Protein AF-A0A1I4L6A1-F1 (afdb_monomer)

Organism: NCBI:txid1123291

InterPro domains:
  IPR004843 Calcineurin-like, phosphoesterase domain [PF00149] (107-300)
  IPR008963 Purple acid phosphatase-like, N-terminal [SSF49363] (18-99)
  IPR013320 Concanavalin A-like lectin/glucanase domain superfamily [SSF49899] (584-795)
  IPR029052 Metallo-dependent phosphatase-like [G3DSA:3.60.21.10] (112-392)
  IPR029052 Metallo-dependent phosphatase-like [SSF56300] (105-377)
  IPR039331 Purple acid phosphatase-like [PTHR22953] (19-323)

Nearest PDB structures (foldseek):
  6s6z-assembly1_A  TM=1.889E-01  e=4.174E-07  Thermotoga maritima MSB8
  6ncx-assembly1_A  TM=3.396E-01  e=9.798E-02  Eisenbergiella tayi
  6ncw-assembly1_A  TM=3.280E-01  e=2.711E-01  Eisenbergiella tayi
  6ncx-assembly1_D  TM=3.427E-01  e=4.745E-01  Eisenbergiella tayi
  6ncx-assembly1_C  TM=3.109E-01  e=3.002E-01  Eisenbergiella tayi

Sequence (971 aa):
MRRSGTILNGPYLLAPTTNHITVAWETDLPIDSIIWYGTKGQLDNSLVVKCERGTPWKDNPEGLCMYRAVLTNLKAGMMYAYKVALESGEIKEGCFKTLRDNPGEIRIFTLSDSHLFRISQEFTDVVLQNRPDFIIHSGDISLATGYQKDEYSTNWFHKAHFLNEIPAIYAFGNHDISPYYDDFFMGVQQKVYHTDKTGHNISFTYGNTHIVFLDSNPWGLFEMNAVNSGLPVDEGTSSKIDITLKWLTDDLKSSEAQEAMWRILVLHHPYTDDFTNKHIVTIAENYNVNLVISGHLHYYIKNVSVNPKIGAKTVYISQGSAQDYGVGLDSGNADERILSNFPEVIATGQANYGCITITKDALSFKSYGFQEDLVDSKLVDEVILAAEESQIVVSQIVISADDTKGIVTIEGYAKNEGRGLAVVALAILDNGKEIMRNLFGVKGKERVVALNPGEARKIHTEYTIMEPGRHIITVNNTTQLIDIVPSSSIVFENLRSMTGQGKASNIIFTTVEIMNNQDCSTIMDIDLYIDDRIVLTQKAELQSCEKKNVDFTYRAVKGGNYKVAVGGLETKITVEGTLKGIPIIKDLSGKGNHAFLRGTPRLIADSDRSALCLDKDGDYIEIPDSETLHVKDGYTGIVWANLNRLAAEDEMGHNPLMVKGISTGWGATYLLRMCVERNGKIKWGTCYGITEYSWQGGKASVGDWVQYSSTFDKKTGGASYCNKEKVAETIGIPMGEPLRNWEGLPLFVGYSYIGHIIKEIGRPKYFTHLSAKISQIRFYKTKLSESEIKDIYDHPNQVGSNGNDLAVWLNFRDIETRGIHKTEWRRPVMFYPSYKTEKQLWGFKTLSIDATIPEKTCLKVVIQVSDDEESVKDSIETELMNGKQTIDISVLLKAQFIRIVTEFNSSVTPEGTYTPELHEYKIGALLGQVISCITWGTRADWENGDSNGAVGFEPLNRTKVFDEYTDVIHG

Secondary structure (DSSP, 8-state):
------EEEEEEEES--SS-EEEEEEESS---EEEEEESTT---EEEEEPPEE-S-BTTBTT--EEEEEEE-SPPTT-EEEEEEEETTS-EEEEEEEPPPSS-SSEEEEEE---TT-TTHHHHHHHHHHH--SEEEE-S--SSSSS-STHHHIIIIITT-TTTTTS-EEE---TT--SHHHIIIIIHHHHHHSEE-SSS--EEEEETTEEEEE---HIIIIIIHHHHHTTPPPPHHHHHHHHHHHHHHHHHHTSHHHHH-SEEEEE-SS-TTSHHHHHHHHHHHHHTT--EEEE-SSSSEEEEE-SSTTTGGGSEEEE---SSS---EEE---TTS-SBTTBTTEEEEEE-SEEEEEE-SSEEEEEEEE--TT-SSPEEEEEEEEESSPP-EEEEEEEEEEETTTTEEEEEEEEEE-SSS-EE--EEEEETTEEEEE-EESSTTS-EE-EE-TT-EEEEEEEEE--S-EEEEEEETTEEEEEEE-----EEEEEEEEEE--GGGTTEEEEEEEEEE-SSS-EEEEEEEEETTEEEEEEEEEE-TT-EEEEEEEEE-SS-EEEEEEETTEEEEEEE---EE---EEEESSSS---EEEESS-EEEE-SS-EEEEE-STT-EEEE---GGG--SSEEEEEEEEEES-PPPTTS-S-EEEEEEES-SSSSS-EEEEEEE-TTSEEEEEEEETTEEEEEEEEE--BTSEEEEEEEEETTTEEEEEETTEEEEE-----TTSPB---TTPPEEESEEEESPPBTTTTB-SEEEE--EEEEEEEEESSPPPHHHHHHHHH-TTS--TTTTTEEEEEEEEEEE-EEEEEPPPB-SS----SSTT----BEEEEEEEEEE--TT-EEEEEEEEESSSSS--EEEEEEPPSEEEEEE-TTSPPBSEEEEEEEEE-EE-SS-EE--EEEEEEEEEEETTEEEEEEE-SHHHHTTSEEEES-B-PPTTTT---TTS--TT--

Structure (mmCIF, N/CA/C/O backbone):
data_AF-A0A1I4L6A1-F1
#
_entry.id   AF-A0A1I4L6A1-F1
#
loop_
_atom_site.group_PDB
_atom_site.id
_atom_site.type_symbol
_atom_site.label_atom_id
_atom_site.label_alt_id
_atom_site.label_comp_id
_atom_site.label_asym_id
_atom_site.label_entity_id
_atom_site.label_seq_id
_atom_site.pdbx_PDB_ins_code
_atom_site.Cartn_x
_atom_site.Cartn_y
_atom_site.Cartn_z
_atom_site.occupancy
_atom_site.B_iso_or_equiv
_atom_site.auth_seq_id
_atom_site.auth_comp_id
_atom_site.auth_asym_id
_atom_site.auth_atom_id
_atom_site.pdbx_PDB_model_num
ATOM 1 N N . MET A 1 1 ? 21.908 -9.137 -30.004 1.00 44.34 1 MET A N 1
ATOM 2 C CA . MET A 1 1 ? 21.239 -9.501 -31.277 1.00 44.34 1 MET A CA 1
ATOM 3 C C . MET A 1 1 ? 21.614 -8.481 -32.345 1.00 44.34 1 MET A C 1
ATOM 5 O O . MET A 1 1 ? 21.888 -7.341 -31.987 1.00 44.34 1 MET A O 1
ATOM 9 N N . ARG A 1 2 ? 21.695 -8.867 -33.628 1.00 44.69 2 ARG A N 1
ATOM 10 C CA . ARG A 1 2 ? 21.852 -7.896 -34.727 1.00 44.69 2 ARG A CA 1
ATOM 11 C C . ARG A 1 2 ? 20.512 -7.182 -34.909 1.00 44.69 2 ARG A C 1
ATOM 13 O O . ARG A 1 2 ? 19.518 -7.864 -35.112 1.00 44.69 2 ARG A O 1
ATOM 20 N N . ARG A 1 3 ? 20.511 -5.854 -34.788 1.00 55.97 3 ARG A N 1
ATOM 21 C CA . ARG A 1 3 ? 19.342 -4.993 -35.010 1.00 55.97 3 ARG A CA 1
ATOM 22 C C . ARG A 1 3 ? 18.924 -5.093 -36.480 1.00 55.97 3 ARG A C 1
ATOM 24 O O . ARG A 1 3 ? 19.798 -4.966 -37.341 1.00 55.97 3 ARG A O 1
ATOM 31 N N . SER A 1 4 ? 17.656 -5.379 -36.761 1.00 69.62 4 SER A N 1
ATOM 32 C CA . SER A 1 4 ? 17.181 -5.732 -38.113 1.00 69.62 4 SER A CA 1
ATOM 33 C C . SER A 1 4 ? 15.989 -4.917 -38.610 1.00 69.62 4 SER A C 1
ATOM 35 O O . SER A 1 4 ? 15.559 -5.143 -39.738 1.00 69.62 4 SER A O 1
ATOM 37 N N . GLY A 1 5 ? 15.478 -3.960 -37.828 1.00 80.38 5 GLY A N 1
ATOM 38 C CA . GLY A 1 5 ? 14.313 -3.172 -38.229 1.00 80.38 5 GLY A CA 1
ATOM 39 C C . GLY A 1 5 ? 13.060 -4.037 -38.254 1.00 80.38 5 GLY A C 1
ATOM 40 O O . GLY A 1 5 ? 12.390 -4.134 -39.280 1.00 80.38 5 GLY A O 1
ATOM 41 N N . THR A 1 6 ? 12.801 -4.725 -37.145 1.00 90.25 6 THR A N 1
ATOM 42 C CA . THR A 1 6 ? 11.696 -5.681 -36.985 1.00 90.25 6 THR A CA 1
ATOM 43 C C . THR A 1 6 ? 10.677 -5.181 -35.976 1.00 90.25 6 THR A C 1
ATOM 45 O O . THR A 1 6 ? 11.020 -4.422 -35.065 1.00 90.25 6 THR A O 1
ATOM 48 N N . ILE A 1 7 ? 9.433 -5.631 -36.111 1.00 94.06 7 ILE A N 1
ATOM 49 C CA . ILE A 1 7 ? 8.342 -5.302 -35.193 1.00 94.06 7 ILE A CA 1
ATOM 50 C C . ILE A 1 7 ? 8.578 -6.000 -33.849 1.00 94.06 7 ILE A C 1
ATOM 52 O O . ILE A 1 7 ? 8.703 -7.220 -33.776 1.00 94.06 7 ILE A O 1
ATOM 56 N N . LEU A 1 8 ? 8.633 -5.209 -32.776 1.00 93.25 8 LEU A N 1
ATOM 57 C CA . LEU A 1 8 ? 8.737 -5.684 -31.396 1.00 93.25 8 LEU A CA 1
ATOM 58 C C . LEU A 1 8 ? 7.359 -5.912 -30.774 1.00 93.25 8 LEU A C 1
ATOM 60 O O . LEU A 1 8 ? 7.142 -6.938 -30.133 1.00 93.25 8 LEU A O 1
ATOM 64 N N . ASN A 1 9 ? 6.445 -4.958 -30.975 1.00 95.50 9 ASN A N 1
ATOM 65 C CA . ASN A 1 9 ? 5.080 -4.977 -30.455 1.00 95.50 9 ASN A CA 1
ATOM 66 C C . ASN A 1 9 ? 4.096 -4.549 -31.552 1.00 95.50 9 ASN A C 1
ATOM 68 O O . ASN A 1 9 ? 4.351 -3.581 -32.270 1.00 95.50 9 ASN A O 1
ATOM 72 N N . GLY A 1 10 ? 2.959 -5.241 -31.656 1.00 94.56 10 GLY A N 1
ATOM 73 C CA . GLY A 1 10 ? 1.895 -4.942 -32.617 1.00 94.56 10 GLY A CA 1
ATOM 74 C C . GLY A 1 10 ? 1.939 -5.744 -33.932 1.00 94.56 10 GLY A C 1
ATOM 75 O O . GLY A 1 10 ? 2.698 -6.708 -34.052 1.00 94.56 10 GLY A O 1
ATOM 76 N N . PRO A 1 11 ? 1.119 -5.362 -34.931 1.00 97.44 11 PRO A N 1
ATOM 77 C CA . PRO A 1 11 ? 0.204 -4.220 -34.913 1.00 97.44 11 PRO A CA 1
ATOM 78 C C . PRO A 1 11 ? -0.943 -4.385 -33.908 1.00 97.44 11 PRO A C 1
ATOM 80 O O . PRO A 1 11 ? -1.390 -5.499 -33.650 1.00 97.44 11 PRO A O 1
ATOM 83 N N . TYR A 1 12 ? -1.411 -3.275 -33.343 1.00 98.38 12 TYR A N 1
ATOM 84 C CA . TYR A 1 12 ? -2.553 -3.234 -32.432 1.00 98.38 12 TYR A CA 1
ATOM 85 C C . TYR A 1 12 ? -3.451 -2.023 -32.704 1.00 98.38 12 TYR A C 1
ATOM 87 O O . TYR A 1 12 ? -3.014 -1.023 -33.279 1.00 98.38 12 TYR A O 1
ATOM 95 N N . LEU A 1 13 ? -4.724 -2.136 -32.327 1.00 98.75 13 LEU A N 1
ATOM 96 C CA . LEU A 1 13 ? -5.775 -1.182 -32.677 1.00 98.75 13 LEU A CA 1
ATOM 97 C C . LEU A 1 13 ? -6.173 -0.306 -31.482 1.00 98.75 13 LEU A C 1
ATOM 99 O O . LEU A 1 13 ? -6.502 -0.817 -30.412 1.00 98.75 13 LEU A O 1
ATOM 103 N N . LEU A 1 14 ? -6.195 1.012 -31.690 1.00 98.12 14 LEU A N 1
ATOM 104 C CA . LEU A 1 14 ? -6.489 2.012 -30.663 1.00 98.12 14 LEU A CA 1
ATOM 105 C C . LEU A 1 14 ? -7.538 3.027 -31.118 1.00 98.12 14 LEU A C 1
ATOM 107 O O . LEU A 1 14 ? -7.649 3.347 -32.305 1.00 98.12 14 LEU A O 1
ATOM 111 N N . ALA A 1 15 ? -8.226 3.592 -30.123 1.00 96.69 15 ALA A N 1
ATOM 112 C CA . ALA A 1 15 ? -9.129 4.736 -30.244 1.00 96.69 15 ALA A CA 1
ATOM 113 C C . ALA A 1 15 ? -10.145 4.627 -31.407 1.00 96.69 15 ALA A C 1
ATOM 115 O O . ALA A 1 15 ? -10.156 5.489 -32.290 1.00 96.69 15 ALA A O 1
ATOM 116 N N . PRO A 1 16 ? -10.959 3.554 -31.468 1.00 97.75 16 PRO A N 1
ATOM 117 C CA . PRO A 1 16 ? -11.939 3.379 -32.536 1.00 97.75 16 PRO A CA 1
ATOM 118 C C . PRO A 1 16 ? -13.068 4.418 -32.447 1.00 97.75 16 PRO A C 1
ATOM 120 O O . PRO A 1 16 ? -13.615 4.673 -31.380 1.00 97.75 16 PRO A O 1
ATOM 123 N N . THR A 1 17 ? -13.490 4.960 -33.589 1.00 97.44 17 THR A N 1
ATOM 124 C CA . THR A 1 17 ? -14.724 5.752 -33.718 1.00 97.44 17 THR A CA 1
ATOM 125 C C . THR A 1 17 ? -15.571 5.223 -34.881 1.00 97.44 17 THR A C 1
ATOM 127 O O . THR A 1 17 ? -15.273 4.180 -35.476 1.00 97.44 17 THR A O 1
ATOM 130 N N . THR A 1 18 ? -16.653 5.921 -35.233 1.00 97.38 18 THR A N 1
ATOM 131 C CA . THR A 1 18 ? -17.476 5.557 -36.393 1.00 97.38 18 THR A CA 1
ATOM 132 C C . THR A 1 18 ? -16.774 5.804 -37.730 1.00 97.38 18 THR A C 1
ATOM 134 O O . THR A 1 18 ? -17.125 5.193 -38.736 1.00 97.38 18 THR A O 1
ATOM 137 N N . ASN A 1 19 ? -15.740 6.645 -37.764 1.00 97.38 19 ASN A N 1
ATOM 138 C CA . ASN A 1 19 ? -15.044 7.027 -38.994 1.00 97.38 19 ASN A CA 1
ATOM 139 C C . ASN A 1 19 ? -13.512 7.061 -38.869 1.00 97.38 19 ASN A C 1
ATOM 141 O O . ASN A 1 19 ? -12.835 7.515 -39.797 1.00 97.38 19 ASN A O 1
ATOM 145 N N . HIS A 1 20 ? -12.970 6.582 -37.750 1.00 97.12 20 HIS A N 1
ATOM 146 C CA . HIS A 1 20 ? -11.549 6.645 -37.426 1.00 97.12 20 HIS A CA 1
ATOM 147 C C . HIS A 1 20 ? -11.081 5.386 -36.688 1.00 97.12 20 HIS A C 1
ATOM 149 O O . HIS A 1 20 ? -11.828 4.799 -35.905 1.00 97.12 20 HIS A O 1
ATOM 155 N N . ILE A 1 21 ? -9.830 4.984 -36.922 1.00 98.31 21 ILE A N 1
ATOM 156 C CA . ILE A 1 21 ? -9.084 4.058 -36.059 1.00 98.31 21 ILE A CA 1
ATOM 157 C C . ILE A 1 21 ? -7.583 4.350 -36.161 1.00 98.31 21 ILE A C 1
ATOM 159 O O . ILE A 1 21 ? -7.104 4.788 -37.211 1.00 98.31 21 ILE A O 1
ATOM 163 N N . THR A 1 22 ? -6.824 4.060 -35.106 1.00 98.56 22 THR A N 1
ATOM 164 C CA . THR A 1 22 ? -5.357 4.099 -35.152 1.00 98.56 22 THR A CA 1
ATOM 165 C C . THR A 1 22 ? -4.789 2.682 -35.124 1.00 98.56 22 THR A C 1
ATOM 167 O O . THR A 1 22 ? -5.089 1.920 -34.207 1.00 98.56 22 THR A O 1
ATOM 170 N N . VAL A 1 23 ? -3.936 2.340 -36.094 1.00 98.62 23 VAL A N 1
ATOM 171 C CA . VAL A 1 23 ? -3.129 1.105 -36.078 1.00 98.62 23 VAL A CA 1
ATOM 172 C C . VAL A 1 23 ? -1.718 1.457 -35.614 1.00 98.62 23 VAL A C 1
ATOM 174 O O . VAL A 1 23 ? -1.067 2.300 -36.232 1.00 98.62 23 VAL A O 1
ATOM 177 N N . ALA A 1 24 ? -1.242 0.840 -34.535 1.00 98.25 24 ALA A N 1
ATOM 178 C CA . ALA A 1 24 ? 0.052 1.146 -33.931 1.00 98.25 24 ALA A CA 1
ATOM 179 C C . ALA A 1 24 ? 0.983 -0.072 -33.883 1.00 98.25 24 ALA A C 1
ATOM 181 O O . ALA A 1 24 ? 0.520 -1.206 -33.790 1.00 98.25 24 ALA A O 1
ATOM 182 N N . TRP A 1 25 ? 2.294 0.158 -33.962 1.00 97.88 25 TRP A N 1
ATOM 183 C CA . TRP A 1 25 ? 3.331 -0.860 -33.749 1.00 97.88 25 TRP A CA 1
ATOM 184 C C . TRP A 1 25 ? 4.646 -0.215 -33.292 1.00 97.88 25 TRP A C 1
ATOM 186 O O . TRP A 1 25 ? 4.859 0.986 -33.465 1.00 97.88 25 TRP A O 1
ATOM 196 N N . GLU A 1 26 ? 5.534 -1.019 -32.715 1.00 96.19 26 GLU A N 1
ATOM 197 C CA . GLU A 1 26 ? 6.879 -0.626 -32.280 1.00 96.19 26 GLU A CA 1
ATOM 198 C C . GLU A 1 26 ? 7.939 -1.413 -33.058 1.00 96.19 26 GLU A C 1
ATOM 200 O O . GLU A 1 26 ? 7.760 -2.612 -33.276 1.00 96.19 26 GLU A O 1
ATOM 205 N N . THR A 1 27 ? 9.065 -0.788 -33.415 1.00 94.31 27 THR A N 1
ATOM 206 C CA . THR A 1 27 ? 10.247 -1.482 -33.963 1.00 94.31 27 THR A CA 1
ATOM 207 C C . THR A 1 27 ? 11.507 -1.283 -33.114 1.00 94.31 27 THR A C 1
ATOM 209 O O . THR A 1 27 ? 11.598 -0.369 -32.293 1.00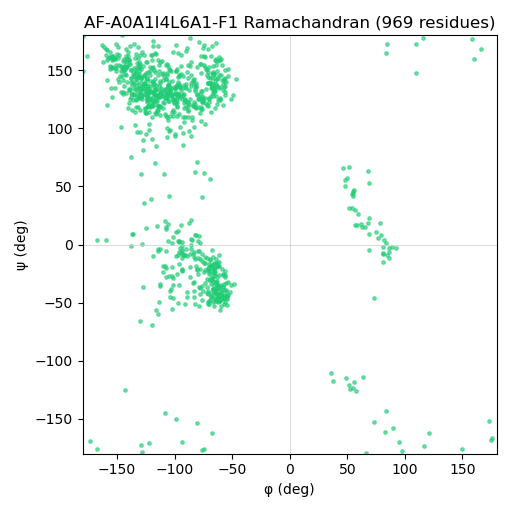 94.31 27 THR A O 1
ATOM 212 N N . ASP A 1 28 ? 12.515 -2.138 -33.320 1.00 88.69 28 ASP A N 1
ATOM 213 C CA . ASP A 1 28 ? 13.814 -2.071 -32.628 1.00 88.69 28 ASP A CA 1
ATOM 214 C C . ASP A 1 28 ? 14.689 -0.875 -33.056 1.00 88.69 28 ASP A C 1
ATOM 216 O O . ASP A 1 28 ? 15.527 -0.405 -32.283 1.00 88.69 28 ASP A O 1
ATOM 220 N N . LEU A 1 29 ? 14.491 -0.363 -34.274 1.00 89.56 29 LEU A N 1
ATOM 221 C CA . LEU A 1 29 ? 15.135 0.839 -34.814 1.00 89.56 29 LEU A CA 1
ATOM 222 C C . LEU A 1 29 ? 14.243 1.539 -35.865 1.00 89.56 29 LEU A C 1
ATOM 224 O O . LEU A 1 29 ? 13.354 0.891 -36.422 1.00 89.56 29 LEU A O 1
ATOM 228 N N . PRO A 1 30 ? 14.471 2.834 -36.170 1.00 93.06 30 PRO A N 1
ATOM 229 C CA . PRO A 1 30 ? 13.730 3.557 -37.208 1.00 93.06 30 PRO A CA 1
ATOM 230 C C . PRO A 1 30 ? 13.892 2.952 -38.600 1.00 93.06 30 PRO A C 1
ATOM 232 O O . PRO A 1 30 ? 15.007 2.840 -39.101 1.00 93.06 30 PRO A O 1
ATOM 235 N N . ILE A 1 31 ? 12.777 2.620 -39.239 1.00 94.19 31 ILE A N 1
ATOM 236 C CA . ILE A 1 31 ? 12.721 1.995 -40.556 1.00 94.19 31 ILE A CA 1
ATOM 237 C C . ILE A 1 31 ? 11.528 2.537 -41.345 1.00 94.19 31 ILE A C 1
ATOM 239 O O . ILE A 1 31 ? 10.514 2.931 -40.765 1.00 94.19 31 ILE A O 1
ATOM 243 N N . ASP A 1 32 ? 11.636 2.568 -42.671 1.00 95.19 32 ASP A N 1
ATOM 244 C CA . ASP A 1 32 ? 10.507 2.950 -43.509 1.00 95.19 32 ASP A CA 1
ATOM 245 C C . ASP A 1 32 ? 9.385 1.909 -43.397 1.00 95.19 32 ASP A C 1
ATOM 247 O O . ASP A 1 32 ? 9.609 0.695 -43.461 1.00 95.19 32 ASP A O 1
ATOM 251 N N . SER A 1 33 ? 8.158 2.400 -43.212 1.00 97.06 33 SER A N 1
ATOM 252 C CA . SER A 1 33 ? 6.970 1.570 -43.049 1.00 97.06 33 SER A CA 1
ATOM 253 C C . SER A 1 33 ? 5.787 2.129 -43.828 1.00 97.06 33 SER A C 1
ATOM 255 O O . SER A 1 33 ? 5.550 3.341 -43.872 1.00 97.06 33 SER A O 1
ATOM 257 N N . ILE A 1 34 ? 5.027 1.230 -44.447 1.00 98.06 34 ILE A N 1
ATOM 258 C CA . ILE A 1 34 ? 3.802 1.550 -45.175 1.00 98.06 34 ILE A CA 1
ATOM 259 C C . ILE A 1 34 ? 2.689 0.642 -44.669 1.00 98.06 34 ILE A C 1
ATOM 261 O O . ILE A 1 34 ? 2.859 -0.573 -44.560 1.00 98.06 34 ILE A O 1
ATOM 265 N N . ILE A 1 35 ? 1.527 1.231 -44.401 1.00 98.25 35 ILE A N 1
ATOM 266 C CA . ILE A 1 35 ? 0.290 0.492 -44.168 1.00 98.25 35 ILE A CA 1
ATOM 267 C C . ILE A 1 35 ? -0.614 0.611 -45.391 1.00 98.25 35 ILE A C 1
ATOM 269 O O . ILE A 1 35 ? -0.814 1.708 -45.910 1.00 98.25 35 ILE A O 1
ATOM 273 N N . TRP A 1 36 ? -1.189 -0.503 -45.833 1.00 98.19 36 TRP A N 1
ATOM 274 C CA . TRP A 1 36 ? -2.291 -0.530 -46.791 1.00 98.19 36 TRP A CA 1
ATOM 275 C C . TRP A 1 36 ? -3.571 -0.957 -46.098 1.00 98.19 36 TRP A C 1
ATOM 277 O O . TRP A 1 36 ? -3.523 -1.806 -45.213 1.00 98.19 36 TRP A O 1
ATOM 287 N N . TYR A 1 37 ? -4.709 -0.412 -46.513 1.00 97.94 37 TYR A N 1
ATOM 288 C CA . TYR A 1 37 ? -6.006 -0.760 -45.947 1.00 97.94 37 TYR A CA 1
ATOM 289 C C . TYR A 1 37 ? -7.145 -0.594 -46.955 1.00 97.94 37 TYR A C 1
ATOM 291 O O . TYR A 1 37 ? -7.084 0.203 -47.898 1.00 97.94 37 TYR A O 1
ATOM 299 N N . GLY A 1 38 ? -8.222 -1.341 -46.747 1.00 96.69 38 GLY A N 1
ATOM 300 C CA . GLY A 1 38 ? -9.420 -1.231 -47.567 1.00 96.69 38 GLY A CA 1
ATOM 301 C C . GLY A 1 38 ? -10.474 -2.271 -47.216 1.00 96.69 38 GLY A C 1
ATOM 302 O O . GLY A 1 38 ? -10.413 -2.912 -46.170 1.00 96.69 38 GLY A O 1
ATOM 303 N N . THR A 1 39 ? -11.489 -2.398 -48.066 1.00 94.75 39 THR A N 1
ATOM 304 C CA . THR A 1 39 ? -12.685 -3.214 -47.797 1.00 94.75 39 THR A CA 1
ATOM 305 C C . THR A 1 39 ? -12.833 -4.309 -48.846 1.00 94.75 39 THR A C 1
ATOM 307 O O . THR A 1 39 ? -12.236 -4.229 -49.916 1.00 94.75 39 THR A O 1
ATOM 310 N N . LYS A 1 40 ? -13.652 -5.334 -48.570 1.00 86.06 40 LYS A N 1
ATOM 311 C CA . LYS A 1 40 ? -13.961 -6.419 -49.529 1.00 86.06 40 LYS A CA 1
ATOM 312 C C . LYS A 1 40 ? -12.715 -7.127 -50.098 1.00 86.06 40 LYS A C 1
ATOM 314 O O . LYS A 1 40 ? -12.726 -7.573 -51.240 1.00 86.06 40 LYS A O 1
ATOM 319 N N . GLY A 1 41 ? -11.645 -7.216 -49.305 1.00 77.50 41 GLY A N 1
ATOM 320 C CA . GLY A 1 41 ? -10.383 -7.850 -49.701 1.00 77.50 41 GLY A CA 1
ATOM 321 C C . GLY A 1 41 ? -9.493 -7.013 -50.628 1.00 77.50 41 GLY A C 1
ATOM 322 O O . GLY A 1 41 ? -8.466 -7.515 -51.073 1.00 77.50 41 GLY A O 1
ATOM 323 N N . GLN A 1 42 ? -9.855 -5.759 -50.918 1.00 90.19 42 GLN A N 1
ATOM 324 C CA . GLN A 1 42 ? -9.027 -4.822 -51.681 1.00 90.19 42 GLN A CA 1
ATOM 325 C C . GLN A 1 42 ? -8.306 -3.856 -50.731 1.00 90.19 42 GLN A C 1
ATOM 327 O O . GLN A 1 42 ? -8.913 -3.331 -49.798 1.00 90.19 42 GLN A O 1
ATOM 332 N N . LEU A 1 43 ? -7.008 -3.637 -50.958 1.00 93.06 43 LEU A N 1
ATOM 333 C CA . LEU A 1 43 ? -6.126 -2.774 -50.160 1.00 93.06 43 LEU A CA 1
ATOM 334 C C . LEU A 1 43 ? -5.765 -1.508 -50.956 1.00 93.06 43 LEU A C 1
ATOM 336 O O . LEU A 1 43 ? -4.605 -1.272 -51.289 1.00 93.06 43 LEU A O 1
ATOM 340 N N . ASP A 1 44 ? -6.788 -0.728 -51.306 1.00 92.38 44 ASP A N 1
ATOM 341 C CA . ASP A 1 44 ? -6.679 0.374 -52.276 1.00 92.38 44 ASP A CA 1
ATOM 342 C C . ASP A 1 44 ? -6.165 1.691 -51.677 1.00 92.38 44 ASP A C 1
ATOM 344 O O . ASP A 1 44 ? -5.851 2.626 -52.414 1.00 92.38 44 ASP A O 1
ATOM 348 N N . ASN A 1 45 ? -6.083 1.786 -50.348 1.00 96.00 45 ASN A N 1
ATOM 349 C CA . ASN A 1 45 ? -5.546 2.953 -49.654 1.00 96.00 45 ASN A CA 1
ATOM 350 C C . ASN A 1 45 ? -4.206 2.601 -49.021 1.00 96.00 45 ASN A C 1
ATOM 352 O O . ASN A 1 45 ? -4.012 1.477 -48.559 1.00 96.00 45 ASN A O 1
ATOM 356 N N . SER A 1 46 ? -3.299 3.574 -48.946 1.00 96.31 46 SER A N 1
ATOM 357 C CA . SER A 1 46 ? -2.008 3.407 -48.282 1.00 96.31 46 SER A CA 1
ATOM 358 C C . SER A 1 46 ? -1.564 4.669 -47.558 1.00 96.31 46 SER A C 1
ATOM 360 O O . SER A 1 46 ? -1.857 5.776 -48.011 1.00 96.31 46 SER A O 1
ATOM 362 N N . LEU A 1 47 ? -0.795 4.502 -46.488 1.00 97.38 47 LEU A N 1
ATOM 363 C CA . LEU A 1 47 ? -0.169 5.580 -45.732 1.00 97.38 47 LEU A CA 1
ATOM 364 C C . LEU A 1 47 ? 1.287 5.208 -45.430 1.00 97.38 47 LEU A C 1
ATOM 366 O O . LEU A 1 47 ? 1.555 4.122 -44.921 1.00 97.38 47 LEU A O 1
ATOM 370 N N . VAL A 1 48 ? 2.221 6.112 -45.732 1.00 97.31 48 VAL A N 1
ATOM 371 C CA . VAL A 1 48 ? 3.607 6.008 -45.247 1.00 97.31 48 VAL A CA 1
ATOM 372 C C . VAL A 1 48 ? 3.625 6.482 -43.800 1.00 97.31 48 VAL A C 1
ATOM 374 O O . VAL A 1 48 ? 3.175 7.593 -43.515 1.00 97.31 48 VAL A O 1
ATOM 377 N N . VAL A 1 49 ? 4.144 5.660 -42.895 1.00 97.44 49 VAL A N 1
ATOM 378 C CA . VAL A 1 49 ? 4.137 5.929 -41.455 1.00 97.44 49 VAL A CA 1
ATOM 379 C C . VAL A 1 49 ? 5.572 6.015 -40.970 1.00 97.44 49 VAL A C 1
ATOM 381 O O . VAL A 1 49 ? 6.383 5.130 -41.230 1.00 97.44 49 VAL A O 1
ATOM 384 N N . LYS A 1 50 ? 5.893 7.112 -40.288 1.00 95.69 50 LYS A N 1
ATOM 385 C CA . LYS A 1 50 ? 7.244 7.382 -39.800 1.00 95.69 50 LYS A CA 1
ATOM 386 C C . LYS A 1 50 ? 7.378 6.985 -38.338 1.00 95.69 50 LYS A C 1
ATOM 388 O O . LYS A 1 50 ? 6.414 7.074 -37.583 1.00 95.69 50 LYS A O 1
ATOM 393 N N . CYS A 1 51 ? 8.597 6.613 -37.963 1.00 95.00 51 CYS A N 1
ATOM 394 C CA . CYS A 1 51 ? 8.978 6.413 -36.574 1.00 95.00 51 CYS A CA 1
ATOM 395 C C . CYS A 1 51 ? 8.847 7.727 -35.791 1.00 95.00 51 CYS A C 1
ATOM 397 O O . CYS A 1 51 ? 9.477 8.732 -36.129 1.00 95.00 51 CYS A O 1
ATOM 399 N N . GLU A 1 52 ? 8.071 7.693 -34.719 1.00 95.06 52 GLU A N 1
ATOM 400 C CA . GLU A 1 52 ? 8.008 8.698 -33.670 1.00 95.06 52 GLU A CA 1
ATOM 401 C C . GLU A 1 52 ? 8.830 8.191 -32.480 1.00 95.06 52 GLU A C 1
ATOM 403 O O . GLU A 1 52 ? 8.611 7.081 -31.987 1.00 95.06 52 GLU A O 1
ATOM 408 N N . ARG A 1 53 ? 9.803 8.989 -32.028 1.00 94.06 53 ARG A N 1
ATOM 409 C CA . ARG A 1 53 ? 10.630 8.635 -30.869 1.00 94.06 53 ARG A CA 1
ATOM 410 C C . ARG A 1 53 ? 9.842 8.840 -29.577 1.00 94.06 53 ARG A C 1
ATOM 412 O O . ARG A 1 53 ? 9.377 9.948 -29.321 1.00 94.06 53 ARG A O 1
ATOM 419 N N . GLY A 1 54 ? 9.711 7.770 -28.799 1.00 92.25 54 GLY A N 1
ATOM 420 C CA . GLY A 1 54 ? 9.136 7.766 -27.456 1.00 92.25 54 GLY A CA 1
ATOM 421 C C . GLY A 1 54 ? 10.203 7.792 -26.361 1.00 92.25 54 GLY A C 1
ATOM 422 O O . GLY A 1 54 ? 11.312 8.297 -26.541 1.00 92.25 54 GLY A O 1
ATOM 423 N N . THR A 1 55 ? 9.880 7.197 -25.222 1.00 92.19 55 THR A N 1
ATOM 424 C CA . THR A 1 55 ? 10.722 7.148 -24.023 1.00 92.19 55 THR A CA 1
ATOM 425 C C . THR A 1 55 ? 12.000 6.319 -24.241 1.00 92.19 55 THR A C 1
ATOM 427 O O . THR A 1 55 ? 11.932 5.216 -24.788 1.00 92.19 55 THR A O 1
ATOM 430 N N . PRO A 1 56 ? 13.190 6.785 -23.812 1.00 88.44 56 PRO A N 1
ATOM 431 C CA . PRO A 1 56 ? 14.427 5.994 -23.838 1.00 88.44 56 PRO A CA 1
ATOM 432 C C . PRO A 1 56 ? 14.331 4.673 -23.063 1.00 88.44 56 PRO A C 1
ATOM 434 O O . PRO A 1 56 ? 13.732 4.619 -21.992 1.00 88.44 56 PRO A O 1
ATOM 437 N N . TRP A 1 57 ? 14.960 3.607 -23.568 1.00 83.00 57 TRP A N 1
ATOM 438 C CA . TRP A 1 57 ? 15.005 2.298 -22.897 1.00 83.00 57 TRP A CA 1
ATOM 439 C C . TRP A 1 57 ? 16.215 1.471 -23.332 1.00 83.00 57 TRP A C 1
ATOM 441 O O . TRP A 1 57 ? 16.448 1.355 -24.531 1.00 83.00 57 TRP A O 1
ATOM 451 N N . LYS A 1 58 ? 16.933 0.843 -22.385 1.00 77.31 58 LYS A N 1
ATOM 452 C CA . LYS A 1 58 ? 18.025 -0.133 -22.615 1.00 77.31 58 LYS A CA 1
ATOM 453 C C . LYS A 1 58 ? 18.903 0.176 -23.842 1.00 77.31 58 LYS A C 1
ATOM 455 O O . LYS A 1 58 ? 19.660 1.144 -23.852 1.00 77.31 58 LYS A O 1
ATOM 460 N N . ASP A 1 59 ? 18.780 -0.656 -24.879 1.00 72.75 59 ASP A N 1
ATOM 461 C CA . ASP A 1 59 ? 19.547 -0.622 -26.122 1.00 72.75 59 ASP A CA 1
ATOM 462 C C . ASP A 1 59 ? 19.097 0.501 -27.075 1.00 72.75 59 ASP A C 1
ATOM 464 O O . ASP A 1 59 ? 19.756 0.764 -28.083 1.00 72.75 59 ASP A O 1
ATOM 468 N N . ASN A 1 60 ? 18.002 1.195 -26.776 1.00 77.44 60 ASN A N 1
ATOM 469 C CA . ASN A 1 60 ? 17.465 2.311 -27.544 1.00 77.44 60 ASN A CA 1
ATOM 470 C C . ASN A 1 60 ? 17.479 3.615 -26.715 1.00 77.44 60 ASN A C 1
ATOM 472 O O . ASN A 1 60 ? 16.429 4.123 -26.309 1.00 77.44 60 ASN A O 1
ATOM 476 N N . PRO A 1 61 ? 18.674 4.182 -26.450 1.00 81.50 61 PRO A N 1
ATOM 477 C CA . PRO A 1 61 ? 18.823 5.398 -25.647 1.00 81.50 61 PRO A CA 1
ATOM 478 C C . PRO A 1 61 ? 18.213 6.643 -26.312 1.00 81.50 61 PRO A C 1
ATOM 480 O O . PRO A 1 61 ? 17.995 7.643 -25.639 1.00 81.50 61 PRO A O 1
ATOM 483 N N . GLU A 1 62 ? 17.929 6.588 -27.618 1.00 84.00 62 GLU A N 1
ATOM 484 C CA . GLU A 1 62 ? 17.257 7.658 -28.368 1.00 84.00 62 GLU A CA 1
ATOM 485 C C . GLU A 1 62 ? 15.724 7.630 -28.244 1.00 84.00 62 GLU A C 1
ATOM 487 O O . GLU A 1 62 ? 15.068 8.534 -28.758 1.00 84.00 62 GLU A O 1
ATOM 492 N N . GLY A 1 63 ? 15.147 6.609 -27.600 1.00 86.81 63 GLY A N 1
ATOM 493 C CA . GLY A 1 63 ? 13.698 6.468 -27.447 1.00 86.81 63 GLY A CA 1
ATOM 494 C C . GLY A 1 63 ? 13.082 5.329 -28.253 1.00 86.81 63 GLY A C 1
ATOM 495 O O . GLY A 1 63 ? 13.546 5.031 -29.361 1.00 86.81 63 GLY A O 1
ATOM 496 N N . LEU A 1 64 ? 12.010 4.723 -27.719 1.00 89.88 64 LEU A N 1
ATOM 497 C CA . LEU A 1 64 ? 11.192 3.722 -28.424 1.00 89.88 64 LEU A CA 1
ATOM 498 C C . LEU A 1 64 ? 10.849 4.202 -29.839 1.00 89.88 64 LEU A C 1
ATOM 500 O O . LEU A 1 64 ? 10.609 5.389 -30.048 1.00 89.88 64 LEU A O 1
ATOM 504 N N . CYS A 1 65 ? 10.830 3.299 -30.816 1.00 94.06 65 CYS A N 1
ATOM 505 C CA . CYS A 1 65 ? 10.450 3.653 -32.179 1.00 94.06 65 CYS A CA 1
ATOM 506 C C . CYS A 1 65 ? 8.996 3.254 -32.437 1.00 94.06 65 CYS A C 1
ATOM 508 O O . CYS A 1 65 ? 8.714 2.112 -32.798 1.00 94.06 65 CYS A O 1
ATOM 510 N N . MET A 1 66 ? 8.082 4.200 -32.214 1.00 96.25 66 MET A N 1
ATOM 511 C CA . MET A 1 66 ? 6.637 3.994 -32.310 1.00 96.25 66 MET A CA 1
ATOM 512 C C . MET A 1 66 ? 6.105 4.452 -33.666 1.00 96.25 66 MET A C 1
ATOM 514 O O . MET A 1 66 ? 6.485 5.506 -34.164 1.00 96.25 66 MET A O 1
ATOM 518 N N . TYR A 1 67 ? 5.172 3.706 -34.243 1.00 97.62 67 TYR A N 1
ATOM 519 C CA . TYR A 1 67 ? 4.478 4.069 -35.477 1.00 97.62 67 TYR A CA 1
ATOM 520 C C . TYR A 1 67 ? 2.986 4.107 -35.202 1.00 97.62 67 TYR A C 1
ATOM 522 O O . TYR A 1 67 ? 2.446 3.203 -34.566 1.00 97.62 67 TYR A O 1
ATOM 530 N N . ARG A 1 68 ? 2.318 5.162 -35.674 1.00 97.56 68 ARG A N 1
ATOM 531 C CA . ARG A 1 68 ? 0.897 5.415 -35.414 1.00 97.56 68 ARG A CA 1
ATOM 532 C C . ARG A 1 68 ? 0.204 5.777 -36.724 1.00 97.56 68 ARG A C 1
ATOM 534 O O . ARG A 1 68 ? 0.252 6.917 -37.181 1.00 97.56 68 ARG A O 1
ATOM 541 N N . ALA A 1 69 ? -0.422 4.792 -37.356 1.00 97.94 69 ALA A N 1
ATOM 542 C CA . ALA A 1 69 ? -1.199 4.987 -38.570 1.00 97.94 69 ALA A CA 1
ATOM 543 C C . ALA A 1 69 ? -2.610 5.472 -38.229 1.00 97.94 69 ALA A C 1
ATOM 545 O O . ALA A 1 69 ? -3.469 4.676 -37.851 1.00 97.94 69 ALA A O 1
ATOM 546 N N . VAL A 1 70 ? -2.853 6.771 -38.378 1.00 97.31 70 VAL A N 1
ATOM 547 C CA . VAL A 1 70 ? -4.172 7.373 -38.155 1.00 97.31 70 VAL A CA 1
ATOM 548 C C . VAL A 1 70 ? -5.020 7.245 -39.423 1.00 97.31 70 VAL A C 1
ATOM 550 O O . VAL A 1 70 ? -4.766 7.927 -40.418 1.00 97.31 70 VAL A O 1
ATOM 553 N N . LEU A 1 71 ? -6.013 6.353 -39.402 1.00 97.81 71 LEU A N 1
ATOM 554 C CA . LEU A 1 71 ? -6.901 6.078 -40.533 1.00 97.81 71 LEU A CA 1
ATOM 555 C C . LEU A 1 71 ? -8.230 6.814 -40.325 1.00 97.81 71 LEU A C 1
ATOM 557 O O . LEU A 1 71 ? -8.972 6.490 -39.404 1.00 97.81 71 LEU A O 1
ATOM 561 N N . THR A 1 72 ? -8.538 7.792 -41.178 1.00 96.50 72 THR A N 1
ATOM 562 C CA . THR A 1 72 ? -9.728 8.660 -41.068 1.00 96.50 72 THR A CA 1
ATOM 563 C C . THR A 1 72 ? -10.657 8.518 -42.274 1.00 96.50 72 THR A C 1
ATOM 565 O O . THR A 1 72 ? -10.340 7.825 -43.242 1.00 96.50 72 THR A O 1
ATOM 568 N N . ASN A 1 73 ? -11.813 9.192 -42.235 1.00 96.12 73 ASN A N 1
ATOM 569 C CA . ASN A 1 73 ? -12.834 9.163 -43.294 1.00 96.12 73 ASN A CA 1
ATOM 570 C C . ASN A 1 73 ? -13.333 7.742 -43.618 1.00 96.12 73 ASN A C 1
ATOM 572 O O . ASN A 1 73 ? -13.715 7.435 -44.751 1.00 96.12 73 ASN A O 1
ATOM 576 N N . LEU A 1 74 ? -13.317 6.862 -42.617 1.00 97.12 74 LEU A N 1
ATOM 577 C CA . LEU A 1 74 ? -13.797 5.494 -42.734 1.00 97.12 74 LEU A CA 1
ATOM 578 C C . LEU A 1 74 ? -15.329 5.467 -42.683 1.00 97.12 74 LEU A C 1
ATOM 580 O O . LEU A 1 74 ? -15.972 6.366 -42.145 1.00 97.12 74 LEU A O 1
ATOM 584 N N . LYS A 1 75 ? -15.934 4.426 -43.256 1.00 97.38 75 LYS A N 1
ATOM 585 C CA . LYS A 1 75 ? -17.389 4.227 -43.184 1.00 97.38 75 LYS A CA 1
ATOM 586 C C . LYS A 1 75 ? -17.754 3.562 -41.864 1.00 97.38 75 LYS A C 1
ATOM 588 O O . LYS A 1 75 ? -17.102 2.584 -41.512 1.00 97.38 75 LYS A O 1
ATOM 593 N N . ALA A 1 76 ? -18.815 4.019 -41.205 1.00 97.88 76 ALA A N 1
ATOM 594 C CA . ALA A 1 76 ? -19.316 3.432 -39.962 1.00 97.88 76 ALA A CA 1
ATOM 595 C C . ALA A 1 76 ? -19.773 1.975 -40.127 1.00 97.88 76 ALA A C 1
ATOM 597 O O . ALA A 1 76 ? -20.345 1.595 -41.152 1.00 97.88 76 ALA A O 1
ATOM 598 N N . GLY A 1 77 ? -19.523 1.154 -39.104 1.00 96.88 77 GLY A N 1
ATOM 599 C CA . GLY A 1 77 ? -19.920 -0.254 -39.039 1.00 96.88 77 GLY A CA 1
ATOM 600 C C . GLY A 1 77 ? -19.306 -1.162 -40.111 1.00 96.88 77 GLY A C 1
ATOM 601 O O . GLY A 1 77 ? -19.841 -2.249 -40.352 1.00 96.88 77 GLY A O 1
ATOM 602 N N . MET A 1 78 ? -18.229 -0.736 -40.773 1.00 96.81 78 MET A N 1
ATOM 603 C CA . MET A 1 78 ? -17.641 -1.416 -41.928 1.00 96.81 78 MET A CA 1
ATOM 604 C C . MET A 1 78 ? -16.385 -2.199 -41.536 1.00 96.81 78 MET A C 1
ATOM 606 O O . MET A 1 78 ? -15.561 -1.719 -40.763 1.00 96.81 78 MET A O 1
ATOM 610 N N . MET A 1 79 ? -16.230 -3.393 -42.115 1.00 96.88 79 MET A N 1
ATOM 611 C CA . MET A 1 79 ? -15.016 -4.204 -41.982 1.00 96.88 79 MET A CA 1
ATOM 612 C C . MET A 1 79 ? -13.924 -3.714 -42.937 1.00 96.88 79 MET A C 1
ATOM 614 O O . MET A 1 79 ? -14.152 -3.624 -44.148 1.00 96.88 79 MET A O 1
ATOM 618 N N . TYR A 1 80 ? -12.732 -3.485 -42.397 1.00 98.00 80 TYR A N 1
ATOM 619 C CA . TYR A 1 80 ? -11.515 -3.167 -43.135 1.00 98.00 80 TYR A CA 1
ATOM 620 C C . TYR A 1 80 ? -10.451 -4.236 -42.886 1.00 98.00 80 TYR A C 1
ATOM 622 O O . TYR A 1 80 ? -10.290 -4.700 -41.762 1.00 98.00 80 TYR A O 1
ATOM 630 N N . ALA A 1 81 ? -9.715 -4.607 -43.929 1.00 97.81 81 ALA A N 1
ATOM 631 C CA . ALA A 1 81 ? -8.462 -5.347 -43.810 1.00 97.81 81 ALA A CA 1
ATOM 632 C C . ALA A 1 81 ? -7.296 -4.363 -43.929 1.00 97.81 81 ALA A C 1
ATOM 634 O O . ALA A 1 81 ? -7.415 -3.361 -44.643 1.00 97.81 81 ALA A O 1
ATOM 635 N N . TYR A 1 82 ? -6.179 -4.649 -43.261 1.00 98.06 82 TYR A N 1
ATOM 636 C CA . TYR A 1 82 ? -4.956 -3.869 -43.392 1.00 98.06 82 TYR A CA 1
ATOM 637 C C . TYR A 1 82 ? -3.703 -4.747 -43.409 1.00 98.06 82 TYR A C 1
ATOM 639 O O . TYR A 1 82 ? -3.698 -5.881 -42.932 1.00 98.06 82 TYR A O 1
ATOM 647 N N . LYS A 1 83 ? -2.626 -4.187 -43.959 1.00 97.69 83 LYS A N 1
ATOM 648 C CA . LYS A 1 83 ? -1.301 -4.799 -44.043 1.00 97.69 83 LYS A CA 1
ATOM 649 C C . LYS A 1 83 ? -0.237 -3.756 -43.743 1.00 97.69 83 LYS A C 1
ATOM 651 O O . LYS A 1 83 ? -0.192 -2.742 -44.432 1.00 97.69 83 LYS A O 1
ATOM 656 N N . VAL A 1 84 ? 0.629 -4.017 -42.773 1.00 97.94 84 VAL A N 1
ATOM 657 C CA . VAL A 1 84 ? 1.841 -3.238 -42.487 1.00 97.94 84 VAL A CA 1
ATOM 658 C C . VAL A 1 84 ? 3.017 -3.937 -43.162 1.00 97.94 84 VAL A C 1
ATOM 660 O O . VAL A 1 84 ? 3.190 -5.139 -42.965 1.00 97.94 84 VAL A O 1
ATOM 663 N N . ALA A 1 85 ? 3.817 -3.216 -43.949 1.00 97.06 85 ALA A N 1
ATOM 664 C CA . ALA A 1 85 ? 5.090 -3.722 -44.461 1.00 97.06 85 ALA A CA 1
ATOM 665 C C . ALA A 1 85 ? 6.235 -2.777 -44.098 1.00 97.06 85 ALA A C 1
ATOM 667 O O . ALA A 1 85 ? 6.143 -1.566 -44.317 1.00 97.06 85 ALA A O 1
ATOM 668 N N . LEU A 1 86 ? 7.309 -3.364 -43.577 1.00 96.75 86 LEU A N 1
ATOM 669 C CA . LEU A 1 86 ? 8.566 -2.683 -43.298 1.00 96.75 86 LEU A CA 1
ATOM 670 C C . LEU A 1 86 ? 9.533 -2.842 -44.475 1.00 96.75 86 LEU A C 1
ATOM 672 O O . LEU A 1 86 ? 9.503 -3.849 -45.185 1.00 96.75 86 LEU A O 1
ATOM 676 N N . GLU A 1 87 ? 10.452 -1.892 -44.638 1.00 94.19 87 GLU A N 1
ATOM 677 C CA . GLU A 1 87 ? 11.542 -1.989 -45.623 1.00 94.19 87 GLU A CA 1
ATOM 678 C C . GLU A 1 87 ? 12.425 -3.238 -45.415 1.00 94.19 87 GLU A C 1
ATOM 680 O O . GLU A 1 87 ? 12.974 -3.779 -46.374 1.00 94.19 87 GLU A O 1
ATOM 685 N N . SER A 1 88 ? 12.496 -3.766 -44.186 1.00 92.38 88 SER A N 1
ATOM 686 C CA . SER A 1 88 ? 13.204 -5.013 -43.852 1.00 92.38 88 SER A CA 1
ATOM 687 C C . SER A 1 88 ? 12.599 -6.256 -44.517 1.00 92.38 88 SER A C 1
ATOM 689 O O . SER A 1 88 ? 13.221 -7.319 -44.519 1.00 92.38 88 SER A O 1
ATOM 691 N N . GLY A 1 89 ? 11.397 -6.133 -45.089 1.00 93.06 89 GLY A N 1
ATOM 692 C CA . GLY A 1 89 ? 10.627 -7.220 -45.686 1.00 93.06 89 GLY A CA 1
ATOM 693 C C . GLY A 1 89 ? 9.650 -7.888 -44.717 1.00 93.06 89 GLY A C 1
ATOM 694 O O . GLY A 1 89 ? 8.904 -8.771 -45.137 1.00 93.06 89 GLY A O 1
ATOM 695 N N . GLU A 1 90 ? 9.620 -7.481 -43.443 1.00 95.69 90 GLU A N 1
ATOM 696 C CA . GLU A 1 90 ? 8.618 -7.964 -42.493 1.00 95.69 90 GLU A CA 1
ATOM 697 C C . GLU A 1 90 ? 7.220 -7.438 -42.854 1.00 95.69 90 GLU A C 1
ATOM 699 O O . GLU A 1 90 ? 7.037 -6.253 -43.144 1.00 95.69 90 GLU A O 1
ATOM 704 N N . ILE A 1 91 ? 6.228 -8.334 -42.827 1.00 95.88 91 ILE A N 1
ATOM 705 C CA . ILE A 1 91 ? 4.826 -8.035 -43.131 1.00 95.88 91 ILE A CA 1
ATOM 706 C C . ILE A 1 91 ? 3.940 -8.552 -41.995 1.00 95.88 91 ILE A C 1
ATOM 708 O O . ILE A 1 91 ? 4.086 -9.696 -41.558 1.00 95.88 91 ILE A O 1
ATOM 712 N N . LYS A 1 92 ? 2.989 -7.724 -41.555 1.00 96.69 92 LYS A N 1
ATOM 713 C CA . LYS A 1 92 ? 1.926 -8.094 -40.609 1.00 96.69 92 LYS A CA 1
ATOM 714 C C . LYS A 1 92 ? 0.564 -7.681 -41.150 1.00 96.69 92 LYS A C 1
ATOM 716 O O . LYS A 1 92 ? 0.427 -6.616 -41.747 1.00 96.69 92 LYS A O 1
ATOM 721 N N . GLU A 1 93 ? -0.443 -8.508 -40.910 1.00 96.44 93 GLU A N 1
ATOM 722 C CA . GLU A 1 93 ? -1.810 -8.301 -41.389 1.00 96.44 93 GLU A CA 1
ATOM 723 C C . GLU A 1 93 ? -2.801 -8.313 -40.224 1.00 96.44 93 GLU A C 1
ATOM 725 O O . GLU A 1 93 ? -2.540 -8.875 -39.155 1.00 96.44 93 GLU A O 1
ATOM 730 N N . GLY A 1 94 ? -3.947 -7.680 -40.444 1.00 96.50 94 GLY A N 1
ATOM 731 C CA . GLY A 1 94 ? -5.055 -7.677 -39.503 1.00 96.50 94 GLY A CA 1
ATOM 732 C C . GLY A 1 94 ? -6.326 -7.136 -40.141 1.00 96.50 94 GLY A C 1
ATOM 733 O O . GLY A 1 94 ? -6.381 -6.819 -41.335 1.00 96.50 94 GLY A O 1
ATOM 734 N N . CYS A 1 95 ? -7.373 -7.022 -39.336 1.00 97.12 95 CYS A N 1
ATOM 735 C CA . CYS A 1 95 ? -8.628 -6.416 -39.756 1.00 97.12 95 CYS A CA 1
ATOM 736 C C . CYS A 1 95 ? -9.235 -5.602 -38.619 1.00 97.12 95 CYS A C 1
ATOM 738 O O . CYS A 1 95 ? -8.773 -5.670 -37.494 1.00 97.12 95 CYS A O 1
ATOM 740 N N . PHE A 1 96 ? -10.245 -4.793 -38.896 1.00 97.56 96 PHE A N 1
ATOM 741 C CA . PHE A 1 96 ? -11.011 -4.126 -37.850 1.00 97.56 96 PHE A CA 1
ATOM 742 C C . PHE A 1 96 ? -12.401 -3.773 -38.359 1.00 97.56 96 PHE A C 1
ATOM 744 O O . PHE A 1 96 ? -12.641 -3.698 -39.568 1.00 97.56 96 PHE A O 1
ATOM 751 N N . LYS A 1 97 ? -13.314 -3.516 -37.424 1.00 97.50 97 LYS A N 1
ATOM 752 C CA . LYS A 1 97 ? -14.625 -2.937 -37.708 1.00 97.50 97 LYS A CA 1
ATOM 753 C C . LYS A 1 97 ? -14.699 -1.550 -37.088 1.00 97.50 97 LYS A C 1
ATOM 755 O O . LYS A 1 97 ? -14.428 -1.403 -35.902 1.00 97.50 97 LYS A O 1
ATOM 760 N N . THR A 1 98 ? -15.067 -0.543 -37.869 1.00 98.12 98 THR A N 1
ATOM 761 C CA . THR A 1 98 ? -15.394 0.781 -37.315 1.00 9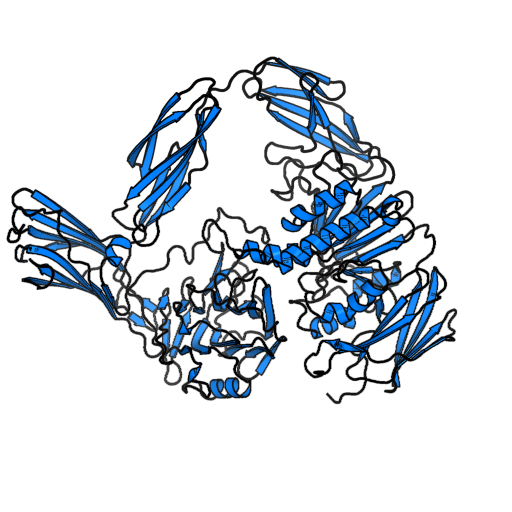8.12 98 THR A CA 1
ATOM 762 C C . THR A 1 98 ? -16.664 0.716 -36.471 1.00 98.12 98 THR A C 1
ATOM 764 O O . THR A 1 98 ? -17.546 -0.120 -36.710 1.00 98.12 98 THR A O 1
ATOM 767 N N . LEU A 1 99 ? -16.791 1.628 -35.506 1.00 98.12 99 LEU A N 1
ATOM 768 C CA . LEU A 1 99 ? -18.003 1.734 -34.697 1.00 98.12 99 LEU A CA 1
ATOM 769 C C . LEU A 1 99 ? -19.210 2.127 -35.565 1.00 98.12 99 LEU A C 1
ATOM 771 O O . LEU A 1 99 ? -19.077 2.631 -36.682 1.00 98.12 99 LEU A O 1
ATOM 775 N N . ARG A 1 100 ? -20.417 1.856 -35.073 1.00 97.44 100 ARG A N 1
ATOM 776 C CA . ARG A 1 100 ? -21.680 2.128 -35.782 1.00 97.44 100 ARG A CA 1
ATOM 777 C C . ARG A 1 100 ? -22.235 3.507 -35.401 1.00 97.44 100 ARG A C 1
ATOM 779 O O . ARG A 1 100 ? -22.160 3.878 -34.244 1.00 97.44 100 ARG A O 1
ATOM 786 N N . ASP A 1 101 ? -22.866 4.242 -36.315 1.00 91.94 101 ASP A N 1
ATOM 787 C CA . ASP A 1 101 ? -23.424 5.564 -35.957 1.00 91.94 101 ASP A CA 1
ATOM 788 C C . ASP A 1 101 ? -24.574 5.474 -34.940 1.00 91.94 101 ASP A C 1
ATOM 790 O O . ASP A 1 101 ? -24.643 6.258 -34.004 1.00 91.94 101 ASP A O 1
ATOM 794 N N . ASN A 1 102 ? -25.467 4.494 -35.102 1.00 91.12 102 ASN A N 1
ATOM 795 C CA . ASN A 1 102 ? -26.621 4.281 -34.224 1.00 91.12 102 ASN A CA 1
ATOM 796 C C . ASN A 1 102 ? -26.792 2.779 -33.942 1.00 91.12 102 ASN A C 1
ATOM 798 O O . ASN A 1 102 ? -27.632 2.122 -34.568 1.00 91.12 102 ASN A O 1
ATOM 802 N N . PRO A 1 103 ? -25.948 2.184 -33.081 1.00 95.31 103 PRO A N 1
ATOM 803 C CA . PRO A 1 103 ? -26.047 0.766 -32.758 1.00 95.31 103 PRO A CA 1
ATOM 804 C C . PRO A 1 103 ? -27.351 0.476 -31.998 1.00 95.31 103 PRO A C 1
ATOM 806 O O . PRO A 1 103 ? -27.657 1.129 -31.007 1.00 95.31 103 PRO A O 1
ATOM 809 N N . GLY A 1 104 ? -28.113 -0.534 -32.435 1.00 93.44 104 GLY A N 1
ATOM 810 C CA . GLY A 1 104 ? -29.257 -1.048 -31.661 1.00 93.44 104 GLY A CA 1
ATOM 811 C C . GLY A 1 104 ? -28.845 -1.873 -30.432 1.00 93.44 104 GLY A C 1
ATOM 812 O O . GLY A 1 104 ? -29.621 -2.010 -29.492 1.00 93.44 104 GLY A O 1
ATOM 813 N N . GLU A 1 105 ? -27.617 -2.394 -30.450 1.00 96.94 105 GLU A N 1
ATOM 814 C CA . GLU A 1 105 ? -26.952 -3.104 -29.355 1.00 96.94 105 GLU A CA 1
ATOM 815 C C . GLU A 1 105 ? -25.460 -2.760 -29.403 1.00 96.94 105 GLU A C 1
ATOM 817 O O . GLU A 1 105 ? -24.855 -2.858 -30.478 1.00 96.94 105 GLU A O 1
ATOM 822 N N . ILE A 1 106 ? -24.880 -2.388 -28.264 1.00 98.25 106 ILE A N 1
ATOM 823 C CA . ILE A 1 106 ? -23.437 -2.207 -28.051 1.00 98.25 106 ILE A CA 1
ATOM 824 C C . ILE A 1 106 ? -22.921 -3.405 -27.255 1.00 98.25 106 ILE A C 1
ATOM 826 O O . ILE A 1 106 ? -23.529 -3.768 -26.246 1.00 98.25 106 ILE A O 1
ATOM 830 N N . ARG A 1 107 ? -21.801 -3.997 -27.682 1.00 98.38 107 ARG A N 1
ATOM 831 C CA . ARG A 1 107 ? -21.142 -5.103 -26.978 1.00 98.38 107 ARG A CA 1
ATOM 832 C C . ARG A 1 107 ? -19.706 -4.742 -26.643 1.00 98.38 107 ARG A C 1
ATOM 834 O O . ARG A 1 107 ? -18.900 -4.533 -27.544 1.00 98.38 107 ARG A O 1
ATOM 841 N N . ILE A 1 108 ? -19.384 -4.725 -25.358 1.00 98.75 108 ILE A N 1
ATOM 842 C CA . ILE A 1 108 ? -18.057 -4.375 -24.849 1.00 98.75 108 ILE A CA 1
ATOM 843 C C . ILE A 1 108 ? -17.561 -5.532 -23.999 1.00 98.75 108 ILE A C 1
ATOM 845 O O . ILE A 1 108 ? -18.293 -6.019 -23.140 1.00 98.75 108 ILE A O 1
ATOM 849 N N . PHE A 1 109 ? -16.328 -5.971 -24.220 1.00 98.75 109 PHE A N 1
ATOM 850 C CA . PHE A 1 109 ? -15.657 -6.865 -23.276 1.00 98.75 109 PHE A CA 1
ATOM 851 C C . PHE A 1 109 ? -14.772 -6.049 -22.346 1.00 98.75 109 PHE A C 1
ATOM 853 O O . PHE A 1 109 ? -14.199 -5.047 -22.763 1.00 98.75 109 PHE A O 1
ATOM 860 N N . THR A 1 110 ? -14.666 -6.456 -21.090 1.00 98.56 110 THR A N 1
ATOM 861 C CA . THR A 1 110 ? -13.885 -5.744 -20.079 1.00 98.56 110 THR A CA 1
ATOM 862 C C . THR A 1 110 ? -12.941 -6.706 -19.377 1.00 98.56 110 THR A C 1
ATOM 864 O O . THR A 1 110 ? -13.295 -7.860 -19.157 1.00 98.56 110 THR A O 1
ATOM 867 N N . LEU A 1 111 ? -11.741 -6.255 -19.037 1.00 97.75 111 LEU A N 1
ATOM 868 C CA . LEU A 1 111 ? -10.819 -6.980 -18.166 1.00 97.75 111 LEU A CA 1
ATOM 869 C C . LEU A 1 111 ? -9.952 -5.996 -17.373 1.00 97.75 111 LEU A C 1
ATOM 871 O O . LEU A 1 111 ? -9.956 -4.794 -17.650 1.00 97.75 111 LEU A O 1
ATOM 875 N N . SER A 1 112 ? -9.216 -6.517 -16.398 1.00 97.06 112 SER A N 1
ATOM 876 C CA . SER A 1 112 ? -8.292 -5.762 -15.555 1.00 97.06 112 SER A CA 1
ATOM 877 C C . SER A 1 112 ? -7.183 -6.673 -15.035 1.00 97.06 112 SER A C 1
ATOM 879 O O . SER A 1 112 ? -7.346 -7.898 -15.050 1.00 97.06 112 SER A O 1
ATOM 881 N N . ASP A 1 113 ? -6.082 -6.084 -14.565 1.00 97.06 113 ASP A N 1
ATOM 882 C CA . ASP A 1 113 ? -5.045 -6.782 -13.796 1.00 97.06 113 ASP A CA 1
ATOM 883 C C . ASP A 1 113 ? -4.501 -7.989 -14.572 1.00 97.06 113 ASP A C 1
ATOM 885 O O . ASP A 1 113 ? -4.440 -9.120 -14.074 1.00 97.06 113 ASP A O 1
ATOM 889 N N . SER A 1 114 ? -4.191 -7.767 -15.858 1.00 96.12 114 SER A N 1
ATOM 890 C CA . SER A 1 114 ? -3.735 -8.835 -16.741 1.00 96.12 114 SER A CA 1
ATOM 891 C C . SER A 1 114 ? -2.392 -9.372 -16.282 1.00 96.12 114 SER A C 1
ATOM 893 O O . SER A 1 114 ? -2.205 -10.580 -16.340 1.00 96.12 114 SER A O 1
ATOM 895 N N . HIS A 1 115 ? -1.475 -8.518 -15.804 1.00 93.81 115 HIS A N 1
ATOM 896 C CA . HIS A 1 115 ? -0.142 -8.909 -15.328 1.00 93.81 115 HIS A CA 1
ATOM 897 C C . HIS A 1 115 ? 0.477 -10.031 -16.176 1.00 93.81 115 HIS A C 1
ATOM 899 O O . HIS A 1 115 ? 0.668 -9.866 -17.364 1.00 93.81 115 HIS A O 1
ATOM 905 N N . LEU A 1 116 ? 0.753 -11.218 -15.622 1.00 91.81 116 LEU A N 1
ATOM 906 C CA . LEU A 1 116 ? 1.309 -12.350 -16.375 1.00 91.81 116 LEU A CA 1
ATOM 907 C C . LEU A 1 116 ? 0.381 -12.922 -17.456 1.00 91.81 116 LEU A C 1
ATOM 909 O O . LEU A 1 116 ? 0.871 -13.630 -18.329 1.00 91.81 116 LEU A O 1
ATOM 913 N N . PHE A 1 117 ? -0.918 -12.674 -17.385 1.00 95.25 117 PHE A N 1
ATOM 914 C CA . PHE A 1 117 ? -1.951 -13.002 -18.363 1.00 95.25 117 PHE A CA 1
ATOM 915 C C . PHE A 1 117 ? -1.925 -14.464 -18.832 1.00 95.25 117 PHE A C 1
ATOM 917 O O . PHE A 1 117 ? -1.733 -14.777 -20.014 1.00 95.25 117 PHE A O 1
ATOM 924 N N . ARG A 1 118 ? -2.043 -15.400 -17.883 1.00 94.12 118 ARG A N 1
ATOM 925 C CA . ARG A 1 118 ? -1.947 -16.844 -18.161 1.00 94.12 118 ARG A CA 1
ATOM 926 C C . ARG A 1 118 ? -3.117 -17.379 -18.977 1.00 94.12 118 ARG A C 1
ATOM 928 O O . ARG A 1 118 ? -2.900 -18.307 -19.740 1.00 94.12 118 ARG A O 1
ATOM 935 N N . ILE A 1 119 ? -4.287 -16.758 -18.856 1.00 94.56 119 ILE A N 1
ATOM 936 C CA . ILE A 1 119 ? -5.531 -17.108 -19.567 1.00 94.56 119 ILE A CA 1
ATOM 937 C C . ILE A 1 119 ? -5.667 -16.424 -20.944 1.00 94.56 119 ILE A C 1
ATOM 939 O O . ILE A 1 119 ? -6.764 -16.222 -21.466 1.00 94.56 119 ILE A O 1
ATOM 943 N N . SER A 1 120 ? -4.556 -15.932 -21.498 1.00 95.69 120 SER A N 1
ATOM 944 C CA . SER A 1 120 ? -4.557 -15.088 -22.701 1.00 95.69 120 SER A CA 1
ATOM 945 C C . SER A 1 120 ? -5.067 -15.807 -23.947 1.00 95.69 120 SER A C 1
ATOM 947 O O . SER A 1 120 ? -5.686 -15.166 -24.801 1.00 95.69 120 SER A O 1
ATOM 949 N N . GLN A 1 121 ? -4.839 -17.117 -24.052 1.00 94.69 121 GLN A N 1
ATOM 950 C CA . GLN A 1 121 ? -5.306 -17.914 -25.183 1.00 94.69 121 GLN A CA 1
ATOM 951 C C . GLN A 1 121 ? -6.828 -18.073 -25.141 1.00 94.69 121 GLN A C 1
ATOM 953 O O . GLN A 1 121 ? -7.508 -17.719 -26.100 1.00 94.69 121 GLN A O 1
ATOM 958 N N . GLU A 1 122 ? -7.368 -18.499 -24.002 1.00 95.56 122 GLU A N 1
ATOM 959 C CA . GLU A 1 122 ? -8.801 -18.686 -23.781 1.00 95.56 122 GLU A CA 1
ATOM 960 C C . GLU A 1 122 ? -9.554 -17.365 -23.975 1.00 95.56 122 GLU A C 1
ATOM 962 O O . GLU A 1 122 ? -10.576 -17.307 -24.661 1.00 95.56 122 GLU A O 1
ATOM 967 N N . PHE A 1 123 ? -9.017 -16.265 -23.437 1.00 96.75 123 PHE A N 1
ATOM 968 C CA . PHE A 1 123 ? -9.608 -14.947 -23.639 1.00 96.75 123 PHE A CA 1
ATOM 969 C C . PHE A 1 123 ? -9.557 -14.507 -25.110 1.00 96.75 123 PHE A C 1
ATOM 971 O O . PHE A 1 123 ? -10.544 -13.970 -25.618 1.00 96.75 123 PHE A O 1
ATOM 978 N N . THR A 1 124 ? -8.451 -14.768 -25.819 1.00 97.00 124 THR A N 1
ATOM 979 C CA . THR A 1 124 ? -8.343 -14.504 -27.265 1.00 97.00 124 THR A CA 1
ATOM 980 C C . THR A 1 124 ? -9.425 -15.247 -28.039 1.00 97.00 124 THR A C 1
ATOM 982 O O . THR A 1 124 ? -10.109 -14.637 -28.863 1.00 97.00 124 THR A O 1
ATOM 985 N N . ASP A 1 125 ? -9.624 -16.532 -27.755 1.00 95.69 125 ASP A N 1
ATOM 986 C CA . ASP A 1 125 ? -10.599 -17.360 -28.461 1.00 95.69 125 ASP A CA 1
ATOM 987 C C . ASP A 1 125 ? -12.027 -16.832 -28.255 1.00 95.69 125 ASP A C 1
ATOM 989 O O . ASP A 1 125 ? -12.762 -16.620 -29.227 1.00 95.69 125 ASP A O 1
ATOM 993 N N . VAL A 1 126 ? -12.395 -16.487 -27.015 1.00 96.19 126 VAL A N 1
ATOM 994 C CA . VAL A 1 126 ? -13.709 -15.898 -26.710 1.00 96.19 126 VAL A CA 1
ATOM 995 C C . VAL A 1 126 ? -13.883 -14.534 -27.391 1.00 96.19 126 VAL A C 1
ATOM 997 O O . VAL A 1 126 ? -14.953 -14.262 -27.950 1.00 96.19 126 VAL A O 1
ATOM 1000 N N . VAL A 1 127 ? -12.860 -13.672 -27.388 1.00 97.62 127 VAL A N 1
ATOM 1001 C CA . VAL A 1 127 ? -12.891 -12.361 -28.063 1.00 97.62 127 VAL A CA 1
ATOM 1002 C C . VAL A 1 127 ? -13.111 -12.524 -29.568 1.00 97.62 127 VAL A C 1
ATOM 1004 O O . VAL A 1 127 ? -13.986 -11.864 -30.135 1.00 97.62 127 VAL A O 1
ATOM 1007 N N . LEU A 1 128 ? -12.356 -13.406 -30.226 1.00 96.50 128 LEU A N 1
ATOM 1008 C CA . LEU A 1 128 ? -12.434 -13.607 -31.676 1.00 96.50 128 LEU A CA 1
ATOM 1009 C C . LEU A 1 128 ? -13.725 -14.315 -32.106 1.00 96.50 128 LEU A C 1
ATOM 1011 O O . LEU A 1 128 ? -14.227 -14.042 -33.201 1.00 96.50 128 LEU A O 1
ATOM 1015 N N . GLN A 1 129 ? -14.293 -15.164 -31.246 1.00 96.00 129 GLN A N 1
ATOM 1016 C CA . GLN A 1 129 ? -15.591 -15.800 -31.464 1.00 96.00 129 GLN A CA 1
ATOM 1017 C C . GLN A 1 129 ? -16.753 -14.804 -31.337 1.00 96.00 129 GLN A C 1
ATOM 1019 O O . GLN A 1 129 ? -17.685 -14.834 -32.141 1.00 96.00 129 GLN A O 1
ATOM 1024 N N . ASN A 1 130 ? -16.717 -13.921 -30.333 1.00 96.25 130 ASN A N 1
ATOM 1025 C CA . ASN A 1 130 ? -17.843 -13.037 -30.005 1.00 96.25 130 ASN A CA 1
ATOM 1026 C C . ASN A 1 130 ? -17.771 -11.655 -30.660 1.00 96.25 130 ASN A C 1
ATOM 1028 O O . ASN A 1 130 ? -18.807 -10.999 -30.785 1.00 96.25 130 ASN A O 1
ATOM 1032 N N . ARG A 1 131 ? -16.570 -11.224 -31.061 1.00 96.75 131 ARG A N 1
ATOM 1033 C CA . ARG A 1 131 ? -16.263 -9.970 -31.767 1.00 96.75 131 ARG A CA 1
ATOM 1034 C C . ARG A 1 131 ? -16.961 -8.743 -31.158 1.00 96.75 131 ARG A C 1
ATOM 1036 O O . ARG A 1 131 ? -17.831 -8.162 -31.816 1.00 96.75 131 ARG A O 1
ATOM 1043 N N . PRO A 1 132 ? -16.616 -8.352 -29.913 1.00 98.25 132 PRO A N 1
ATOM 1044 C CA . PRO A 1 132 ? -17.153 -7.134 -29.305 1.00 98.25 132 PRO A CA 1
ATOM 1045 C C . PRO A 1 132 ? -16.793 -5.897 -30.146 1.00 98.25 132 PRO A C 1
ATOM 1047 O O . PRO A 1 132 ? -15.852 -5.930 -30.939 1.00 98.25 132 PRO A O 1
ATOM 1050 N N . ASP A 1 133 ? -17.537 -4.800 -29.975 1.00 98.38 133 ASP A N 1
ATOM 1051 C CA . ASP A 1 133 ? -17.240 -3.526 -30.643 1.00 98.38 133 ASP A CA 1
ATOM 1052 C C . ASP A 1 133 ? -15.837 -3.022 -30.254 1.00 98.38 133 ASP A C 1
ATOM 1054 O O . ASP A 1 133 ? -15.100 -2.524 -31.103 1.00 98.38 133 ASP A O 1
ATOM 1058 N N . PHE A 1 134 ? -15.474 -3.174 -28.977 1.00 98.69 134 PHE A N 1
ATOM 1059 C CA . PHE A 1 134 ? -14.138 -2.932 -28.436 1.00 98.69 134 PHE A CA 1
ATOM 1060 C C . PHE A 1 134 ? -13.976 -3.591 -27.057 1.00 98.69 134 PHE A C 1
ATOM 1062 O O . PHE A 1 134 ? -14.938 -4.090 -26.462 1.00 98.69 134 PHE A O 1
ATOM 1069 N N . ILE A 1 135 ? -12.743 -3.579 -26.558 1.00 98.75 135 ILE A N 1
ATOM 1070 C CA . ILE A 1 135 ? -12.360 -4.043 -25.225 1.00 98.75 135 ILE A CA 1
ATOM 1071 C C . ILE A 1 135 ? -12.031 -2.846 -24.327 1.00 98.75 135 ILE A C 1
ATOM 1073 O O . ILE A 1 135 ? -11.426 -1.877 -24.779 1.00 98.75 135 ILE A O 1
ATOM 1077 N N . ILE A 1 136 ? -12.403 -2.921 -23.053 1.00 98.69 136 ILE A N 1
ATOM 1078 C CA . ILE A 1 136 ? -11.965 -2.010 -21.992 1.00 98.69 136 ILE A CA 1
ATOM 1079 C C . ILE A 1 136 ? -10.959 -2.749 -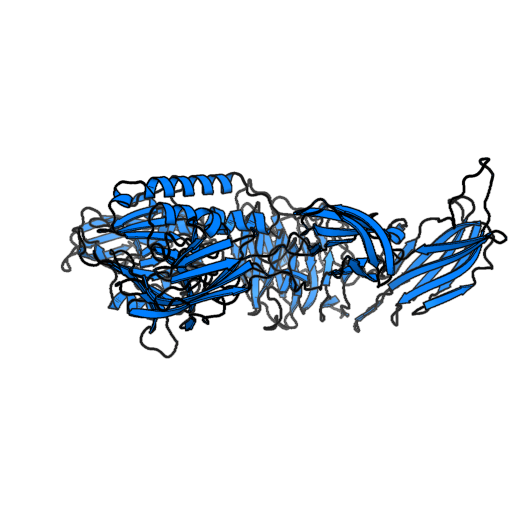21.114 1.00 98.69 136 ILE A C 1
ATOM 1081 O O . ILE A 1 136 ? -11.287 -3.795 -20.557 1.00 98.69 136 ILE A O 1
ATOM 1085 N N . HIS A 1 137 ? -9.761 -2.195 -20.962 1.00 98.19 137 HIS A N 1
ATOM 1086 C CA . HIS A 1 137 ? -8.782 -2.660 -19.984 1.00 98.19 137 HIS A CA 1
ATOM 1087 C C . HIS A 1 137 ? -8.679 -1.630 -18.856 1.00 98.19 137 HIS A C 1
ATOM 1089 O O . HIS A 1 137 ? -8.201 -0.521 -19.092 1.00 98.19 137 HIS A O 1
ATOM 1095 N N . SER A 1 138 ? -9.121 -1.959 -17.640 1.00 97.31 138 SER A N 1
ATOM 1096 C CA . SER A 1 138 ? -9.189 -0.997 -16.523 1.00 97.31 138 SER A CA 1
ATOM 1097 C C . SER A 1 138 ? -7.895 -0.851 -15.709 1.00 97.31 138 SER A C 1
ATOM 1099 O O . SER A 1 138 ? -7.942 -0.378 -14.581 1.00 97.31 138 SER A O 1
ATOM 1101 N N . GLY A 1 139 ? -6.752 -1.228 -16.279 1.00 95.50 139 GLY A N 1
ATOM 1102 C CA . GLY A 1 139 ? -5.413 -1.008 -15.712 1.00 95.50 139 GLY A CA 1
ATOM 1103 C C . GLY A 1 139 ? -4.713 -2.276 -15.226 1.00 95.50 139 GLY A C 1
ATOM 1104 O O . GLY A 1 139 ? -5.303 -3.355 -15.229 1.00 95.50 139 GLY A O 1
ATOM 1105 N N . ASP A 1 140 ? -3.446 -2.120 -14.860 1.00 96.50 140 ASP A N 1
ATOM 1106 C CA . ASP A 1 140 ? -2.516 -3.134 -14.356 1.00 96.50 140 ASP A CA 1
ATOM 1107 C C . ASP A 1 140 ? -2.118 -4.192 -15.389 1.00 96.50 140 ASP A C 1
ATOM 1109 O O . ASP A 1 140 ? -2.368 -5.396 -15.281 1.00 96.50 140 ASP A O 1
ATOM 1113 N N . ILE A 1 141 ? -1.450 -3.717 -16.440 1.00 95.06 141 ILE A N 1
ATOM 1114 C CA . ILE A 1 141 ? -0.899 -4.578 -17.489 1.00 95.06 141 ILE A CA 1
ATOM 1115 C C . ILE A 1 141 ? 0.463 -5.145 -17.067 1.00 95.06 141 ILE A C 1
ATOM 1117 O O . ILE A 1 141 ? 0.754 -6.330 -17.256 1.00 95.06 141 ILE A O 1
ATOM 1121 N N . SER A 1 142 ? 1.325 -4.286 -16.523 1.00 89.88 142 SER A N 1
ATOM 1122 C CA . SER A 1 142 ? 2.666 -4.647 -16.050 1.00 89.88 142 SER A CA 1
ATOM 1123 C C . SER A 1 142 ? 2.601 -5.423 -14.726 1.00 89.88 142 SER A C 1
ATOM 1125 O O . SER A 1 142 ? 1.649 -5.289 -13.970 1.00 89.88 142 SER A O 1
ATOM 1127 N N . LEU A 1 143 ? 3.602 -6.258 -14.423 1.00 82.75 143 LEU A N 1
ATOM 1128 C CA . LEU A 1 143 ? 3.646 -7.012 -13.160 1.00 82.75 143 LEU A CA 1
ATOM 1129 C C . LEU A 1 143 ? 4.212 -6.158 -12.016 1.00 82.75 143 LEU A C 1
ATOM 1131 O O . LEU A 1 143 ? 3.840 -6.342 -10.861 1.00 82.75 143 LEU A O 1
ATOM 1135 N N . ALA A 1 144 ? 5.130 -5.244 -12.319 1.00 78.62 144 ALA A N 1
ATOM 1136 C CA . ALA A 1 144 ? 5.686 -4.278 -11.376 1.00 78.62 144 ALA A CA 1
ATOM 1137 C C . ALA A 1 144 ? 5.161 -2.869 -11.699 1.00 78.62 144 ALA A C 1
ATOM 1139 O O . ALA A 1 144 ? 4.031 -2.714 -12.127 1.00 78.62 144 ALA A O 1
ATOM 1140 N N . THR A 1 145 ? 5.970 -1.831 -11.522 1.00 77.75 145 THR A N 1
ATOM 1141 C CA . THR A 1 145 ? 5.573 -0.414 -11.615 1.00 77.75 145 THR A CA 1
ATOM 1142 C C . THR A 1 145 ? 5.444 0.134 -13.047 1.00 77.75 145 THR A C 1
ATOM 1144 O O . THR A 1 145 ? 5.350 1.344 -13.238 1.00 77.75 145 THR A O 1
ATOM 1147 N N . GLY A 1 146 ? 5.544 -0.711 -14.079 1.00 86.31 146 GLY A N 1
ATOM 1148 C CA . GLY A 1 146 ? 5.469 -0.299 -15.488 1.00 86.31 146 GLY A CA 1
ATOM 1149 C C . GLY A 1 146 ? 6.778 0.274 -16.037 1.00 86.31 146 GLY A C 1
ATOM 1150 O O . GLY A 1 146 ? 6.985 0.323 -17.247 1.00 86.31 146 GLY A O 1
ATOM 1151 N N . TYR A 1 147 ? 7.730 0.638 -15.173 1.00 87.81 147 TYR A N 1
ATOM 1152 C CA . TYR A 1 147 ? 9.039 1.173 -15.573 1.00 87.81 147 TYR A CA 1
ATOM 1153 C C . TYR A 1 147 ? 9.955 0.144 -16.254 1.00 87.81 147 TYR A C 1
ATOM 1155 O O . TYR A 1 147 ? 10.950 0.513 -16.880 1.00 87.81 147 TYR A O 1
ATOM 1163 N N . GLN A 1 148 ? 9.627 -1.147 -16.173 1.00 87.75 148 GLN A N 1
ATOM 1164 C CA . GLN A 1 148 ? 10.300 -2.204 -16.924 1.00 87.75 148 GLN A CA 1
ATOM 1165 C C . GLN A 1 148 ? 9.553 -2.443 -18.248 1.00 87.75 148 GLN A C 1
ATOM 1167 O O . GLN A 1 148 ? 8.714 -3.334 -18.336 1.00 87.75 148 GLN A O 1
ATOM 1172 N N . LYS A 1 149 ? 9.876 -1.672 -19.298 1.00 90.44 149 LYS A N 1
ATOM 1173 C CA . LYS A 1 149 ? 9.170 -1.670 -20.603 1.00 90.44 149 LYS A CA 1
ATOM 1174 C C . LYS A 1 149 ? 8.926 -3.057 -21.221 1.00 90.44 149 LYS A C 1
ATOM 1176 O O . LYS A 1 149 ? 7.916 -3.278 -21.891 1.00 90.44 149 LYS A O 1
ATOM 1181 N N . ASP A 1 150 ? 9.846 -3.998 -21.016 1.00 90.00 150 ASP A N 1
ATOM 1182 C CA . ASP A 1 150 ? 9.731 -5.357 -21.561 1.00 90.00 150 ASP A CA 1
ATOM 1183 C C . ASP A 1 150 ? 8.584 -6.164 -20.927 1.00 90.00 150 ASP A C 1
ATOM 1185 O O . ASP A 1 150 ? 8.133 -7.142 -21.530 1.00 90.00 150 ASP A O 1
ATOM 1189 N N . GLU A 1 151 ? 8.077 -5.752 -19.757 1.00 90.62 151 GLU A N 1
ATOM 1190 C CA . GLU A 1 151 ? 6.895 -6.361 -19.145 1.00 90.62 151 GLU A CA 1
ATOM 1191 C C . GLU A 1 151 ? 5.673 -6.178 -20.055 1.00 90.62 151 GLU A C 1
ATOM 1193 O O . GLU A 1 151 ? 5.071 -7.183 -20.406 1.00 90.62 151 GLU A O 1
ATOM 1198 N N . TYR A 1 152 ? 5.384 -4.980 -20.586 1.00 94.19 152 TYR A N 1
ATOM 1199 C CA . TYR A 1 152 ? 4.280 -4.791 -21.552 1.00 94.19 152 TYR A CA 1
ATOM 1200 C C . TYR A 1 152 ? 4.409 -5.685 -22.789 1.00 94.19 152 TYR A C 1
ATOM 1202 O O . TYR A 1 152 ? 3.423 -6.228 -23.287 1.00 94.19 152 TYR A O 1
ATOM 1210 N N . SER A 1 153 ? 5.639 -5.853 -23.282 1.00 93.00 153 SER A N 1
ATOM 1211 C CA . SER A 1 153 ? 5.897 -6.672 -24.473 1.00 93.00 153 SER A CA 1
ATOM 1212 C C . SER A 1 153 ? 5.571 -8.139 -24.182 1.00 93.00 153 SER A C 1
ATOM 1214 O O . SER A 1 153 ? 4.745 -8.747 -24.857 1.00 93.00 153 SER A O 1
ATOM 1216 N N . THR A 1 154 ? 6.157 -8.675 -23.110 1.00 92.06 154 THR A N 1
ATOM 1217 C CA . THR A 1 154 ? 6.078 -10.097 -22.742 1.00 92.06 154 THR A CA 1
ATOM 1218 C C . THR A 1 154 ? 4.697 -10.503 -22.230 1.00 92.06 154 THR A C 1
ATOM 1220 O O . THR A 1 154 ? 4.246 -11.623 -22.467 1.00 92.06 154 THR A O 1
ATOM 1223 N N . ASN A 1 155 ? 4.042 -9.612 -21.492 1.00 92.06 155 ASN A N 1
ATOM 1224 C CA . ASN A 1 155 ? 2.842 -9.923 -20.730 1.00 92.06 155 ASN A CA 1
ATOM 1225 C C . ASN A 1 155 ? 1.544 -9.541 -21.446 1.00 92.06 155 ASN A C 1
ATOM 1227 O O . ASN A 1 155 ? 0.517 -10.166 -21.203 1.00 92.06 155 ASN A O 1
ATOM 1231 N N . TRP A 1 156 ? 1.595 -8.561 -22.352 1.00 96.00 156 TRP A N 1
ATOM 1232 C CA . TRP A 1 156 ? 0.419 -8.082 -23.070 1.00 96.00 156 TRP A CA 1
ATOM 1233 C C . TRP A 1 156 ? 0.557 -8.269 -24.571 1.00 96.00 156 TRP A C 1
ATOM 1235 O O . TRP A 1 156 ? -0.095 -9.141 -25.137 1.00 96.00 156 TRP A O 1
ATOM 1245 N N . PHE A 1 157 ? 1.447 -7.525 -25.230 1.00 97.12 157 PHE A N 1
ATOM 1246 C CA . PHE A 1 157 ? 1.499 -7.496 -26.696 1.00 97.12 157 PHE A CA 1
ATOM 1247 C C . PHE A 1 157 ? 1.825 -8.851 -27.334 1.00 97.12 157 PHE A C 1
ATOM 1249 O O . PHE A 1 157 ? 1.295 -9.167 -28.396 1.00 97.12 157 PHE A O 1
ATOM 1256 N N . HIS A 1 158 ? 2.672 -9.668 -26.702 1.00 95.62 158 HIS A N 1
ATOM 1257 C CA . HIS A 1 158 ? 3.014 -11.004 -27.211 1.00 95.62 158 HIS A CA 1
ATOM 1258 C C . HIS A 1 158 ? 1.950 -12.064 -26.908 1.00 95.62 158 HIS A C 1
ATOM 1260 O O . HIS A 1 158 ? 2.031 -13.150 -27.474 1.00 95.62 158 HIS A O 1
ATOM 1266 N N . LYS A 1 159 ? 0.971 -11.763 -26.047 1.00 96.19 159 LYS A N 1
ATOM 1267 C CA . LYS A 1 159 ? -0.051 -12.714 -25.574 1.00 96.19 159 LYS A CA 1
ATOM 1268 C C . LYS A 1 159 ? -1.461 -12.394 -26.063 1.00 96.19 159 LYS A C 1
ATOM 1270 O O . LYS A 1 159 ? -2.243 -13.293 -26.350 1.00 96.19 159 LYS A O 1
ATOM 1275 N N . ALA A 1 160 ? -1.794 -11.115 -26.173 1.00 96.00 160 ALA A N 1
ATOM 1276 C CA . ALA A 1 160 ? -3.099 -10.630 -26.593 1.00 96.00 160 ALA A CA 1
ATOM 1277 C C . ALA A 1 160 ? -3.224 -10.669 -28.128 1.00 96.00 160 ALA A C 1
ATOM 1279 O O . ALA A 1 160 ? -3.215 -9.641 -28.809 1.00 96.00 160 ALA A O 1
ATOM 1280 N N . HIS A 1 161 ? -3.325 -11.872 -28.697 1.00 95.38 161 HIS A N 1
ATOM 1281 C CA . HIS A 1 161 ? -3.311 -12.086 -30.150 1.00 95.38 161 HIS A CA 1
ATOM 1282 C C . HIS A 1 161 ? -4.529 -11.507 -30.890 1.00 95.38 161 HIS A C 1
ATOM 1284 O O . HIS A 1 161 ? -4.502 -11.413 -32.111 1.00 95.38 161 HIS A O 1
ATOM 1290 N N . PHE A 1 162 ? -5.566 -11.069 -30.173 1.00 97.06 162 PHE A N 1
ATOM 1291 C CA . PHE A 1 162 ? -6.723 -10.371 -30.738 1.00 97.06 162 PHE A CA 1
ATOM 1292 C C . PHE A 1 162 ? -6.468 -8.886 -31.056 1.00 97.06 162 PHE A C 1
ATOM 1294 O O . PHE A 1 162 ? -7.299 -8.259 -31.713 1.00 97.06 162 PHE A O 1
ATOM 1301 N N . LEU A 1 163 ? -5.365 -8.285 -30.587 1.00 98.00 163 LEU A N 1
ATOM 1302 C CA . LEU A 1 163 ? -5.151 -6.830 -30.654 1.00 98.00 163 LEU A CA 1
ATOM 1303 C C . LEU A 1 163 ? -5.012 -6.270 -32.076 1.00 98.00 163 LEU A C 1
ATOM 1305 O O . LEU A 1 163 ? -5.271 -5.086 -32.290 1.00 98.00 163 LEU A O 1
ATOM 1309 N N . ASN A 1 164 ? -4.623 -7.096 -33.047 1.00 97.38 164 ASN A N 1
ATOM 1310 C CA . ASN A 1 164 ? -4.564 -6.719 -34.461 1.00 97.38 164 ASN A CA 1
ATOM 1311 C C . ASN A 1 164 ? -5.948 -6.737 -35.142 1.00 97.38 164 ASN A C 1
ATOM 1313 O O . ASN A 1 164 ? -6.045 -6.366 -36.315 1.00 97.38 164 ASN A O 1
ATOM 1317 N N . GLU A 1 165 ? -6.984 -7.181 -34.425 1.00 98.12 165 GLU A N 1
ATOM 1318 C CA . GLU A 1 165 ? -8.310 -7.512 -34.941 1.00 98.12 165 GLU A CA 1
ATOM 1319 C C . GLU A 1 165 ? -9.473 -6.823 -34.204 1.00 98.12 165 GLU A C 1
ATOM 1321 O O . GLU A 1 165 ? -10.476 -6.453 -34.824 1.00 98.12 165 GLU A O 1
ATOM 1326 N N . ILE A 1 166 ? -9.355 -6.666 -32.883 1.00 98.56 166 ILE A N 1
ATOM 1327 C CA . ILE A 1 166 ? -10.349 -6.046 -32.002 1.00 98.56 166 ILE A CA 1
ATOM 1328 C C . ILE A 1 166 ? -9.680 -4.893 -31.239 1.00 98.56 166 ILE A C 1
ATOM 1330 O O . ILE A 1 166 ? -8.666 -5.118 -30.575 1.00 98.56 166 ILE A O 1
ATOM 1334 N N . PRO A 1 167 ? -10.213 -3.659 -31.318 1.00 98.19 167 PRO A N 1
ATOM 1335 C CA . PRO A 1 167 ? -9.632 -2.518 -30.622 1.00 98.19 167 PRO A CA 1
ATOM 1336 C C . PRO A 1 167 ? -9.828 -2.596 -29.110 1.00 98.19 167 PRO A C 1
ATOM 1338 O O . PRO A 1 167 ? -10.857 -3.071 -28.627 1.00 98.19 167 PRO A O 1
ATOM 1341 N N . ALA A 1 168 ? -8.859 -2.055 -28.374 1.00 98.25 168 ALA A N 1
ATOM 1342 C CA . ALA A 1 168 ? -8.912 -1.913 -26.925 1.00 98.25 168 ALA A CA 1
ATOM 1343 C C . ALA A 1 168 ? -8.727 -0.445 -26.507 1.00 98.25 168 ALA A C 1
ATOM 1345 O O . ALA A 1 168 ? -8.034 0.324 -27.181 1.00 98.25 168 ALA A O 1
ATOM 1346 N N . ILE A 1 169 ? -9.369 -0.070 -25.402 1.00 98.50 169 ILE A N 1
ATOM 1347 C CA . ILE A 1 169 ? -9.283 1.242 -24.758 1.00 98.50 169 ILE A CA 1
ATOM 1348 C C . ILE A 1 169 ? -8.836 1.020 -23.315 1.00 98.50 169 ILE A C 1
ATOM 1350 O O . ILE A 1 169 ? -9.382 0.161 -22.618 1.00 98.50 169 ILE A O 1
ATOM 1354 N N . TYR A 1 170 ? -7.837 1.777 -22.881 1.00 97.56 170 TYR A N 1
ATOM 1355 C CA . TYR A 1 170 ? -7.090 1.506 -21.660 1.00 97.56 170 TYR A CA 1
ATOM 1356 C C . TYR A 1 170 ? -7.275 2.618 -20.619 1.00 97.56 170 TYR A C 1
ATOM 1358 O O . TYR A 1 170 ? -7.239 3.799 -20.973 1.00 97.56 170 TYR A O 1
ATOM 1366 N N . ALA A 1 171 ? -7.467 2.223 -19.356 1.00 95.50 171 ALA A N 1
ATOM 1367 C CA . ALA A 1 171 ? -7.371 3.072 -18.166 1.00 95.50 171 ALA A CA 1
ATOM 1368 C C . ALA A 1 171 ? -6.061 2.791 -17.416 1.00 95.50 171 ALA A C 1
ATOM 1370 O O . ALA A 1 171 ? -5.569 1.659 -17.435 1.00 95.50 171 ALA A O 1
ATOM 1371 N N . PHE A 1 172 ? -5.523 3.800 -16.734 1.00 92.88 172 PHE A N 1
ATOM 1372 C CA . PHE A 1 172 ? -4.311 3.674 -15.925 1.00 92.88 172 PHE A CA 1
ATOM 1373 C C . PHE A 1 172 ? -4.539 2.838 -14.664 1.00 92.88 172 PHE A C 1
ATOM 1375 O O . PHE A 1 172 ? -5.388 3.202 -13.849 1.00 92.88 172 PHE A O 1
ATOM 1382 N N . GLY A 1 173 ? -3.716 1.804 -14.464 1.00 94.62 173 GLY A N 1
ATOM 1383 C CA . GLY A 1 173 ? -3.533 1.153 -13.165 1.00 94.62 173 GLY A CA 1
ATOM 1384 C C . GLY A 1 173 ? -2.287 1.630 -12.411 1.00 94.62 173 GLY A C 1
ATOM 1385 O O . GLY A 1 173 ? -1.472 2.389 -12.950 1.00 94.62 173 GLY A O 1
ATOM 1386 N N . ASN A 1 174 ? -2.128 1.213 -11.155 1.00 91.62 174 ASN A N 1
ATOM 1387 C CA . ASN A 1 174 ? -0.958 1.560 -10.336 1.00 91.62 174 ASN A CA 1
ATOM 1388 C C . ASN A 1 174 ? 0.305 0.787 -10.732 1.00 91.62 174 ASN A C 1
ATOM 1390 O O . ASN A 1 174 ? 1.410 1.210 -10.395 1.00 91.62 174 ASN A O 1
ATOM 1394 N N . HIS A 1 175 ? 0.175 -0.298 -11.488 1.00 91.88 175 HIS A N 1
ATOM 1395 C CA . HIS A 1 175 ? 1.288 -1.000 -12.123 1.00 91.88 175 HIS A CA 1
ATOM 1396 C C . HIS A 1 175 ? 1.667 -0.408 -13.486 1.00 91.88 175 HIS A C 1
ATOM 1398 O O . HIS A 1 175 ? 2.655 -0.824 -14.088 1.00 91.88 175 HIS A O 1
ATOM 1404 N N . ASP A 1 176 ? 0.926 0.592 -13.965 1.00 92.62 176 ASP A N 1
ATOM 1405 C CA . ASP A 1 176 ? 1.114 1.196 -15.283 1.00 92.62 176 ASP A CA 1
ATOM 1406 C C . ASP A 1 176 ? 1.763 2.593 -15.236 1.00 92.62 176 ASP A C 1
ATOM 1408 O O . ASP A 1 176 ? 1.942 3.221 -16.281 1.00 92.62 176 ASP A O 1
ATOM 1412 N N . ILE A 1 177 ? 2.140 3.087 -14.045 1.00 87.88 177 ILE A N 1
ATOM 1413 C CA . ILE A 1 177 ? 2.608 4.464 -13.762 1.00 87.88 177 ILE A CA 1
ATOM 1414 C C . ILE A 1 177 ? 3.984 4.810 -14.353 1.00 87.88 177 ILE A C 1
ATOM 1416 O O . ILE A 1 177 ? 4.912 5.229 -13.661 1.00 87.88 177 ILE A O 1
ATOM 1420 N N . SER A 1 178 ? 4.121 4.662 -15.660 1.00 89.19 178 SER A N 1
ATOM 1421 C CA . SER A 1 178 ? 5.367 4.797 -16.395 1.00 89.19 178 SER A CA 1
ATOM 1422 C C . SER A 1 178 ? 5.147 5.567 -17.696 1.00 89.19 178 SER A C 1
ATOM 1424 O O . SER A 1 178 ? 4.092 5.433 -18.318 1.00 89.19 178 SER A O 1
ATOM 1426 N N . PRO A 1 179 ? 6.163 6.293 -18.188 1.00 91.50 179 PRO A N 1
ATOM 1427 C CA . PRO A 1 179 ? 6.065 7.004 -19.468 1.00 91.50 179 PRO A CA 1
ATOM 1428 C C . PRO A 1 179 ? 5.864 6.067 -20.679 1.00 91.50 179 PRO A C 1
ATOM 1430 O O . PRO A 1 179 ? 5.389 6.493 -21.729 1.00 91.50 179 PRO A O 1
ATOM 1433 N N . TYR A 1 180 ? 6.169 4.770 -20.544 1.00 94.00 180 TYR A N 1
ATOM 1434 C CA . TYR A 1 180 ? 5.910 3.783 -21.596 1.00 94.00 180 TYR A CA 1
ATOM 1435 C C . TYR A 1 180 ? 4.415 3.539 -21.822 1.00 94.00 180 TYR A C 1
ATOM 1437 O O . TYR A 1 180 ? 4.013 3.256 -22.948 1.00 94.00 180 TYR A O 1
ATOM 1445 N N . TYR A 1 181 ? 3.585 3.669 -20.785 1.00 94.94 181 TYR A N 1
ATOM 1446 C CA . TYR A 1 181 ? 2.137 3.547 -20.932 1.00 94.94 181 TYR A CA 1
ATOM 1447 C C . TYR A 1 181 ? 1.573 4.659 -21.829 1.00 94.94 181 TYR A C 1
ATOM 1449 O O . TYR A 1 181 ? 0.745 4.401 -22.707 1.00 94.94 181 TYR A O 1
ATOM 1457 N N . ASP A 1 182 ? 2.094 5.882 -21.690 1.00 94.69 182 ASP A N 1
ATOM 1458 C CA . ASP A 1 182 ? 1.744 7.002 -22.566 1.00 94.69 182 ASP A CA 1
ATOM 1459 C C . ASP A 1 182 ? 2.165 6.747 -24.012 1.00 94.69 182 ASP A C 1
ATOM 1461 O O . ASP A 1 182 ? 1.383 6.976 -24.940 1.00 94.69 182 ASP A O 1
ATOM 1465 N N . ASP A 1 183 ? 3.376 6.224 -24.218 1.00 95.25 183 ASP A N 1
ATOM 1466 C CA . ASP A 1 183 ? 3.855 5.859 -25.549 1.00 95.25 183 ASP A CA 1
ATOM 1467 C C . ASP A 1 183 ? 2.957 4.805 -26.208 1.00 95.25 183 ASP A C 1
ATOM 1469 O O . ASP A 1 183 ? 2.628 4.923 -27.396 1.00 95.25 183 ASP A O 1
ATOM 1473 N N . PHE A 1 184 ? 2.541 3.787 -25.456 1.00 96.31 184 PHE A N 1
ATOM 1474 C CA . PHE A 1 184 ? 1.752 2.690 -26.000 1.00 96.31 184 PHE A CA 1
ATOM 1475 C C . PHE A 1 184 ? 0.278 3.033 -26.206 1.00 96.31 184 PHE A C 1
ATOM 1477 O O . PHE A 1 184 ? -0.287 2.585 -27.209 1.00 96.31 184 PHE A O 1
ATOM 1484 N N . PHE A 1 185 ? -0.331 3.817 -25.312 1.00 96.12 185 PHE A N 1
ATOM 1485 C CA . PHE A 1 185 ? -1.786 3.975 -25.250 1.00 96.12 185 PHE A CA 1
ATOM 1486 C C . PHE A 1 185 ? -2.224 5.446 -25.212 1.00 96.12 185 PHE A C 1
ATOM 1488 O O . PHE A 1 185 ? -2.837 5.934 -26.172 1.00 96.12 185 PHE A O 1
ATOM 1495 N N . MET A 1 186 ? -1.903 6.188 -24.145 1.00 95.19 186 MET A N 1
ATOM 1496 C CA . MET A 1 186 ? -2.509 7.510 -23.906 1.00 95.19 186 MET A CA 1
ATOM 1497 C C . MET A 1 186 ? -2.105 8.574 -24.918 1.00 95.19 186 MET A C 1
ATOM 1499 O O . MET A 1 186 ? -2.914 9.440 -25.248 1.00 95.19 186 MET A O 1
ATOM 1503 N N . GLY A 1 187 ? -0.908 8.486 -25.500 1.00 93.94 187 GLY A N 1
ATOM 1504 C CA . GLY A 1 187 ? -0.449 9.370 -26.573 1.00 93.94 187 GLY A CA 1
ATOM 1505 C C . GLY A 1 187 ? -1.341 9.351 -27.822 1.00 93.94 187 GLY A C 1
ATOM 1506 O O . GLY A 1 187 ? -1.322 10.306 -28.606 1.00 93.94 187 GLY A O 1
ATOM 1507 N N . VAL A 1 188 ? -2.130 8.284 -28.007 1.00 96.19 188 VAL A N 1
ATOM 1508 C CA . VAL A 1 188 ? -3.151 8.167 -29.058 1.00 96.19 188 VAL A CA 1
ATOM 1509 C C . VAL A 1 188 ? -4.536 8.519 -28.522 1.00 96.19 188 VAL A C 1
ATOM 1511 O O . VAL A 1 188 ? -5.216 9.339 -29.134 1.00 96.19 188 VAL A O 1
ATOM 1514 N N . GLN A 1 189 ? -4.955 7.932 -27.395 1.00 96.94 189 GLN A N 1
ATOM 1515 C CA . GLN A 1 189 ? -6.327 8.086 -26.889 1.00 96.94 189 GLN A CA 1
ATOM 1516 C C . GLN A 1 189 ? -6.684 9.553 -26.607 1.00 96.94 189 GLN A C 1
ATOM 1518 O O . GLN A 1 189 ? -7.737 10.017 -27.045 1.00 96.94 189 GLN A O 1
ATOM 1523 N N . GLN A 1 190 ? -5.773 10.308 -25.983 1.00 95.75 190 GLN A N 1
ATOM 1524 C CA . GLN A 1 190 ? -5.993 11.715 -25.621 1.00 95.75 190 GLN A CA 1
ATOM 1525 C C . GLN A 1 190 ? -6.163 12.650 -26.833 1.00 95.75 190 GLN A C 1
ATOM 1527 O O . GLN A 1 190 ? -6.668 13.758 -26.706 1.00 95.75 190 GLN A O 1
ATOM 1532 N N . LYS A 1 191 ? -5.702 12.235 -28.023 1.00 95.69 191 LYS A N 1
ATOM 1533 C CA . LYS A 1 191 ? -5.812 13.033 -29.257 1.00 95.69 191 LYS A CA 1
ATOM 1534 C C . LYS A 1 191 ? -7.135 12.811 -29.985 1.00 95.69 191 LYS A C 1
ATOM 1536 O O . LYS A 1 191 ? -7.477 13.604 -30.859 1.00 95.69 191 LYS A O 1
ATOM 1541 N N . VAL A 1 192 ? -7.817 11.705 -29.693 1.00 96.75 192 VAL A N 1
ATOM 1542 C CA . VAL A 1 192 ? -9.033 11.275 -30.397 1.00 96.75 192 VAL A CA 1
ATOM 1543 C C . VAL A 1 192 ? -10.275 11.555 -29.559 1.00 96.75 192 VAL A C 1
ATOM 1545 O O . VAL A 1 192 ? -11.291 11.980 -30.101 1.00 96.75 192 VAL A O 1
ATOM 1548 N N . TYR A 1 193 ? -10.191 11.325 -28.252 1.00 97.50 193 TYR A N 1
ATOM 1549 C CA . TYR A 1 193 ? -11.300 11.505 -27.324 1.00 97.50 193 TYR A CA 1
ATOM 1550 C C . TYR A 1 193 ? -11.247 12.860 -26.617 1.00 97.50 193 TYR A C 1
ATOM 1552 O O . TYR A 1 193 ? -10.221 13.543 -26.632 1.00 97.50 193 TYR A O 1
ATOM 1560 N N . HIS A 1 194 ? -12.361 13.257 -25.996 1.00 97.81 194 HIS A N 1
ATOM 1561 C CA . HIS A 1 194 ? -12.363 14.417 -25.109 1.00 97.81 194 HIS A CA 1
ATOM 1562 C C . HIS A 1 194 ? -11.469 14.099 -23.910 1.00 97.81 194 HIS A C 1
ATOM 1564 O O . HIS A 1 194 ? -11.571 13.010 -23.358 1.00 97.81 194 HIS A O 1
ATOM 1570 N N . THR A 1 195 ? -10.567 15.008 -23.540 1.00 97.19 195 THR A N 1
ATOM 1571 C CA . THR A 1 195 ? -9.556 14.757 -22.508 1.00 97.19 195 THR A CA 1
ATOM 1572 C C . THR A 1 195 ? -9.375 15.964 -21.605 1.00 97.19 195 THR A C 1
ATOM 1574 O O . THR A 1 195 ? -9.626 17.107 -21.999 1.00 97.19 195 THR A O 1
ATOM 1577 N N . ASP A 1 196 ? -8.914 15.716 -20.386 1.00 94.44 196 ASP A N 1
ATOM 1578 C CA . ASP A 1 196 ? -8.504 16.769 -19.466 1.00 94.44 196 ASP A CA 1
ATOM 1579 C C . ASP A 1 196 ? -7.129 17.368 -19.832 1.00 94.44 196 ASP A C 1
ATOM 1581 O O . ASP A 1 196 ? -6.498 17.014 -20.828 1.00 94.44 196 ASP A O 1
ATOM 1585 N N . LYS A 1 197 ? -6.634 18.295 -19.002 1.00 89.56 197 LYS A N 1
ATOM 1586 C CA . LYS A 1 197 ? -5.322 18.931 -19.215 1.00 89.56 197 LYS A CA 1
ATOM 1587 C C . LYS A 1 197 ? -4.135 18.004 -18.958 1.00 89.56 197 LYS A C 1
ATOM 1589 O O . LYS A 1 197 ? -3.034 18.342 -19.387 1.00 89.56 197 LYS A O 1
ATOM 1594 N N . THR A 1 198 ? -4.325 16.915 -18.213 1.00 88.00 198 THR A N 1
ATOM 1595 C CA . THR A 1 198 ? -3.253 15.944 -17.962 1.00 88.00 198 THR A CA 1
ATOM 1596 C C . THR A 1 198 ? -3.068 15.002 -19.149 1.00 88.00 198 THR A C 1
ATOM 1598 O O . THR A 1 198 ? -1.962 14.517 -19.357 1.00 88.00 198 THR A O 1
ATOM 1601 N N . GLY A 1 199 ? -4.117 14.793 -19.953 1.00 91.62 199 GLY A N 1
ATOM 1602 C CA . GLY A 1 199 ? -4.107 13.837 -21.058 1.00 91.62 199 GLY A CA 1
ATOM 1603 C C . GLY A 1 199 ? -4.372 12.398 -20.606 1.00 91.62 199 GLY A C 1
ATOM 1604 O O . GLY A 1 199 ? -4.284 11.483 -21.423 1.00 91.62 199 GLY A O 1
ATOM 1605 N N . HIS A 1 200 ? -4.650 12.187 -19.313 1.00 93.69 200 HIS A N 1
ATOM 1606 C CA . HIS A 1 200 ? -4.809 10.864 -18.703 1.00 93.69 200 HIS A CA 1
ATOM 1607 C C . HIS A 1 200 ? -6.277 10.481 -18.480 1.00 93.69 200 HIS A C 1
ATOM 1609 O O . HIS A 1 200 ? -6.589 9.301 -18.339 1.00 93.69 200 HIS A O 1
ATOM 1615 N N . ASN A 1 201 ? -7.178 11.465 -18.478 1.00 97.50 201 ASN A N 1
ATOM 1616 C CA . ASN A 1 201 ? -8.614 11.255 -18.331 1.00 97.50 201 ASN A CA 1
ATOM 1617 C C . ASN A 1 201 ? -9.296 11.468 -19.682 1.00 97.50 201 ASN A C 1
ATOM 1619 O O . ASN A 1 201 ? -9.083 12.514 -20.293 1.00 97.50 201 ASN A O 1
ATOM 1623 N N . ILE A 1 202 ? -10.112 10.515 -20.140 1.00 98.38 202 ILE A N 1
ATOM 1624 C CA . ILE A 1 202 ? -10.778 10.585 -21.450 1.00 98.38 202 ILE A CA 1
ATOM 1625 C C . ILE A 1 202 ? -12.273 10.280 -21.363 1.00 98.38 202 ILE A C 1
ATOM 1627 O O . ILE A 1 202 ? -12.700 9.472 -20.542 1.00 98.38 202 ILE A O 1
ATOM 1631 N N . SER A 1 203 ? -13.072 10.872 -22.246 1.00 98.56 203 SER A N 1
ATOM 1632 C CA . SER A 1 203 ? -14.488 10.540 -22.404 1.00 98.56 203 SER A CA 1
ATOM 1633 C C . SER A 1 203 ? -14.929 10.550 -23.867 1.00 98.56 203 SER A C 1
ATOM 1635 O O . SER A 1 203 ? -14.350 11.224 -24.728 1.00 98.56 203 SER A O 1
ATOM 1637 N N . PHE A 1 204 ? -15.957 9.759 -24.167 1.00 98.25 204 PHE A N 1
ATOM 1638 C CA . PHE A 1 204 ? -16.618 9.743 -25.469 1.00 98.25 204 PHE A CA 1
ATOM 1639 C C . PHE A 1 204 ? -18.026 9.151 -25.370 1.00 98.25 204 PHE A C 1
ATOM 1641 O O . PHE A 1 204 ? -18.370 8.451 -24.419 1.00 98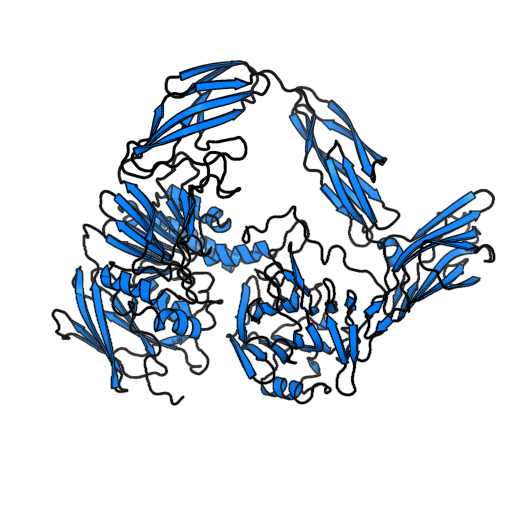.25 204 PHE A O 1
ATOM 1648 N N . THR A 1 205 ? -18.839 9.402 -26.395 1.00 97.62 205 THR A N 1
ATOM 1649 C CA . THR A 1 205 ? -20.190 8.844 -26.511 1.00 97.62 205 THR A CA 1
ATOM 1650 C C . THR A 1 205 ? -20.255 7.867 -27.681 1.00 97.62 205 THR A C 1
ATOM 1652 O O . THR A 1 205 ? -19.847 8.193 -28.796 1.00 97.62 205 THR A O 1
ATOM 1655 N N . TYR A 1 206 ? -20.787 6.667 -27.437 1.00 97.12 206 TYR A N 1
ATOM 1656 C CA . TYR A 1 206 ? -21.073 5.662 -28.460 1.00 97.12 206 TYR A CA 1
ATOM 1657 C C . TYR A 1 206 ? -22.541 5.242 -28.375 1.00 97.12 206 TYR A C 1
ATOM 1659 O O . TYR A 1 206 ? -22.996 4.714 -27.360 1.00 97.12 206 TYR A O 1
ATOM 1667 N N . GLY A 1 207 ? -23.304 5.497 -29.442 1.00 94.38 207 GLY A N 1
ATOM 1668 C CA . GLY A 1 207 ? -24.755 5.328 -29.423 1.00 94.38 207 GLY A CA 1
ATOM 1669 C C . GLY A 1 207 ? -25.398 6.182 -28.327 1.00 94.38 207 GLY A C 1
ATOM 1670 O O . GLY A 1 207 ? -25.174 7.384 -28.260 1.00 94.38 207 GLY A O 1
ATOM 1671 N N . ASN A 1 208 ? -26.185 5.557 -27.454 1.00 92.81 208 ASN A N 1
ATOM 1672 C CA . ASN A 1 208 ? -26.854 6.207 -26.322 1.00 92.81 208 ASN A CA 1
ATOM 1673 C C . ASN A 1 208 ? -26.067 6.108 -25.000 1.00 92.81 208 ASN A C 1
ATOM 1675 O O . ASN A 1 208 ? -26.663 6.261 -23.932 1.00 92.81 208 ASN A O 1
ATOM 1679 N N . THR A 1 209 ? -24.771 5.791 -25.059 1.00 98.00 209 THR A N 1
ATOM 1680 C CA . THR A 1 209 ? -23.930 5.559 -23.880 1.00 98.00 209 THR A CA 1
ATOM 1681 C C . THR A 1 209 ? -22.756 6.525 -23.854 1.00 98.00 209 THR A C 1
ATOM 1683 O O . THR A 1 209 ? -21.985 6.582 -24.811 1.00 98.00 209 THR A O 1
ATOM 1686 N N . HIS A 1 210 ? -22.599 7.241 -22.746 1.00 98.69 210 HIS A N 1
ATOM 1687 C CA . HIS A 1 210 ? -21.432 8.065 -22.463 1.00 98.69 210 HIS A CA 1
ATOM 1688 C C . HIS A 1 210 ? -20.460 7.295 -21.561 1.00 98.69 210 HIS A C 1
ATOM 1690 O O . HIS A 1 210 ? -20.874 6.724 -20.548 1.00 98.69 210 HIS A O 1
ATOM 1696 N N . ILE A 1 211 ? -19.187 7.231 -21.947 1.00 98.81 211 ILE A N 1
ATOM 1697 C CA . ILE A 1 211 ? -18.161 6.431 -21.273 1.00 98.81 211 ILE A CA 1
ATOM 1698 C C . ILE A 1 211 ? -17.002 7.344 -20.885 1.00 98.81 211 ILE A C 1
ATOM 1700 O O . ILE A 1 211 ? -16.471 8.061 -21.733 1.00 98.81 211 ILE A O 1
ATOM 1704 N N . VAL A 1 212 ? -16.601 7.280 -19.618 1.00 98.75 212 VAL A N 1
ATOM 1705 C CA . VAL A 1 212 ? -15.516 8.073 -19.033 1.00 98.75 212 VAL A CA 1
ATOM 1706 C C . VAL A 1 212 ? -14.453 7.135 -18.474 1.00 98.75 212 VAL A C 1
ATOM 1708 O O . VAL A 1 212 ? -14.788 6.156 -17.815 1.00 98.75 212 VAL A O 1
ATOM 1711 N N . PHE A 1 213 ? -13.181 7.437 -18.712 1.00 98.62 213 PHE A N 1
ATOM 1712 C CA . PHE A 1 213 ? -12.026 6.750 -18.142 1.00 98.62 213 PHE A CA 1
ATOM 1713 C C . PHE A 1 213 ? -11.237 7.743 -17.294 1.00 98.62 213 PHE A C 1
ATOM 1715 O O . PHE A 1 213 ? -10.907 8.831 -17.776 1.00 98.62 213 PHE A O 1
ATOM 1722 N N . LEU A 1 214 ? -10.917 7.362 -16.059 1.00 97.69 214 LEU A N 1
ATOM 1723 C CA . LEU A 1 214 ? -10.150 8.186 -15.131 1.00 97.69 214 LEU A CA 1
ATOM 1724 C C . LEU A 1 214 ? -8.838 7.531 -14.715 1.00 97.69 214 LEU A C 1
ATOM 1726 O O . LEU A 1 214 ? -8.788 6.343 -14.390 1.00 97.69 214 LEU A O 1
ATOM 1730 N N . ASP A 1 215 ? -7.802 8.358 -14.622 1.00 96.94 215 ASP A N 1
ATOM 1731 C CA . ASP A 1 215 ? -6.589 8.048 -13.881 1.00 96.94 215 ASP A CA 1
ATOM 1732 C C . ASP A 1 215 ? -6.855 8.232 -12.384 1.00 96.94 215 ASP A C 1
ATOM 1734 O O . ASP A 1 215 ? -6.977 9.346 -11.872 1.00 96.94 215 ASP A O 1
ATOM 1738 N N . SER A 1 216 ? -6.966 7.101 -11.690 1.00 97.12 216 SER A N 1
ATOM 1739 C CA . SER A 1 216 ? -7.219 7.051 -10.245 1.00 97.12 216 SER A CA 1
ATOM 1740 C C . SER A 1 216 ? -5.949 7.040 -9.396 1.00 97.12 216 SER A C 1
ATOM 1742 O O . SER A 1 216 ? -6.037 7.129 -8.174 1.00 97.12 216 SER A O 1
ATOM 1744 N N . ASN A 1 217 ? -4.759 6.994 -10.008 1.00 95.25 217 ASN A N 1
ATOM 1745 C CA . ASN A 1 217 ? -3.491 6.990 -9.277 1.00 95.25 217 ASN A CA 1
ATOM 1746 C C . ASN A 1 217 ? -3.254 8.216 -8.382 1.00 95.25 217 ASN A C 1
ATOM 1748 O O . ASN A 1 217 ? -2.658 8.034 -7.318 1.00 95.25 217 ASN A O 1
ATOM 1752 N N . PRO A 1 218 ? -3.685 9.451 -8.731 1.00 95.94 218 PRO A N 1
ATOM 1753 C CA . PRO A 1 218 ? -3.491 10.607 -7.857 1.00 95.94 218 PRO A CA 1
ATOM 1754 C C . PRO A 1 218 ? -3.987 10.377 -6.424 1.00 95.94 218 PRO A C 1
ATOM 1756 O O . PRO A 1 218 ? -3.284 10.740 -5.484 1.00 95.94 218 PRO A O 1
ATOM 1759 N N . TRP A 1 219 ? -5.134 9.718 -6.238 1.00 96.19 219 TRP A N 1
ATOM 1760 C CA . TRP A 1 219 ? -5.642 9.396 -4.902 1.00 96.19 219 TRP A CA 1
ATOM 1761 C C . TRP A 1 219 ? -5.386 7.940 -4.492 1.00 96.19 219 TRP A C 1
ATOM 1763 O O . TRP A 1 219 ? -4.881 7.704 -3.396 1.00 96.19 219 TRP A O 1
ATOM 1773 N N . GLY A 1 220 ? -5.661 6.979 -5.379 1.00 92.06 220 GLY A N 1
ATOM 1774 C CA . GLY A 1 220 ? -5.570 5.543 -5.097 1.00 92.06 220 GLY A CA 1
ATOM 1775 C C . GLY A 1 220 ? -4.141 5.028 -4.916 1.00 92.06 220 GLY A C 1
ATOM 1776 O O . GLY A 1 220 ? -3.934 4.025 -4.248 1.00 92.06 220 GLY A O 1
ATOM 1777 N N . LEU A 1 221 ? -3.137 5.752 -5.428 1.00 91.31 221 LEU A N 1
ATOM 1778 C CA . LEU A 1 221 ? -1.727 5.425 -5.220 1.00 91.31 221 LEU A CA 1
ATOM 1779 C C . LEU A 1 221 ? -0.988 6.515 -4.442 1.00 91.31 221 LEU A C 1
ATOM 1781 O O . LEU A 1 221 ? -0.377 6.231 -3.416 1.00 91.31 221 LEU A O 1
ATOM 1785 N N . PHE A 1 222 ? -1.002 7.762 -4.916 1.00 93.44 222 PHE A N 1
ATOM 1786 C CA . PHE A 1 222 ? -0.140 8.810 -4.363 1.00 93.44 222 PHE A CA 1
ATOM 1787 C C . PHE A 1 222 ? -0.671 9.387 -3.041 1.00 93.44 222 PHE A C 1
ATOM 1789 O O . PHE A 1 222 ? 0.060 9.363 -2.049 1.00 93.44 222 PHE A O 1
ATOM 1796 N N . GLU A 1 223 ? -1.927 9.850 -2.972 1.00 94.56 223 GLU A N 1
ATOM 1797 C CA . GLU A 1 223 ? -2.532 10.292 -1.699 1.00 94.56 223 GLU A CA 1
ATOM 1798 C C . GLU A 1 223 ? -2.497 9.167 -0.657 1.00 94.56 223 GLU A C 1
ATOM 1800 O O . GLU A 1 223 ? -2.034 9.388 0.466 1.00 94.56 223 GLU A O 1
ATOM 1805 N N . MET A 1 224 ? -2.888 7.950 -1.058 1.00 90.75 224 MET A N 1
ATOM 1806 C CA . MET A 1 224 ? -2.799 6.752 -0.225 1.00 90.75 224 MET A CA 1
ATOM 1807 C C . MET A 1 224 ? -1.378 6.528 0.300 1.00 90.75 224 MET A C 1
ATOM 1809 O O . MET A 1 224 ? -1.190 6.397 1.509 1.00 90.75 224 MET A O 1
ATOM 1813 N N . ASN A 1 225 ? -0.360 6.513 -0.567 1.00 89.44 225 ASN A N 1
ATOM 1814 C CA . ASN A 1 225 ? 1.024 6.303 -0.143 1.00 89.44 225 ASN A CA 1
ATOM 1815 C C . ASN A 1 225 ? 1.490 7.376 0.834 1.00 89.44 225 ASN A C 1
ATOM 1817 O O . ASN A 1 225 ? 2.175 7.045 1.802 1.00 89.44 225 ASN A O 1
ATOM 1821 N N . ALA A 1 226 ? 1.129 8.640 0.606 1.00 90.25 226 ALA A N 1
ATOM 1822 C CA . ALA A 1 226 ? 1.469 9.725 1.516 1.00 90.25 226 ALA A CA 1
ATOM 1823 C C . ALA A 1 226 ? 0.858 9.472 2.901 1.00 90.25 226 ALA A C 1
ATOM 1825 O O . ALA A 1 226 ? 1.592 9.354 3.885 1.00 90.25 226 ALA A O 1
ATOM 1826 N N . VAL A 1 227 ? -0.462 9.286 2.964 1.00 89.12 227 VAL A N 1
ATOM 1827 C CA . VAL A 1 227 ? -1.206 9.088 4.216 1.00 89.12 227 VAL A CA 1
ATOM 1828 C C . VAL A 1 227 ? -0.747 7.825 4.948 1.00 89.12 227 VAL A C 1
ATOM 1830 O O . VAL A 1 227 ? -0.396 7.899 6.127 1.00 89.12 227 VAL A O 1
ATOM 1833 N N . ASN A 1 228 ? -0.648 6.693 4.246 1.00 84.81 228 ASN A N 1
ATOM 1834 C CA . ASN A 1 228 ? -0.250 5.403 4.822 1.00 84.81 228 ASN A CA 1
ATOM 1835 C C . ASN A 1 228 ? 1.232 5.348 5.218 1.00 84.81 228 ASN A C 1
ATOM 1837 O O . ASN A 1 228 ? 1.627 4.481 5.999 1.00 84.81 228 ASN A O 1
ATOM 1841 N N . SER A 1 229 ? 2.050 6.277 4.712 1.00 85.69 229 SER A N 1
ATOM 1842 C CA . SER A 1 229 ? 3.444 6.456 5.135 1.00 85.69 229 SER A CA 1
ATOM 1843 C C . SER A 1 229 ? 3.608 7.545 6.207 1.00 85.69 229 SER A C 1
ATOM 1845 O O . SER A 1 229 ? 4.735 7.852 6.589 1.00 85.69 229 SER A O 1
ATOM 1847 N N . GLY A 1 230 ? 2.523 8.160 6.695 1.00 83.38 230 GLY A N 1
ATOM 1848 C CA . GLY A 1 230 ? 2.589 9.260 7.667 1.00 83.38 230 GLY A CA 1
ATOM 1849 C C . GLY A 1 230 ? 3.178 10.558 7.098 1.00 83.38 230 GLY A C 1
ATOM 1850 O O . GLY A 1 230 ? 3.699 11.385 7.848 1.00 83.38 230 GLY A O 1
ATOM 1851 N N . LEU A 1 231 ? 3.122 10.734 5.779 1.00 85.94 231 LEU A N 1
ATOM 1852 C CA . LEU A 1 231 ? 3.620 11.897 5.053 1.00 85.94 231 LEU A CA 1
ATOM 1853 C C . LEU A 1 231 ? 2.458 12.814 4.632 1.00 85.94 231 LEU A C 1
ATOM 1855 O O . LEU A 1 231 ? 1.353 12.340 4.366 1.00 85.94 231 LEU A O 1
ATOM 1859 N N . PRO A 1 232 ? 2.683 14.135 4.535 1.00 90.81 232 PRO A N 1
ATOM 1860 C CA . PRO A 1 232 ? 1.709 15.020 3.913 1.00 90.81 232 PRO A CA 1
ATOM 1861 C C . PRO A 1 232 ? 1.601 14.725 2.413 1.00 90.81 232 PRO A C 1
ATOM 1863 O O . PRO A 1 232 ? 2.596 14.406 1.759 1.00 90.81 232 PRO A O 1
ATOM 1866 N N . VAL A 1 233 ? 0.395 14.888 1.873 1.00 92.88 233 VAL A N 1
ATOM 1867 C CA . VAL A 1 233 ? 0.143 14.864 0.427 1.00 92.88 233 VAL A CA 1
ATOM 1868 C C . VAL A 1 233 ? 0.819 16.085 -0.198 1.00 92.88 233 VAL A C 1
ATOM 1870 O O . VAL A 1 233 ? 0.690 17.195 0.321 1.00 92.88 233 VAL A O 1
ATOM 1873 N N . ASP A 1 234 ? 1.565 15.897 -1.285 1.00 91.81 234 ASP A N 1
ATOM 1874 C CA . ASP A 1 234 ? 2.246 17.003 -1.955 1.00 91.81 234 ASP A CA 1
ATOM 1875 C C . ASP A 1 234 ? 1.285 17.846 -2.819 1.00 91.81 234 ASP A C 1
ATOM 1877 O O . ASP A 1 234 ? 0.174 17.433 -3.172 1.00 91.81 234 ASP A O 1
ATOM 1881 N N . GLU A 1 235 ? 1.722 19.060 -3.163 1.00 93.25 235 GLU A N 1
ATOM 1882 C CA . GLU A 1 235 ? 0.940 20.019 -3.953 1.00 93.25 235 GLU A CA 1
ATOM 1883 C C . GLU A 1 235 ? 0.641 19.510 -5.371 1.00 93.25 235 GLU A C 1
ATOM 1885 O O . GLU A 1 235 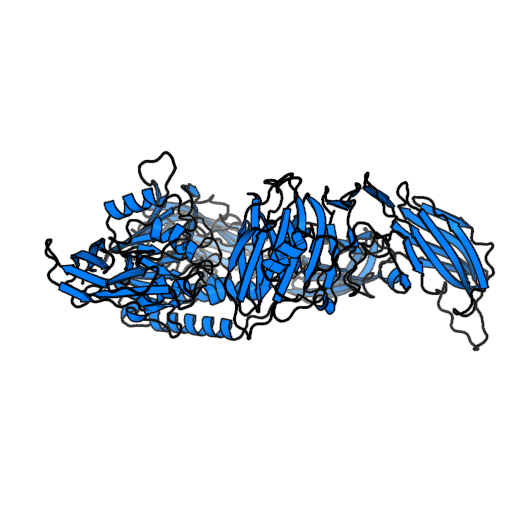? -0.449 19.751 -5.894 1.00 93.25 235 GLU A O 1
ATOM 1890 N N . GLY A 1 236 ? 1.576 18.780 -5.990 1.00 92.19 236 GLY A N 1
ATOM 1891 C CA . GLY A 1 236 ? 1.407 18.227 -7.332 1.00 92.19 236 GLY A CA 1
ATOM 1892 C C . GLY A 1 236 ? 0.322 17.156 -7.369 1.00 92.19 236 GLY A C 1
ATOM 1893 O O . GLY A 1 236 ? -0.547 17.189 -8.242 1.00 92.19 236 GLY A O 1
ATOM 1894 N N . THR A 1 237 ? 0.329 16.249 -6.392 1.00 94.69 237 THR A N 1
ATOM 1895 C CA . THR A 1 237 ? -0.715 15.231 -6.215 1.00 94.69 237 THR A CA 1
ATOM 1896 C C . THR A 1 237 ? -2.071 15.873 -5.939 1.00 94.69 237 THR A C 1
ATOM 1898 O O . THR A 1 237 ? -3.033 15.592 -6.655 1.00 94.69 237 THR A O 1
ATOM 1901 N N . SER A 1 238 ? -2.137 16.809 -4.986 1.00 95.50 238 SER A N 1
ATOM 1902 C CA . SER A 1 238 ? -3.378 17.526 -4.652 1.00 95.50 238 SER A CA 1
ATOM 1903 C C . SER A 1 238 ? -3.961 18.251 -5.875 1.00 95.50 238 SER A C 1
ATOM 1905 O O . SER A 1 238 ? -5.146 18.130 -6.175 1.00 95.50 238 SER A O 1
ATOM 1907 N N . SER A 1 239 ? -3.109 18.918 -6.661 1.00 95.31 239 SER A N 1
ATOM 1908 C CA . SER A 1 239 ? -3.523 19.618 -7.883 1.00 95.31 239 SER A CA 1
ATOM 1909 C C . SER A 1 239 ? -4.069 18.671 -8.956 1.00 95.31 239 SER A C 1
ATOM 1911 O O . SER A 1 239 ? -5.031 19.009 -9.644 1.00 95.31 239 SER A O 1
ATOM 1913 N N . LYS A 1 240 ? -3.472 17.483 -9.129 1.00 95.62 240 LYS A N 1
ATOM 1914 C CA . LYS A 1 240 ? -3.961 16.476 -10.088 1.00 95.62 240 LYS A CA 1
ATOM 1915 C C . LYS A 1 240 ? -5.323 15.915 -9.684 1.00 95.62 240 LYS A C 1
ATOM 1917 O O . LYS A 1 240 ? -6.163 15.715 -10.563 1.00 95.62 240 LYS A O 1
ATOM 1922 N N . ILE A 1 241 ? -5.550 15.702 -8.385 1.00 96.88 241 ILE A N 1
ATOM 1923 C CA . ILE A 1 241 ? -6.861 15.310 -7.851 1.00 96.88 241 ILE A CA 1
ATOM 1924 C C . ILE A 1 241 ? -7.889 16.392 -8.200 1.00 96.88 241 ILE A C 1
ATOM 1926 O O . ILE A 1 241 ? -8.878 16.097 -8.869 1.00 96.88 241 ILE A O 1
ATOM 1930 N N . ASP A 1 242 ? -7.616 17.654 -7.863 1.00 96.25 242 ASP A N 1
ATOM 1931 C CA . ASP A 1 242 ? -8.534 18.768 -8.134 1.00 96.25 242 ASP A CA 1
ATOM 1932 C C . ASP A 1 242 ? -8.860 18.921 -9.628 1.00 96.25 242 ASP A C 1
ATOM 1934 O O . ASP A 1 242 ? -10.022 19.109 -10.002 1.00 96.25 242 ASP A O 1
ATOM 1938 N N . ILE A 1 243 ? -7.849 18.814 -10.501 1.00 96.50 243 ILE A N 1
ATOM 1939 C CA . ILE A 1 243 ? -8.029 18.860 -11.960 1.00 96.50 243 ILE A CA 1
ATOM 1940 C C . ILE A 1 243 ? -8.943 17.725 -12.425 1.00 96.50 243 ILE A C 1
ATOM 1942 O O . ILE A 1 243 ? -9.883 17.983 -13.178 1.00 96.50 243 ILE A O 1
ATOM 1946 N N . THR A 1 244 ? -8.690 16.500 -11.962 1.00 97.12 244 THR A N 1
ATOM 1947 C CA . THR A 1 244 ? -9.438 15.305 -12.371 1.00 97.12 244 THR A CA 1
ATOM 1948 C C . THR A 1 244 ? -10.893 15.382 -11.917 1.00 97.12 244 THR A C 1
ATOM 1950 O O . THR A 1 244 ? -11.801 15.220 -12.731 1.00 97.12 244 THR A O 1
ATOM 1953 N N . LEU A 1 245 ? -11.144 15.712 -10.645 1.00 97.81 245 LEU A N 1
ATOM 1954 C CA . LEU A 1 245 ? -12.503 15.796 -10.096 1.00 97.81 245 LEU A CA 1
ATOM 1955 C C . LEU A 1 245 ? -13.309 16.936 -10.719 1.00 97.81 245 LEU A C 1
ATOM 1957 O O . LEU A 1 245 ? -14.502 16.780 -11.010 1.00 97.81 245 LEU A O 1
ATOM 1961 N N . LYS A 1 246 ? -12.661 18.082 -10.969 1.00 97.81 246 LYS A N 1
ATOM 1962 C CA . LYS A 1 246 ? -13.298 19.191 -11.675 1.00 97.81 246 LYS A CA 1
ATOM 1963 C C . LYS A 1 246 ? -13.641 18.809 -13.111 1.00 97.81 246 LYS A C 1
ATOM 1965 O O . LYS A 1 246 ? -14.759 19.077 -13.544 1.00 97.81 246 LYS A O 1
ATOM 1970 N N . TRP A 1 247 ? -12.701 18.204 -13.834 1.00 98.31 247 TRP A N 1
ATOM 1971 C CA . TRP A 1 247 ? -12.922 17.794 -15.216 1.00 98.31 247 TRP A CA 1
ATOM 1972 C C . TRP A 1 247 ? -14.042 16.758 -15.319 1.00 98.31 247 TRP A C 1
ATOM 1974 O O . TRP A 1 247 ? -14.964 16.974 -16.094 1.00 98.31 247 TRP A O 1
ATOM 1984 N N . LEU A 1 248 ? -14.036 15.718 -14.476 1.00 98.56 248 LEU A N 1
ATOM 1985 C CA . LEU A 1 248 ? -15.104 14.713 -14.420 1.00 98.56 248 LEU A CA 1
ATOM 1986 C C . LEU A 1 248 ? -16.473 15.363 -14.197 1.00 98.56 248 LEU A C 1
ATOM 1988 O O . LEU A 1 248 ? -17.452 15.025 -14.854 1.00 98.56 248 LEU A O 1
ATOM 1992 N N . THR A 1 249 ? -16.545 16.319 -13.270 1.00 98.50 249 THR A N 1
ATOM 1993 C CA . THR A 1 249 ? -17.786 17.044 -12.984 1.00 98.50 249 THR A CA 1
ATOM 1994 C C . THR A 1 249 ? -18.263 17.862 -14.187 1.00 98.50 249 THR A C 1
ATOM 1996 O O . THR A 1 249 ? -19.463 17.923 -14.447 1.00 98.50 249 THR A O 1
ATOM 1999 N N . ASP A 1 250 ? -17.352 18.528 -14.897 1.00 98.38 250 ASP A N 1
ATOM 2000 C CA . ASP A 1 250 ? -17.690 19.329 -16.076 1.00 98.38 250 ASP A CA 1
ATOM 2001 C C . ASP A 1 250 ? -18.095 18.434 -17.263 1.00 98.38 250 ASP A C 1
ATOM 2003 O O . ASP A 1 250 ? -19.064 18.737 -17.957 1.00 98.38 250 ASP A O 1
ATOM 2007 N N . ASP A 1 251 ? -17.405 17.309 -17.452 1.00 98.62 251 ASP A N 1
ATOM 2008 C CA . ASP A 1 251 ? -17.685 16.305 -18.479 1.00 98.62 251 ASP A CA 1
ATOM 2009 C C . ASP A 1 251 ? -19.058 15.658 -18.273 1.00 98.62 251 ASP A C 1
ATOM 2011 O O . ASP A 1 251 ? -19.897 15.677 -19.173 1.00 98.62 251 ASP A O 1
ATOM 2015 N N . LEU A 1 252 ? -19.368 15.223 -17.048 1.00 98.56 252 LEU A N 1
ATOM 2016 C CA . LEU A 1 252 ? -20.678 14.662 -16.719 1.00 98.56 252 LEU A CA 1
ATOM 2017 C C . LEU A 1 252 ? -21.817 15.688 -16.831 1.00 98.56 252 LEU A C 1
ATOM 2019 O O . LEU A 1 252 ? -22.964 15.288 -17.010 1.00 98.56 252 LEU A O 1
ATOM 2023 N N . LYS A 1 253 ? -21.535 16.997 -16.768 1.00 98.31 253 LYS A N 1
ATOM 2024 C CA . LYS A 1 253 ? -22.513 18.074 -17.032 1.00 98.31 253 LYS A CA 1
ATOM 2025 C C . LYS A 1 253 ? -22.713 18.385 -18.513 1.00 98.31 253 LYS A C 1
ATOM 2027 O O . LYS A 1 253 ? -23.636 19.138 -18.829 1.00 98.31 253 LYS A O 1
ATOM 2032 N N . SER A 1 254 ? -21.853 17.879 -19.395 1.00 98.19 254 SER A N 1
ATOM 2033 C CA . SER A 1 254 ? -21.952 18.131 -20.834 1.00 98.19 254 SER A CA 1
ATOM 2034 C C . SER A 1 254 ? -23.297 17.667 -21.395 1.00 98.19 254 SER A C 1
ATOM 2036 O O . SER A 1 254 ? -23.942 16.766 -20.852 1.00 98.19 254 SER A O 1
ATOM 2038 N N . SER A 1 255 ? -23.721 18.275 -22.504 1.00 97.31 255 SER A N 1
ATOM 2039 C CA . SER A 1 255 ? -24.911 17.844 -23.245 1.00 97.31 255 SER A CA 1
ATOM 2040 C C . SER A 1 255 ? -24.829 16.367 -23.616 1.00 97.31 255 SER A C 1
ATOM 2042 O O . SER A 1 255 ? -25.778 15.625 -23.409 1.00 97.31 255 SER A O 1
ATOM 2044 N N . GLU A 1 256 ? -23.667 15.925 -24.079 1.00 96.25 256 GLU A N 1
ATOM 2045 C CA . GLU A 1 256 ? -23.386 14.571 -24.526 1.00 96.25 256 GLU A CA 1
ATOM 2046 C C . GLU A 1 256 ? -23.567 13.562 -23.390 1.00 96.25 256 GLU A C 1
ATOM 2048 O O . GLU A 1 256 ? -24.203 12.523 -23.580 1.00 96.25 256 GLU A O 1
ATOM 2053 N N . ALA A 1 257 ? -23.053 13.880 -22.198 1.00 97.75 257 ALA A N 1
ATOM 2054 C CA . ALA A 1 257 ? -23.260 13.061 -21.018 1.00 97.75 257 ALA A CA 1
ATOM 2055 C C . ALA A 1 257 ? -24.720 13.110 -20.564 1.00 97.75 257 ALA A C 1
ATOM 2057 O O . ALA A 1 257 ? -25.283 12.064 -20.268 1.00 97.75 257 ALA A O 1
ATOM 2058 N N . GLN A 1 258 ? -25.363 14.280 -20.500 1.00 97.25 258 GLN A N 1
ATOM 2059 C CA . GLN A 1 258 ? -26.736 14.441 -19.995 1.00 97.25 258 GLN A CA 1
ATOM 2060 C C . GLN A 1 258 ? -27.806 13.835 -20.921 1.00 97.25 258 GLN A C 1
ATOM 2062 O O . GLN A 1 258 ? -28.812 13.322 -20.436 1.00 97.25 258 GLN A O 1
ATOM 2067 N N . GLU A 1 259 ? -27.572 13.820 -22.231 1.00 96.00 259 GLU A N 1
ATOM 2068 C CA . GLU A 1 259 ? -28.460 13.211 -23.230 1.00 96.00 259 GLU A CA 1
ATOM 2069 C C . GLU A 1 259 ? -28.272 11.692 -23.355 1.00 96.00 259 GLU A C 1
ATOM 2071 O O . GLU A 1 259 ? -29.165 10.997 -23.848 1.00 96.00 259 GLU A O 1
ATOM 2076 N N . ALA A 1 260 ? -27.140 11.150 -22.891 1.00 96.12 260 ALA A N 1
ATOM 2077 C CA . ALA A 1 260 ? -26.925 9.711 -22.860 1.00 96.12 260 ALA A CA 1
ATOM 2078 C C . ALA A 1 260 ? -27.918 9.016 -21.913 1.00 96.12 260 ALA A C 1
ATOM 2080 O O . ALA A 1 260 ? -28.152 9.446 -20.779 1.00 96.12 260 ALA A O 1
ATOM 2081 N N . MET A 1 261 ? -28.470 7.892 -22.378 1.00 95.44 261 MET A N 1
ATOM 2082 C CA . MET A 1 261 ? -29.310 7.019 -21.556 1.00 95.44 261 MET A CA 1
ATOM 2083 C C . MET A 1 261 ? -28.468 6.340 -20.477 1.00 95.44 261 MET A C 1
ATOM 2085 O O . MET A 1 261 ? -28.890 6.243 -19.329 1.00 95.44 261 MET A O 1
ATOM 2089 N N . TRP A 1 262 ? -27.271 5.890 -20.857 1.00 98.19 262 TRP A N 1
ATOM 2090 C CA . TRP A 1 262 ? -26.368 5.156 -19.983 1.00 98.19 262 TRP A CA 1
ATOM 2091 C C . TRP A 1 262 ? -25.061 5.915 -19.792 1.00 98.19 262 TRP A C 1
ATOM 2093 O O . TRP A 1 262 ? -24.497 6.445 -20.749 1.00 98.19 262 TRP A O 1
ATOM 2103 N N . ARG A 1 263 ? -24.556 5.930 -18.560 1.00 98.69 263 ARG A N 1
ATOM 2104 C CA . ARG A 1 263 ? -23.247 6.491 -18.211 1.00 98.69 263 ARG A CA 1
ATOM 2105 C C . ARG A 1 263 ? -22.390 5.420 -17.553 1.00 98.69 263 ARG A C 1
ATOM 2107 O O . ARG A 1 263 ? -22.812 4.827 -16.558 1.00 98.69 263 ARG A O 1
ATOM 2114 N N . ILE A 1 264 ? -21.206 5.183 -18.110 1.00 98.81 264 ILE A N 1
ATOM 2115 C CA . ILE A 1 264 ? -20.229 4.224 -17.591 1.00 98.81 264 ILE A CA 1
ATOM 2116 C C . ILE A 1 264 ? -18.967 4.979 -17.192 1.00 98.81 264 ILE A C 1
ATOM 2118 O O . ILE A 1 264 ? -18.420 5.737 -17.988 1.00 98.81 264 ILE A O 1
ATOM 2122 N N . LEU A 1 265 ? -18.500 4.744 -15.972 1.00 98.81 265 LEU A N 1
ATOM 2123 C CA . LEU A 1 265 ? -17.245 5.276 -15.463 1.00 98.81 265 LEU A CA 1
ATOM 2124 C C . LEU A 1 265 ? -16.248 4.133 -15.272 1.00 98.81 265 LEU A C 1
ATOM 2126 O O . LEU A 1 265 ? -16.557 3.143 -14.619 1.00 98.81 265 LEU A O 1
ATOM 2130 N N . VAL A 1 266 ? -15.054 4.268 -15.830 1.00 98.81 266 VAL A N 1
ATOM 2131 C CA . VAL A 1 266 ? -13.969 3.290 -15.746 1.00 98.81 266 VAL A CA 1
ATOM 2132 C C . VAL A 1 266 ? -12.800 3.929 -15.016 1.00 98.81 266 VAL A C 1
ATOM 2134 O O . VAL A 1 266 ? -12.366 5.023 -15.364 1.00 98.81 266 VAL A O 1
ATOM 2137 N N . LEU A 1 267 ? -12.286 3.256 -14.001 1.00 98.25 267 LEU A N 1
ATOM 2138 C CA . LEU A 1 267 ? -11.129 3.682 -13.215 1.00 98.25 267 LEU A CA 1
ATOM 2139 C C . LEU A 1 267 ? -10.503 2.445 -12.576 1.00 98.25 267 LEU A C 1
ATOM 2141 O O . LEU A 1 267 ? -11.165 1.424 -12.500 1.00 98.25 267 LEU A O 1
ATOM 2145 N N . HIS A 1 268 ? -9.255 2.491 -12.131 1.00 97.88 268 HIS A N 1
ATOM 2146 C CA . HIS A 1 268 ? -8.592 1.275 -11.656 1.00 97.88 268 HIS A CA 1
ATOM 2147 C C . HIS A 1 268 ? -8.925 0.904 -10.200 1.00 97.88 268 HIS A C 1
ATOM 2149 O O . HIS A 1 268 ? -9.356 -0.219 -9.945 1.00 97.88 268 HIS A O 1
ATOM 2155 N N . HIS A 1 269 ? -8.792 1.843 -9.257 1.00 97.19 269 HIS A N 1
ATOM 2156 C CA . HIS A 1 269 ? -8.970 1.581 -7.820 1.00 97.19 269 HIS A CA 1
ATOM 2157 C C . HIS A 1 269 ? -10.463 1.521 -7.430 1.00 97.19 269 HIS A C 1
ATOM 2159 O O . HIS A 1 269 ? -11.189 2.460 -7.722 1.00 97.19 269 HIS A O 1
ATOM 2165 N N . PRO A 1 270 ? -10.976 0.453 -6.797 1.00 95.69 270 PRO A N 1
ATOM 2166 C CA . PRO A 1 270 ? -12.417 0.193 -6.710 1.00 95.69 270 PRO A CA 1
ATOM 2167 C C . PRO A 1 270 ? -13.166 1.019 -5.657 1.00 95.69 270 PRO A C 1
ATOM 2169 O O . PRO A 1 270 ? -12.585 1.711 -4.837 1.00 95.69 270 PRO A O 1
ATOM 2172 N N . TYR A 1 271 ? -14.497 0.888 -5.628 1.00 94.31 271 TYR A N 1
ATOM 2173 C CA . TYR A 1 271 ? -15.380 1.527 -4.633 1.00 94.31 271 TYR A CA 1
ATOM 2174 C C . TYR A 1 271 ? -14.962 1.298 -3.170 1.00 94.31 271 TYR A C 1
ATOM 2176 O O . TYR A 1 271 ? -15.179 2.160 -2.320 1.00 94.31 271 TYR A O 1
ATOM 2184 N N . THR A 1 272 ? -14.411 0.118 -2.882 1.00 91.75 272 THR A N 1
ATOM 2185 C CA . THR A 1 272 ? -13.971 -0.294 -1.544 1.00 91.75 272 THR A CA 1
ATOM 2186 C C . THR A 1 272 ? -12.610 0.286 -1.153 1.00 91.75 272 THR A C 1
ATOM 2188 O O . THR A 1 272 ? -12.184 0.081 -0.023 1.00 91.75 272 THR A O 1
ATOM 2191 N N . ASP A 1 273 ? -11.922 0.988 -2.059 1.00 91.00 273 ASP A N 1
ATOM 2192 C CA . ASP A 1 273 ? -10.784 1.838 -1.709 1.00 91.00 273 ASP A CA 1
ATOM 2193 C C . ASP A 1 273 ? -11.294 3.136 -1.063 1.00 91.00 273 ASP A C 1
ATOM 2195 O O . ASP A 1 273 ? -12.111 3.857 -1.644 1.00 91.00 273 ASP A O 1
ATOM 2199 N N . ASP A 1 274 ? -10.797 3.452 0.134 1.00 90.00 274 ASP A N 1
ATOM 2200 C CA . ASP A 1 274 ? -11.264 4.587 0.940 1.00 90.00 274 ASP A CA 1
ATOM 2201 C C . ASP A 1 274 ? -11.128 5.927 0.199 1.00 90.00 274 ASP A C 1
ATOM 2203 O O . ASP A 1 274 ? -11.986 6.809 0.313 1.00 90.00 274 ASP A O 1
ATOM 2207 N N . PHE A 1 275 ? -10.064 6.092 -0.592 1.00 93.69 275 PHE A N 1
ATOM 2208 C CA . PHE A 1 275 ? -9.800 7.331 -1.323 1.00 93.69 275 PHE A CA 1
ATOM 2209 C C . PHE A 1 275 ? -10.714 7.473 -2.542 1.00 93.69 275 PHE A C 1
ATOM 2211 O O . PHE A 1 275 ? -11.254 8.551 -2.797 1.00 93.69 275 PHE A O 1
ATOM 2218 N N . THR A 1 276 ? -10.965 6.384 -3.261 1.00 95.44 276 THR A N 1
ATOM 2219 C CA . THR A 1 276 ? -11.949 6.352 -4.346 1.00 95.44 276 THR A CA 1
ATOM 2220 C C . THR A 1 276 ? -13.353 6.591 -3.807 1.00 95.44 276 THR A C 1
ATOM 2222 O O . THR A 1 276 ? -14.102 7.386 -4.385 1.00 95.44 276 THR A O 1
ATOM 2225 N N . ASN A 1 277 ? -13.698 5.983 -2.670 1.00 93.44 277 ASN A N 1
ATOM 2226 C CA . ASN A 1 277 ? -14.969 6.216 -1.994 1.00 93.44 277 ASN A CA 1
ATOM 2227 C C . ASN A 1 277 ? -15.155 7.707 -1.667 1.00 93.44 277 ASN A C 1
ATOM 2229 O O . ASN A 1 277 ? -16.141 8.325 -2.078 1.00 93.44 277 ASN A O 1
ATOM 2233 N N . LYS A 1 278 ? -14.142 8.308 -1.028 1.00 95.06 278 LYS A N 1
ATOM 2234 C CA . LYS A 1 278 ? -14.085 9.732 -0.668 1.00 95.06 278 LYS A CA 1
ATOM 2235 C C . LYS A 1 278 ? -14.292 10.663 -1.866 1.00 95.06 278 LYS A C 1
ATOM 2237 O O . LYS A 1 278 ? -15.021 11.647 -1.741 1.00 95.06 278 LYS A O 1
ATOM 2242 N N . HIS A 1 279 ? -13.642 10.393 -2.999 1.00 97.19 279 HIS A N 1
ATOM 2243 C CA . HIS A 1 279 ? -13.566 11.352 -4.109 1.00 97.19 279 HIS A CA 1
ATOM 2244 C C . HIS A 1 279 ? -14.607 11.137 -5.212 1.00 97.19 279 HIS A C 1
ATOM 2246 O O . HIS A 1 279 ? -15.091 12.109 -5.792 1.00 97.19 279 HIS A O 1
ATOM 2252 N N . ILE A 1 280 ? -14.967 9.887 -5.519 1.00 97.88 280 ILE A N 1
ATOM 2253 C CA . ILE A 1 280 ? -15.728 9.554 -6.734 1.00 97.88 280 ILE A CA 1
ATOM 2254 C C . ILE A 1 280 ? -17.202 9.285 -6.457 1.00 97.88 280 ILE A C 1
ATOM 2256 O O . ILE A 1 280 ? -18.045 9.707 -7.250 1.00 97.88 280 ILE A O 1
ATOM 2260 N N . VAL A 1 281 ? -17.540 8.620 -5.349 1.00 96.25 281 VAL A N 1
ATOM 2261 C CA . VAL A 1 281 ? -18.905 8.112 -5.104 1.00 96.25 281 VAL A CA 1
ATOM 2262 C C . VAL A 1 281 ? -19.940 9.226 -5.187 1.00 96.25 281 VAL A C 1
ATOM 2264 O O . VAL A 1 281 ? -20.894 9.127 -5.955 1.00 96.25 281 VAL A O 1
ATOM 2267 N N . THR A 1 282 ? -19.697 10.340 -4.495 1.00 96.75 282 THR A N 1
ATOM 2268 C CA . THR A 1 282 ? -20.618 11.486 -4.500 1.00 96.75 282 THR A CA 1
ATOM 2269 C C . THR A 1 282 ? -20.802 12.080 -5.903 1.00 96.75 282 THR A C 1
ATOM 2271 O O . THR A 1 282 ? -21.906 12.494 -6.254 1.00 96.75 282 THR A O 1
ATOM 2274 N N . ILE A 1 283 ? -19.750 12.131 -6.725 1.00 98.25 283 ILE A N 1
ATOM 2275 C CA . ILE A 1 283 ? -19.840 12.663 -8.094 1.00 98.25 283 ILE A CA 1
ATOM 2276 C C . ILE A 1 283 ? -20.623 11.685 -8.978 1.00 98.25 283 ILE A C 1
ATOM 2278 O O . ILE A 1 283 ? -21.573 12.095 -9.643 1.00 98.25 283 ILE A O 1
ATOM 2282 N N . ALA A 1 284 ? -20.268 10.399 -8.952 1.00 98.12 284 ALA A N 1
ATOM 2283 C CA . ALA A 1 284 ? -20.921 9.366 -9.749 1.00 98.12 284 ALA A CA 1
ATOM 2284 C C . ALA A 1 284 ? -22.438 9.313 -9.490 1.00 98.12 284 ALA A C 1
ATOM 2286 O O . ALA A 1 284 ? -23.227 9.316 -10.436 1.00 98.12 284 ALA A O 1
ATOM 2287 N N . GLU A 1 285 ? -22.848 9.347 -8.219 1.00 97.69 285 GLU A N 1
ATOM 2288 C CA . GLU A 1 285 ? -24.262 9.324 -7.835 1.00 97.69 285 GLU A CA 1
ATOM 2289 C C . GLU A 1 285 ? -25.002 10.613 -8.231 1.00 97.69 285 GLU A C 1
ATOM 2291 O O . GLU A 1 285 ? -26.094 10.547 -8.794 1.00 97.69 285 GLU A O 1
ATOM 2296 N N . ASN A 1 286 ? -24.410 11.794 -8.003 1.00 97.25 286 ASN A N 1
ATOM 2297 C CA . ASN A 1 286 ? -25.059 13.079 -8.306 1.00 97.25 286 ASN A CA 1
ATOM 2298 C C . ASN A 1 286 ? -25.312 13.308 -9.803 1.00 97.25 286 ASN A C 1
ATOM 2300 O O . ASN A 1 286 ? -26.226 14.053 -10.158 1.00 97.25 286 ASN A O 1
ATOM 2304 N N . TYR A 1 287 ? -24.513 12.691 -10.677 1.00 97.62 287 TYR A N 1
ATOM 2305 C CA . TYR A 1 287 ? -24.639 12.825 -12.132 1.00 97.62 287 TYR A CA 1
ATOM 2306 C C . TYR A 1 287 ? -25.177 11.560 -12.818 1.00 97.62 287 TYR A C 1
ATOM 2308 O O . TYR A 1 287 ? -25.045 11.419 -14.034 1.00 97.62 287 TYR A O 1
ATOM 2316 N N . ASN A 1 288 ? -25.838 10.670 -12.068 1.00 95.88 288 ASN A N 1
ATOM 2317 C CA . ASN A 1 288 ? -26.512 9.477 -12.593 1.00 95.88 288 ASN A CA 1
ATOM 2318 C C . ASN A 1 288 ? -25.591 8.567 -13.428 1.00 95.88 288 ASN A C 1
ATOM 2320 O O . ASN A 1 288 ? -25.972 8.112 -14.513 1.00 95.88 288 ASN A O 1
ATOM 2324 N N . VAL A 1 289 ? -24.372 8.313 -12.945 1.00 98.50 289 VAL A N 1
ATOM 2325 C CA . VAL A 1 289 ? -23.526 7.240 -13.485 1.00 98.50 289 VAL A CA 1
ATOM 2326 C C . VAL A 1 289 ? -24.182 5.902 -13.154 1.00 98.50 289 VAL A C 1
ATOM 2328 O O . VAL A 1 289 ? -24.525 5.651 -12.003 1.00 98.50 289 VAL A O 1
ATOM 2331 N N . ASN A 1 290 ? -24.379 5.043 -14.154 1.00 98.38 290 ASN A N 1
ATOM 2332 C CA . ASN A 1 290 ? -25.102 3.783 -13.973 1.00 98.38 290 ASN A CA 1
ATOM 2333 C C . ASN A 1 290 ? -24.185 2.638 -13.560 1.00 98.38 290 ASN A C 1
ATOM 2335 O O . ASN A 1 290 ? -24.548 1.828 -12.710 1.00 98.38 290 ASN A O 1
ATOM 2339 N N . LEU A 1 291 ? -23.001 2.571 -14.167 1.00 98.75 291 LEU A N 1
ATOM 2340 C CA . LEU A 1 291 ? -22.029 1.516 -13.919 1.00 98.75 291 LEU A CA 1
ATOM 2341 C C . LEU A 1 291 ? -20.646 2.129 -13.714 1.00 98.75 291 LEU A C 1
ATOM 2343 O O . LEU A 1 291 ? -20.151 2.841 -14.585 1.00 98.75 291 LEU A O 1
ATOM 2347 N N . VAL A 1 292 ? -20.017 1.816 -12.586 1.00 98.75 292 VAL A N 1
ATOM 2348 C CA . VAL A 1 292 ? -18.602 2.097 -12.334 1.00 98.75 292 VAL A CA 1
ATOM 2349 C C . VAL A 1 292 ? -17.835 0.781 -12.405 1.00 98.75 292 VAL A C 1
ATOM 2351 O O . VAL A 1 292 ? -18.206 -0.175 -11.727 1.00 98.75 292 VAL A O 1
ATOM 2354 N N . ILE A 1 293 ? -16.792 0.715 -13.229 1.00 98.12 293 ILE A N 1
ATOM 2355 C CA . ILE A 1 293 ? -15.974 -0.483 -13.447 1.00 98.12 293 ILE A CA 1
ATOM 2356 C C . ILE A 1 293 ? -14.551 -0.217 -12.971 1.00 98.12 293 ILE A C 1
ATOM 2358 O O . ILE A 1 293 ? -13.975 0.819 -13.304 1.00 98.12 293 ILE A O 1
ATOM 2362 N N . SER A 1 294 ? -14.006 -1.175 -12.224 1.00 97.88 294 SER A N 1
ATOM 2363 C CA . SER A 1 294 ? -12.681 -1.121 -11.602 1.00 97.88 294 SER A CA 1
ATOM 2364 C C . SER A 1 294 ? -11.977 -2.476 -11.541 1.00 97.88 294 SER A C 1
ATOM 2366 O O . SER A 1 294 ? -12.528 -3.455 -12.044 1.00 97.88 294 SER A O 1
ATOM 2368 N N . GLY A 1 295 ? -10.761 -2.523 -10.991 1.00 95.25 295 GLY A N 1
ATOM 2369 C CA . GLY A 1 295 ? -9.918 -3.715 -10.830 1.00 95.25 295 GLY A CA 1
ATOM 2370 C C . GLY A 1 295 ? -9.136 -3.682 -9.514 1.00 95.25 295 GLY A C 1
ATOM 2371 O O . GLY A 1 295 ? -9.749 -3.513 -8.459 1.00 95.25 295 GLY A O 1
ATOM 2372 N N . HIS A 1 296 ? -7.806 -3.815 -9.572 1.00 95.12 296 HIS A N 1
ATOM 2373 C CA . HIS A 1 296 ? -6.829 -3.614 -8.485 1.00 95.12 296 HIS A CA 1
ATOM 2374 C C . HIS A 1 296 ? -6.791 -4.710 -7.411 1.00 95.12 296 HIS A C 1
ATOM 2376 O O . HIS A 1 296 ? -5.733 -5.177 -7.003 1.00 95.12 296 HIS A O 1
ATOM 2382 N N . LEU A 1 297 ? -7.953 -5.149 -6.922 1.00 91.81 297 LEU A N 1
ATOM 2383 C CA . LEU A 1 297 ? -8.024 -6.083 -5.791 1.00 91.81 297 LEU A CA 1
ATOM 2384 C C . LEU A 1 297 ? -7.867 -7.555 -6.194 1.00 91.81 297 LEU A C 1
ATOM 2386 O O . LEU A 1 297 ? -7.756 -8.417 -5.329 1.00 91.81 297 LEU A O 1
ATOM 2390 N N . HIS A 1 298 ? -7.852 -7.856 -7.495 1.00 93.88 298 HIS A N 1
ATOM 2391 C CA . HIS A 1 298 ? -7.740 -9.205 -8.071 1.00 93.88 298 HIS A CA 1
ATOM 2392 C C . HIS A 1 298 ? -8.895 -10.163 -7.737 1.00 93.88 298 HIS A C 1
ATOM 2394 O O . HIS A 1 298 ? -8.793 -11.366 -7.972 1.00 93.88 298 HIS A O 1
ATOM 2400 N N . TYR A 1 299 ? -10.022 -9.658 -7.242 1.00 92.81 299 TYR A N 1
ATOM 2401 C CA . TYR A 1 299 ? -11.236 -10.444 -7.042 1.00 92.81 299 TYR A CA 1
ATOM 2402 C C . TYR A 1 299 ? -12.481 -9.619 -7.366 1.00 92.81 299 TYR A C 1
ATOM 2404 O O . TYR A 1 299 ? -12.476 -8.388 -7.352 1.00 92.81 299 TYR A O 1
ATOM 2412 N N . TYR A 1 300 ? -13.556 -10.322 -7.708 1.00 96.94 300 TYR A N 1
ATOM 2413 C CA . TYR A 1 300 ? -14.821 -9.708 -8.082 1.00 96.94 300 TYR A CA 1
ATOM 2414 C C . TYR A 1 300 ? -15.510 -9.121 -6.849 1.00 96.94 300 TYR A C 1
ATOM 2416 O O . TYR A 1 300 ? -15.625 -9.807 -5.833 1.00 96.94 300 TYR A O 1
ATOM 2424 N N . ILE A 1 301 ? -16.016 -7.890 -6.948 1.00 97.25 301 ILE A N 1
ATOM 2425 C CA . ILE A 1 301 ? -16.882 -7.274 -5.933 1.00 97.25 301 ILE A CA 1
ATOM 2426 C C . ILE A 1 301 ? -18.030 -6.556 -6.634 1.00 97.25 301 ILE A C 1
ATOM 2428 O O . ILE A 1 301 ? -17.804 -5.732 -7.522 1.00 97.25 301 ILE A O 1
ATOM 2432 N N . LYS A 1 302 ? -19.258 -6.832 -6.196 1.00 97.69 302 LYS A N 1
ATOM 2433 C CA . LYS A 1 302 ? -20.475 -6.154 -6.639 1.00 97.69 302 LYS A CA 1
ATOM 2434 C C . LYS A 1 302 ? -21.073 -5.347 -5.496 1.00 97.69 302 LYS A C 1
ATOM 2436 O O . LYS A 1 302 ? -21.518 -5.921 -4.499 1.00 97.69 302 LYS A O 1
ATOM 2441 N N . ASN A 1 303 ? -21.155 -4.034 -5.691 1.00 95.31 303 ASN A N 1
ATOM 2442 C CA . ASN A 1 303 ? -21.730 -3.093 -4.734 1.00 95.31 303 ASN A CA 1
ATOM 2443 C C . ASN A 1 303 ? -22.798 -2.227 -5.397 1.00 95.31 303 ASN A C 1
ATOM 2445 O O . ASN A 1 303 ? -22.769 -1.968 -6.601 1.00 95.31 303 ASN A O 1
ATOM 2449 N N . VAL A 1 304 ? -23.727 -1.752 -4.584 1.00 96.88 304 VAL A N 1
ATOM 2450 C CA . VAL A 1 304 ? -24.751 -0.763 -4.946 1.00 96.88 304 VAL A CA 1
ATOM 2451 C C . VAL A 1 304 ? -24.569 0.474 -4.076 1.00 96.88 304 VAL A C 1
ATOM 2453 O O . VAL A 1 304 ? -23.808 0.443 -3.114 1.00 96.88 304 VAL A O 1
ATOM 2456 N N . SER A 1 305 ? -25.273 1.564 -4.370 1.00 95.62 305 SER A N 1
ATOM 2457 C CA . SER A 1 305 ? -25.250 2.714 -3.467 1.00 95.62 305 SER A CA 1
ATOM 2458 C C . SER A 1 305 ? -25.897 2.378 -2.118 1.00 95.62 305 SER A C 1
ATOM 2460 O O . SER A 1 305 ? -27.031 1.890 -2.052 1.00 95.62 305 SER A O 1
ATOM 2462 N N . VAL A 1 306 ? -25.200 2.716 -1.029 1.00 93.38 306 VAL A N 1
ATOM 2463 C CA . VAL A 1 306 ? -25.752 2.694 0.334 1.00 93.38 306 VAL A CA 1
ATOM 2464 C C . VAL A 1 306 ? -26.758 3.826 0.567 1.00 93.38 306 VAL A C 1
ATOM 2466 O O . VAL A 1 306 ? -27.485 3.822 1.558 1.00 93.38 306 VAL A O 1
ATOM 2469 N N . ASN A 1 307 ? -26.851 4.803 -0.336 1.00 93.81 307 ASN A N 1
ATOM 2470 C CA . ASN A 1 307 ? -27.870 5.837 -0.267 1.00 93.81 307 ASN A CA 1
ATOM 2471 C C . ASN A 1 307 ? -29.219 5.265 -0.749 1.00 93.81 307 ASN A C 1
ATOM 2473 O O . ASN A 1 307 ? -29.355 4.940 -1.933 1.00 93.81 307 ASN A O 1
ATOM 2477 N N . PRO A 1 308 ? -30.260 5.193 0.106 1.00 91.00 308 PRO A N 1
ATOM 2478 C CA . PRO A 1 308 ? -31.551 4.598 -0.252 1.00 91.00 308 PRO A CA 1
ATOM 2479 C C . PRO A 1 308 ? -32.273 5.302 -1.408 1.00 91.00 308 PRO A C 1
ATOM 2481 O O . PRO A 1 308 ? -33.172 4.717 -2.005 1.00 91.00 308 PRO A O 1
ATOM 2484 N N . LYS A 1 309 ? -31.914 6.553 -1.729 1.00 91.25 309 LYS A N 1
ATOM 2485 C CA . LYS A 1 309 ? -32.494 7.295 -2.861 1.00 91.25 309 LYS A CA 1
ATOM 2486 C C . LYS A 1 309 ? -31.872 6.919 -4.209 1.00 91.25 309 LYS A C 1
ATOM 2488 O O . LYS A 1 309 ? -32.486 7.171 -5.244 1.00 91.25 309 LYS A O 1
ATOM 2493 N N . ILE A 1 310 ? -30.668 6.347 -4.187 1.00 94.75 310 ILE A N 1
ATOM 2494 C CA . ILE A 1 310 ? -29.916 5.935 -5.374 1.00 94.75 310 ILE A CA 1
ATOM 2495 C C . ILE A 1 310 ? -30.026 4.419 -5.546 1.00 94.75 310 ILE A C 1
ATOM 2497 O O . ILE A 1 310 ? -30.503 3.950 -6.578 1.00 94.75 310 ILE A O 1
ATOM 2501 N N . GLY A 1 311 ? -29.649 3.642 -4.526 1.00 94.44 311 GLY A N 1
ATOM 2502 C CA . GLY A 1 311 ? -29.720 2.182 -4.553 1.00 94.44 311 GLY A CA 1
ATOM 2503 C C . GLY A 1 311 ? -29.031 1.578 -5.782 1.00 94.44 311 GLY A C 1
ATOM 2504 O O . GLY A 1 311 ? -27.864 1.849 -6.048 1.00 94.44 311 GLY A O 1
ATOM 2505 N N . ALA A 1 312 ? -29.766 0.773 -6.557 1.00 95.44 312 ALA A N 1
ATOM 2506 C CA . ALA A 1 312 ? -29.257 0.101 -7.758 1.00 95.44 312 ALA A CA 1
ATOM 2507 C C . ALA A 1 312 ? -29.153 1.003 -9.006 1.00 95.44 312 ALA A C 1
ATOM 2509 O O . ALA A 1 312 ? -28.762 0.517 -10.065 1.00 95.44 312 ALA A O 1
ATOM 2510 N N . LYS A 1 313 ? -29.489 2.301 -8.919 1.00 95.56 313 LYS A N 1
ATOM 2511 C CA . LYS A 1 313 ? -29.314 3.238 -10.048 1.00 95.56 313 LYS A CA 1
ATOM 2512 C C . LYS A 1 313 ? -27.848 3.410 -10.443 1.00 95.56 313 LYS A C 1
ATOM 2514 O O . LYS A 1 313 ? -27.576 3.669 -11.614 1.00 95.56 313 LYS A O 1
ATOM 2519 N N . THR A 1 314 ? -26.947 3.222 -9.481 1.00 97.56 314 THR A N 1
ATOM 2520 C CA . THR A 1 314 ? -25.498 3.165 -9.666 1.00 97.56 314 THR A CA 1
ATOM 2521 C C . THR A 1 314 ? -24.988 1.848 -9.092 1.00 97.56 314 THR A C 1
ATOM 2523 O O . THR A 1 314 ? -25.198 1.550 -7.915 1.00 97.56 314 THR A O 1
ATOM 2526 N N . VAL A 1 315 ? -24.325 1.052 -9.927 1.00 98.44 315 VAL A N 1
ATOM 2527 C CA . VAL A 1 315 ? -23.668 -0.199 -9.533 1.00 98.44 315 VAL A CA 1
ATOM 2528 C C . VAL A 1 315 ? -22.164 -0.040 -9.683 1.00 98.44 315 VAL A C 1
ATOM 2530 O O . VAL A 1 315 ? -21.685 0.473 -10.694 1.00 98.44 315 VAL A O 1
ATOM 2533 N N . TYR A 1 316 ? -21.422 -0.520 -8.692 1.00 98.44 316 TYR A N 1
ATOM 2534 C CA . TYR A 1 316 ? -19.965 -0.533 -8.691 1.00 98.44 316 TYR A CA 1
ATOM 2535 C C . TYR A 1 316 ? -19.483 -1.972 -8.823 1.00 98.44 316 TYR A C 1
ATOM 2537 O O . TYR A 1 316 ? -19.818 -2.824 -7.995 1.00 98.44 316 TYR A O 1
ATOM 2545 N N . ILE A 1 317 ? -18.690 -2.232 -9.857 1.00 98.44 317 ILE A N 1
ATOM 2546 C CA . ILE A 1 317 ? -18.068 -3.524 -10.114 1.00 98.44 317 ILE A CA 1
ATOM 2547 C C . ILE A 1 317 ? -16.552 -3.379 -9.992 1.00 98.44 317 ILE A C 1
ATOM 2549 O O . ILE A 1 317 ? -15.922 -2.692 -10.798 1.00 98.44 317 ILE A O 1
ATOM 2553 N N . SER A 1 318 ? -15.968 -4.068 -9.014 1.00 97.62 318 SER A N 1
ATOM 2554 C CA . SER A 1 318 ? -14.556 -4.450 -9.064 1.00 97.62 318 SER A CA 1
ATOM 2555 C C . SER A 1 318 ? -14.468 -5.740 -9.861 1.00 97.62 318 SER A C 1
ATOM 2557 O O . SER A 1 318 ? -15.101 -6.736 -9.508 1.00 97.62 318 SER A O 1
ATOM 2559 N N . GLN A 1 319 ? -13.747 -5.716 -10.972 1.00 96.56 319 GLN A N 1
ATOM 2560 C CA . GLN A 1 319 ? -13.465 -6.907 -11.757 1.00 96.56 319 GLN A CA 1
ATOM 2561 C C . GLN A 1 319 ? -12.452 -7.778 -11.007 1.00 96.56 319 GLN A C 1
ATOM 2563 O O . GLN A 1 319 ? -11.630 -7.273 -10.244 1.00 96.56 319 GLN A O 1
ATOM 2568 N N . GLY A 1 320 ? -12.520 -9.094 -11.219 1.00 92.56 320 GLY A N 1
ATOM 2569 C CA . GLY A 1 320 ? -11.435 -9.976 -10.797 1.00 92.56 320 GLY A CA 1
ATOM 2570 C C . GLY A 1 320 ? -10.220 -9.851 -11.719 1.00 92.56 320 GLY A C 1
ATOM 2571 O O . GLY A 1 320 ? -10.202 -9.028 -12.634 1.00 92.56 320 GLY A O 1
ATOM 2572 N N . SER A 1 321 ? -9.198 -10.666 -11.475 1.00 94.25 321 SER A N 1
ATOM 2573 C CA . SER A 1 321 ? -7.944 -10.594 -12.227 1.00 94.25 321 SER A CA 1
ATOM 2574 C C . SER A 1 321 ? -7.984 -11.413 -13.517 1.00 94.25 321 SER A C 1
ATOM 2576 O O . SER A 1 321 ? -8.446 -12.556 -13.534 1.00 94.25 321 SER A O 1
ATOM 2578 N N . ALA A 1 322 ? -7.418 -10.868 -14.595 1.00 96.38 322 ALA A N 1
ATOM 2579 C CA . ALA A 1 322 ? -7.119 -11.621 -15.811 1.00 96.38 322 ALA A CA 1
ATOM 2580 C C . ALA A 1 322 ? -5.752 -12.340 -15.758 1.00 96.38 322 ALA A C 1
ATOM 2582 O O . ALA A 1 322 ? -5.329 -12.933 -16.749 1.00 96.38 322 ALA A O 1
ATOM 2583 N N . GLN A 1 323 ? -5.037 -12.310 -14.631 1.00 94.94 323 GLN A N 1
ATOM 2584 C CA . GLN A 1 323 ? -3.726 -12.943 -14.507 1.00 94.94 323 GLN A CA 1
ATOM 2585 C C . GLN A 1 323 ? -3.806 -14.473 -14.501 1.00 94.94 323 GLN A C 1
ATOM 2587 O O . GLN A 1 323 ? -3.067 -15.122 -15.244 1.00 94.94 323 GLN A O 1
ATOM 2592 N N . ASP A 1 324 ? -4.663 -15.038 -13.654 1.00 92.88 324 ASP A N 1
ATOM 2593 C CA . ASP A 1 324 ? -4.754 -16.471 -13.359 1.00 92.88 324 ASP A CA 1
ATOM 2594 C C . ASP A 1 324 ? -6.216 -16.950 -13.471 1.00 92.88 324 ASP A C 1
ATOM 2596 O O . ASP A 1 324 ? -7.147 -16.149 -13.471 1.00 92.88 324 ASP A O 1
ATOM 2600 N N . TYR A 1 325 ? -6.441 -18.261 -13.582 1.00 94.38 325 TYR A N 1
ATOM 2601 C CA . TYR A 1 325 ? -7.788 -18.844 -13.658 1.00 94.38 325 TYR A CA 1
ATOM 2602 C C . TYR A 1 325 ? -8.613 -18.537 -12.400 1.00 94.38 325 TYR A C 1
ATOM 2604 O O . TYR A 1 325 ? -8.124 -18.701 -11.282 1.00 94.38 325 TYR A O 1
ATOM 2612 N N . GLY A 1 326 ? -9.882 -18.150 -12.565 1.00 93.25 326 GLY A N 1
ATOM 2613 C CA . GLY A 1 326 ? -10.738 -17.797 -11.433 1.00 93.25 326 GLY A CA 1
ATOM 2614 C C . GLY A 1 326 ? -12.228 -17.882 -11.746 1.00 93.25 326 GLY A C 1
ATOM 2615 O O . GLY A 1 326 ? -12.731 -17.167 -12.605 1.00 93.25 326 GLY A O 1
ATOM 2616 N N . VAL A 1 327 ? -12.947 -18.733 -11.005 1.00 94.75 327 VAL A N 1
ATOM 2617 C CA . VAL A 1 327 ? -14.413 -18.868 -11.057 1.00 94.75 327 VAL A CA 1
ATOM 2618 C C . VAL A 1 327 ? -14.953 -19.071 -9.646 1.00 94.75 327 VAL A C 1
ATOM 2620 O O . VAL A 1 327 ? -14.688 -20.096 -9.018 1.00 94.75 327 VAL A O 1
ATOM 2623 N N . GLY A 1 328 ? -15.779 -18.143 -9.176 1.00 94.94 328 GLY A N 1
ATOM 2624 C CA . GLY A 1 328 ? -16.490 -18.276 -7.907 1.00 94.94 328 GLY A CA 1
ATOM 2625 C C . GLY A 1 328 ? -17.376 -17.071 -7.627 1.00 94.94 328 GLY A C 1
ATOM 2626 O O . GLY A 1 328 ? -17.052 -15.966 -8.044 1.00 94.94 328 GLY A O 1
ATOM 2627 N N . LEU A 1 329 ? -18.481 -17.284 -6.919 1.00 96.44 329 LEU A N 1
ATOM 2628 C CA . LEU A 1 329 ? -19.373 -16.222 -6.462 1.00 96.44 329 LEU A CA 1
ATOM 2629 C C . LEU A 1 329 ? -19.835 -16.547 -5.043 1.00 96.44 329 LEU A C 1
ATOM 2631 O O . LEU A 1 329 ? -20.284 -17.663 -4.780 1.00 96.44 329 LEU A O 1
ATOM 2635 N N . ASP A 1 330 ? -19.761 -15.557 -4.169 1.00 95.00 330 ASP A N 1
ATOM 2636 C CA . ASP A 1 330 ? -20.325 -15.557 -2.832 1.00 95.00 330 ASP A CA 1
ATOM 2637 C C . ASP A 1 330 ? -21.258 -14.347 -2.679 1.00 95.00 330 ASP A C 1
ATOM 2639 O O . ASP A 1 330 ? -20.849 -13.196 -2.809 1.00 95.00 330 ASP A O 1
ATOM 2643 N N . SER A 1 331 ? -22.540 -14.602 -2.419 1.00 91.69 331 SER A N 1
ATOM 2644 C CA . SER A 1 331 ? -23.548 -13.565 -2.149 1.00 91.69 331 SER A CA 1
ATOM 2645 C C . SER A 1 331 ? -23.731 -13.270 -0.651 1.00 91.69 331 SER A C 1
ATOM 2647 O O . SER A 1 331 ? -24.577 -12.453 -0.260 1.00 91.69 331 SER A O 1
ATOM 2649 N N . GLY A 1 332 ? -22.955 -13.935 0.205 1.00 88.25 332 GLY A N 1
ATOM 2650 C CA . GLY A 1 332 ? -23.048 -13.888 1.657 1.00 88.25 332 GLY A CA 1
ATOM 2651 C C . GLY A 1 332 ? -24.337 -14.487 2.220 1.00 88.25 332 GLY A C 1
ATOM 2652 O O . GLY A 1 332 ? -25.237 -14.924 1.496 1.00 88.25 332 GLY A O 1
ATOM 2653 N N . ASN A 1 333 ? -24.438 -14.441 3.547 1.00 86.06 333 ASN A N 1
ATOM 2654 C CA . ASN A 1 333 ? -25.612 -14.869 4.305 1.00 86.06 333 ASN A CA 1
ATOM 2655 C C . ASN A 1 333 ? -26.553 -13.687 4.601 1.00 86.06 333 ASN A C 1
ATOM 2657 O O . ASN A 1 333 ? -26.167 -12.520 4.505 1.00 86.06 333 ASN A O 1
ATOM 2661 N N . ALA A 1 334 ? -27.805 -13.985 4.964 1.00 74.12 334 ALA A N 1
ATOM 2662 C CA . ALA A 1 334 ? -28.815 -12.963 5.259 1.00 74.12 334 ALA A CA 1
ATOM 2663 C C . ALA A 1 334 ? -28.496 -12.134 6.520 1.00 74.12 334 ALA A C 1
ATOM 2665 O O . ALA A 1 334 ? -28.800 -10.945 6.549 1.00 74.12 334 ALA A O 1
ATOM 2666 N N . ASP A 1 335 ? -27.848 -12.741 7.518 1.00 77.50 335 ASP A N 1
ATOM 2667 C CA . ASP A 1 335 ? -27.580 -12.132 8.831 1.00 77.50 335 ASP A CA 1
ATOM 2668 C C . ASP A 1 335 ? -26.112 -11.704 9.016 1.00 77.50 335 ASP A C 1
ATOM 2670 O O . ASP A 1 335 ? -25.639 -11.525 10.142 1.00 77.50 335 ASP A O 1
ATOM 2674 N N . GLU A 1 336 ? -25.361 -11.576 7.918 1.00 86.44 336 GLU A N 1
ATOM 2675 C CA . GLU A 1 336 ? -23.931 -11.260 7.937 1.00 86.44 336 GLU A CA 1
ATOM 2676 C C . GLU A 1 336 ? -23.542 -10.349 6.771 1.00 86.44 336 GLU A C 1
ATOM 2678 O O . GLU A 1 336 ? -23.941 -10.573 5.625 1.00 86.44 336 GLU A O 1
ATOM 2683 N N . ARG A 1 337 ? -22.716 -9.336 7.055 1.00 89.00 337 ARG A N 1
ATOM 2684 C CA . ARG A 1 337 ? -22.052 -8.543 6.014 1.00 89.00 337 ARG A CA 1
ATOM 2685 C C . ARG A 1 337 ? -20.976 -9.391 5.340 1.00 89.00 337 ARG A C 1
ATOM 2687 O O . ARG A 1 337 ? -20.240 -10.085 6.034 1.00 89.00 337 ARG A O 1
ATOM 2694 N N . ILE A 1 338 ? -20.860 -9.286 4.015 1.00 90.50 338 ILE A N 1
ATOM 2695 C CA . ILE A 1 338 ? -19.759 -9.922 3.271 1.00 90.50 338 ILE A CA 1
ATOM 2696 C C . ILE A 1 338 ? -18.433 -9.250 3.645 1.00 90.50 338 ILE A C 1
ATOM 2698 O O . ILE A 1 338 ? -17.483 -9.928 4.015 1.00 90.50 338 ILE A O 1
ATOM 2702 N N . LEU A 1 339 ? -18.398 -7.913 3.601 1.00 89.00 339 LEU A N 1
ATOM 2703 C CA . LEU A 1 339 ? -17.291 -7.101 4.106 1.00 89.00 339 LEU A CA 1
ATOM 2704 C C . LEU A 1 339 ? -17.795 -6.261 5.283 1.00 89.00 339 LEU A C 1
ATOM 2706 O O . LEU A 1 339 ? -18.810 -5.572 5.176 1.00 89.00 339 LEU A O 1
ATOM 2710 N N . SER A 1 340 ? -17.096 -6.311 6.416 1.00 84.81 340 SER A N 1
ATOM 2711 C CA . SER A 1 340 ? -17.529 -5.708 7.689 1.00 84.81 340 SER A CA 1
ATOM 2712 C C . SER A 1 340 ? -17.844 -4.210 7.588 1.00 84.81 340 SER A C 1
ATOM 2714 O O . SER A 1 340 ? -18.842 -3.751 8.154 1.00 84.81 340 SER A O 1
ATOM 2716 N N . ASN A 1 341 ? -17.028 -3.470 6.836 1.00 86.56 341 ASN A N 1
ATOM 2717 C CA . ASN A 1 341 ? -17.109 -2.014 6.710 1.00 86.56 341 ASN A CA 1
ATOM 2718 C C . ASN A 1 341 ? -18.033 -1.533 5.580 1.00 86.56 341 ASN A C 1
ATOM 2720 O O . ASN A 1 341 ? -18.350 -0.350 5.537 1.00 86.56 341 ASN A O 1
ATOM 2724 N N . PHE A 1 342 ? -18.501 -2.434 4.713 1.00 91.62 342 PHE A N 1
ATOM 2725 C CA . PHE A 1 342 ? -19.250 -2.090 3.502 1.00 91.62 342 PHE A CA 1
ATOM 2726 C C . PHE A 1 342 ? -20.571 -2.876 3.450 1.00 91.62 342 PHE A C 1
ATOM 2728 O O . PHE A 1 342 ? -20.658 -3.933 2.812 1.00 91.62 342 PHE A O 1
ATOM 2735 N N . PRO A 1 343 ? -21.619 -2.414 4.158 1.00 93.06 343 PRO A N 1
ATOM 2736 C CA . PRO A 1 343 ? -22.909 -3.104 4.201 1.00 93.06 343 PRO A CA 1
ATOM 2737 C C . PRO A 1 343 ? -23.609 -3.200 2.833 1.00 93.06 343 PRO A C 1
ATOM 2739 O O . PRO A 1 343 ? -24.504 -4.023 2.655 1.00 93.06 343 PRO A O 1
ATOM 2742 N N . GLU A 1 344 ? -23.221 -2.378 1.867 1.00 94.81 344 GLU A N 1
ATOM 2743 C CA . GLU A 1 344 ? -23.715 -2.338 0.489 1.00 94.81 344 GLU A CA 1
ATOM 2744 C C . GLU A 1 344 ? -23.019 -3.304 -0.483 1.00 94.81 344 GLU A C 1
ATOM 2746 O O . GLU A 1 344 ? -23.422 -3.391 -1.649 1.00 94.81 344 GLU A O 1
ATOM 2751 N N . VAL A 1 345 ? -22.037 -4.084 -0.012 1.00 95.56 345 VAL A N 1
ATOM 2752 C CA . VAL A 1 345 ? -21.477 -5.209 -0.777 1.00 95.56 345 VAL A CA 1
ATOM 2753 C C . VAL A 1 345 ? -22.505 -6.333 -0.840 1.00 95.56 345 VAL A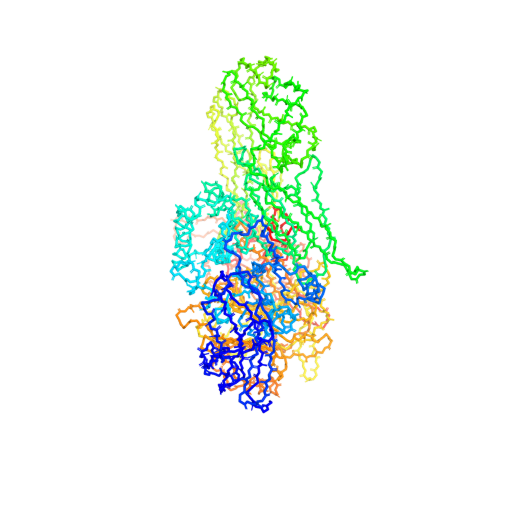 C 1
ATOM 2755 O O . VAL A 1 345 ? -22.922 -6.904 0.178 1.00 95.56 345 VAL A O 1
ATOM 2758 N N . ILE A 1 346 ? -22.913 -6.685 -2.057 1.00 95.31 346 ILE A N 1
ATOM 2759 C CA . ILE A 1 346 ? -23.944 -7.702 -2.294 1.00 95.31 346 ILE A CA 1
ATOM 2760 C C . ILE A 1 346 ? -23.392 -9.009 -2.859 1.00 95.31 346 ILE A C 1
ATOM 2762 O O . ILE A 1 346 ? -24.046 -10.038 -2.697 1.00 95.31 346 ILE A O 1
ATOM 2766 N N . ALA A 1 347 ? -22.200 -8.996 -3.460 1.00 96.06 347 ALA A N 1
ATOM 2767 C CA . ALA A 1 347 ? -21.474 -10.214 -3.811 1.00 96.06 347 ALA A CA 1
ATOM 2768 C C . ALA A 1 347 ? -19.958 -9.983 -3.893 1.00 96.06 347 ALA A C 1
ATOM 2770 O O . ALA A 1 347 ? -19.515 -8.890 -4.247 1.00 96.06 347 ALA A O 1
ATOM 2771 N N . THR A 1 348 ? -19.183 -11.030 -3.631 1.00 96.69 348 THR A N 1
ATOM 2772 C CA . THR A 1 348 ? -17.747 -11.128 -3.927 1.00 96.69 348 THR A CA 1
ATOM 2773 C C . THR A 1 348 ? -17.466 -12.411 -4.708 1.00 96.69 348 THR A C 1
ATOM 2775 O O . THR A 1 348 ? -18.326 -13.284 -4.806 1.00 96.69 348 THR A O 1
ATOM 2778 N N . GLY A 1 349 ? -16.297 -12.556 -5.327 1.00 94.94 349 GLY A N 1
ATOM 2779 C CA . GLY A 1 349 ? -16.014 -13.765 -6.096 1.00 94.94 349 GLY A CA 1
ATOM 2780 C C . GLY A 1 349 ? -14.690 -13.762 -6.841 1.00 94.94 349 GLY A C 1
ATOM 2781 O O . GLY A 1 349 ? -13.837 -12.914 -6.625 1.00 94.94 349 GLY A O 1
ATOM 2782 N N . GLN A 1 350 ? -14.535 -14.712 -7.754 1.00 95.19 350 GLN A N 1
ATOM 2783 C CA . GLN A 1 350 ? -13.402 -14.826 -8.668 1.00 95.19 350 GLN A CA 1
ATOM 2784 C C . GLN A 1 350 ? -13.943 -14.861 -10.095 1.00 95.19 350 GLN A C 1
ATOM 2786 O O . GLN A 1 350 ? -14.810 -15.678 -10.414 1.00 95.19 350 GLN A O 1
ATOM 2791 N N . ALA A 1 351 ? -13.450 -13.958 -10.934 1.00 95.88 351 ALA A N 1
ATOM 2792 C CA . ALA A 1 351 ? -13.815 -13.843 -12.337 1.00 95.88 351 ALA A CA 1
ATOM 2793 C C . ALA A 1 351 ? -12.644 -13.249 -13.123 1.00 95.88 351 ALA A C 1
ATOM 2795 O O . ALA A 1 351 ? -11.783 -12.595 -12.542 1.00 95.88 351 ALA A O 1
ATOM 2796 N N . ASN A 1 352 ? -12.632 -13.447 -14.437 1.00 97.31 352 ASN A N 1
ATOM 2797 C CA . ASN A 1 352 ? -11.516 -13.061 -15.294 1.00 97.31 352 ASN A CA 1
ATOM 2798 C C . ASN A 1 352 ? -11.841 -11.926 -16.269 1.00 97.31 352 ASN A C 1
ATOM 2800 O O . ASN A 1 352 ? -10.964 -11.129 -16.589 1.00 97.31 352 ASN A O 1
ATOM 2804 N N . TYR A 1 353 ? -13.077 -11.851 -16.767 1.00 98.19 353 TYR A N 1
ATOM 2805 C CA . TYR A 1 353 ? -13.490 -10.791 -17.686 1.00 98.19 353 TYR A CA 1
ATOM 2806 C C . TYR A 1 353 ? -14.988 -10.492 -17.573 1.00 98.19 353 TYR A C 1
ATOM 2808 O O . TYR A 1 353 ? -15.775 -11.291 -17.058 1.00 98.19 353 TYR A O 1
ATOM 2816 N N . GLY A 1 354 ? -15.394 -9.319 -18.049 1.00 98.19 354 GLY A N 1
ATOM 2817 C CA . GLY A 1 354 ? -16.780 -8.886 -18.143 1.00 98.19 354 GLY A CA 1
ATOM 2818 C C . GLY A 1 354 ? -17.258 -8.758 -19.588 1.00 98.19 354 GLY A C 1
ATOM 2819 O O . GLY A 1 354 ? -16.483 -8.569 -20.524 1.00 98.19 354 GLY A O 1
ATOM 2820 N N . CYS A 1 355 ? -18.569 -8.841 -19.774 1.00 98.44 355 CYS A N 1
ATOM 2821 C CA . CYS A 1 355 ? -19.257 -8.550 -21.021 1.00 98.44 355 CYS A CA 1
ATOM 2822 C C . CYS A 1 355 ? -20.408 -7.588 -20.730 1.00 98.44 355 CYS A C 1
ATOM 2824 O O . CYS A 1 355 ? -21.374 -7.952 -20.056 1.00 98.44 355 CYS A O 1
ATOM 2826 N N . ILE A 1 356 ? -20.324 -6.381 -21.282 1.00 98.62 356 ILE A N 1
ATOM 2827 C CA . ILE A 1 356 ? -21.382 -5.379 -21.237 1.00 98.62 356 ILE A CA 1
ATOM 2828 C C . ILE A 1 356 ? -22.191 -5.468 -22.522 1.00 98.62 356 ILE A C 1
ATOM 2830 O O . ILE A 1 356 ? -21.641 -5.387 -23.621 1.00 98.62 356 ILE A O 1
ATOM 2834 N N . THR A 1 357 ? -23.503 -5.614 -22.385 1.00 98.50 357 THR A N 1
ATOM 2835 C CA . THR A 1 357 ? -24.453 -5.477 -23.492 1.00 98.50 357 THR A CA 1
ATOM 2836 C C . THR A 1 357 ? -25.388 -4.318 -23.196 1.00 98.50 357 THR A C 1
ATOM 2838 O O . THR A 1 357 ? -26.053 -4.314 -22.161 1.00 98.50 357 THR A O 1
ATOM 2841 N N . ILE A 1 358 ? -25.440 -3.337 -24.094 1.00 98.44 358 ILE A N 1
ATOM 2842 C CA . ILE A 1 358 ? -26.223 -2.115 -23.901 1.00 98.44 358 ILE A CA 1
ATOM 2843 C C . ILE A 1 358 ? -27.225 -1.959 -25.033 1.00 98.44 358 ILE A C 1
ATOM 2845 O O . ILE A 1 358 ? -26.877 -2.038 -26.211 1.00 98.44 358 ILE A O 1
ATOM 2849 N N . THR A 1 359 ? -28.473 -1.706 -24.663 1.00 96.81 359 THR A N 1
ATOM 2850 C CA . THR A 1 359 ? -29.581 -1.394 -25.568 1.00 96.81 359 THR A CA 1
ATOM 2851 C C . THR A 1 359 ? -30.272 -0.114 -25.098 1.00 96.81 359 THR A C 1
ATOM 2853 O O . THR A 1 359 ? -29.895 0.491 -24.093 1.00 96.81 359 THR A O 1
ATOM 2856 N N . LYS A 1 360 ? -31.329 0.316 -25.790 1.00 93.56 360 LYS A N 1
ATOM 2857 C CA . LYS A 1 360 ? -32.171 1.419 -25.298 1.00 93.56 360 LYS A CA 1
ATOM 2858 C C . LYS A 1 360 ? -32.932 1.081 -24.005 1.00 93.56 360 LYS A C 1
ATOM 2860 O O . LYS A 1 360 ? -33.295 1.995 -23.279 1.00 93.56 360 LYS A O 1
ATOM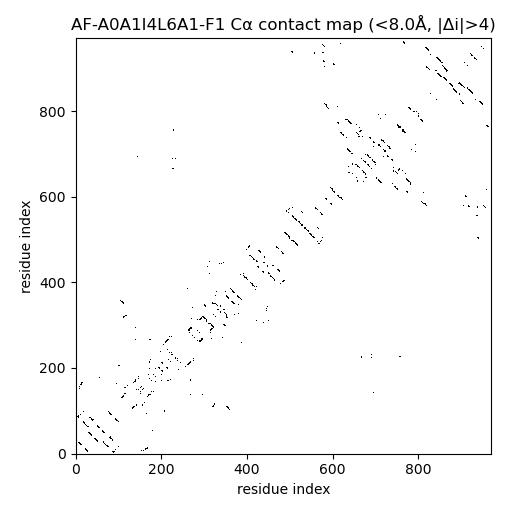 2865 N N . ASP A 1 361 ? -33.187 -0.204 -23.743 1.00 95.06 361 ASP A N 1
ATOM 2866 C CA . ASP A 1 361 ? -34.090 -0.648 -22.674 1.00 95.06 361 ASP A CA 1
ATOM 2867 C C . ASP A 1 361 ? -33.334 -1.140 -21.432 1.00 95.06 361 ASP A C 1
ATOM 2869 O O . ASP A 1 361 ? -33.874 -1.083 -20.325 1.00 95.06 361 ASP A O 1
ATOM 2873 N N . ALA A 1 362 ? -32.106 -1.639 -21.608 1.00 96.88 362 ALA A N 1
ATOM 2874 C CA . ALA A 1 362 ? -31.296 -2.192 -20.528 1.00 96.88 362 ALA A CA 1
ATOM 2875 C C . ALA A 1 362 ? -29.785 -2.130 -20.803 1.00 96.88 362 ALA A C 1
ATOM 2877 O O . ALA A 1 362 ? -29.348 -2.214 -21.957 1.00 96.88 362 ALA A O 1
ATOM 2878 N N . LEU A 1 363 ? -29.017 -2.078 -19.716 1.00 98.12 363 LEU A N 1
ATOM 2879 C CA . LEU A 1 363 ? -27.582 -2.329 -19.639 1.00 98.12 363 LEU A CA 1
ATOM 2880 C C . LEU A 1 363 ? -27.372 -3.605 -18.813 1.00 98.12 363 LEU A C 1
ATOM 2882 O O . LEU A 1 363 ? -27.754 -3.664 -17.647 1.00 98.12 363 LEU A O 1
ATOM 2886 N N . SER A 1 364 ? -26.776 -4.634 -19.415 1.00 98.12 364 SER A N 1
ATOM 2887 C CA . SER A 1 364 ? -26.409 -5.885 -18.742 1.00 98.12 364 SER A CA 1
ATOM 2888 C C . SER A 1 364 ? -24.893 -5.974 -18.605 1.00 98.12 364 SER A C 1
ATOM 2890 O O . SER A 1 364 ? -24.182 -5.783 -19.591 1.00 98.12 364 SER A O 1
ATOM 2892 N N . PHE A 1 365 ? -24.409 -6.278 -17.403 1.00 98.44 365 PHE A N 1
ATOM 2893 C CA . PHE A 1 365 ? -23.022 -6.642 -17.131 1.00 98.44 365 PHE A CA 1
ATOM 2894 C C . PHE A 1 365 ? -22.977 -8.110 -16.711 1.00 98.44 365 PHE A C 1
ATOM 2896 O O . PHE A 1 365 ? -23.570 -8.488 -15.701 1.00 98.44 365 PHE A O 1
ATOM 2903 N N . LYS A 1 366 ? -22.259 -8.937 -17.471 1.00 98.50 366 LYS A N 1
ATOM 2904 C CA . LYS A 1 366 ? -22.032 -10.353 -17.160 1.00 98.50 366 LYS A CA 1
ATOM 2905 C C . LYS A 1 366 ? -20.567 -10.589 -16.863 1.00 98.50 366 LYS A C 1
ATOM 2907 O O . LYS A 1 366 ? -19.728 -10.247 -17.690 1.00 98.50 366 LYS A O 1
ATOM 2912 N N . SER A 1 367 ? -20.270 -11.194 -15.723 1.00 97.88 367 SER A N 1
ATOM 2913 C CA . SER A 1 367 ? -18.912 -11.574 -15.346 1.00 97.88 367 SER A CA 1
ATOM 2914 C C . SER A 1 367 ? -18.666 -13.044 -15.659 1.00 97.88 367 SER A C 1
ATOM 2916 O O . SER A 1 367 ? -19.530 -13.880 -15.396 1.00 97.88 367 SER A O 1
ATOM 2918 N N . TYR A 1 368 ? -17.504 -13.367 -16.213 1.00 98.06 368 TYR A N 1
ATOM 2919 C CA . TYR A 1 368 ? -17.124 -14.713 -16.621 1.00 98.06 368 TYR A CA 1
ATOM 2920 C C . TYR A 1 368 ? -15.745 -15.079 -16.088 1.00 98.06 368 TYR A C 1
ATOM 2922 O O . TYR A 1 368 ? -14.884 -14.216 -15.909 1.00 98.06 368 TYR A O 1
ATOM 2930 N N . GLY A 1 369 ? -15.521 -16.371 -15.884 1.00 96.88 369 GLY A N 1
ATOM 2931 C CA . GLY A 1 369 ? -14.225 -16.904 -15.485 1.00 96.88 369 GLY A CA 1
ATOM 2932 C C . GLY A 1 369 ? -13.878 -18.203 -16.202 1.00 96.88 369 GLY A C 1
ATOM 2933 O O . GLY A 1 369 ? -14.758 -18.907 -16.705 1.00 96.88 369 GLY A O 1
ATOM 2934 N N . PHE A 1 370 ? -12.588 -18.513 -16.232 1.00 95.75 370 PHE A N 1
ATOM 2935 C CA . PHE A 1 370 ? -12.024 -19.734 -16.795 1.00 95.75 370 PHE A CA 1
ATOM 2936 C C . PHE A 1 370 ? -11.558 -20.683 -15.683 1.00 95.75 370 PHE A C 1
ATOM 2938 O O . PHE A 1 370 ? -11.216 -20.259 -14.578 1.00 95.75 370 PHE A O 1
ATOM 2945 N N . GLN A 1 371 ? -11.508 -21.977 -15.991 1.00 90.94 371 GLN A N 1
ATOM 2946 C CA . GLN A 1 371 ? -10.859 -23.011 -15.176 1.00 90.94 371 GLN A CA 1
ATOM 2947 C C . GLN A 1 371 ? -10.015 -23.884 -16.110 1.00 90.94 371 GLN A C 1
ATOM 2949 O O . GLN A 1 371 ? -10.418 -24.067 -17.255 1.00 90.94 371 GLN A O 1
ATOM 2954 N N . GLU A 1 372 ? -8.893 -24.434 -15.634 1.00 81.56 372 GLU A N 1
ATOM 2955 C CA . GLU A 1 372 ? -7.933 -25.184 -16.474 1.00 81.56 372 GLU A CA 1
ATOM 2956 C C . GLU A 1 372 ? -8.574 -26.332 -17.280 1.00 81.56 372 GLU A C 1
ATOM 2958 O O . GLU A 1 372 ? -8.162 -26.604 -18.404 1.00 81.56 372 GLU A O 1
ATOM 2963 N N . ASP A 1 373 ? -9.613 -26.975 -16.736 1.00 78.31 373 ASP A N 1
ATOM 2964 C CA . ASP A 1 373 ? -10.296 -28.114 -17.366 1.00 78.31 373 ASP A CA 1
ATOM 2965 C C . ASP A 1 373 ? -11.528 -27.725 -18.212 1.00 78.31 373 ASP A C 1
ATOM 2967 O O . ASP A 1 373 ? -12.206 -28.598 -18.766 1.00 78.31 373 ASP A O 1
ATOM 2971 N N . LEU A 1 374 ? -11.878 -26.436 -18.289 1.00 72.75 374 LEU A N 1
ATOM 2972 C CA . LEU A 1 374 ? -13.045 -25.964 -19.036 1.00 72.75 374 LEU A CA 1
ATOM 2973 C C . LEU A 1 374 ? -12.652 -25.479 -20.433 1.00 72.75 374 LEU A C 1
ATOM 2975 O O . LEU A 1 374 ? -11.776 -24.638 -20.591 1.00 72.75 374 LEU A O 1
ATOM 2979 N N . VAL A 1 375 ? -13.374 -25.968 -21.446 1.00 72.75 375 VAL A N 1
ATOM 2980 C CA . VAL A 1 375 ? -13.221 -25.518 -22.842 1.00 72.75 375 VAL A CA 1
ATOM 2981 C C . VAL A 1 375 ? -13.820 -24.121 -23.051 1.00 72.75 375 VAL A C 1
ATOM 2983 O O . VAL A 1 375 ? -13.294 -23.345 -23.838 1.00 72.75 375 VAL A O 1
ATOM 2986 N N . ASP A 1 376 ? -14.892 -23.796 -22.321 1.00 85.69 376 ASP A N 1
ATOM 2987 C CA . ASP A 1 376 ? -15.597 -22.514 -22.396 1.00 85.69 376 ASP A CA 1
ATOM 2988 C C . ASP A 1 376 ? -15.567 -21.787 -21.044 1.00 85.69 376 ASP A C 1
ATOM 2990 O O . ASP A 1 376 ? -15.577 -22.401 -19.974 1.00 85.69 376 ASP A O 1
ATOM 2994 N N . SER A 1 377 ? -15.622 -20.456 -21.080 1.00 92.50 377 SER A N 1
ATOM 2995 C CA . SER A 1 377 ? -15.809 -19.629 -19.884 1.00 92.50 377 SER A CA 1
ATOM 2996 C C . SER A 1 377 ? -17.145 -19.917 -19.185 1.00 92.50 377 SER A C 1
ATOM 2998 O O . SER A 1 377 ? -18.175 -20.093 -19.844 1.00 92.50 377 SER A O 1
ATOM 3000 N N . LYS A 1 378 ? -17.181 -19.839 -17.854 1.00 95.62 378 LYS A N 1
ATOM 3001 C CA . LYS A 1 378 ? -18.407 -19.960 -17.055 1.00 95.62 378 LYS A CA 1
ATOM 3002 C C . LYS A 1 378 ? -18.926 -18.588 -16.624 1.00 95.62 378 LYS A C 1
ATOM 3004 O O . LYS A 1 378 ? -18.151 -17.766 -16.145 1.00 95.62 378 LYS A O 1
ATOM 3009 N N . LEU A 1 379 ? -20.240 -18.366 -16.744 1.00 97.31 379 LEU A N 1
ATOM 3010 C CA . LEU A 1 379 ? -20.911 -17.198 -16.161 1.00 97.31 379 LEU A CA 1
ATOM 3011 C C . LEU A 1 379 ? -20.791 -17.256 -14.632 1.00 97.31 379 LEU A C 1
ATOM 3013 O O . LEU A 1 379 ? -21.233 -18.224 -14.009 1.00 97.31 379 LEU A O 1
ATOM 3017 N N . VAL A 1 380 ? -20.185 -16.225 -14.053 1.00 97.00 380 VAL A N 1
ATOM 3018 C CA . VAL A 1 380 ? -19.991 -16.060 -12.610 1.00 97.00 380 VAL A CA 1
ATOM 3019 C C . VAL A 1 380 ? -21.159 -15.289 -12.009 1.00 97.00 380 VAL A C 1
ATOM 3021 O O . VAL A 1 380 ? -21.765 -15.766 -11.057 1.00 97.00 380 VAL A O 1
ATOM 3024 N N . ASP A 1 381 ? -21.497 -14.134 -12.583 1.00 97.56 381 ASP A N 1
ATOM 3025 C CA . ASP A 1 381 ? -22.551 -13.250 -12.078 1.00 97.56 381 ASP A CA 1
ATOM 3026 C C . ASP A 1 381 ? -23.160 -12.409 -13.210 1.00 97.56 381 ASP A C 1
ATOM 3028 O O . ASP A 1 381 ? -22.541 -12.207 -14.260 1.00 97.56 381 ASP A O 1
ATOM 3032 N N . GLU A 1 382 ? -24.369 -11.898 -12.990 1.00 97.12 382 GLU A N 1
ATOM 3033 C CA . GLU A 1 382 ? -25.086 -11.021 -13.913 1.00 97.12 382 GLU A CA 1
ATOM 3034 C C . GLU A 1 382 ? -25.748 -9.859 -13.163 1.00 97.12 382 GLU A C 1
ATOM 3036 O O . GLU A 1 382 ? -26.379 -10.024 -12.118 1.00 97.12 382 GLU A O 1
ATOM 3041 N N . VAL A 1 383 ? -25.633 -8.666 -13.743 1.00 97.06 383 VAL A N 1
ATOM 3042 C CA . VAL A 1 383 ? -26.348 -7.463 -13.323 1.00 97.06 383 VAL A CA 1
ATOM 3043 C C . VAL A 1 383 ? -27.116 -6.914 -14.509 1.00 97.06 383 VAL A C 1
ATOM 3045 O O . VAL A 1 383 ? -26.551 -6.738 -15.586 1.00 97.06 383 VAL A O 1
ATOM 3048 N N . ILE A 1 384 ? -28.395 -6.608 -14.305 1.00 97.56 384 ILE A N 1
ATOM 3049 C CA . ILE A 1 384 ? -29.247 -5.967 -15.309 1.00 97.56 384 ILE A CA 1
ATOM 3050 C C . ILE A 1 384 ? -29.746 -4.648 -14.733 1.00 97.56 384 ILE A C 1
ATOM 3052 O O . ILE A 1 384 ? -30.458 -4.636 -13.732 1.00 97.56 384 ILE A O 1
ATOM 3056 N N . LEU A 1 385 ? -29.406 -3.543 -15.383 1.00 97.44 385 LEU A N 1
ATOM 3057 C CA . LEU A 1 385 ? -29.989 -2.229 -15.142 1.00 97.44 385 LEU A CA 1
ATOM 3058 C C . LEU A 1 385 ? -31.026 -1.972 -16.229 1.00 97.44 385 LEU A C 1
ATOM 3060 O O . LEU A 1 385 ? -30.712 -2.044 -17.416 1.00 97.44 385 LEU A O 1
ATOM 3064 N N . ALA A 1 386 ? -32.266 -1.701 -15.837 1.00 96.19 386 ALA A N 1
ATOM 3065 C CA . ALA A 1 386 ? -33.339 -1.374 -16.769 1.00 96.19 386 ALA A CA 1
ATOM 3066 C C . ALA A 1 386 ? -33.537 0.146 -16.826 1.00 96.19 386 ALA A C 1
ATOM 3068 O O . ALA A 1 386 ? -33.312 0.837 -15.838 1.00 96.19 386 ALA A O 1
ATOM 3069 N N . ALA A 1 387 ? -33.959 0.669 -17.980 1.00 92.94 387 ALA A N 1
ATOM 3070 C CA . ALA A 1 387 ? -34.249 2.098 -18.135 1.00 92.94 387 ALA A CA 1
ATOM 3071 C C . ALA A 1 387 ? -35.487 2.549 -17.329 1.00 92.94 387 ALA A C 1
ATOM 3073 O O . ALA A 1 387 ? -35.698 3.740 -17.117 1.00 92.94 387 ALA A O 1
ATOM 3074 N N . GLU A 1 388 ? -36.325 1.601 -16.905 1.00 91.81 388 GLU A N 1
ATOM 3075 C CA . GLU A 1 388 ? -37.463 1.854 -16.024 1.00 91.81 388 GLU A CA 1
ATOM 3076 C C . GLU A 1 388 ? -37.041 1.960 -14.553 1.00 91.81 388 GLU A C 1
ATOM 3078 O O . GLU A 1 388 ? -36.076 1.335 -14.115 1.00 91.81 388 GLU A O 1
ATOM 3083 N N . GLU A 1 389 ? -37.811 2.714 -13.769 1.00 88.44 389 GLU A N 1
ATOM 3084 C CA . GLU A 1 389 ? -37.606 2.815 -12.324 1.00 88.44 389 GLU A CA 1
ATOM 3085 C C . GLU A 1 389 ? -37.847 1.470 -11.621 1.00 88.44 389 GLU A C 1
ATOM 3087 O O . GLU A 1 389 ? -38.797 0.742 -11.931 1.00 88.44 389 GLU A O 1
ATOM 3092 N N . SER A 1 390 ? -37.006 1.175 -10.626 1.00 90.44 390 SER A N 1
ATOM 3093 C CA . SER A 1 390 ? -37.103 -0.031 -9.796 1.00 90.44 390 SER A CA 1
ATOM 3094 C C . SER A 1 390 ? -38.478 -0.160 -9.127 1.00 90.44 390 SER A C 1
ATOM 3096 O O . SER A 1 390 ? -39.024 0.820 -8.624 1.00 90.44 390 SER A O 1
ATOM 3098 N N . GLN A 1 391 ? -39.017 -1.381 -9.072 1.00 92.94 391 GLN A N 1
ATOM 3099 C CA . GLN A 1 391 ? -40.325 -1.675 -8.472 1.00 92.94 391 GLN A CA 1
ATOM 3100 C C . GLN A 1 391 ? -40.160 -2.657 -7.308 1.00 92.94 391 GLN A C 1
ATOM 3102 O O . GLN A 1 391 ? -40.188 -3.872 -7.501 1.00 92.94 391 GLN A O 1
ATOM 3107 N N . ILE A 1 392 ? -39.980 -2.132 -6.093 1.00 95.31 392 ILE A N 1
ATOM 3108 C CA . ILE A 1 392 ? -39.964 -2.935 -4.864 1.00 95.31 392 ILE A CA 1
ATOM 3109 C C . ILE A 1 392 ? -41.335 -2.875 -4.195 1.00 95.31 392 ILE A C 1
ATOM 3111 O O . ILE A 1 392 ? -41.809 -1.805 -3.819 1.00 95.31 392 ILE A O 1
ATOM 3115 N N . VAL A 1 393 ? -41.945 -4.041 -3.990 1.00 95.19 393 VAL A N 1
ATOM 3116 C CA . VAL A 1 393 ? -43.182 -4.189 -3.218 1.00 95.19 393 VAL A CA 1
ATOM 3117 C C . VAL A 1 393 ? -42.847 -4.797 -1.864 1.00 95.19 393 VAL A C 1
ATOM 3119 O O . VAL A 1 393 ? -42.282 -5.889 -1.794 1.00 95.19 393 VAL A O 1
ATOM 3122 N N . VAL A 1 394 ? -43.218 -4.104 -0.783 1.00 94.31 394 VAL A N 1
ATOM 3123 C CA . VAL A 1 394 ? -43.057 -4.596 0.592 1.00 94.31 394 VAL A CA 1
ATOM 3124 C C . VAL A 1 394 ? -44.411 -4.998 1.171 1.00 94.31 394 VAL A C 1
ATOM 3126 O O . VAL A 1 394 ? -45.382 -4.243 1.107 1.00 94.31 394 VAL A O 1
ATOM 3129 N N . SER A 1 395 ? -44.482 -6.193 1.750 1.00 94.56 395 SER A N 1
ATOM 3130 C CA . SER A 1 395 ? -45.707 -6.798 2.276 1.00 94.56 395 SER A CA 1
ATOM 3131 C C . SER A 1 395 ? -45.469 -7.499 3.616 1.00 94.56 395 SER A C 1
ATOM 3133 O O . SER A 1 395 ? -44.329 -7.652 4.049 1.00 94.56 395 SER A O 1
ATOM 3135 N N . GLN A 1 396 ? -46.557 -7.925 4.271 1.00 94.38 396 GLN A N 1
ATOM 3136 C CA . GLN A 1 396 ? -46.530 -8.679 5.537 1.00 94.38 396 GLN A CA 1
ATOM 3137 C C . GLN A 1 396 ? -45.741 -7.975 6.657 1.00 94.38 396 GLN A C 1
ATOM 3139 O O . GLN A 1 396 ? -44.984 -8.610 7.384 1.00 94.38 396 GLN A O 1
ATOM 3144 N N . ILE A 1 397 ? -45.917 -6.655 6.775 1.00 96.00 397 ILE A N 1
ATOM 3145 C CA . ILE A 1 397 ? -45.225 -5.846 7.779 1.00 96.00 397 ILE A CA 1
ATOM 3146 C C . ILE A 1 397 ? -45.719 -6.180 9.190 1.00 96.00 397 ILE A C 1
ATOM 3148 O O . ILE A 1 397 ? -46.916 -6.079 9.468 1.00 96.00 397 ILE A O 1
ATOM 3152 N N . VAL A 1 398 ? -44.778 -6.482 10.082 1.00 95.19 398 VAL A N 1
ATOM 3153 C CA . VAL A 1 398 ? -44.968 -6.623 11.529 1.00 95.19 398 VAL A CA 1
ATOM 3154 C C . VAL A 1 398 ? -44.102 -5.581 12.232 1.00 95.19 398 VAL A C 1
ATOM 3156 O O . VAL A 1 398 ? -42.921 -5.456 11.919 1.00 95.19 398 VAL A O 1
ATOM 3159 N N . ILE A 1 399 ? -44.690 -4.835 13.171 1.00 94.69 399 ILE A N 1
ATOM 3160 C CA . ILE A 1 399 ? -43.995 -3.837 13.996 1.00 94.69 399 ILE A CA 1
ATOM 3161 C C . ILE A 1 399 ? -44.068 -4.296 15.456 1.00 94.69 399 ILE A C 1
ATOM 3163 O O . ILE A 1 399 ? -45.159 -4.552 15.966 1.00 94.69 399 ILE A O 1
ATOM 3167 N N . SER A 1 400 ? -42.923 -4.389 16.127 1.00 92.00 400 SER A N 1
ATOM 3168 C CA . SER A 1 400 ? -42.807 -4.713 17.557 1.00 92.00 400 SER A CA 1
ATOM 3169 C C . SER A 1 400 ? -41.830 -3.767 18.256 1.00 92.00 400 SER A C 1
ATOM 3171 O O . SER A 1 400 ? -41.011 -3.142 17.587 1.00 92.00 400 SER A O 1
ATOM 3173 N N . ALA A 1 401 ? -41.893 -3.653 19.586 1.00 88.44 401 ALA A N 1
ATOM 3174 C CA . ALA A 1 401 ? -41.028 -2.746 20.340 1.00 88.44 401 ALA A CA 1
ATOM 3175 C C . ALA A 1 401 ? -40.616 -3.278 21.721 1.00 88.44 401 ALA A C 1
ATOM 3177 O O . ALA A 1 401 ? -41.355 -4.042 22.343 1.00 88.44 401 ALA A O 1
ATOM 3178 N N . ASP A 1 402 ? -39.441 -2.846 22.188 1.00 86.00 402 ASP A N 1
ATOM 3179 C CA . ASP A 1 402 ? -38.987 -2.911 23.581 1.00 86.00 402 ASP A CA 1
ATOM 3180 C C . ASP A 1 402 ? -39.029 -1.495 24.177 1.00 86.00 402 ASP A C 1
ATOM 3182 O O . ASP A 1 402 ? -38.074 -0.717 24.079 1.00 86.00 402 ASP A O 1
ATOM 3186 N N . ASP A 1 403 ? -40.164 -1.180 24.797 1.00 75.00 403 ASP A N 1
ATOM 3187 C CA . ASP A 1 403 ? -40.506 0.123 25.380 1.00 75.00 403 ASP A CA 1
ATOM 3188 C C . ASP A 1 403 ? -39.483 0.609 26.427 1.00 75.00 403 ASP A C 1
ATOM 3190 O O . ASP A 1 403 ? -39.272 1.810 26.603 1.00 75.00 403 ASP A O 1
ATOM 3194 N N . THR A 1 404 ? -38.797 -0.320 27.104 1.00 67.88 404 THR A N 1
ATOM 3195 C CA . THR A 1 404 ? -37.793 0.004 28.136 1.00 67.88 404 THR A CA 1
ATOM 3196 C C . THR A 1 404 ? -36.453 0.437 27.557 1.00 67.88 404 THR A C 1
ATOM 3198 O O . THR A 1 404 ? -35.667 1.090 28.241 1.00 67.88 404 THR A O 1
ATOM 3201 N N . LYS A 1 405 ? -36.185 0.071 26.300 1.00 72.69 405 LYS A N 1
ATOM 3202 C CA . LYS A 1 405 ? -34.930 0.368 25.600 1.00 72.69 405 LYS A CA 1
ATOM 3203 C C . LYS A 1 405 ? -35.103 1.314 24.418 1.00 72.69 405 LYS A C 1
ATOM 3205 O O . LYS A 1 405 ? -34.104 1.666 23.795 1.00 72.69 405 LYS A O 1
ATOM 3210 N N . GLY A 1 406 ? -36.334 1.683 24.062 1.00 79.69 406 GLY A N 1
ATOM 3211 C CA . GLY A 1 406 ? -36.574 2.507 22.880 1.00 79.69 406 GLY A CA 1
ATOM 3212 C C . GLY A 1 406 ? -36.443 1.762 21.555 1.00 79.69 406 GLY A C 1
ATOM 3213 O O . GLY A 1 406 ? -36.369 2.416 20.524 1.00 79.69 406 GLY A O 1
ATOM 3214 N N . ILE A 1 407 ? -36.345 0.429 21.534 1.00 87.25 407 ILE A N 1
ATOM 3215 C CA . ILE A 1 407 ? -36.026 -0.314 20.303 1.00 87.25 407 ILE A CA 1
ATOM 3216 C C . ILE A 1 407 ? -37.313 -0.686 19.573 1.00 87.25 407 ILE A C 1
ATOM 3218 O O . ILE A 1 407 ? -38.154 -1.376 20.138 1.00 87.25 407 ILE A O 1
ATOM 3222 N N . VAL A 1 408 ? -37.439 -0.272 18.312 1.00 91.19 408 VAL A N 1
ATOM 3223 C CA . VAL A 1 408 ? -38.523 -0.662 17.403 1.00 91.19 408 VAL A CA 1
ATOM 3224 C C . VAL A 1 408 ? -37.975 -1.601 16.341 1.00 91.19 408 VAL A C 1
ATOM 3226 O O . VAL A 1 408 ? -37.034 -1.251 15.629 1.00 91.19 408 VAL A O 1
ATOM 3229 N N . THR A 1 409 ? -38.596 -2.765 16.210 1.00 93.06 409 THR A N 1
ATOM 3230 C CA . THR A 1 409 ? -38.260 -3.795 15.227 1.00 93.06 409 THR A CA 1
ATOM 3231 C C . THR A 1 409 ? -39.352 -3.860 14.167 1.00 93.06 409 THR A C 1
ATOM 3233 O O . THR A 1 409 ? -40.544 -3.907 14.486 1.00 93.06 409 THR A O 1
ATOM 3236 N N . ILE A 1 410 ? -38.951 -3.878 12.897 1.00 94.88 410 ILE A N 1
ATOM 3237 C CA . ILE A 1 410 ? -39.851 -4.006 11.751 1.00 94.88 410 ILE A CA 1
ATOM 3238 C C . ILE A 1 410 ? -39.427 -5.212 10.922 1.00 94.88 410 ILE A C 1
ATOM 3240 O O . ILE A 1 410 ? -38.295 -5.276 10.443 1.00 94.88 410 ILE A O 1
ATOM 3244 N N . GLU A 1 411 ? -40.357 -6.137 10.705 1.00 95.00 411 GLU A N 1
ATOM 3245 C CA . GLU A 1 411 ? -40.174 -7.300 9.836 1.00 95.00 411 GLU A CA 1
ATOM 3246 C C . GLU A 1 411 ? -41.149 -7.269 8.662 1.00 95.00 411 GLU A C 1
ATOM 3248 O O . GLU A 1 411 ? -42.274 -6.795 8.799 1.00 95.00 411 GLU A O 1
ATOM 3253 N N . GLY A 1 412 ? -40.749 -7.808 7.512 1.00 94.88 412 GLY A N 1
ATOM 3254 C CA . GLY A 1 412 ? -41.631 -7.960 6.356 1.00 94.88 412 GLY A CA 1
ATOM 3255 C C . GLY A 1 412 ? -40.998 -8.741 5.214 1.00 94.88 412 GLY A C 1
ATOM 3256 O O . GLY A 1 412 ? -39.936 -9.341 5.364 1.00 94.88 412 GLY A O 1
ATOM 3257 N N . TYR A 1 413 ? -41.646 -8.720 4.052 1.00 95.62 413 TYR A N 1
ATOM 3258 C CA . TYR A 1 413 ? -41.147 -9.330 2.818 1.00 95.62 413 TYR A CA 1
ATOM 3259 C C . TYR A 1 413 ? -41.077 -8.297 1.703 1.00 95.62 413 TYR A C 1
ATOM 3261 O O . TYR A 1 413 ? -42.085 -7.660 1.396 1.00 95.62 413 TYR A O 1
ATOM 3269 N N . ALA A 1 414 ? -39.912 -8.173 1.074 1.00 96.19 414 ALA A N 1
ATOM 3270 C CA . ALA A 1 414 ? -39.696 -7.338 -0.100 1.00 96.19 414 ALA A CA 1
ATOM 3271 C C . ALA A 1 414 ? -39.574 -8.210 -1.353 1.00 96.19 414 ALA A C 1
ATOM 3273 O O . ALA A 1 414 ? -38.901 -9.240 -1.319 1.00 96.19 414 ALA A O 1
ATOM 3274 N N . LYS A 1 415 ? -40.206 -7.796 -2.453 1.00 97.50 415 LYS A N 1
ATOM 3275 C CA . LYS A 1 415 ? -40.137 -8.452 -3.764 1.00 97.50 415 LYS A CA 1
ATOM 3276 C C . LYS A 1 415 ? -39.844 -7.428 -4.854 1.00 97.50 415 LYS A C 1
ATOM 3278 O O . LYS A 1 415 ? -40.456 -6.361 -4.862 1.00 97.50 415 LYS A O 1
ATOM 3283 N N . ASN A 1 416 ? -38.955 -7.771 -5.781 1.00 97.56 416 ASN A N 1
ATOM 3284 C CA . ASN A 1 416 ? -38.713 -6.980 -6.982 1.00 97.56 416 ASN A CA 1
ATOM 3285 C C . ASN A 1 416 ? -39.663 -7.411 -8.111 1.00 97.56 416 ASN A C 1
ATOM 3287 O O . ASN A 1 416 ? -39.598 -8.544 -8.587 1.00 97.56 416 ASN A O 1
ATOM 3291 N N . GLU A 1 417 ? -40.552 -6.514 -8.533 1.00 96.69 417 GLU A N 1
ATOM 3292 C CA . GLU A 1 417 ? -41.480 -6.724 -9.656 1.00 96.69 417 GLU A CA 1
ATOM 3293 C C . GLU A 1 417 ? -41.039 -6.009 -10.944 1.00 96.69 417 GLU A C 1
ATOM 3295 O O . GLU A 1 417 ? -41.726 -6.093 -11.961 1.00 96.69 417 GLU A O 1
ATOM 3300 N N . GLY A 1 418 ? -39.896 -5.317 -10.911 1.00 95.56 418 GLY A N 1
ATOM 3301 C CA . GLY A 1 418 ? -39.301 -4.649 -12.067 1.00 95.56 418 GLY A CA 1
ATOM 3302 C C . GLY A 1 418 ? -38.401 -5.574 -12.890 1.00 95.56 418 GLY A C 1
ATOM 3303 O O . GLY A 1 418 ? -38.177 -6.734 -12.540 1.00 95.56 418 GLY A O 1
ATOM 3304 N N . ARG A 1 419 ? -37.861 -5.052 -14.000 1.00 95.56 419 ARG A N 1
ATOM 3305 C CA . ARG A 1 419 ? -36.980 -5.806 -14.916 1.00 95.56 419 ARG A CA 1
ATOM 3306 C C . ARG A 1 419 ? -35.480 -5.673 -14.638 1.00 95.56 419 ARG A C 1
ATOM 3308 O O . ARG A 1 419 ? -34.704 -6.394 -15.259 1.00 95.56 419 ARG A O 1
ATOM 3315 N N . GLY A 1 420 ? -35.066 -4.770 -13.750 1.00 96.31 420 GLY A N 1
ATOM 3316 C CA . GLY A 1 420 ? -33.663 -4.569 -13.361 1.00 96.31 420 GLY A CA 1
ATOM 3317 C C . GLY A 1 420 ? -33.392 -4.917 -11.897 1.00 96.31 420 GLY A C 1
ATOM 3318 O O . GLY A 1 420 ? -34.324 -5.140 -11.126 1.00 96.31 420 GLY A O 1
ATOM 3319 N N . LEU A 1 421 ? -32.115 -4.944 -11.512 1.00 97.19 421 LEU A N 1
ATOM 3320 C CA . LEU A 1 421 ? -31.676 -5.019 -10.119 1.00 97.19 421 LEU A CA 1
ATOM 3321 C C . LEU A 1 421 ? -32.280 -3.854 -9.324 1.00 97.19 421 LEU A C 1
ATOM 3323 O O . LEU A 1 421 ? -32.268 -2.716 -9.789 1.00 97.19 421 LEU A O 1
ATOM 3327 N N . ALA A 1 422 ? -32.781 -4.133 -8.123 1.00 96.94 422 ALA A N 1
ATOM 3328 C CA . ALA A 1 422 ? -33.385 -3.125 -7.260 1.00 96.94 422 ALA A CA 1
ATOM 3329 C C . ALA A 1 422 ? -32.919 -3.281 -5.810 1.00 96.94 422 ALA A C 1
ATOM 3331 O O . ALA A 1 422 ? -32.813 -4.395 -5.298 1.00 96.94 422 ALA A O 1
ATOM 3332 N N . VAL A 1 423 ? -32.662 -2.157 -5.138 1.00 96.44 423 VAL A N 1
ATOM 3333 C CA . VAL A 1 423 ? -32.329 -2.116 -3.706 1.00 96.44 423 VAL A CA 1
ATOM 3334 C C . VAL A 1 423 ? -33.595 -1.885 -2.897 1.00 96.44 423 VAL A C 1
ATOM 3336 O O . VAL A 1 423 ? -34.398 -1.012 -3.222 1.00 96.44 423 VAL A O 1
ATOM 3339 N N . VAL A 1 424 ? -33.768 -2.657 -1.827 1.00 95.94 424 VAL A N 1
ATOM 3340 C CA . VAL A 1 424 ? -34.887 -2.483 -0.904 1.00 95.94 424 VAL A CA 1
ATOM 3341 C C . VAL A 1 424 ? -34.659 -1.235 -0.050 1.00 95.94 424 VAL A C 1
ATOM 3343 O O . VAL A 1 424 ? -33.645 -1.110 0.633 1.00 95.94 424 VAL A O 1
ATOM 3346 N N . ALA A 1 425 ? -35.636 -0.331 -0.052 1.00 94.31 425 ALA A N 1
ATOM 3347 C CA . ALA A 1 425 ? -35.696 0.822 0.836 1.00 94.31 425 ALA A CA 1
ATOM 3348 C C . ALA A 1 425 ? -37.090 0.900 1.474 1.00 94.31 425 ALA A C 1
ATOM 3350 O O . ALA A 1 425 ? -38.105 0.731 0.799 1.00 94.31 425 ALA A O 1
ATOM 3351 N N . LEU A 1 426 ? -37.131 1.135 2.782 1.00 93.38 426 LEU A N 1
ATOM 3352 C CA . LEU A 1 426 ? -38.335 1.164 3.600 1.00 93.38 426 LEU A CA 1
ATOM 3353 C C . LEU A 1 426 ? -38.500 2.548 4.231 1.00 93.38 426 LEU A C 1
ATOM 3355 O O . LEU A 1 426 ? -37.609 3.018 4.940 1.00 93.38 426 LEU A O 1
ATOM 3359 N N . ALA A 1 427 ? -39.647 3.180 3.988 1.00 93.31 427 ALA A N 1
ATOM 3360 C CA . ALA A 1 427 ? -40.041 4.420 4.645 1.00 93.31 427 ALA A CA 1
ATOM 3361 C C . ALA A 1 427 ? -40.799 4.107 5.942 1.00 93.31 427 ALA A C 1
ATOM 3363 O O . ALA A 1 427 ? -41.818 3.412 5.926 1.00 93.31 427 ALA A O 1
ATOM 3364 N N . ILE A 1 428 ? -40.299 4.628 7.060 1.00 93.25 428 ILE A N 1
ATOM 3365 C CA . ILE A 1 428 ? -40.906 4.515 8.387 1.00 93.25 428 ILE A CA 1
ATOM 3366 C C . ILE A 1 428 ? -41.347 5.911 8.812 1.00 93.25 428 ILE A C 1
ATOM 3368 O O . ILE A 1 428 ? -40.547 6.839 8.798 1.00 93.25 428 ILE A O 1
ATOM 3372 N N . LEU A 1 429 ? -42.606 6.078 9.198 1.00 94.38 429 LEU A N 1
ATOM 3373 C CA . LEU A 1 429 ? -43.122 7.331 9.739 1.00 94.38 429 LEU A CA 1
ATOM 3374 C C . LEU A 1 429 ? -43.211 7.221 11.259 1.00 94.38 429 LEU A C 1
ATOM 3376 O O . LEU A 1 429 ? -44.014 6.443 11.761 1.00 94.38 429 LEU A O 1
ATOM 3380 N N . ASP A 1 430 ? -42.434 8.023 11.977 1.00 92.94 430 ASP A N 1
ATOM 3381 C CA . ASP A 1 430 ? -42.498 8.158 13.434 1.00 92.94 430 ASP A CA 1
ATOM 3382 C C . ASP A 1 430 ? -43.132 9.508 13.784 1.00 92.94 430 ASP A C 1
ATOM 3384 O O . ASP A 1 430 ? -42.562 10.561 13.490 1.00 92.94 430 ASP A O 1
ATOM 3388 N N . ASN A 1 431 ? -44.358 9.495 14.320 1.00 92.44 431 ASN A N 1
ATOM 3389 C CA . ASN A 1 431 ? -45.150 10.706 14.582 1.00 92.44 431 ASN A CA 1
ATOM 3390 C C . ASN A 1 431 ? -45.264 11.634 13.348 1.00 92.44 431 ASN A C 1
ATOM 3392 O O . ASN A 1 431 ? -45.351 12.856 13.459 1.00 92.44 431 ASN A O 1
ATOM 3396 N N . GLY A 1 432 ? -45.264 11.041 12.149 1.00 88.56 432 GLY A N 1
ATOM 3397 C CA . GLY A 1 432 ? -45.316 11.750 10.867 1.00 88.56 432 GLY A CA 1
ATOM 3398 C C . GLY A 1 432 ? -43.959 12.195 10.309 1.00 88.56 432 GLY A C 1
ATOM 3399 O O . GLY A 1 432 ? -43.919 12.712 9.194 1.00 88.56 432 GLY A O 1
ATOM 3400 N N . LYS A 1 433 ? -42.847 11.980 11.023 1.00 91.38 433 LYS A N 1
ATOM 3401 C CA . LYS A 1 433 ? -41.489 12.209 10.514 1.00 91.38 433 LYS A CA 1
ATOM 3402 C C . LYS A 1 433 ? -40.984 10.971 9.777 1.00 91.38 433 LYS A C 1
ATOM 3404 O O . LYS A 1 433 ? -40.944 9.884 10.344 1.00 91.38 433 LYS A O 1
ATOM 3409 N N . GLU A 1 434 ? -40.566 11.148 8.529 1.00 92.56 434 GLU A N 1
ATOM 3410 C CA . GLU A 1 434 ? -40.035 10.061 7.704 1.00 92.56 434 GLU A CA 1
ATOM 3411 C C . GLU A 1 434 ? -38.594 9.691 8.080 1.00 92.56 434 GLU A C 1
ATOM 3413 O O . GLU A 1 434 ? -37.712 10.546 8.203 1.00 92.56 434 GLU A O 1
ATOM 3418 N N . ILE A 1 435 ? -38.366 8.391 8.238 1.00 91.12 435 ILE A N 1
ATOM 3419 C CA . ILE A 1 435 ? -37.089 7.737 8.489 1.00 91.12 435 ILE A CA 1
ATOM 3420 C C . ILE A 1 435 ? -36.920 6.668 7.410 1.00 91.12 435 ILE A C 1
ATOM 3422 O O . ILE A 1 435 ? -37.652 5.681 7.371 1.00 91.12 435 ILE A O 1
ATOM 3426 N N . MET A 1 436 ? -35.932 6.852 6.539 1.00 92.25 436 MET A N 1
ATOM 3427 C CA . MET A 1 436 ? -35.595 5.862 5.519 1.00 92.25 436 MET A CA 1
ATOM 3428 C C . MET A 1 436 ? -34.639 4.805 6.080 1.00 92.25 436 MET A C 1
ATOM 3430 O O . MET A 1 436 ? -33.667 5.122 6.778 1.00 92.25 436 MET A O 1
ATOM 3434 N N . ARG A 1 437 ? -34.907 3.538 5.756 1.00 92.25 437 ARG A N 1
ATOM 3435 C CA . ARG A 1 437 ? -34.062 2.386 6.089 1.00 92.25 437 ARG A CA 1
ATOM 3436 C C . ARG A 1 437 ? -33.811 1.530 4.858 1.00 92.25 437 ARG A C 1
ATOM 3438 O O . ARG A 1 437 ? -34.740 1.163 4.153 1.00 92.25 437 ARG A O 1
ATOM 3445 N N . ASN A 1 438 ? -32.556 1.185 4.623 1.00 93.50 438 ASN A N 1
ATOM 3446 C CA . ASN A 1 438 ? -32.129 0.262 3.567 1.00 93.50 438 ASN A CA 1
ATOM 3447 C C . ASN A 1 438 ? -31.076 -0.743 4.048 1.00 93.50 438 ASN A C 1
ATOM 3449 O O . ASN A 1 438 ? -30.513 -1.473 3.238 1.00 93.50 438 ASN A O 1
ATOM 3453 N N . LEU A 1 439 ? -30.824 -0.776 5.357 1.00 93.75 439 LEU A N 1
ATOM 3454 C CA . LEU A 1 439 ? -29.991 -1.773 6.007 1.00 93.75 439 LEU A CA 1
ATOM 3455 C C . LEU A 1 439 ? -30.890 -2.721 6.796 1.00 93.75 439 LEU A C 1
ATOM 3457 O O . LEU A 1 439 ? -31.715 -2.281 7.607 1.00 93.75 439 LEU A O 1
ATOM 3461 N N . PHE A 1 440 ? -30.732 -4.012 6.529 1.00 93.50 440 PHE A N 1
ATOM 3462 C CA . PHE A 1 440 ? -31.544 -5.081 7.092 1.00 93.50 440 PHE A CA 1
ATOM 3463 C C . PHE A 1 440 ? -30.661 -6.197 7.653 1.00 93.50 440 PHE A C 1
ATOM 3465 O O . PHE A 1 440 ? -29.554 -6.416 7.165 1.00 93.50 440 PHE A O 1
ATOM 3472 N N . GLY A 1 441 ? -31.159 -6.910 8.658 1.00 90.62 441 GLY A N 1
ATOM 3473 C CA . GLY A 1 441 ? -30.452 -7.981 9.360 1.00 90.62 441 GLY A CA 1
ATOM 3474 C C . GLY A 1 441 ? -30.227 -7.659 10.835 1.00 90.62 441 GLY A C 1
ATOM 3475 O O . GLY A 1 441 ? -30.739 -6.672 11.360 1.00 90.62 441 GLY A O 1
ATOM 3476 N N . VAL A 1 442 ? -29.472 -8.524 11.505 1.00 86.50 442 VAL A N 1
ATOM 3477 C CA . VAL A 1 442 ? -29.183 -8.414 12.940 1.00 86.50 442 VAL A CA 1
ATOM 3478 C C . VAL A 1 442 ? -28.368 -7.155 13.244 1.00 86.50 442 VAL A C 1
ATOM 3480 O O . VAL A 1 442 ? -27.463 -6.794 12.488 1.00 86.50 442 VAL A O 1
ATOM 3483 N N . LYS A 1 443 ? -28.650 -6.521 14.390 1.00 83.00 443 LYS A N 1
ATOM 3484 C CA . LYS A 1 443 ? -27.951 -5.319 14.853 1.00 83.00 443 LYS A CA 1
ATOM 3485 C C . LYS A 1 443 ? -26.424 -5.467 14.807 1.00 83.00 443 LYS A C 1
ATOM 3487 O O . LYS A 1 443 ? -25.870 -6.420 15.355 1.00 83.00 443 LYS A O 1
ATOM 3492 N N . GLY A 1 444 ? -25.744 -4.509 14.181 1.00 83.44 444 GLY A N 1
ATOM 3493 C CA . GLY A 1 444 ? -24.292 -4.508 13.967 1.00 83.44 444 GLY A CA 1
ATOM 3494 C C . GLY A 1 444 ? -23.808 -5.348 12.776 1.00 83.44 444 GLY A C 1
ATOM 3495 O O . GLY A 1 444 ? -22.629 -5.286 12.432 1.00 83.44 444 GLY A O 1
ATOM 3496 N N . LYS A 1 445 ? -24.693 -6.115 12.132 1.00 87.81 445 LYS A N 1
ATOM 3497 C CA . LYS A 1 445 ? -24.421 -6.919 10.929 1.00 87.81 445 LYS A CA 1
ATOM 3498 C C . LYS A 1 445 ? -25.375 -6.588 9.777 1.00 87.81 445 LYS A C 1
ATOM 3500 O O . LYS A 1 445 ? -25.447 -7.330 8.801 1.00 87.81 445 LYS A O 1
ATOM 3505 N N . GLU A 1 446 ? -26.097 -5.478 9.876 1.00 90.50 446 GLU A N 1
ATOM 3506 C CA . GLU A 1 446 ? -27.091 -5.066 8.892 1.00 90.50 446 GLU A CA 1
ATOM 3507 C C . GLU A 1 446 ? -26.428 -4.800 7.540 1.00 90.50 446 GLU A C 1
ATOM 3509 O O . GLU A 1 446 ? -25.330 -4.241 7.483 1.00 90.50 446 GLU A O 1
ATOM 3514 N N . ARG A 1 447 ? -27.105 -5.157 6.451 1.00 93.25 447 ARG A N 1
ATOM 3515 C CA . ARG A 1 447 ? -26.610 -4.986 5.083 1.00 93.25 447 ARG A CA 1
ATOM 3516 C C . ARG A 1 447 ? -27.707 -4.541 4.128 1.00 93.25 447 ARG A C 1
ATOM 3518 O O . ARG A 1 447 ? -28.897 -4.691 4.411 1.00 93.25 447 ARG A O 1
ATOM 3525 N N . VAL A 1 448 ? -27.304 -4.008 2.982 1.00 94.69 448 VAL A N 1
ATOM 3526 C CA . VAL A 1 448 ? -28.224 -3.702 1.890 1.00 94.69 448 VAL A CA 1
ATOM 3527 C C . VAL A 1 448 ? -28.778 -5.001 1.315 1.00 94.69 448 VAL A C 1
ATOM 3529 O O . VAL A 1 448 ? -28.047 -5.960 1.063 1.00 94.69 448 VAL A O 1
ATOM 3532 N N . VAL A 1 449 ? -30.088 -5.018 1.075 1.00 94.75 449 VAL A N 1
ATOM 3533 C CA . VAL A 1 449 ? -30.759 -6.101 0.353 1.00 94.75 449 VAL A CA 1
ATOM 3534 C C . VAL A 1 449 ? -31.023 -5.634 -1.072 1.00 94.75 449 VAL A C 1
ATOM 3536 O O . VAL A 1 449 ? -31.854 -4.755 -1.299 1.00 94.75 449 VAL A O 1
ATOM 3539 N N . ALA A 1 450 ? -30.314 -6.227 -2.029 1.00 95.12 450 ALA A N 1
ATOM 3540 C CA . ALA A 1 450 ? -30.569 -6.063 -3.455 1.00 95.12 450 ALA A CA 1
ATOM 3541 C C . ALA A 1 450 ? -31.245 -7.321 -4.008 1.00 95.12 450 ALA A C 1
ATOM 3543 O O . ALA A 1 450 ? -30.893 -8.436 -3.625 1.00 95.12 450 ALA A O 1
ATOM 3544 N N . LEU A 1 451 ? -32.225 -7.129 -4.886 1.00 96.44 451 LEU A N 1
ATOM 3545 C CA . LEU A 1 451 ? -33.066 -8.183 -5.434 1.00 96.44 451 LEU A CA 1
ATOM 3546 C C . LEU A 1 451 ? -32.989 -8.165 -6.957 1.00 96.44 451 LEU A C 1
ATOM 3548 O O . LEU A 1 451 ? -33.238 -7.133 -7.590 1.00 96.44 451 LEU A O 1
ATOM 3552 N N . ASN A 1 452 ? -32.695 -9.318 -7.546 1.00 95.81 452 ASN A N 1
ATOM 3553 C CA . ASN A 1 452 ? -32.845 -9.520 -8.982 1.00 95.81 452 ASN A CA 1
ATOM 3554 C C . ASN A 1 452 ? -34.334 -9.526 -9.383 1.00 95.81 452 ASN A C 1
ATOM 3556 O O . ASN A 1 452 ? -35.202 -9.699 -8.521 1.00 95.81 452 ASN A O 1
ATOM 3560 N N . PRO A 1 453 ? -34.664 -9.345 -10.674 1.00 95.56 453 PRO A N 1
ATOM 3561 C CA . PRO A 1 453 ? -36.046 -9.392 -11.150 1.00 95.56 453 PRO A CA 1
ATOM 3562 C C . PRO A 1 453 ? -36.791 -10.649 -10.681 1.00 95.56 453 PRO A C 1
ATOM 3564 O O . PRO A 1 453 ? -36.340 -11.773 -10.899 1.00 95.56 453 PRO A O 1
ATOM 3567 N N . GLY A 1 454 ? -37.940 -10.463 -10.027 1.00 95.50 454 GLY A N 1
ATOM 3568 C CA . GLY A 1 454 ? -38.769 -11.544 -9.489 1.00 95.50 454 GLY A CA 1
ATOM 3569 C C . GLY A 1 454 ? -38.313 -12.121 -8.142 1.00 95.50 454 GLY A C 1
ATOM 3570 O O . GLY A 1 454 ? -39.056 -12.909 -7.553 1.00 95.50 454 GLY A O 1
ATOM 3571 N N . GLU A 1 455 ? -37.142 -11.736 -7.629 1.00 96.25 455 GLU A N 1
ATOM 3572 C CA . GLU A 1 455 ? -36.636 -12.202 -6.338 1.00 96.25 455 GLU A CA 1
ATOM 3573 C C . GLU A 1 455 ? -37.436 -11.591 -5.178 1.00 96.25 455 GLU A C 1
ATOM 3575 O O . GLU A 1 455 ? -37.858 -10.432 -5.226 1.00 96.25 455 GLU A O 1
ATOM 3580 N N . ALA A 1 456 ? -37.635 -12.376 -4.118 1.00 95.44 456 ALA A N 1
ATOM 3581 C CA . ALA A 1 456 ? -38.252 -11.929 -2.878 1.00 95.44 456 ALA A CA 1
ATOM 3582 C C . ALA A 1 456 ? -37.429 -12.389 -1.672 1.00 95.44 456 ALA A C 1
ATOM 3584 O O . ALA A 1 456 ? -36.966 -13.530 -1.635 1.00 95.44 456 ALA A O 1
ATOM 3585 N N . ARG A 1 457 ? -37.281 -11.526 -0.664 1.00 94.56 457 ARG A N 1
ATOM 3586 C CA . ARG A 1 457 ? -36.580 -11.840 0.589 1.00 94.56 457 ARG A CA 1
ATOM 3587 C C . ARG A 1 457 ? -37.326 -11.303 1.801 1.00 94.56 457 ARG A C 1
ATOM 3589 O O . ARG A 1 457 ? -37.999 -10.273 1.729 1.00 94.56 457 ARG A O 1
ATOM 3596 N N . LYS A 1 458 ? -37.176 -12.005 2.927 1.00 94.19 458 LYS A N 1
ATOM 3597 C CA . LYS A 1 458 ? -37.557 -11.466 4.233 1.00 94.19 458 LYS A CA 1
ATOM 3598 C C . LYS A 1 458 ? -36.602 -10.321 4.573 1.00 94.19 458 LYS A C 1
ATOM 3600 O O . LYS A 1 458 ? -35.401 -10.434 4.344 1.00 94.19 458 LYS A O 1
ATOM 3605 N N . ILE A 1 459 ? -37.147 -9.241 5.110 1.00 94.06 459 ILE A N 1
ATOM 3606 C CA . ILE A 1 459 ? -36.402 -8.092 5.611 1.00 94.06 459 ILE A CA 1
ATOM 3607 C C . ILE A 1 459 ? -36.723 -7.880 7.086 1.00 94.06 459 ILE A C 1
ATOM 3609 O O . ILE A 1 459 ? -37.842 -8.128 7.537 1.00 94.06 459 ILE A O 1
ATOM 3613 N N . HIS A 1 460 ? -35.721 -7.433 7.828 1.00 93.06 460 HIS A N 1
ATOM 3614 C CA . HIS A 1 460 ? -35.801 -7.138 9.251 1.00 93.06 460 HIS A CA 1
ATOM 3615 C C . HIS A 1 460 ? -34.906 -5.926 9.517 1.00 93.06 460 HIS A C 1
ATOM 3617 O O . HIS A 1 460 ? -33.767 -5.920 9.061 1.00 93.06 460 HIS A O 1
ATOM 3623 N N . THR A 1 461 ? -35.402 -4.892 10.192 1.00 93.00 461 THR A N 1
ATOM 3624 C CA . THR A 1 461 ? -34.594 -3.730 10.594 1.00 93.00 461 THR A CA 1
ATOM 3625 C C . THR A 1 461 ? -35.010 -3.248 11.977 1.00 93.00 461 THR A C 1
ATOM 3627 O O . THR A 1 461 ? -36.165 -3.408 12.379 1.00 93.00 461 THR A O 1
ATOM 3630 N N . GLU A 1 462 ? -34.073 -2.633 12.690 1.00 90.81 462 GLU A N 1
ATOM 3631 C CA . GLU A 1 462 ? -34.302 -2.056 14.009 1.00 90.81 462 GLU A CA 1
ATOM 3632 C C . GLU A 1 462 ? -33.903 -0.579 14.022 1.00 90.81 462 GLU A C 1
ATOM 3634 O O . GLU A 1 462 ? -32.962 -0.153 13.345 1.00 90.81 462 GLU A O 1
ATOM 3639 N N . TYR A 1 463 ? -34.604 0.232 14.811 1.00 86.75 463 TYR A N 1
ATOM 3640 C CA . TYR A 1 463 ? -34.121 1.564 15.160 1.00 86.75 463 TYR A CA 1
ATOM 3641 C C . TYR A 1 463 ? -34.495 1.950 16.587 1.00 86.75 463 TYR A C 1
ATOM 3643 O O . TYR A 1 463 ? -35.470 1.455 17.148 1.00 86.75 463 TYR A O 1
ATOM 3651 N N . THR A 1 464 ? -33.688 2.829 17.180 1.00 87.06 464 THR A N 1
ATOM 3652 C CA . THR A 1 464 ? -33.873 3.292 18.556 1.00 87.06 464 THR A CA 1
ATOM 3653 C C . THR A 1 464 ? -34.509 4.678 18.584 1.00 87.06 464 THR A C 1
ATOM 3655 O O . THR A 1 464 ? -34.027 5.605 17.932 1.00 87.06 464 THR A O 1
ATOM 3658 N N . ILE A 1 465 ? -35.572 4.813 19.369 1.00 85.06 465 ILE A N 1
ATOM 3659 C CA . ILE A 1 465 ? -36.218 6.066 19.739 1.00 85.06 465 ILE A CA 1
ATOM 3660 C C . ILE A 1 465 ? -35.520 6.600 20.995 1.00 85.06 465 ILE A C 1
ATOM 3662 O O . ILE A 1 465 ? -35.498 5.937 22.029 1.00 85.06 465 ILE A O 1
ATOM 3666 N N . MET A 1 466 ? -34.934 7.794 20.891 1.00 77.06 466 MET A N 1
ATOM 3667 C CA . MET A 1 466 ? -34.208 8.439 21.997 1.00 77.06 466 MET A CA 1
ATOM 3668 C C . MET A 1 466 ? -35.085 9.389 22.816 1.00 77.06 466 MET A C 1
ATOM 3670 O O . MET A 1 466 ? -34.755 9.696 23.958 1.00 77.06 466 MET A O 1
ATOM 3674 N N . GLU A 1 467 ? -36.170 9.890 22.227 1.00 80.00 467 GLU A N 1
ATOM 3675 C CA . GLU A 1 467 ? -37.083 10.825 22.879 1.00 80.00 467 GLU A CA 1
ATOM 3676 C C . GLU A 1 467 ? -38.073 10.039 23.756 1.00 80.00 467 GLU A C 1
ATOM 3678 O O . GLU A 1 467 ? -38.778 9.169 23.246 1.00 80.00 467 GLU A O 1
ATOM 3683 N N . PRO A 1 468 ? -38.137 10.295 25.076 1.00 75.69 468 PRO A N 1
ATOM 3684 C CA . PRO A 1 468 ? -39.154 9.685 25.921 1.00 75.69 468 PRO A CA 1
ATOM 3685 C C . PRO A 1 468 ? -40.550 10.187 25.548 1.00 75.69 468 PRO A C 1
ATOM 3687 O O . PRO A 1 468 ? -40.735 11.357 25.209 1.00 75.69 468 PRO A O 1
ATOM 3690 N N . GLY A 1 469 ? -41.555 9.330 25.711 1.00 83.31 469 GLY A N 1
ATOM 3691 C CA . GLY A 1 469 ? -42.946 9.662 25.412 1.00 83.31 469 GLY A CA 1
ATOM 3692 C C . GLY A 1 469 ? -43.569 8.749 24.363 1.00 83.31 469 GLY A C 1
ATOM 3693 O O . GLY A 1 469 ? -43.104 7.637 24.129 1.00 83.31 469 GLY A O 1
ATOM 3694 N N . ARG A 1 470 ? -44.682 9.204 23.780 1.00 88.75 470 ARG A N 1
ATOM 3695 C CA . ARG A 1 470 ? -45.528 8.403 22.891 1.00 88.75 470 ARG A CA 1
ATOM 3696 C C . ARG A 1 470 ? -45.148 8.579 21.424 1.00 88.75 470 ARG A C 1
ATOM 3698 O O . ARG A 1 470 ? -45.156 9.697 20.908 1.00 88.75 470 ARG A O 1
ATOM 3705 N N . HIS A 1 471 ? -44.946 7.460 20.741 1.00 92.62 471 HIS A N 1
ATOM 3706 C CA . HIS A 1 471 ? -44.592 7.379 19.329 1.00 92.62 471 HIS A CA 1
ATOM 3707 C C . HIS A 1 471 ? -45.617 6.552 18.546 1.00 92.62 471 HIS A C 1
ATOM 3709 O O . HIS A 1 471 ? -46.007 5.458 18.957 1.00 92.62 471 HIS A O 1
ATOM 3715 N N . ILE A 1 472 ? -46.075 7.088 17.412 1.00 93.81 472 ILE A N 1
ATOM 3716 C CA . ILE A 1 472 ? -46.940 6.404 16.445 1.00 93.81 472 ILE A CA 1
ATOM 3717 C C . ILE A 1 472 ? -46.084 6.034 15.239 1.00 93.81 472 ILE A C 1
ATOM 3719 O O . ILE A 1 472 ? -45.724 6.903 14.443 1.00 93.81 472 ILE A O 1
ATOM 3723 N N . ILE A 1 473 ? -45.788 4.745 15.098 1.00 94.44 473 ILE A N 1
ATOM 3724 C CA . ILE A 1 473 ? -44.935 4.212 14.037 1.00 94.44 473 ILE A CA 1
ATOM 3725 C C . ILE A 1 473 ? -45.806 3.654 12.926 1.00 94.44 473 ILE A C 1
ATOM 3727 O O . ILE A 1 473 ? -46.623 2.772 13.171 1.00 94.44 473 ILE A O 1
ATOM 3731 N N . THR A 1 474 ? -45.641 4.157 11.705 1.00 93.94 474 THR A N 1
ATOM 3732 C CA . THR A 1 474 ? -46.370 3.695 10.519 1.00 93.94 474 THR A CA 1
ATOM 3733 C C . THR A 1 474 ? -45.407 3.259 9.426 1.00 93.94 474 THR A C 1
ATOM 3735 O O . THR A 1 474 ? -44.491 3.991 9.063 1.00 93.94 474 THR A O 1
ATOM 3738 N N . VAL A 1 475 ? -45.637 2.069 8.877 1.00 93.19 475 VAL A N 1
ATOM 3739 C CA . VAL A 1 475 ? -44.890 1.504 7.749 1.00 93.19 475 VAL A CA 1
ATOM 3740 C C . VAL A 1 475 ? -45.904 0.936 6.762 1.00 93.19 475 VAL A C 1
ATOM 3742 O O . VAL A 1 475 ? -46.669 0.029 7.098 1.00 93.19 475 VAL A O 1
ATOM 3745 N N . ASN A 1 476 ? -45.936 1.472 5.540 1.00 88.62 476 ASN A N 1
ATOM 3746 C CA . ASN A 1 476 ? -47.023 1.245 4.582 1.00 88.62 476 ASN A CA 1
ATOM 3747 C C . ASN A 1 476 ? -48.404 1.462 5.240 1.00 88.62 476 ASN A C 1
ATOM 3749 O O . ASN A 1 476 ? -48.718 2.570 5.663 1.00 88.62 476 ASN A O 1
ATOM 3753 N N . ASN A 1 477 ? -49.213 0.403 5.350 1.00 87.62 477 ASN A N 1
ATOM 3754 C CA . ASN A 1 477 ? -50.562 0.438 5.924 1.00 87.62 477 ASN A CA 1
ATOM 3755 C C . ASN A 1 477 ? -50.619 -0.105 7.368 1.00 87.62 477 ASN A C 1
ATOM 3757 O O . ASN A 1 477 ? -51.713 -0.275 7.905 1.00 87.62 477 ASN A O 1
ATOM 3761 N N . THR A 1 478 ? -49.473 -0.420 7.982 1.00 92.06 478 THR A N 1
ATOM 3762 C CA . THR A 1 478 ? -49.385 -0.955 9.349 1.00 92.06 478 THR A CA 1
ATOM 3763 C C . THR A 1 478 ? -48.967 0.154 10.309 1.00 92.06 478 THR A C 1
ATOM 3765 O O . THR A 1 478 ? -47.953 0.810 10.075 1.00 92.06 478 THR A O 1
ATOM 3768 N N . THR A 1 479 ? -49.710 0.337 11.405 1.00 93.00 479 THR A N 1
ATOM 3769 C CA . THR A 1 479 ? -49.432 1.348 12.438 1.00 93.00 479 THR A CA 1
ATOM 3770 C C . THR A 1 479 ? -49.364 0.710 13.827 1.00 93.00 479 THR A C 1
ATOM 3772 O O . THR A 1 479 ? -50.219 -0.107 14.161 1.00 93.00 479 THR A O 1
ATOM 3775 N N . GLN A 1 480 ? -48.392 1.123 14.644 1.00 92.06 480 GLN A N 1
ATOM 3776 C CA . GLN A 1 480 ? -48.186 0.677 16.024 1.00 92.06 480 GLN A CA 1
ATOM 3777 C C . GLN A 1 480 ? -47.928 1.879 16.948 1.00 92.06 480 GLN A C 1
ATOM 3779 O O . GLN A 1 480 ? -47.270 2.839 16.554 1.00 92.06 480 GLN A O 1
ATOM 3784 N N . LEU A 1 481 ? -48.444 1.825 18.178 1.00 90.81 481 LEU A N 1
ATOM 3785 C CA . LEU A 1 481 ? -48.213 2.831 19.221 1.00 90.81 481 LEU A CA 1
ATOM 3786 C C . LEU A 1 481 ? -47.219 2.278 20.249 1.00 90.81 481 LEU A C 1
ATOM 3788 O O . LEU A 1 481 ? -47.375 1.136 20.680 1.00 90.81 481 LEU A O 1
ATOM 3792 N N . ILE A 1 482 ? -46.210 3.077 20.600 1.00 88.88 482 ILE A N 1
ATOM 3793 C CA . ILE A 1 482 ? -45.077 2.705 21.460 1.00 88.88 482 ILE A CA 1
ATOM 3794 C C . ILE A 1 482 ? -44.839 3.839 22.473 1.00 88.88 482 ILE A C 1
ATOM 3796 O O . ILE A 1 482 ? -44.839 5.005 22.083 1.00 88.88 482 ILE A O 1
ATOM 3800 N N . ASP A 1 483 ? -44.652 3.526 23.759 1.00 84.88 483 ASP A N 1
ATOM 3801 C CA . ASP A 1 483 ? -44.409 4.511 24.829 1.00 84.88 483 ASP A CA 1
ATOM 3802 C C . ASP A 1 483 ? -43.001 4.287 25.444 1.00 84.88 483 ASP A C 1
ATOM 3804 O O . ASP A 1 483 ? -42.765 3.263 26.077 1.00 84.88 483 ASP A O 1
ATOM 3808 N N . ILE A 1 484 ? -42.058 5.228 25.275 1.00 81.19 484 ILE A N 1
ATOM 3809 C CA . ILE A 1 484 ? -40.643 5.080 25.696 1.00 81.19 484 ILE A CA 1
ATOM 3810 C C . ILE A 1 484 ? -40.358 5.684 27.078 1.00 81.19 484 ILE A C 1
ATOM 3812 O O . ILE A 1 484 ? -40.776 6.807 27.377 1.00 81.19 484 ILE A O 1
ATOM 3816 N N . VAL A 1 485 ? -39.597 4.949 27.904 1.00 69.12 485 VAL A N 1
ATOM 3817 C CA . VAL A 1 485 ? -39.248 5.277 29.306 1.00 69.12 485 VAL A CA 1
ATOM 3818 C C . VAL A 1 485 ? -37.769 5.736 29.436 1.00 69.12 485 VAL A C 1
ATOM 3820 O O . VAL A 1 485 ? -36.932 5.235 28.688 1.00 69.12 485 VAL A O 1
ATOM 3823 N N . PRO A 1 486 ? -37.390 6.656 30.357 1.00 58.31 486 PRO A N 1
ATOM 3824 C CA . PRO A 1 486 ? -35.996 7.128 30.508 1.00 58.31 486 PRO A CA 1
ATOM 3825 C C . PRO A 1 486 ? -34.977 6.062 30.984 1.00 58.31 486 PRO A C 1
ATOM 3827 O O . PRO A 1 486 ? -35.307 5.215 31.813 1.00 58.31 486 PRO A O 1
ATOM 3830 N N . SER A 1 487 ? -33.720 6.151 30.512 1.00 57.50 487 SER A N 1
ATOM 3831 C CA . SER A 1 487 ? -32.576 5.261 30.841 1.00 57.50 487 SER A CA 1
ATOM 3832 C C . SER A 1 487 ? -31.806 5.686 32.112 1.00 57.50 487 SER A C 1
ATOM 3834 O O . SER A 1 487 ? -31.795 6.860 32.469 1.00 57.50 487 SER A O 1
ATOM 3836 N N . SER A 1 488 ? -31.146 4.743 32.808 1.00 55.09 488 SER A N 1
ATOM 3837 C CA . SER A 1 488 ? -30.663 4.898 34.197 1.00 55.09 488 SER A CA 1
ATOM 3838 C C . SER A 1 488 ? -29.162 4.609 34.472 1.00 55.09 488 SER A C 1
ATOM 3840 O O . SER A 1 488 ? -28.860 4.068 35.536 1.00 55.09 488 SER A O 1
ATOM 3842 N N . SER A 1 489 ? -28.186 4.911 33.594 1.00 74.06 489 SER A N 1
ATOM 3843 C CA . SER A 1 489 ? -26.765 4.526 33.850 1.00 74.06 489 SER A CA 1
ATOM 3844 C C . SER A 1 489 ? -25.666 5.523 33.430 1.00 74.06 489 SER A C 1
ATOM 3846 O O . SER A 1 489 ? -25.824 6.277 32.478 1.00 74.06 489 SER A O 1
ATOM 3848 N N . ILE A 1 490 ? -24.511 5.475 34.116 1.00 83.44 490 ILE A N 1
ATOM 3849 C CA . ILE A 1 490 ? -23.226 6.059 33.669 1.00 83.44 490 ILE A CA 1
ATOM 3850 C C . ILE A 1 490 ? -22.459 4.998 32.872 1.00 83.44 490 ILE A C 1
ATOM 3852 O O . ILE A 1 490 ? -22.431 3.840 33.289 1.00 83.44 490 ILE A O 1
ATOM 3856 N N . VAL A 1 491 ? -21.839 5.379 31.757 1.00 87.50 491 VAL A N 1
ATOM 3857 C CA . VAL A 1 491 ? -21.089 4.468 30.875 1.00 87.50 491 VAL A CA 1
ATOM 3858 C C . VAL A 1 491 ? -19.623 4.900 30.798 1.00 87.50 491 VAL A C 1
ATOM 3860 O O . VAL A 1 491 ? -19.341 6.093 30.701 1.00 87.50 491 VAL A O 1
ATOM 3863 N N . PHE A 1 492 ? -18.703 3.932 30.846 1.00 90.19 492 PHE A N 1
ATOM 3864 C CA . PHE A 1 492 ? -17.265 4.119 30.631 1.00 90.19 492 PHE A CA 1
ATOM 3865 C C . PHE A 1 492 ? -16.886 3.554 29.262 1.00 90.19 492 PHE A C 1
ATOM 3867 O O . PHE A 1 492 ? -17.228 2.414 28.953 1.00 90.19 492 PHE A O 1
ATOM 3874 N N . GLU A 1 493 ? -16.166 4.326 28.455 1.00 90.50 493 GLU A N 1
ATOM 3875 C CA . GLU A 1 493 ? -15.757 3.943 27.101 1.00 90.50 493 GLU A CA 1
ATOM 3876 C C . GLU A 1 493 ? -14.324 4.415 26.810 1.00 90.50 493 GLU A C 1
ATOM 3878 O O . GLU A 1 493 ? -13.769 5.262 27.510 1.00 90.50 493 GLU A O 1
ATOM 3883 N N . ASN A 1 494 ? -13.719 3.879 25.745 1.00 88.50 494 ASN A N 1
ATOM 3884 C CA . ASN A 1 494 ? -12.489 4.409 25.147 1.00 88.50 494 ASN A CA 1
ATOM 3885 C C . ASN A 1 494 ? -11.305 4.590 26.120 1.00 88.50 494 ASN A C 1
ATOM 3887 O O . ASN A 1 494 ? -10.593 5.592 26.043 1.00 88.50 494 ASN A O 1
ATOM 3891 N N . LEU A 1 495 ? -11.060 3.612 27.005 1.00 92.81 495 LEU A N 1
ATOM 3892 C CA . LEU A 1 495 ? -9.852 3.579 27.838 1.00 92.81 495 LEU A CA 1
ATOM 3893 C C . LEU A 1 495 ? -8.599 3.523 26.954 1.00 92.81 495 LEU A C 1
ATOM 3895 O O . LEU A 1 495 ? -8.441 2.620 26.134 1.00 92.81 495 LEU A O 1
ATOM 3899 N N . ARG A 1 496 ? -7.680 4.466 27.159 1.00 90.88 496 ARG A N 1
ATOM 3900 C CA . ARG A 1 496 ? -6.387 4.531 26.472 1.00 90.88 496 ARG A CA 1
ATOM 3901 C C . ARG A 1 496 ? -5.284 4.693 27.501 1.00 90.88 496 ARG A C 1
ATOM 3903 O O . ARG A 1 496 ? -5.357 5.587 28.338 1.00 90.88 496 ARG A O 1
ATOM 3910 N N . SER A 1 497 ? -4.238 3.882 27.406 1.00 91.06 497 SER A N 1
ATOM 3911 C CA . SER A 1 497 ? -3.046 4.019 28.244 1.00 91.06 497 SER A CA 1
ATOM 3912 C C . SER A 1 497 ? -1.785 3.926 27.397 1.00 91.06 497 SER A C 1
ATOM 3914 O O . SER A 1 497 ? -1.747 3.193 26.413 1.00 91.06 497 SER A O 1
ATOM 3916 N N . MET A 1 498 ? -0.741 4.657 27.781 1.00 89.50 498 MET A N 1
ATOM 3917 C CA . MET A 1 498 ? 0.558 4.614 27.109 1.00 89.50 498 MET A CA 1
ATOM 3918 C C . MET A 1 498 ? 1.699 4.949 28.068 1.00 89.50 498 MET A C 1
ATOM 3920 O O . MET A 1 498 ? 1.521 5.708 29.022 1.00 89.50 498 MET A O 1
ATOM 3924 N N . THR A 1 499 ? 2.888 4.421 27.791 1.00 88.62 499 THR A N 1
ATOM 3925 C CA . THR A 1 499 ? 4.122 4.826 28.476 1.00 88.62 499 THR A CA 1
ATOM 3926 C C . THR A 1 499 ? 4.698 6.072 27.800 1.00 88.62 499 THR A C 1
ATOM 3928 O O . THR A 1 499 ? 4.664 6.195 26.574 1.00 88.62 499 THR A O 1
ATOM 3931 N N . GLY A 1 500 ? 5.234 7.007 28.584 1.00 85.12 500 GLY A N 1
ATOM 3932 C CA . GLY A 1 500 ? 5.972 8.155 28.064 1.00 85.12 500 GLY A CA 1
ATOM 3933 C C . GLY A 1 500 ? 7.254 7.756 27.324 1.00 85.12 500 GLY A C 1
ATOM 3934 O O . GLY A 1 500 ? 7.663 6.600 27.314 1.00 85.12 500 GLY A O 1
ATOM 3935 N N . GLN A 1 501 ? 7.912 8.736 26.708 1.00 80.88 501 GLN A N 1
ATOM 3936 C CA . GLN A 1 501 ? 9.165 8.548 25.967 1.00 80.88 501 GLN A CA 1
ATOM 3937 C C . GLN A 1 501 ? 10.326 9.284 26.654 1.00 80.88 501 GLN A C 1
ATOM 3939 O O . GLN A 1 501 ? 10.116 10.215 27.440 1.00 80.88 501 GLN A O 1
ATOM 3944 N N . GLY A 1 502 ? 11.565 8.869 26.374 1.00 81.06 502 GLY A N 1
ATOM 3945 C CA . GLY A 1 502 ? 12.779 9.473 26.941 1.00 81.06 502 GLY A CA 1
ATOM 3946 C C . GLY A 1 502 ? 12.765 9.496 28.474 1.00 81.06 502 GLY A C 1
ATOM 3947 O O . GLY A 1 502 ? 12.543 8.473 29.119 1.00 81.06 502 GLY A O 1
ATOM 3948 N N . LYS A 1 503 ? 12.916 10.681 29.083 1.00 83.00 503 LYS A N 1
ATOM 3949 C CA . LYS A 1 503 ? 12.889 10.851 30.554 1.00 83.00 503 LYS A CA 1
ATOM 3950 C C . LYS A 1 503 ? 11.548 10.491 31.211 1.00 83.00 503 LYS A C 1
ATOM 3952 O O . LYS A 1 503 ? 11.493 10.338 32.429 1.00 83.00 503 LYS A O 1
ATOM 3957 N N . ALA A 1 504 ? 10.476 10.379 30.426 1.00 87.44 504 ALA A N 1
ATOM 3958 C CA . ALA A 1 504 ? 9.163 9.932 30.878 1.00 87.44 504 ALA A CA 1
ATOM 3959 C C . ALA A 1 504 ? 8.904 8.444 30.573 1.00 87.44 504 ALA A C 1
ATOM 3961 O O . ALA A 1 504 ? 7.777 7.990 30.744 1.00 87.44 504 ALA A O 1
ATOM 3962 N N . SER A 1 505 ? 9.919 7.673 30.158 1.00 88.69 505 SER A N 1
ATOM 3963 C CA . SER A 1 505 ? 9.805 6.232 29.850 1.00 88.69 505 SER A CA 1
ATOM 3964 C C . SER A 1 505 ? 9.382 5.354 31.029 1.00 88.69 505 SER A C 1
ATOM 3966 O O . SER A 1 505 ? 9.049 4.190 30.839 1.00 88.69 505 SER A O 1
ATOM 3968 N N . ASN A 1 506 ? 9.342 5.909 32.241 1.00 93.50 506 ASN A N 1
ATOM 3969 C CA . ASN A 1 506 ? 8.794 5.274 33.434 1.00 93.50 506 ASN A CA 1
ATOM 3970 C C . ASN A 1 506 ? 7.445 5.859 33.889 1.00 93.50 506 ASN A C 1
ATOM 3972 O O . ASN A 1 506 ? 7.031 5.618 35.019 1.00 93.50 506 ASN A O 1
ATOM 3976 N N . ILE A 1 507 ? 6.767 6.657 33.062 1.00 95.06 507 ILE A N 1
ATOM 3977 C CA . ILE A 1 507 ? 5.470 7.265 33.382 1.00 95.06 507 ILE A CA 1
ATOM 3978 C C . ILE A 1 507 ? 4.390 6.645 32.496 1.00 95.06 507 ILE A C 1
ATOM 3980 O O . ILE A 1 507 ? 4.528 6.629 31.278 1.00 95.06 507 ILE A O 1
ATOM 3984 N N . ILE A 1 508 ? 3.310 6.166 33.108 1.00 95.00 508 ILE A N 1
ATOM 3985 C CA . ILE A 1 508 ? 2.103 5.665 32.450 1.00 95.00 508 ILE A CA 1
ATOM 3986 C C . ILE A 1 508 ? 1.056 6.784 32.457 1.00 95.00 508 ILE A C 1
ATOM 3988 O O . ILE A 1 508 ? 0.636 7.243 33.522 1.00 95.00 508 ILE A O 1
ATOM 3992 N N . PHE A 1 509 ? 0.636 7.210 31.269 1.00 95.69 509 PHE A N 1
ATOM 3993 C CA . PHE A 1 509 ? -0.481 8.128 31.044 1.00 95.69 509 PHE A CA 1
ATOM 3994 C C . PHE A 1 509 ? -1.735 7.316 30.732 1.00 95.69 509 PHE A C 1
ATOM 3996 O O . PHE A 1 509 ? -1.650 6.312 30.025 1.00 95.69 509 PHE A O 1
ATOM 4003 N N . THR A 1 510 ? -2.890 7.683 31.286 1.00 96.25 510 THR A N 1
ATOM 4004 C CA . THR A 1 510 ? -4.151 6.952 31.071 1.00 96.25 510 THR A CA 1
ATOM 4005 C C . THR A 1 510 ? -5.329 7.904 30.969 1.00 96.25 510 THR A C 1
ATOM 4007 O O . THR A 1 510 ? -5.500 8.726 31.858 1.00 96.25 510 THR A O 1
ATOM 4010 N N . THR A 1 511 ? -6.156 7.751 29.940 1.00 96.06 511 THR A N 1
ATOM 4011 C CA . THR A 1 511 ? -7.363 8.549 29.694 1.00 96.06 511 THR A CA 1
ATOM 4012 C C . THR A 1 511 ? -8.563 7.625 29.517 1.00 96.06 511 THR A C 1
ATOM 4014 O O . THR A 1 511 ? -8.451 6.599 28.849 1.00 96.06 511 THR A O 1
ATOM 4017 N N . VAL A 1 512 ? -9.715 7.981 30.086 1.00 96.12 512 VAL A N 1
ATOM 4018 C CA . VAL A 1 512 ? -10.993 7.282 29.866 1.00 96.12 512 VAL A CA 1
ATOM 4019 C C . VAL A 1 512 ? -12.105 8.282 29.550 1.00 96.12 512 VAL A C 1
ATOM 4021 O O . VAL A 1 512 ? -12.122 9.380 30.114 1.00 96.12 512 VAL A O 1
ATOM 4024 N N . GLU A 1 513 ? -13.035 7.899 28.674 1.00 95.62 513 GLU A N 1
ATOM 4025 C CA . GLU A 1 513 ? -14.269 8.646 28.428 1.00 95.62 513 GLU A CA 1
ATOM 4026 C C . GLU A 1 513 ? -15.389 8.145 29.343 1.00 95.62 513 GLU A C 1
ATOM 4028 O O . GLU A 1 513 ? -15.608 6.942 29.489 1.00 95.62 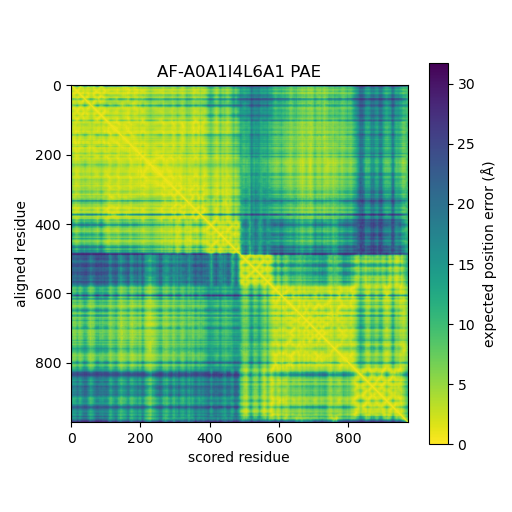513 GLU A O 1
ATOM 4033 N N . ILE A 1 514 ? -16.135 9.076 29.931 1.00 93.38 514 ILE A N 1
ATOM 4034 C CA . ILE A 1 514 ? -17.298 8.791 30.776 1.00 93.38 514 ILE A CA 1
ATOM 4035 C C . ILE A 1 514 ? -18.520 9.551 30.254 1.00 93.38 514 ILE A C 1
ATOM 4037 O O . ILE A 1 514 ? -18.402 10.722 29.893 1.00 93.38 514 ILE A O 1
ATOM 4041 N N . MET A 1 515 ? -19.686 8.899 30.205 1.00 88.62 515 MET A N 1
ATOM 4042 C CA . MET A 1 515 ? -20.956 9.490 29.760 1.00 88.62 515 MET A CA 1
ATOM 4043 C C . MET A 1 515 ? -22.042 9.335 30.821 1.00 88.62 515 MET A C 1
ATOM 4045 O O . MET A 1 515 ? -22.274 8.235 31.329 1.00 88.62 515 MET A O 1
ATOM 4049 N N . ASN A 1 516 ? -22.740 10.429 31.124 1.00 87.75 516 ASN A N 1
ATOM 4050 C CA . ASN A 1 516 ? -23.896 10.418 32.008 1.00 87.75 516 ASN A CA 1
ATOM 4051 C C . ASN A 1 516 ? -25.209 10.313 31.221 1.00 87.75 516 ASN A C 1
ATOM 4053 O O . ASN A 1 516 ? -25.692 11.326 30.732 1.00 87.75 516 ASN A O 1
ATOM 4057 N N . ASN A 1 517 ? -25.829 9.129 31.138 1.00 77.81 517 ASN A N 1
ATOM 4058 C CA . ASN A 1 517 ? -27.124 8.971 30.447 1.00 77.81 517 ASN A CA 1
ATOM 4059 C C . ASN A 1 517 ? -28.335 9.357 31.312 1.00 77.81 517 ASN A C 1
ATOM 4061 O O . ASN A 1 517 ? -29.470 9.094 30.922 1.00 77.81 517 ASN A O 1
ATOM 4065 N N . GLN A 1 518 ? -28.109 9.930 32.494 1.00 74.19 518 GLN A N 1
ATOM 4066 C CA . GLN A 1 518 ? -29.172 10.363 33.395 1.00 74.19 518 GLN A CA 1
ATOM 4067 C C . GLN A 1 518 ? -29.639 11.778 33.031 1.00 74.19 518 GLN A C 1
ATOM 4069 O O . GLN A 1 518 ? -28.902 12.585 32.458 1.00 74.19 518 GLN A O 1
ATOM 4074 N N . ASP A 1 519 ? -30.864 12.107 33.430 1.00 70.25 519 ASP A N 1
ATOM 4075 C CA . ASP A 1 519 ? -31.481 13.430 33.280 1.00 70.25 519 ASP A CA 1
ATOM 4076 C C . ASP A 1 519 ? -31.026 14.444 34.353 1.00 70.25 519 ASP A C 1
ATOM 4078 O O . ASP A 1 519 ? -31.479 15.590 34.379 1.00 70.25 519 ASP A O 1
ATOM 4082 N N . CYS A 1 520 ? -30.102 14.049 35.234 1.00 78.19 520 CYS A N 1
ATOM 4083 C CA . CYS A 1 520 ? -29.559 14.885 36.297 1.00 78.19 520 CYS A CA 1
ATOM 4084 C C . CYS A 1 520 ? -28.024 14.859 36.335 1.00 78.19 520 CYS A C 1
ATOM 4086 O O . CYS A 1 520 ? -27.382 13.928 35.849 1.00 78.19 520 CYS A O 1
ATOM 4088 N N . SER A 1 521 ? -27.424 15.906 36.907 1.00 84.44 521 SER A N 1
ATOM 4089 C CA . SER A 1 521 ? -25.974 15.978 37.108 1.00 84.44 521 SER A CA 1
ATOM 4090 C C . SER A 1 521 ? -25.514 15.026 38.214 1.00 84.44 521 SER A C 1
ATOM 4092 O O . SER A 1 521 ? -26.199 14.868 39.225 1.00 84.44 521 SER A O 1
ATOM 4094 N N . THR A 1 522 ? -24.320 14.455 38.067 1.00 87.62 522 THR A N 1
ATOM 4095 C CA . THR A 1 522 ? -23.713 13.552 39.049 1.00 87.62 522 THR A CA 1
ATOM 4096 C C . THR A 1 522 ? -22.257 13.913 39.340 1.00 87.62 522 THR A C 1
ATOM 4098 O O . THR A 1 522 ? -21.556 14.483 38.503 1.00 87.62 522 THR A O 1
ATOM 4101 N N . ILE A 1 523 ? -21.793 13.568 40.542 1.00 91.75 523 ILE A N 1
ATOM 4102 C CA . ILE A 1 523 ? -20.392 13.680 40.958 1.00 91.75 523 ILE A CA 1
ATOM 4103 C C . ILE A 1 523 ? -19.952 12.309 41.459 1.00 91.75 523 ILE A C 1
ATOM 4105 O O . ILE A 1 523 ? -20.620 11.727 42.313 1.00 91.75 523 ILE A O 1
ATOM 4109 N N . MET A 1 524 ? -18.818 11.808 40.969 1.00 91.62 524 MET A N 1
ATOM 4110 C CA . MET A 1 524 ? -18.273 10.514 41.385 1.00 91.62 524 MET A CA 1
ATOM 4111 C C . MET A 1 524 ? -16.748 10.495 41.438 1.00 91.62 524 MET A C 1
ATOM 4113 O O . MET A 1 524 ? -16.081 11.296 40.783 1.00 91.62 524 MET A O 1
ATOM 4117 N N . ASP A 1 525 ? -16.215 9.561 42.221 1.00 94.50 525 ASP A N 1
ATOM 4118 C CA . ASP A 1 525 ? -14.791 9.249 42.274 1.00 94.50 525 ASP A CA 1
ATOM 4119 C C . ASP A 1 525 ? -14.474 8.128 41.271 1.00 94.50 525 ASP A C 1
ATOM 4121 O O . ASP A 1 525 ? -15.223 7.160 41.136 1.00 94.50 525 ASP A O 1
ATOM 4125 N N . ILE A 1 526 ? -13.370 8.284 40.547 1.00 95.94 526 ILE A N 1
ATOM 4126 C CA . ILE A 1 526 ? -12.906 7.383 39.495 1.00 95.94 526 ILE A CA 1
ATOM 4127 C C . ILE A 1 526 ? -11.500 6.929 39.863 1.00 95.94 526 ILE A C 1
ATOM 4129 O O . ILE A 1 526 ? -10.577 7.740 39.972 1.00 95.94 526 ILE A O 1
ATOM 4133 N N . ASP A 1 527 ? -11.345 5.623 40.039 1.00 97.31 527 ASP A N 1
ATOM 4134 C CA . ASP A 1 527 ? -10.096 5.002 40.464 1.00 97.31 527 ASP A CA 1
ATOM 4135 C C . ASP A 1 527 ? -9.276 4.501 39.271 1.00 97.31 527 ASP A C 1
ATOM 4137 O O . ASP A 1 527 ? -9.796 3.825 38.380 1.00 97.31 527 ASP A O 1
ATOM 4141 N N . LEU A 1 528 ? -7.971 4.777 39.302 1.00 97.62 528 LEU A N 1
ATOM 4142 C CA . LEU A 1 528 ? -6.978 4.117 38.463 1.00 97.62 528 LEU A CA 1
ATOM 4143 C C . LEU A 1 528 ? -6.410 2.906 39.199 1.00 97.62 528 LEU A C 1
ATOM 4145 O O . LEU A 1 528 ? -5.780 3.043 40.255 1.00 97.62 528 LEU A O 1
ATOM 4149 N N . TYR A 1 529 ? -6.549 1.740 38.578 1.00 96.94 529 TYR A N 1
ATOM 4150 C CA . TYR A 1 529 ? -5.960 0.494 39.043 1.00 96.94 529 TYR A CA 1
ATOM 4151 C C . TYR A 1 529 ? -4.679 0.185 38.267 1.00 96.94 529 TYR A C 1
ATOM 4153 O O . TYR A 1 529 ? -4.684 0.189 37.036 1.00 96.94 529 TYR A O 1
ATOM 4161 N N . ILE A 1 530 ? -3.602 -0.131 38.989 1.00 96.19 530 ILE A N 1
ATOM 4162 C CA . ILE A 1 530 ? -2.380 -0.745 38.454 1.00 96.19 530 ILE A CA 1
ATOM 4163 C C . ILE A 1 530 ? -2.192 -2.087 39.160 1.00 96.19 530 ILE A C 1
ATOM 4165 O O . ILE A 1 530 ? -2.104 -2.126 40.388 1.00 96.19 530 ILE A O 1
ATOM 4169 N N . ASP A 1 531 ? -2.169 -3.182 38.397 1.00 95.12 531 ASP A N 1
ATOM 4170 C CA . ASP A 1 531 ? -2.087 -4.562 38.902 1.00 95.12 531 ASP A CA 1
ATOM 4171 C C . ASP A 1 531 ? -3.089 -4.835 40.040 1.00 95.12 531 ASP A C 1
ATOM 4173 O O . ASP A 1 531 ? -2.734 -5.302 41.125 1.00 95.12 531 ASP A O 1
ATOM 4177 N N . ASP A 1 532 ? -4.356 -4.484 39.790 1.00 94.69 532 ASP A N 1
ATOM 4178 C CA . ASP A 1 532 ? -5.495 -4.647 40.710 1.00 94.69 532 ASP A CA 1
ATOM 4179 C C . ASP A 1 532 ? -5.431 -3.808 41.995 1.00 94.69 532 ASP A C 1
ATOM 4181 O O . ASP A 1 532 ? -6.195 -4.032 42.935 1.00 94.69 532 ASP A O 1
ATOM 4185 N N . ARG A 1 533 ? -4.550 -2.803 42.050 1.00 95.75 533 ARG A N 1
ATOM 4186 C CA . ARG A 1 533 ? -4.440 -1.880 43.187 1.00 95.75 533 ARG A CA 1
ATOM 4187 C C . ARG A 1 533 ? -4.780 -0.462 42.775 1.00 95.75 533 ARG A C 1
ATOM 4189 O O . ARG A 1 533 ? -4.235 0.039 41.796 1.00 95.75 533 ARG A O 1
ATOM 4196 N N . ILE A 1 534 ? -5.610 0.205 43.572 1.00 96.19 534 ILE A N 1
ATOM 4197 C CA . ILE A 1 534 ? -5.877 1.636 43.414 1.00 96.19 534 ILE A CA 1
ATOM 4198 C C . ILE A 1 534 ? -4.578 2.395 43.692 1.00 96.19 534 ILE A C 1
ATOM 4200 O O . ILE A 1 534 ? -4.037 2.325 44.798 1.00 96.19 534 ILE A O 1
ATOM 4204 N N . VAL A 1 535 ? -4.071 3.104 42.684 1.00 96.44 535 VAL A N 1
ATOM 4205 C CA . VAL A 1 535 ? -2.874 3.951 42.820 1.00 96.44 535 VAL A CA 1
ATOM 4206 C C . VAL A 1 535 ? -3.215 5.436 42.865 1.00 96.44 535 VAL A C 1
ATOM 4208 O O . VAL A 1 535 ? -2.464 6.209 43.456 1.00 96.44 535 VAL A O 1
ATOM 4211 N N . LEU A 1 536 ? -4.331 5.834 42.248 1.00 96.88 536 LEU A N 1
ATOM 4212 C CA . LEU A 1 536 ? -4.819 7.209 42.156 1.00 96.88 536 LEU A CA 1
ATOM 4213 C C . LEU A 1 536 ? -6.349 7.212 42.059 1.00 96.88 536 LEU A C 1
ATOM 4215 O O . LEU A 1 536 ? -6.924 6.320 41.444 1.00 96.88 536 LEU A O 1
ATOM 4219 N N . THR A 1 537 ? -6.975 8.262 42.584 1.00 96.44 537 THR A N 1
ATOM 4220 C CA . THR A 1 537 ? -8.419 8.518 42.479 1.00 96.44 537 THR A CA 1
ATOM 4221 C C . THR A 1 537 ? -8.629 9.954 42.013 1.00 96.44 537 THR A C 1
ATOM 4223 O O . THR A 1 537 ? -7.986 10.870 42.532 1.00 96.44 537 THR A O 1
ATOM 4226 N N . GLN A 1 538 ? -9.522 10.163 41.047 1.00 95.56 538 GLN A N 1
ATOM 4227 C CA . GLN A 1 538 ? -9.933 11.488 40.584 1.00 95.56 538 GLN A CA 1
ATOM 4228 C C . GLN A 1 538 ? -11.432 11.679 40.689 1.00 95.56 538 GLN A C 1
ATOM 4230 O O . GLN A 1 538 ? -12.204 10.775 40.399 1.00 95.56 538 GLN A O 1
ATOM 4235 N N . LYS A 1 539 ? -11.847 12.887 41.057 1.00 95.19 539 LYS A N 1
ATOM 4236 C CA . LYS A 1 539 ? -13.258 13.253 41.136 1.00 95.19 539 LYS A CA 1
ATOM 4237 C C . LYS A 1 539 ? -13.721 13.860 39.812 1.00 95.19 539 LYS A C 1
ATOM 4239 O O . LYS A 1 539 ? -13.094 14.797 39.320 1.00 95.19 539 LYS A O 1
ATOM 4244 N N . ALA A 1 540 ? -14.833 13.366 39.276 1.00 93.00 540 ALA A N 1
ATOM 4245 C CA . ALA A 1 540 ? -15.466 13.879 38.067 1.00 93.00 540 ALA A CA 1
ATOM 4246 C C . ALA A 1 540 ? -16.892 14.366 38.348 1.00 93.00 540 ALA A C 1
ATOM 4248 O O . ALA A 1 540 ? -17.700 13.665 38.953 1.00 93.00 540 ALA A O 1
ATOM 4249 N N . GLU A 1 541 ? -17.187 15.576 37.880 1.00 94.12 541 GLU A N 1
ATOM 4250 C CA . GLU A 1 541 ? -18.529 16.159 37.818 1.00 94.12 541 GLU A CA 1
ATOM 4251 C C . GLU A 1 541 ? -19.020 16.120 36.367 1.00 94.12 541 GLU A C 1
ATOM 4253 O O . GLU A 1 541 ? -18.280 16.538 35.464 1.00 94.12 541 GLU A O 1
ATOM 4258 N N . LEU A 1 542 ? -20.232 15.590 36.181 1.00 90.69 542 LEU A N 1
ATOM 4259 C CA . LEU A 1 542 ? -20.904 15.372 34.902 1.00 90.69 542 LEU A CA 1
ATOM 4260 C C . LEU A 1 542 ? -22.312 15.967 34.941 1.00 90.69 542 LEU A C 1
ATOM 4262 O O . LEU A 1 542 ? -23.113 15.618 35.808 1.00 90.69 542 LEU A O 1
ATOM 4266 N N . GLN A 1 543 ? -22.644 16.816 33.979 1.00 90.06 543 GLN A N 1
ATOM 4267 C CA . GLN A 1 543 ? -24.008 17.260 33.716 1.00 90.06 543 GLN A CA 1
ATOM 4268 C C . GLN A 1 543 ? -24.849 16.123 33.116 1.00 90.06 543 GLN A C 1
ATOM 4270 O O . GLN A 1 543 ? -24.332 15.068 32.736 1.00 90.06 543 GLN A O 1
ATOM 4275 N N . SER A 1 544 ? -26.165 16.321 33.050 1.00 80.62 544 SER A N 1
ATOM 4276 C CA . SER A 1 544 ? -27.061 15.412 32.328 1.00 80.62 544 SER A CA 1
ATOM 4277 C C . SER A 1 544 ? -26.645 15.302 30.857 1.00 80.62 544 SER A C 1
ATOM 4279 O O . SER A 1 544 ? -26.377 16.320 30.217 1.00 80.62 544 SER A O 1
ATOM 4281 N N . CYS A 1 545 ? -26.576 14.074 30.334 1.00 77.31 545 CYS A N 1
ATOM 4282 C CA . CYS A 1 545 ? -26.167 13.769 28.958 1.00 77.31 545 CYS A CA 1
ATOM 4283 C C . CYS A 1 545 ? -24.756 14.268 28.575 1.00 77.31 545 CYS A C 1
ATOM 4285 O O . CYS A 1 545 ? -24.436 14.341 27.388 1.00 77.31 545 CYS A O 1
ATOM 4287 N N . GLU A 1 546 ? -23.897 14.604 29.549 1.00 87.56 546 GLU A N 1
ATOM 4288 C CA . GLU A 1 546 ? -22.516 15.032 29.295 1.00 87.56 546 GLU A CA 1
ATOM 4289 C C . GLU A 1 546 ? -21.593 13.826 29.079 1.00 87.56 546 GLU A C 1
ATOM 4291 O O . GLU A 1 546 ? -21.658 12.833 29.810 1.00 87.56 546 GLU A O 1
ATOM 4296 N N . LYS A 1 547 ? -20.690 13.951 28.098 1.00 90.81 547 LYS A N 1
ATOM 4297 C CA . LYS A 1 547 ? -19.552 13.053 27.881 1.00 90.81 547 LYS A CA 1
ATOM 4298 C C . LYS A 1 547 ? -18.242 13.806 28.149 1.00 90.81 547 LYS A C 1
ATOM 4300 O O . LYS A 1 547 ? -18.077 14.925 27.665 1.00 90.81 547 LYS A O 1
ATOM 4305 N N . LYS A 1 548 ? -17.319 13.215 28.918 1.00 93.62 548 LYS A N 1
ATOM 4306 C CA . LYS A 1 548 ? -16.100 13.881 29.424 1.00 93.62 548 LYS A CA 1
ATOM 4307 C C . LYS A 1 548 ? -14.894 12.935 29.486 1.00 93.62 548 LYS A C 1
ATOM 4309 O O . LYS A 1 548 ? -15.071 11.738 29.682 1.00 93.62 548 LYS A O 1
ATOM 4314 N N . ASN A 1 549 ? -13.682 13.486 29.382 1.00 95.94 549 ASN A N 1
ATOM 4315 C CA . ASN A 1 549 ? -12.414 12.765 29.578 1.00 95.94 549 ASN A CA 1
ATOM 4316 C C . ASN A 1 549 ? -11.883 12.904 31.013 1.00 95.94 549 ASN A C 1
ATOM 4318 O O . ASN A 1 549 ? -12.024 13.966 31.625 1.00 95.94 549 ASN A O 1
ATOM 4322 N N . VAL A 1 550 ? -11.222 11.857 31.517 1.00 96.12 550 VAL A N 1
ATOM 4323 C CA . VAL A 1 550 ? -10.510 11.855 32.808 1.00 96.12 550 VAL A CA 1
ATOM 4324 C C . VAL A 1 550 ? -9.108 11.269 32.637 1.00 96.12 550 VAL A C 1
ATOM 4326 O O . VAL A 1 550 ? -8.975 10.146 32.155 1.00 96.12 550 VAL A O 1
ATOM 4329 N N . ASP A 1 551 ? -8.078 12.016 33.058 1.00 96.31 551 ASP A N 1
ATOM 4330 C CA . ASP A 1 551 ? -6.665 11.756 32.729 1.00 96.31 551 ASP A CA 1
ATOM 4331 C C . ASP A 1 551 ? -5.793 11.476 33.960 1.00 96.31 551 ASP A C 1
ATOM 4333 O O . ASP A 1 551 ? -5.596 12.359 34.788 1.00 96.31 551 ASP A O 1
ATOM 4337 N N . PHE A 1 552 ? -5.167 10.305 34.057 1.00 97.19 552 PHE A N 1
ATOM 4338 C CA . PHE A 1 552 ? -4.264 9.902 35.139 1.00 97.19 552 PHE A CA 1
ATOM 4339 C C . PHE A 1 552 ? -2.788 9.859 34.711 1.00 97.19 552 PHE A C 1
ATOM 4341 O O . PHE A 1 552 ? -2.454 9.635 33.547 1.00 97.19 552 PHE A O 1
ATOM 4348 N N . THR A 1 553 ? -1.877 10.024 35.678 1.00 96.56 553 THR A N 1
ATOM 4349 C CA . THR A 1 553 ? -0.419 9.916 35.482 1.00 96.56 553 THR A CA 1
ATOM 4350 C C . THR A 1 553 ? 0.224 9.129 36.623 1.00 96.56 553 THR A C 1
ATOM 4352 O O . THR A 1 553 ? 0.230 9.587 37.763 1.00 96.56 553 THR A O 1
ATOM 4355 N N . TYR A 1 554 ? 0.813 7.970 36.324 1.00 95.94 554 TYR A N 1
ATOM 4356 C CA . TYR A 1 554 ? 1.456 7.091 37.306 1.00 95.94 554 TYR A CA 1
ATOM 4357 C C . TYR A 1 554 ? 2.938 6.867 36.974 1.00 95.94 554 TYR A C 1
ATOM 4359 O O . TYR A 1 554 ? 3.273 6.541 35.842 1.00 95.94 554 TYR A O 1
ATOM 4367 N N . ARG A 1 555 ? 3.846 7.013 37.950 1.00 94.69 555 ARG A N 1
ATOM 4368 C CA . ARG A 1 555 ? 5.284 6.739 37.767 1.00 94.69 555 ARG A CA 1
ATOM 4369 C C . ARG A 1 555 ? 5.621 5.323 38.237 1.00 94.69 555 ARG A C 1
ATOM 4371 O O . ARG A 1 555 ? 5.602 5.052 39.436 1.00 94.69 555 ARG A O 1
ATOM 4378 N N . ALA A 1 556 ? 5.990 4.457 37.303 1.00 93.19 556 ALA A N 1
ATOM 4379 C CA . ALA A 1 556 ? 6.501 3.126 37.581 1.00 93.19 556 ALA A CA 1
ATOM 4380 C C . ALA A 1 556 ? 7.914 3.191 38.184 1.00 93.19 556 ALA A C 1
ATOM 4382 O O . ALA A 1 556 ? 8.761 3.982 37.767 1.00 93.19 556 ALA A O 1
ATOM 4383 N N . VAL A 1 557 ? 8.162 2.340 39.178 1.00 87.25 557 VAL A N 1
ATOM 4384 C CA . VAL A 1 557 ? 9.452 2.238 39.887 1.00 87.25 557 VAL A CA 1
ATOM 4385 C C . VAL A 1 557 ? 10.332 1.092 39.377 1.00 87.25 557 VAL A C 1
ATOM 4387 O O . VAL A 1 557 ? 11.497 1.005 39.752 1.00 87.25 557 VAL A O 1
ATOM 4390 N N . LYS A 1 558 ? 9.780 0.213 38.534 1.00 89.94 558 LYS A N 1
ATOM 4391 C CA . LYS A 1 558 ? 10.461 -0.929 37.914 1.00 89.94 558 LYS A CA 1
ATOM 4392 C C . LYS A 1 558 ? 9.941 -1.110 36.484 1.00 89.94 558 LYS A C 1
ATOM 4394 O O . LYS A 1 558 ? 8.816 -0.728 36.182 1.00 89.94 558 LYS A O 1
ATOM 4399 N N . GLY A 1 559 ? 10.759 -1.661 35.598 1.00 91.19 559 GLY A N 1
ATOM 4400 C CA . GLY A 1 559 ? 10.326 -2.119 34.285 1.00 91.19 559 GLY A CA 1
ATOM 4401 C C . GLY A 1 559 ? 9.515 -3.409 34.381 1.00 91.19 559 GLY A C 1
ATOM 4402 O O . GLY A 1 559 ? 9.685 -4.208 35.303 1.00 91.19 559 GLY A O 1
ATOM 4403 N N . GLY A 1 560 ? 8.631 -3.627 33.416 1.00 90.69 560 GLY A N 1
ATOM 4404 C CA . GLY A 1 560 ? 7.760 -4.795 33.378 1.00 90.69 560 GLY A CA 1
ATOM 4405 C C . GLY A 1 560 ? 6.424 -4.520 32.705 1.00 90.69 560 GLY A C 1
ATOM 4406 O O . GLY A 1 560 ? 6.187 -3.436 32.174 1.00 90.69 560 GLY A O 1
ATOM 4407 N N . ASN A 1 561 ? 5.558 -5.529 32.726 1.00 91.75 561 ASN A N 1
ATOM 4408 C CA . ASN A 1 561 ? 4.192 -5.433 32.227 1.00 91.75 561 ASN A CA 1
ATOM 4409 C C . ASN A 1 561 ? 3.245 -5.095 33.380 1.00 91.75 561 ASN A C 1
ATOM 4411 O O . ASN A 1 561 ? 3.270 -5.774 34.402 1.00 91.75 561 ASN A O 1
ATOM 4415 N N . TYR A 1 562 ? 2.403 -4.092 33.166 1.00 93.88 562 TYR A N 1
ATOM 4416 C CA . TYR A 1 562 ? 1.416 -3.578 34.105 1.00 93.88 562 TYR A CA 1
ATOM 4417 C C . TYR A 1 562 ? 0.014 -3.753 33.530 1.00 93.88 562 TYR A C 1
ATOM 4419 O O . TYR A 1 562 ? -0.222 -3.441 32.359 1.00 93.88 562 TYR A O 1
ATOM 4427 N N . LYS A 1 563 ? -0.931 -4.214 34.351 1.00 95.25 563 LYS A N 1
ATOM 4428 C CA . LYS A 1 563 ? -2.361 -4.158 34.032 1.00 95.25 563 LYS A CA 1
ATOM 4429 C C . LYS A 1 563 ? -2.926 -2.821 34.500 1.00 95.25 563 LYS A C 1
ATOM 4431 O O . LYS A 1 563 ? -2.860 -2.525 35.690 1.00 95.25 563 LYS A O 1
ATOM 4436 N N . VAL A 1 564 ? -3.485 -2.040 33.581 1.00 96.12 564 VAL A N 1
ATOM 4437 C CA . VAL A 1 564 ? -4.105 -0.737 33.848 1.00 96.12 564 VAL A CA 1
ATOM 4438 C C . VAL A 1 564 ? -5.614 -0.865 33.687 1.00 96.12 564 VAL A C 1
ATOM 4440 O O . VAL A 1 564 ? -6.062 -1.366 32.659 1.00 96.12 564 VAL A O 1
ATOM 4443 N N . ALA A 1 565 ? -6.401 -0.422 34.667 1.00 96.69 565 ALA A N 1
ATOM 4444 C CA . ALA A 1 565 ? -7.859 -0.487 34.579 1.00 96.69 565 ALA A CA 1
ATOM 4445 C C . ALA A 1 565 ? -8.556 0.740 35.180 1.00 96.69 565 ALA A C 1
ATOM 4447 O O . ALA A 1 565 ? -8.091 1.306 36.172 1.00 96.69 565 ALA A O 1
ATOM 4448 N N . VAL A 1 566 ? -9.682 1.128 34.574 1.00 96.25 566 VAL A N 1
ATOM 4449 C CA . VAL A 1 566 ? -10.575 2.207 35.030 1.00 96.25 566 VAL A CA 1
ATOM 4450 C C . VAL A 1 566 ? -12.015 1.843 34.666 1.00 96.25 566 VAL A C 1
ATOM 4452 O O . VAL A 1 566 ? -12.284 1.461 33.530 1.00 96.25 566 VAL A O 1
ATOM 4455 N N . GLY A 1 567 ? -12.955 1.948 35.611 1.00 89.50 567 GLY A N 1
ATOM 4456 C CA . GLY A 1 567 ? -14.389 1.774 35.322 1.00 89.50 567 GLY A CA 1
ATOM 4457 C C . GLY A 1 567 ? -14.785 0.408 34.736 1.00 89.50 567 GLY A C 1
ATOM 4458 O O . GLY A 1 567 ? -15.773 0.320 34.016 1.00 89.50 567 GLY A O 1
ATOM 4459 N N . GLY A 1 568 ? -14.009 -0.649 35.007 1.00 86.69 568 GLY A N 1
ATOM 4460 C CA . GLY A 1 568 ? -14.224 -1.997 34.460 1.00 86.69 568 GLY A CA 1
ATOM 4461 C C . GLY A 1 568 ? -13.584 -2.256 33.090 1.00 86.69 568 GLY A C 1
ATOM 4462 O O . GLY A 1 568 ? -13.587 -3.398 32.641 1.00 86.69 568 GLY A O 1
ATOM 4463 N N . LEU A 1 569 ? -13.002 -1.238 32.450 1.00 92.75 569 LEU A N 1
ATOM 4464 C CA . LEU A 1 569 ? -12.166 -1.388 31.258 1.00 92.75 569 LEU A CA 1
ATOM 4465 C C . LEU A 1 569 ? -10.722 -1.692 31.671 1.00 92.75 569 LEU A C 1
ATOM 4467 O O . LEU A 1 569 ? -10.250 -1.156 32.675 1.00 92.75 569 LEU A O 1
ATOM 4471 N N . GLU A 1 570 ? -10.008 -2.504 30.889 1.00 93.88 570 GLU A N 1
ATOM 4472 C CA . GLU A 1 570 ? -8.613 -2.868 31.157 1.00 93.88 570 GLU A CA 1
ATOM 4473 C C . GLU A 1 570 ? -7.723 -2.809 29.908 1.00 93.88 570 GLU A C 1
ATOM 4475 O O . GLU A 1 570 ? -8.174 -3.010 28.784 1.00 93.88 570 GLU A O 1
ATOM 4480 N N . THR A 1 571 ? -6.433 -2.545 30.116 1.00 90.69 571 THR A N 1
ATOM 4481 C CA . THR A 1 571 ? -5.381 -2.611 29.095 1.00 90.69 571 THR A CA 1
ATOM 4482 C C . THR A 1 571 ? -4.040 -3.016 29.722 1.00 90.69 571 THR A C 1
ATOM 4484 O O . THR A 1 571 ? -3.862 -2.960 30.941 1.00 90.69 571 THR A O 1
ATOM 4487 N N . LYS A 1 572 ? -3.077 -3.462 28.908 1.00 91.12 572 LYS A N 1
ATOM 4488 C CA . LYS A 1 572 ? -1.738 -3.880 29.358 1.00 91.12 572 LYS A CA 1
ATOM 4489 C C . LYS A 1 572 ? -0.673 -2.943 28.810 1.00 91.12 572 LYS A C 1
ATOM 4491 O O . LYS A 1 572 ? -0.585 -2.750 27.602 1.00 91.12 572 LYS A O 1
ATOM 4496 N N . ILE A 1 573 ? 0.184 -2.436 29.691 1.00 89.12 573 ILE A N 1
ATOM 4497 C CA . ILE A 1 573 ? 1.248 -1.487 29.354 1.00 89.12 573 ILE A CA 1
ATOM 4498 C C . ILE A 1 573 ? 2.603 -2.037 29.778 1.00 89.12 573 ILE A C 1
ATOM 4500 O O . ILE A 1 573 ? 2.752 -2.565 30.876 1.00 89.12 573 ILE A O 1
ATOM 4504 N N . THR A 1 574 ? 3.606 -1.894 28.916 1.00 89.50 574 THR A N 1
ATOM 4505 C CA . THR A 1 574 ? 4.988 -2.281 29.217 1.00 89.50 574 THR A CA 1
ATOM 4506 C C . THR A 1 574 ? 5.826 -1.042 29.514 1.00 89.50 574 THR A C 1
ATOM 4508 O O . THR A 1 574 ? 5.811 -0.069 28.758 1.00 89.50 574 THR A O 1
ATOM 4511 N N . VAL A 1 575 ? 6.585 -1.091 30.605 1.00 90.50 575 VAL A N 1
ATOM 4512 C CA . VAL A 1 575 ? 7.596 -0.094 30.976 1.00 90.50 575 VAL A CA 1
ATOM 4513 C C . VAL A 1 575 ? 8.979 -0.708 30.772 1.00 90.50 575 VAL A C 1
ATOM 4515 O O . VAL A 1 575 ? 9.262 -1.787 31.296 1.00 90.50 575 VAL A O 1
ATOM 4518 N N . GLU A 1 576 ? 9.852 -0.038 30.018 1.00 89.31 576 GLU A N 1
ATOM 4519 C CA . GLU A 1 576 ? 11.228 -0.500 29.797 1.00 89.31 576 GLU A CA 1
ATOM 4520 C C . GLU A 1 576 ? 12.057 -0.400 31.077 1.00 89.31 576 GLU A C 1
ATOM 4522 O O . GLU A 1 576 ? 11.998 0.592 31.806 1.00 89.31 576 GLU A O 1
ATOM 4527 N N . GLY A 1 577 ? 12.887 -1.409 31.335 1.00 91.31 577 GLY A N 1
ATOM 4528 C CA . GLY A 1 577 ? 13.767 -1.389 32.503 1.00 91.31 577 GLY A CA 1
ATOM 4529 C C . GLY A 1 577 ? 14.866 -2.435 32.545 1.00 91.31 577 GLY A C 1
ATOM 4530 O O . GLY A 1 577 ? 15.590 -2.475 33.529 1.00 91.31 577 GLY A O 1
ATOM 4531 N N . THR A 1 578 ? 15.026 -3.255 31.506 1.00 93.19 578 THR A N 1
ATOM 4532 C CA . THR A 1 578 ? 16.098 -4.257 31.465 1.00 93.19 578 THR A CA 1
ATOM 4533 C C . THR A 1 578 ? 17.270 -3.727 30.654 1.00 93.19 578 THR A C 1
ATOM 4535 O O . THR A 1 578 ? 17.122 -3.462 29.463 1.00 93.19 578 THR A O 1
ATOM 4538 N N . LEU A 1 579 ? 18.423 -3.587 31.300 1.00 94.38 579 LEU A N 1
ATOM 4539 C CA . LEU A 1 579 ? 19.690 -3.271 30.650 1.00 94.38 579 LEU A CA 1
ATOM 4540 C C . LEU A 1 579 ? 20.393 -4.578 30.263 1.00 94.38 579 LEU A C 1
ATOM 4542 O O . LEU A 1 579 ? 20.457 -5.503 31.069 1.00 94.38 579 LEU A O 1
ATOM 4546 N N . LYS A 1 580 ? 20.921 -4.678 29.044 1.00 94.88 580 LYS A N 1
ATOM 4547 C CA . LYS A 1 580 ? 21.429 -5.932 28.473 1.00 94.88 580 LYS A CA 1
ATOM 4548 C C . LYS A 1 580 ? 22.815 -5.762 27.869 1.00 94.88 580 LYS A C 1
ATOM 4550 O O . LYS A 1 580 ? 23.109 -4.724 27.278 1.00 94.88 580 LYS A O 1
ATOM 4555 N N . GLY A 1 581 ? 23.653 -6.792 27.974 1.00 96.00 581 GLY A N 1
ATOM 4556 C CA . GLY A 1 581 ? 24.909 -6.863 27.230 1.00 96.00 581 GLY A CA 1
ATOM 4557 C C . GLY A 1 581 ? 24.631 -7.164 25.757 1.00 96.00 581 GLY A C 1
ATOM 4558 O O . GLY A 1 581 ? 24.286 -8.292 25.440 1.00 96.00 581 GLY A O 1
ATOM 4559 N N . ILE A 1 582 ? 24.726 -6.182 24.861 1.00 95.69 582 ILE A N 1
ATOM 4560 C CA . ILE A 1 582 ? 24.378 -6.341 23.436 1.00 95.69 582 ILE A CA 1
ATOM 4561 C C . ILE A 1 582 ? 25.672 -6.364 22.617 1.00 95.69 582 ILE A C 1
ATOM 4563 O O . ILE A 1 582 ? 26.319 -5.319 22.523 1.00 95.69 582 ILE A O 1
ATOM 4567 N N . PRO A 1 583 ? 26.074 -7.509 22.029 1.00 97.25 583 PRO A N 1
ATOM 4568 C CA . PRO A 1 583 ? 27.301 -7.597 21.248 1.00 97.25 583 PRO A CA 1
ATOM 4569 C C . PRO A 1 583 ? 27.318 -6.620 20.068 1.00 97.25 583 PRO A C 1
ATOM 4571 O O . PRO A 1 583 ? 26.304 -6.417 19.394 1.00 97.25 583 PRO A O 1
ATOM 4574 N N . ILE A 1 584 ? 28.492 -6.043 19.807 1.00 97.69 584 ILE A N 1
ATOM 4575 C CA . ILE A 1 584 ? 28.706 -5.022 18.778 1.00 97.69 584 ILE A CA 1
ATOM 4576 C C . ILE A 1 584 ? 29.646 -5.563 17.703 1.00 97.69 584 ILE A C 1
ATOM 4578 O O . ILE A 1 584 ? 30.804 -5.868 17.980 1.00 97.69 584 ILE A O 1
ATOM 4582 N N . ILE A 1 585 ? 29.180 -5.622 16.458 1.00 97.81 585 ILE A N 1
ATOM 4583 C CA . ILE A 1 585 ? 30.006 -5.932 15.288 1.00 97.81 585 ILE A CA 1
ATOM 4584 C C . ILE A 1 585 ? 30.701 -4.646 14.836 1.00 97.81 585 ILE A C 1
ATOM 4586 O O . ILE A 1 585 ? 30.041 -3.642 14.539 1.00 97.81 585 ILE A O 1
ATOM 4590 N N . LYS A 1 586 ? 32.036 -4.662 14.780 1.00 97.31 586 LYS A N 1
ATOM 4591 C CA . LYS A 1 586 ? 32.816 -3.473 14.422 1.00 97.31 586 LYS A CA 1
ATOM 4592 C C . LYS A 1 586 ? 32.695 -3.121 12.941 1.00 97.31 586 LYS A C 1
ATOM 4594 O O . LYS A 1 586 ? 32.510 -3.976 12.078 1.00 97.31 586 LYS A O 1
ATOM 4599 N N . ASP A 1 587 ? 32.823 -1.825 12.673 1.00 97.25 587 ASP A N 1
ATOM 4600 C CA . ASP A 1 587 ? 32.750 -1.237 11.336 1.00 97.25 587 ASP A CA 1
ATOM 4601 C C . ASP A 1 587 ? 34.159 -0.891 10.850 1.00 97.25 587 ASP A C 1
ATOM 4603 O O . ASP A 1 587 ? 34.912 -0.209 11.546 1.00 97.25 587 ASP A O 1
ATOM 4607 N N . LEU A 1 588 ? 34.501 -1.365 9.655 1.00 96.25 588 LEU A N 1
ATOM 4608 C CA . LEU A 1 588 ? 35.782 -1.162 8.978 1.00 96.25 588 LEU A CA 1
ATOM 4609 C C . LEU A 1 588 ? 35.769 0.032 8.025 1.00 96.25 588 LEU A C 1
ATOM 4611 O O . LEU A 1 588 ? 36.818 0.380 7.488 1.00 96.25 588 LEU A O 1
ATOM 4615 N N . SER A 1 589 ? 34.615 0.665 7.793 1.00 95.19 589 SER A N 1
ATOM 4616 C CA . SER A 1 589 ? 34.513 1.811 6.880 1.00 95.19 589 SER A CA 1
ATOM 4617 C C . SER A 1 589 ? 35.248 3.061 7.388 1.00 95.19 589 SER A C 1
ATOM 4619 O O . SER A 1 589 ? 35.549 3.975 6.622 1.00 95.19 589 SER A O 1
ATOM 4621 N N . GLY A 1 590 ? 35.523 3.118 8.696 1.00 93.25 590 GLY A N 1
ATOM 4622 C CA . GLY A 1 590 ? 36.057 4.300 9.370 1.00 93.25 590 GLY A CA 1
ATOM 4623 C C . GLY A 1 590 ? 35.001 5.366 9.684 1.00 93.25 590 GLY A C 1
ATOM 4624 O O . GLY A 1 590 ? 35.370 6.462 10.100 1.00 93.25 590 GLY A O 1
ATOM 4625 N N . LYS A 1 591 ? 33.703 5.077 9.492 1.00 95.38 591 LYS A N 1
ATOM 4626 C CA . LYS A 1 591 ? 32.593 5.991 9.819 1.00 95.38 591 LYS A CA 1
ATOM 4627 C C . LYS A 1 591 ? 31.945 5.722 11.178 1.00 95.38 591 LYS A C 1
ATOM 4629 O O . LYS A 1 591 ? 31.172 6.551 11.642 1.00 95.38 591 LYS A O 1
ATOM 4634 N N . GLY A 1 592 ? 32.291 4.612 11.833 1.00 94.88 592 GLY A N 1
ATOM 4635 C CA . GLY A 1 592 ? 31.804 4.291 13.178 1.00 94.88 592 GLY A CA 1
ATOM 4636 C C . GLY A 1 592 ? 30.379 3.738 13.197 1.00 94.88 592 GLY A C 1
ATOM 4637 O O . GLY A 1 592 ? 29.750 3.726 14.252 1.00 94.88 592 GLY A O 1
ATOM 4638 N N . ASN A 1 593 ? 29.874 3.250 12.059 1.00 97.12 593 ASN A N 1
ATOM 4639 C CA . ASN A 1 593 ? 28.540 2.657 11.947 1.00 97.12 593 ASN A CA 1
ATOM 4640 C C . ASN A 1 593 ? 28.565 1.193 12.402 1.00 97.12 593 ASN A C 1
ATOM 4642 O O . ASN A 1 593 ? 28.364 0.265 11.618 1.00 97.12 593 ASN A O 1
ATOM 4646 N N . HIS A 1 594 ? 28.892 0.990 13.678 1.00 97.12 594 HIS A N 1
ATOM 4647 C CA . HIS A 1 594 ? 28.887 -0.324 14.310 1.00 97.12 594 HIS A CA 1
ATOM 4648 C C . HIS A 1 594 ? 27.477 -0.921 14.334 1.00 97.12 594 HIS A C 1
ATOM 4650 O O . HIS A 1 594 ? 26.493 -0.192 14.440 1.00 97.12 594 HIS A O 1
ATOM 4656 N N . ALA A 1 595 ? 27.383 -2.249 14.268 1.00 97.62 595 ALA A N 1
ATOM 4657 C CA . ALA A 1 595 ? 26.098 -2.939 14.285 1.00 97.62 595 ALA A CA 1
ATOM 4658 C C . ALA A 1 595 ? 25.854 -3.651 15.614 1.00 97.62 595 ALA A C 1
ATOM 4660 O O . ALA A 1 595 ? 26.763 -4.259 16.175 1.00 97.62 595 ALA A O 1
ATOM 4661 N N . PHE A 1 596 ? 24.614 -3.634 16.084 1.00 96.94 596 PHE A N 1
ATOM 4662 C CA . PHE A 1 596 ? 24.148 -4.437 17.204 1.00 96.94 596 PHE A CA 1
ATOM 4663 C C . PHE A 1 596 ? 23.687 -5.809 16.721 1.00 96.94 596 PHE A C 1
ATOM 4665 O O . PHE A 1 596 ? 22.919 -5.918 15.760 1.00 96.94 596 PHE A O 1
ATOM 4672 N N . LEU A 1 597 ? 24.143 -6.852 17.413 1.00 96.12 597 LEU A N 1
ATOM 4673 C CA . LEU A 1 597 ? 23.681 -8.217 17.206 1.00 96.12 597 LEU A CA 1
ATOM 4674 C C . LEU A 1 597 ? 22.480 -8.499 18.112 1.00 96.12 597 LEU A C 1
ATOM 4676 O O . LEU A 1 597 ? 22.601 -8.444 19.336 1.00 96.12 597 LEU A O 1
ATOM 4680 N N . ARG A 1 598 ? 21.329 -8.798 17.509 1.00 94.44 598 ARG A N 1
ATOM 4681 C CA . ARG A 1 598 ? 20.049 -8.986 18.202 1.00 94.44 598 ARG A CA 1
ATOM 4682 C C . ARG A 1 598 ? 19.625 -10.451 18.147 1.00 94.44 598 ARG A C 1
ATOM 4684 O O . ARG A 1 598 ? 19.913 -11.133 17.165 1.00 94.44 598 ARG A O 1
ATOM 4691 N N . GLY A 1 599 ? 18.956 -10.922 19.199 1.00 92.31 599 GLY A N 1
ATOM 4692 C CA . GLY A 1 599 ? 18.506 -12.313 19.323 1.00 92.31 599 GLY A CA 1
ATOM 4693 C C . GLY A 1 599 ? 19.584 -13.265 19.853 1.00 92.31 599 GLY A C 1
ATOM 4694 O O . GLY A 1 599 ? 20.377 -12.910 20.728 1.00 92.31 599 GLY A O 1
ATOM 4695 N N . THR A 1 600 ? 19.602 -14.492 19.330 1.00 93.88 600 THR A N 1
ATOM 4696 C CA . THR A 1 600 ? 20.604 -15.527 19.630 1.00 93.88 600 THR A CA 1
ATOM 4697 C C . THR A 1 600 ? 21.419 -16.043 18.419 1.00 93.88 600 THR A C 1
ATOM 4699 O O . THR A 1 600 ? 21.714 -17.245 18.396 1.00 93.88 600 THR A O 1
ATOM 4702 N N . PRO A 1 601 ? 21.847 -15.208 17.442 1.00 95.25 601 PRO A N 1
ATOM 4703 C CA . PRO A 1 601 ? 22.618 -15.671 16.287 1.00 95.25 601 PRO A CA 1
ATOM 4704 C C . PRO A 1 601 ? 23.861 -16.474 16.661 1.00 95.25 601 PRO A C 1
ATOM 4706 O O . PRO A 1 601 ? 24.487 -16.242 17.698 1.00 95.25 601 PRO A O 1
ATOM 4709 N N . ARG A 1 602 ? 24.264 -17.391 15.783 1.00 94.69 602 ARG A N 1
ATOM 4710 C CA . ARG A 1 602 ? 25.464 -18.222 15.979 1.00 94.69 602 ARG A CA 1
ATOM 4711 C C . ARG A 1 602 ? 26.594 -17.731 15.095 1.00 94.69 602 ARG A C 1
ATOM 4713 O O . ARG A 1 602 ? 26.371 -17.452 13.920 1.00 94.69 602 ARG A O 1
ATOM 4720 N N . LEU A 1 603 ? 27.810 -17.673 15.628 1.00 94.56 603 LEU A N 1
ATOM 4721 C CA . LEU A 1 603 ? 28.994 -17.346 14.835 1.00 94.56 603 LEU A CA 1
ATOM 4722 C C . LEU A 1 603 ? 29.625 -18.630 14.306 1.00 94.56 603 LEU A C 1
ATOM 4724 O O . LEU A 1 603 ? 30.104 -19.459 15.075 1.00 94.56 603 LEU A O 1
ATOM 4728 N N . ILE A 1 604 ? 29.659 -18.772 12.987 1.00 92.31 604 ILE A N 1
ATOM 4729 C CA . ILE A 1 604 ? 30.413 -19.822 12.307 1.00 92.31 604 ILE A CA 1
ATOM 4730 C C . ILE A 1 604 ? 31.664 -19.206 11.686 1.00 92.31 604 ILE A C 1
ATOM 4732 O O . ILE A 1 604 ? 31.606 -18.173 11.020 1.00 92.31 604 ILE A O 1
ATOM 4736 N N . ALA A 1 605 ? 32.814 -19.826 11.920 1.00 86.19 605 ALA A N 1
ATOM 4737 C CA . ALA A 1 605 ? 34.073 -19.390 11.342 1.00 86.19 605 ALA A CA 1
ATOM 4738 C C . ALA A 1 605 ? 34.902 -20.600 10.910 1.00 86.19 605 ALA A C 1
ATOM 4740 O O . ALA A 1 605 ? 35.055 -21.553 11.673 1.00 86.19 605 ALA A O 1
ATOM 4741 N N . ASP A 1 606 ? 35.445 -20.535 9.699 1.00 74.88 606 ASP A N 1
ATOM 4742 C CA . ASP A 1 606 ? 36.498 -21.416 9.197 1.00 74.88 606 ASP A CA 1
ATOM 4743 C C . ASP A 1 606 ? 37.716 -20.574 8.757 1.00 74.88 606 ASP A C 1
ATOM 4745 O O . ASP A 1 606 ? 37.793 -19.376 9.054 1.00 74.88 606 ASP A O 1
ATOM 4749 N N . SER A 1 607 ? 38.706 -21.190 8.098 1.00 69.88 607 SER A N 1
ATOM 4750 C CA . SER A 1 607 ? 39.906 -20.477 7.631 1.00 69.88 607 SER A CA 1
ATOM 4751 C C . SER A 1 607 ? 39.600 -19.373 6.616 1.00 69.88 607 SER A C 1
ATOM 4753 O O . SER A 1 607 ? 40.348 -18.397 6.527 1.00 69.88 607 SER A O 1
ATOM 4755 N N . ASP A 1 608 ? 38.495 -19.498 5.883 1.00 74.19 608 ASP A N 1
ATOM 4756 C CA . ASP A 1 608 ? 38.216 -18.715 4.685 1.00 74.19 608 ASP A CA 1
ATOM 4757 C C . ASP A 1 608 ? 37.115 -17.673 4.939 1.00 74.19 608 ASP A C 1
ATOM 4759 O O . ASP A 1 608 ? 37.110 -16.607 4.314 1.00 74.19 608 ASP A O 1
ATOM 4763 N N . ARG A 1 609 ? 36.198 -17.925 5.886 1.00 86.12 609 ARG A N 1
ATOM 4764 C CA . ARG A 1 609 ? 35.003 -17.105 6.120 1.00 86.12 609 ARG A CA 1
ATOM 4765 C C . ARG A 1 609 ? 34.549 -17.098 7.580 1.00 86.12 609 ARG A C 1
ATOM 4767 O O . ARG A 1 609 ? 34.540 -18.115 8.261 1.00 86.12 609 ARG A O 1
ATOM 4774 N N . SER A 1 610 ? 34.086 -15.933 8.032 1.00 93.25 610 SER A N 1
ATOM 4775 C CA . SER A 1 610 ? 33.344 -15.767 9.288 1.00 93.25 610 SER A CA 1
ATOM 4776 C C . SER A 1 610 ? 31.949 -15.253 8.958 1.00 93.25 610 SER A C 1
ATOM 4778 O O . SER A 1 610 ? 31.814 -14.316 8.171 1.00 93.25 610 SER A O 1
ATOM 4780 N N . ALA A 1 611 ? 30.920 -15.892 9.504 1.00 94.88 611 ALA A N 1
ATOM 4781 C CA . ALA A 1 611 ? 29.533 -15.581 9.204 1.00 94.88 611 ALA A CA 1
ATOM 4782 C C . ALA A 1 611 ? 28.637 -15.739 10.433 1.00 94.88 611 ALA A C 1
ATOM 4784 O O . ALA A 1 611 ? 28.884 -16.583 11.294 1.00 94.88 611 ALA A O 1
ATOM 4785 N N . LEU A 1 612 ? 27.568 -14.950 10.481 1.00 96.38 612 LEU A N 1
ATOM 4786 C CA . LEU A 1 612 ? 26.509 -15.086 11.476 1.00 96.38 612 LEU A CA 1
ATOM 4787 C C . LEU A 1 612 ? 25.333 -15.863 10.890 1.00 96.38 612 LEU A C 1
ATOM 4789 O O . LEU A 1 612 ? 24.844 -15.522 9.816 1.00 96.38 612 LEU A O 1
ATOM 4793 N N . CYS A 1 613 ? 24.882 -16.895 11.594 1.00 96.50 613 CYS A N 1
ATOM 4794 C CA . CYS A 1 613 ? 23.665 -17.636 11.282 1.00 96.50 613 CYS A CA 1
ATOM 4795 C C . CYS A 1 613 ? 22.474 -16.969 11.976 1.00 96.50 613 CYS A C 1
ATOM 4797 O O . CYS A 1 613 ? 22.422 -16.959 13.209 1.00 96.50 613 CYS A O 1
ATOM 4799 N N . LEU A 1 614 ? 21.542 -16.440 11.184 1.00 95.94 614 LEU A N 1
ATOM 4800 C CA . LEU A 1 614 ? 20.233 -15.965 11.623 1.00 95.94 614 LEU A CA 1
ATOM 4801 C C . LEU A 1 614 ? 19.254 -17.132 11.455 1.00 95.94 614 LEU A C 1
ATOM 4803 O O . LEU A 1 614 ? 18.801 -17.418 10.344 1.00 95.94 614 LEU A O 1
ATOM 4807 N N . ASP A 1 615 ? 19.020 -17.876 12.536 1.00 88.38 615 ASP A N 1
ATOM 4808 C CA . ASP A 1 615 ? 18.283 -19.145 12.481 1.00 88.38 615 ASP A CA 1
ATOM 4809 C C . ASP A 1 615 ? 16.902 -19.047 13.149 1.00 88.38 615 ASP A C 1
ATOM 4811 O O . ASP A 1 615 ? 16.022 -19.846 12.824 1.00 88.38 615 ASP A O 1
ATOM 4815 N N . LYS A 1 616 ? 16.706 -18.101 14.077 1.00 88.94 616 LYS A N 1
ATOM 4816 C CA . LYS A 1 616 ? 15.484 -17.970 14.881 1.00 88.94 616 LYS A CA 1
ATOM 4817 C C . LYS A 1 616 ? 14.786 -16.629 14.681 1.00 88.94 616 LYS A C 1
ATOM 4819 O O . LYS A 1 616 ? 15.412 -15.623 14.357 1.00 88.94 616 LYS A O 1
ATOM 4824 N N . ASP A 1 617 ? 13.498 -16.601 14.999 1.00 86.00 617 ASP A N 1
ATOM 4825 C CA . ASP A 1 617 ? 12.743 -15.356 15.107 1.00 86.00 617 ASP A CA 1
ATOM 4826 C C . ASP A 1 617 ? 13.394 -14.407 16.120 1.00 86.00 617 ASP A C 1
ATOM 4828 O O . ASP A 1 617 ? 13.680 -14.775 17.262 1.00 86.00 617 ASP A O 1
ATOM 4832 N N . GLY A 1 618 ? 13.627 -13.168 15.687 1.00 88.00 618 GLY A N 1
ATOM 4833 C CA . GLY A 1 618 ? 14.327 -12.152 16.475 1.00 88.00 618 GLY A CA 1
ATOM 4834 C C . GLY A 1 618 ? 15.850 -12.139 16.303 1.00 88.00 618 GLY A C 1
ATOM 4835 O O . GLY A 1 618 ? 16.489 -11.249 16.862 1.00 88.00 618 GLY A O 1
ATOM 4836 N N . ASP A 1 619 ? 16.431 -13.050 15.516 1.00 94.62 619 ASP A N 1
ATOM 4837 C CA . ASP A 1 619 ? 17.834 -12.980 15.100 1.00 94.62 619 ASP A CA 1
ATOM 4838 C C . ASP A 1 619 ? 17.996 -11.959 13.966 1.00 94.62 619 ASP A C 1
ATOM 4840 O O . ASP A 1 619 ? 17.508 -12.172 12.855 1.00 94.62 619 ASP A O 1
ATOM 4844 N N . TYR A 1 620 ? 18.701 -10.853 14.214 1.00 96.44 620 TYR A N 1
ATOM 4845 C CA . TYR A 1 620 ? 18.987 -9.866 13.168 1.00 96.44 620 TYR A CA 1
ATOM 4846 C C . TYR A 1 620 ? 20.178 -8.965 13.499 1.00 96.44 620 TYR A C 1
ATOM 4848 O O . TYR A 1 620 ? 20.688 -8.939 14.621 1.00 96.44 620 TYR A O 1
ATOM 4856 N N . ILE A 1 621 ? 20.634 -8.225 12.488 1.00 97.94 621 ILE A N 1
ATOM 4857 C CA . ILE A 1 621 ? 21.712 -7.242 12.606 1.00 97.94 621 ILE A CA 1
ATOM 4858 C C . ILE A 1 621 ? 21.110 -5.850 12.420 1.00 97.94 621 ILE A C 1
ATOM 4860 O O . ILE A 1 621 ? 20.402 -5.589 11.444 1.00 97.94 621 ILE A O 1
ATOM 4864 N N . GLU A 1 622 ? 21.396 -4.959 13.364 1.00 97.12 622 GLU A N 1
ATOM 4865 C CA . GLU A 1 622 ? 20.860 -3.600 13.406 1.00 97.12 622 GLU A CA 1
ATOM 4866 C C . GLU A 1 622 ? 21.995 -2.583 13.390 1.00 97.12 622 GLU A C 1
ATOM 4868 O O . GLU A 1 622 ? 22.806 -2.551 14.308 1.00 97.12 622 GLU A O 1
ATOM 4873 N N . ILE A 1 623 ? 22.045 -1.732 12.371 1.00 98.06 623 ILE A N 1
ATOM 4874 C CA . ILE A 1 623 ? 23.003 -0.628 12.294 1.00 98.06 623 ILE A CA 1
ATOM 4875 C C . ILE A 1 623 ? 22.236 0.660 12.617 1.00 98.06 623 ILE A C 1
ATOM 4877 O O . ILE A 1 623 ? 21.381 1.054 11.816 1.00 98.06 623 ILE A O 1
ATOM 4881 N N . PRO A 1 624 ? 22.485 1.300 13.775 1.00 95.94 624 PRO A N 1
ATOM 4882 C CA . PRO A 1 624 ? 21.808 2.535 14.156 1.00 95.94 624 PRO A CA 1
ATOM 4883 C C . PRO A 1 624 ? 21.982 3.635 13.110 1.00 95.94 624 PRO A C 1
ATOM 4885 O O . PRO A 1 624 ? 23.000 3.693 12.421 1.00 95.94 624 PRO A O 1
ATOM 4888 N N . ASP A 1 625 ? 20.991 4.518 13.008 1.00 96.69 625 ASP A N 1
ATOM 4889 C CA . ASP A 1 625 ? 21.070 5.639 12.077 1.00 96.69 625 ASP A CA 1
ATOM 4890 C C . ASP A 1 625 ? 22.185 6.626 12.453 1.00 96.69 625 ASP A C 1
ATOM 4892 O O . ASP A 1 625 ? 22.467 6.859 13.630 1.00 96.69 625 ASP A O 1
ATOM 4896 N N . SER A 1 626 ? 22.798 7.236 11.439 1.00 95.62 626 SER A N 1
ATOM 4897 C CA . SER A 1 626 ? 23.762 8.324 11.595 1.00 95.62 626 SER A CA 1
ATOM 4898 C C . SER A 1 626 ? 23.775 9.198 10.340 1.00 95.62 626 SER A C 1
ATOM 4900 O O . SER A 1 626 ? 23.432 8.735 9.251 1.00 95.62 626 SER A O 1
ATOM 4902 N N . GLU A 1 627 ? 24.258 10.439 10.447 1.00 95.62 627 GLU A N 1
ATOM 4903 C CA . GLU A 1 627 ? 24.396 11.349 9.292 1.00 95.62 627 GLU A CA 1
ATOM 4904 C C . GLU A 1 627 ? 25.250 10.751 8.157 1.00 95.62 627 GLU A C 1
ATOM 4906 O O . GLU A 1 627 ? 25.101 11.078 6.976 1.00 95.62 627 GLU A O 1
ATOM 4911 N N . THR A 1 628 ? 26.160 9.834 8.495 1.00 95.00 628 THR A N 1
ATOM 4912 C CA . THR A 1 628 ? 27.013 9.167 7.505 1.00 95.00 628 THR A CA 1
ATOM 4913 C C . THR A 1 628 ? 26.277 8.090 6.704 1.00 95.00 628 THR A C 1
ATOM 4915 O O . THR A 1 628 ? 26.769 7.705 5.649 1.00 95.00 628 THR A O 1
ATOM 4918 N N . LEU A 1 629 ? 25.087 7.661 7.134 1.00 95.69 629 LEU A N 1
ATOM 4919 C CA . LEU A 1 629 ? 24.202 6.761 6.387 1.00 95.69 629 LEU A CA 1
ATOM 4920 C C . LEU A 1 629 ? 23.208 7.505 5.490 1.00 95.69 629 LEU A C 1
ATOM 4922 O O . LEU A 1 629 ? 22.536 6.874 4.676 1.00 95.69 629 LEU A O 1
ATOM 4926 N N . HIS A 1 630 ? 23.114 8.832 5.613 1.00 96.25 630 HIS A N 1
ATOM 4927 C CA . HIS A 1 630 ? 22.195 9.634 4.810 1.00 96.25 630 HIS A CA 1
ATOM 4928 C C . HIS A 1 630 ? 22.779 9.900 3.425 1.00 96.25 630 HIS A C 1
ATOM 4930 O O . HIS A 1 630 ? 23.922 10.350 3.273 1.00 96.25 630 HIS A O 1
ATOM 4936 N N . VAL A 1 631 ? 21.983 9.624 2.400 1.00 96.44 631 VAL A N 1
ATOM 4937 C CA . VAL A 1 631 ? 22.347 9.742 0.992 1.00 96.44 631 VAL A CA 1
ATOM 4938 C C . VAL A 1 631 ? 21.587 10.875 0.318 1.00 96.44 631 VAL A C 1
ATOM 4940 O O . VAL A 1 631 ? 20.524 11.299 0.769 1.00 96.44 631 VAL A O 1
ATOM 4943 N N . LYS A 1 632 ? 22.147 11.371 -0.785 1.00 94.88 632 LYS A N 1
ATOM 4944 C CA . LYS A 1 632 ? 21.562 12.469 -1.561 1.00 94.88 632 LYS A CA 1
ATOM 4945 C C . LYS A 1 632 ? 21.127 12.007 -2.946 1.00 94.88 632 LYS A C 1
ATOM 4947 O O . LYS A 1 632 ? 19.953 12.102 -3.289 1.00 94.88 632 LYS A O 1
ATOM 4952 N N . ASP A 1 633 ? 22.086 11.506 -3.720 1.00 95.19 633 ASP A N 1
ATOM 4953 C CA . ASP A 1 633 ? 21.897 11.245 -5.149 1.00 95.19 633 ASP A CA 1
ATOM 4954 C C . ASP A 1 633 ? 21.808 9.752 -5.488 1.00 95.19 633 ASP A C 1
ATOM 4956 O O . ASP A 1 633 ? 21.303 9.404 -6.552 1.00 95.19 633 ASP A O 1
ATOM 4960 N N . GLY A 1 634 ? 22.264 8.862 -4.603 1.00 96.81 634 GLY A N 1
ATOM 4961 C CA . GLY A 1 634 ? 22.247 7.422 -4.835 1.00 96.81 634 GLY A CA 1
ATOM 4962 C C . GLY A 1 634 ? 22.804 6.614 -3.669 1.00 96.81 634 GLY A C 1
ATOM 4963 O O . GLY A 1 634 ? 23.220 7.177 -2.662 1.00 96.81 634 GLY A O 1
ATOM 4964 N N . TYR A 1 635 ? 22.806 5.293 -3.798 1.00 98.06 635 TYR A N 1
ATOM 4965 C CA . TYR A 1 635 ? 23.344 4.368 -2.804 1.00 98.06 635 TYR A CA 1
ATOM 4966 C C . TYR A 1 635 ? 23.732 3.031 -3.441 1.00 98.06 635 TYR A C 1
ATOM 4968 O O . TYR A 1 635 ? 23.293 2.696 -4.546 1.00 98.06 635 TYR A O 1
ATOM 4976 N N . THR A 1 636 ? 24.492 2.224 -2.698 1.00 98.50 636 THR A N 1
ATOM 4977 C CA . THR A 1 636 ? 24.673 0.796 -2.987 1.00 98.50 636 THR A CA 1
ATOM 4978 C C . THR A 1 636 ? 24.653 -0.023 -1.704 1.00 98.50 636 THR A C 1
ATOM 4980 O O . THR A 1 636 ? 25.481 0.198 -0.826 1.00 98.50 636 THR A O 1
ATOM 4983 N N . GLY A 1 637 ? 23.741 -0.989 -1.603 1.00 98.31 637 GLY A N 1
ATOM 4984 C CA . GLY A 1 637 ? 23.714 -1.986 -0.529 1.00 98.31 637 GLY A CA 1
ATOM 4985 C C . GLY A 1 637 ? 24.213 -3.339 -1.029 1.00 98.31 637 GLY A C 1
ATOM 4986 O O . GLY A 1 637 ? 23.821 -3.761 -2.118 1.00 98.31 637 GLY A O 1
ATOM 4987 N N . ILE A 1 638 ? 25.065 -4.012 -0.251 1.00 98.56 638 ILE A N 1
ATOM 4988 C CA . ILE A 1 638 ? 25.629 -5.330 -0.578 1.00 98.56 638 ILE A CA 1
ATOM 4989 C C . ILE A 1 638 ? 25.503 -6.260 0.627 1.00 98.56 638 ILE A C 1
ATOM 4991 O O . ILE A 1 638 ? 25.958 -5.926 1.725 1.00 98.56 638 ILE A O 1
ATOM 4995 N N . VAL A 1 639 ? 24.948 -7.451 0.401 1.00 98.31 639 VAL A N 1
ATOM 4996 C CA . VAL A 1 639 ? 24.886 -8.540 1.383 1.00 98.31 639 VAL A CA 1
ATOM 4997 C C . VAL A 1 639 ? 25.389 -9.824 0.748 1.00 98.31 639 VAL A C 1
ATOM 4999 O O . VAL A 1 639 ? 24.863 -10.257 -0.273 1.00 98.31 639 VAL A O 1
ATOM 5002 N N . TRP A 1 640 ? 26.370 -10.477 1.367 1.00 97.75 640 TRP A N 1
ATOM 5003 C CA . TRP A 1 640 ? 26.735 -11.843 0.993 1.00 97.75 640 TRP A CA 1
ATOM 5004 C C . TRP A 1 640 ? 26.065 -12.812 1.957 1.00 97.75 640 TRP A C 1
ATOM 5006 O O . TRP A 1 640 ? 26.413 -12.856 3.141 1.00 97.75 640 TRP A O 1
ATOM 5016 N N . ALA A 1 641 ? 25.087 -13.555 1.438 1.00 97.31 641 ALA A N 1
ATOM 5017 C CA . ALA A 1 641 ? 24.232 -14.436 2.216 1.00 97.31 641 ALA A CA 1
ATOM 5018 C C . ALA A 1 641 ? 24.166 -15.849 1.624 1.00 97.31 641 ALA A C 1
ATOM 5020 O O . ALA A 1 641 ? 24.276 -16.039 0.413 1.00 97.31 641 ALA A O 1
ATOM 5021 N N . ASN A 1 642 ? 23.952 -16.832 2.493 1.00 96.56 642 ASN A N 1
ATOM 5022 C CA . ASN A 1 642 ? 23.541 -18.186 2.142 1.00 96.56 642 ASN A CA 1
ATOM 5023 C C . ASN A 1 642 ? 22.204 -18.456 2.817 1.00 96.56 642 ASN A C 1
ATOM 5025 O O . ASN A 1 642 ? 22.128 -18.505 4.046 1.00 96.56 642 ASN A O 1
ATOM 5029 N N . LEU A 1 643 ? 21.148 -18.540 2.015 1.00 96.31 643 LEU A N 1
ATOM 5030 C CA . LEU A 1 643 ? 19.794 -18.696 2.525 1.00 96.31 643 LEU A CA 1
ATOM 5031 C C . LEU A 1 643 ? 19.602 -20.142 2.964 1.00 96.31 643 LEU A C 1
ATOM 5033 O O . LEU A 1 643 ? 19.829 -21.059 2.178 1.00 96.31 643 LEU A O 1
ATOM 5037 N N . ASN A 1 644 ? 19.143 -20.341 4.196 1.00 94.31 644 ASN A N 1
ATOM 5038 C CA . ASN A 1 644 ? 18.865 -21.679 4.710 1.00 94.31 644 ASN A CA 1
ATOM 5039 C C . ASN A 1 644 ? 17.549 -22.231 4.134 1.00 94.31 644 ASN A C 1
ATOM 5041 O O . ASN A 1 644 ? 17.439 -23.427 3.875 1.00 94.31 644 ASN A O 1
ATOM 5045 N N . ARG A 1 645 ? 16.555 -21.354 3.942 1.00 94.50 645 ARG A N 1
ATOM 5046 C CA . ARG A 1 645 ? 15.229 -21.650 3.380 1.00 94.50 645 ARG A CA 1
ATOM 5047 C C . ARG A 1 645 ? 14.550 -20.367 2.889 1.00 94.50 645 ARG A C 1
ATOM 5049 O O . ARG A 1 645 ? 15.021 -19.272 3.183 1.00 94.50 645 ARG A O 1
ATOM 5056 N N . LEU A 1 646 ? 13.441 -20.519 2.168 1.00 94.56 646 LEU A N 1
ATOM 5057 C CA . LEU A 1 646 ? 12.496 -19.432 1.877 1.00 94.56 646 LEU A CA 1
ATOM 5058 C C . LEU A 1 646 ? 11.422 -19.357 2.979 1.00 94.56 646 LEU A C 1
ATOM 5060 O O . LEU A 1 646 ? 11.291 -20.293 3.777 1.00 94.56 646 LEU A O 1
ATOM 5064 N N . ALA A 1 647 ? 10.668 -18.256 3.011 1.00 91.88 647 ALA A N 1
ATOM 5065 C CA . ALA A 1 647 ? 9.505 -18.109 3.885 1.00 91.88 647 ALA A CA 1
ATOM 5066 C C . ALA A 1 647 ? 8.453 -19.201 3.637 1.00 91.88 647 ALA A C 1
ATOM 5068 O O . ALA A 1 647 ? 8.156 -19.537 2.486 1.00 91.88 647 ALA A O 1
ATOM 5069 N N . ALA A 1 648 ? 7.889 -19.724 4.725 1.00 89.50 648 ALA A N 1
ATOM 5070 C CA . ALA A 1 648 ? 6.760 -20.649 4.693 1.00 89.50 648 ALA A CA 1
ATOM 5071 C C . ALA A 1 648 ? 5.436 -19.928 4.353 1.00 89.50 648 ALA A C 1
ATOM 5073 O O . ALA A 1 648 ? 5.381 -18.699 4.256 1.00 89.50 648 ALA A O 1
ATOM 5074 N N . GLU A 1 649 ? 4.357 -20.686 4.133 1.00 84.81 649 GLU A N 1
ATOM 5075 C CA . GLU A 1 649 ? 3.040 -20.126 3.777 1.00 84.81 649 GLU A CA 1
ATOM 5076 C C . GLU A 1 649 ? 2.431 -19.266 4.896 1.00 84.81 649 GLU A C 1
ATOM 5078 O O . GLU A 1 649 ? 1.766 -18.266 4.613 1.00 84.81 649 GLU A O 1
ATOM 5083 N N . ASP A 1 650 ? 2.704 -19.617 6.151 1.00 86.50 650 ASP A N 1
ATOM 5084 C CA . ASP A 1 650 ? 2.257 -18.937 7.369 1.00 86.50 650 ASP A CA 1
ATOM 5085 C C . ASP A 1 650 ? 3.183 -17.788 7.812 1.00 86.50 650 ASP A C 1
ATOM 5087 O O . ASP A 1 650 ? 2.826 -17.002 8.687 1.00 86.50 650 ASP A O 1
ATOM 5091 N N . GLU A 1 651 ? 4.346 -17.627 7.177 1.00 87.69 651 GLU A N 1
ATOM 5092 C CA . GLU A 1 651 ? 5.288 -16.538 7.448 1.00 87.69 651 GLU A CA 1
ATOM 5093 C C . GLU A 1 651 ? 5.125 -15.390 6.457 1.00 87.69 651 GLU A C 1
ATOM 5095 O O . GLU A 1 651 ? 4.922 -15.605 5.260 1.00 87.69 651 GLU A O 1
ATOM 5100 N N . MET A 1 652 ? 5.303 -14.147 6.907 1.00 88.25 652 MET A N 1
ATOM 5101 C CA . MET A 1 652 ? 5.339 -13.008 5.988 1.00 88.25 652 MET A CA 1
ATOM 5102 C C . MET A 1 652 ? 6.438 -13.185 4.928 1.00 88.25 652 MET A C 1
ATOM 5104 O O . MET A 1 652 ? 7.572 -13.555 5.236 1.00 88.25 652 MET A O 1
ATOM 5108 N N . GLY A 1 653 ? 6.099 -12.891 3.668 1.00 87.50 653 GLY A N 1
ATOM 5109 C CA . GLY A 1 653 ? 7.072 -12.832 2.575 1.00 87.50 653 GLY A CA 1
ATOM 5110 C C . GLY A 1 653 ? 8.058 -11.665 2.725 1.00 87.50 653 GLY A C 1
ATOM 5111 O O . GLY A 1 653 ? 8.197 -11.071 3.794 1.00 87.50 653 GLY A O 1
ATOM 5112 N N . HIS A 1 654 ? 8.733 -11.301 1.633 1.00 92.88 654 HIS A N 1
ATOM 5113 C CA . HIS A 1 654 ? 9.720 -10.211 1.602 1.00 92.88 654 HIS A CA 1
ATOM 5114 C C . HIS A 1 654 ? 10.848 -10.358 2.646 1.00 92.88 654 HIS A C 1
ATOM 5116 O O . HIS A 1 654 ? 11.214 -9.386 3.310 1.00 92.88 654 HIS A O 1
ATOM 5122 N N . ASN A 1 655 ? 11.436 -11.551 2.781 1.00 94.81 655 ASN A N 1
ATOM 5123 C CA . ASN A 1 655 ? 12.506 -11.795 3.747 1.00 94.81 655 ASN A CA 1
ATOM 5124 C C . ASN A 1 655 ? 13.690 -10.835 3.494 1.00 94.81 655 ASN A C 1
ATOM 5126 O O . ASN A 1 655 ? 14.250 -10.827 2.391 1.00 94.81 655 ASN A O 1
ATOM 5130 N N . PRO A 1 656 ? 14.062 -9.993 4.471 1.00 96.19 656 PRO A N 1
ATOM 5131 C CA . PRO A 1 656 ? 14.889 -8.814 4.236 1.00 96.19 656 PRO A CA 1
ATOM 5132 C C . PRO A 1 656 ? 16.381 -9.153 4.250 1.00 96.19 656 PRO A C 1
ATOM 5134 O O . PRO A 1 656 ? 16.973 -9.409 5.299 1.00 96.19 656 PRO A O 1
ATOM 5137 N N . LEU A 1 657 ? 17.011 -9.088 3.077 1.00 97.94 657 LEU A N 1
ATOM 5138 C CA . LEU A 1 657 ? 18.468 -9.127 2.955 1.00 97.94 657 LEU A CA 1
ATOM 5139 C C . LEU A 1 657 ? 19.072 -7.831 3.495 1.00 97.94 657 LEU A C 1
ATOM 5141 O O . LEU A 1 657 ? 19.976 -7.884 4.318 1.00 97.94 657 LEU A O 1
ATOM 5145 N N . MET A 1 658 ? 18.553 -6.675 3.075 1.00 98.44 658 MET A N 1
ATOM 5146 C CA . MET A 1 658 ? 18.952 -5.365 3.595 1.00 98.44 658 MET A CA 1
ATOM 5147 C C . MET A 1 658 ? 17.818 -4.354 3.418 1.00 98.44 658 MET A C 1
ATOM 5149 O O . MET A 1 658 ? 17.321 -4.179 2.304 1.00 98.44 658 MET A O 1
ATOM 5153 N N . VAL A 1 659 ? 17.424 -3.670 4.494 1.00 98.00 659 VAL A N 1
ATOM 5154 C CA . VAL A 1 659 ? 16.365 -2.647 4.460 1.00 98.00 659 VAL A CA 1
ATOM 5155 C C . VAL A 1 659 ? 16.742 -1.447 5.323 1.00 98.00 659 VAL A C 1
ATOM 5157 O O . VAL A 1 659 ? 17.141 -1.620 6.469 1.00 98.00 659 VAL A O 1
ATOM 5160 N N . LYS A 1 660 ? 16.571 -0.225 4.808 1.00 97.06 660 LYS A N 1
ATOM 5161 C CA . LYS A 1 660 ? 16.597 1.012 5.613 1.00 97.06 660 LYS A CA 1
ATOM 5162 C C . LYS A 1 660 ? 15.276 1.742 5.431 1.00 97.06 660 LYS A C 1
ATOM 5164 O O . LYS A 1 660 ? 14.993 2.177 4.320 1.00 97.06 660 LYS A O 1
ATOM 5169 N N . GLY A 1 661 ? 14.481 1.855 6.491 1.00 94.19 661 GLY A N 1
ATOM 5170 C CA . GLY A 1 661 ? 13.117 2.385 6.422 1.00 94.19 661 GLY A CA 1
ATOM 5171 C C . GLY A 1 661 ? 12.229 1.947 7.586 1.00 94.19 661 GLY A C 1
ATOM 5172 O O . GLY A 1 661 ? 12.653 1.155 8.427 1.00 94.19 661 GLY A O 1
ATOM 5173 N N . ILE A 1 662 ? 10.992 2.455 7.615 1.00 91.75 662 ILE A N 1
ATOM 5174 C CA . ILE A 1 662 ? 9.958 2.045 8.582 1.00 91.75 662 ILE A CA 1
ATOM 5175 C C . ILE A 1 662 ? 9.451 0.644 8.254 1.00 91.75 662 ILE A C 1
ATOM 5177 O O . ILE A 1 662 ? 9.235 -0.157 9.159 1.00 91.75 662 ILE A O 1
ATOM 5181 N N . SER A 1 663 ? 9.244 0.364 6.971 1.00 91.81 663 SER A N 1
ATOM 5182 C CA . SER A 1 663 ? 8.627 -0.860 6.469 1.00 91.81 663 SER A CA 1
ATOM 5183 C C . SER A 1 663 ? 9.325 -1.278 5.181 1.00 91.81 663 SER A C 1
ATOM 5185 O O . SER A 1 663 ? 9.881 -0.445 4.471 1.00 91.81 663 SER A O 1
ATOM 5187 N N . THR A 1 664 ? 9.308 -2.572 4.880 1.00 90.81 664 THR A N 1
ATOM 5188 C CA . THR A 1 664 ? 9.627 -3.091 3.541 1.00 90.81 664 THR A CA 1
ATOM 5189 C C . THR A 1 664 ? 8.378 -3.230 2.656 1.00 90.81 664 THR A C 1
ATOM 5191 O O . THR A 1 664 ? 8.472 -3.530 1.462 1.00 90.81 664 THR A O 1
ATOM 5194 N N . GLY A 1 665 ? 7.202 -3.043 3.267 1.00 80.44 665 GLY A N 1
ATOM 5195 C CA . GLY A 1 665 ? 5.896 -3.140 2.628 1.00 80.44 665 GLY A CA 1
ATOM 5196 C C . GLY A 1 665 ? 5.508 -1.886 1.847 1.00 80.44 665 GLY A C 1
ATOM 5197 O O . GLY A 1 665 ? 6.359 -1.147 1.358 1.00 80.44 665 GLY A O 1
ATOM 5198 N N . TRP A 1 666 ? 4.200 -1.682 1.730 1.00 79.00 666 TRP A N 1
ATOM 5199 C CA . TRP A 1 666 ? 3.588 -0.706 0.833 1.00 79.00 666 TRP A CA 1
ATOM 5200 C C . TRP A 1 666 ? 3.826 0.747 1.247 1.00 79.00 666 TRP A C 1
ATOM 5202 O O . TRP A 1 666 ? 3.781 1.094 2.432 1.00 79.00 666 TRP A O 1
ATOM 5212 N N . GLY A 1 667 ? 4.016 1.604 0.247 1.00 85.50 667 GLY A N 1
ATOM 5213 C CA . GLY A 1 667 ? 4.151 3.047 0.415 1.00 85.50 667 GLY A CA 1
ATOM 5214 C C . GLY A 1 667 ? 5.599 3.525 0.433 1.00 85.50 667 GLY A C 1
ATOM 5215 O O . GLY A 1 667 ? 6.549 2.758 0.285 1.00 85.50 667 GLY A O 1
ATOM 5216 N N . ALA A 1 668 ? 5.784 4.828 0.636 1.00 91.50 668 ALA A N 1
ATOM 5217 C CA . ALA A 1 668 ? 7.072 5.513 0.534 1.00 91.50 668 ALA A CA 1
ATOM 5218 C C . ALA A 1 668 ? 7.999 5.271 1.747 1.00 91.50 668 ALA A C 1
ATOM 5220 O O . ALA A 1 668 ? 8.656 6.193 2.226 1.00 91.50 668 ALA A O 1
ATOM 5221 N N . THR A 1 669 ? 8.052 4.043 2.265 1.00 93.12 669 THR A N 1
ATOM 5222 C CA . THR A 1 669 ? 8.458 3.703 3.639 1.00 93.12 669 THR A CA 1
ATOM 5223 C C . THR A 1 669 ? 9.923 3.293 3.811 1.00 93.12 669 THR A C 1
ATOM 5225 O O . THR A 1 669 ? 10.346 3.006 4.934 1.00 93.12 669 THR A O 1
ATOM 5228 N N . TYR A 1 670 ? 10.725 3.318 2.742 1.00 95.19 670 TYR A N 1
ATOM 5229 C CA . TYR A 1 670 ? 12.133 2.915 2.783 1.00 95.19 670 TYR A CA 1
ATOM 5230 C C . TYR A 1 670 ? 13.051 3.736 1.867 1.00 95.19 670 TYR A C 1
ATOM 5232 O O . TYR A 1 670 ? 12.651 4.200 0.805 1.00 95.19 670 TYR A O 1
ATOM 5240 N N . LEU A 1 671 ? 14.322 3.863 2.257 1.00 97.00 671 LEU A N 1
ATOM 5241 C CA . LEU A 1 671 ? 15.412 4.299 1.380 1.00 97.00 671 LEU A CA 1
ATOM 5242 C C . LEU A 1 671 ? 15.842 3.171 0.442 1.00 97.00 671 LEU A C 1
ATOM 5244 O O . LEU A 1 671 ? 16.048 3.377 -0.745 1.00 97.00 671 LEU A O 1
ATOM 5248 N N . LEU A 1 672 ? 16.041 1.987 1.014 1.00 96.81 672 LEU A N 1
ATOM 5249 C CA . LEU A 1 672 ? 16.568 0.809 0.340 1.00 96.81 672 LEU A CA 1
ATOM 5250 C C . LEU A 1 672 ? 15.714 -0.379 0.755 1.00 96.81 672 LEU A C 1
ATOM 5252 O O . LEU A 1 672 ? 15.579 -0.644 1.951 1.00 96.81 672 LEU A O 1
ATOM 5256 N N . ARG A 1 673 ? 15.231 -1.121 -0.240 1.00 95.62 673 ARG A N 1
ATOM 5257 C CA . ARG A 1 673 ? 14.618 -2.437 -0.076 1.00 95.62 673 ARG A CA 1
ATOM 5258 C C . ARG A 1 673 ? 15.386 -3.479 -0.878 1.00 95.62 673 ARG A C 1
ATOM 5260 O O . ARG A 1 673 ? 15.536 -3.343 -2.090 1.00 95.62 673 ARG A O 1
ATOM 5267 N N . MET A 1 674 ? 15.820 -4.536 -0.201 1.00 97.62 674 MET A N 1
ATOM 5268 C CA . MET A 1 674 ? 16.349 -5.759 -0.797 1.00 97.62 674 MET A CA 1
ATOM 5269 C C . MET A 1 674 ? 15.718 -6.957 -0.083 1.00 97.62 674 MET A C 1
ATOM 5271 O O . MET A 1 674 ? 16.107 -7.289 1.039 1.00 97.62 674 MET A O 1
ATOM 5275 N N . CYS A 1 675 ? 14.738 -7.592 -0.727 1.00 97.00 675 CYS A N 1
ATOM 5276 C CA . CYS A 1 675 ? 13.900 -8.620 -0.110 1.00 97.00 675 CYS A CA 1
ATOM 5277 C C . CYS A 1 675 ? 13.705 -9.838 -1.012 1.00 97.00 675 CYS A C 1
ATOM 5279 O O . CYS A 1 675 ? 13.570 -9.706 -2.228 1.00 97.00 675 CYS A O 1
ATOM 5281 N N . VAL A 1 676 ? 13.640 -11.019 -0.400 1.00 96.56 676 VAL A N 1
ATOM 5282 C CA . VAL A 1 676 ? 13.377 -12.297 -1.072 1.00 96.56 676 VAL A CA 1
ATOM 5283 C C . VAL A 1 676 ? 11.917 -12.689 -0.862 1.00 96.56 676 VAL A C 1
ATOM 5285 O O . VAL A 1 676 ? 11.431 -12.769 0.263 1.00 96.56 676 VAL A O 1
ATOM 5288 N N . GLU A 1 677 ? 11.202 -12.921 -1.954 1.00 92.94 677 GLU A N 1
ATOM 5289 C CA . GLU A 1 677 ? 9.820 -13.396 -1.953 1.00 92.94 677 GLU A CA 1
ATOM 5290 C C . GLU A 1 677 ? 9.722 -14.882 -1.594 1.00 92.94 677 GLU A C 1
ATOM 5292 O O . GLU A 1 677 ? 10.680 -15.640 -1.755 1.00 92.94 677 GLU A O 1
ATOM 5297 N N . ARG A 1 678 ? 8.521 -15.338 -1.209 1.00 91.69 678 ARG A N 1
ATOM 5298 C CA . ARG A 1 678 ? 8.249 -16.761 -0.909 1.00 91.69 678 ARG A CA 1
ATOM 5299 C C . ARG A 1 678 ? 8.615 -17.701 -2.064 1.00 91.69 678 ARG A C 1
ATOM 5301 O O . ARG A 1 678 ? 9.065 -18.817 -1.844 1.00 91.69 678 ARG A O 1
ATOM 5308 N N . ASN A 1 679 ? 8.470 -17.244 -3.309 1.00 89.88 679 ASN A N 1
ATOM 5309 C CA . ASN A 1 679 ? 8.836 -18.010 -4.509 1.00 89.88 679 ASN A CA 1
ATOM 5310 C C . ASN A 1 679 ? 10.330 -17.894 -4.895 1.00 89.88 679 ASN A C 1
ATOM 5312 O O . ASN A 1 679 ? 10.749 -18.397 -5.943 1.00 89.88 679 ASN A O 1
ATOM 5316 N N . GLY A 1 680 ? 11.127 -17.200 -4.081 1.00 93.25 680 GLY A N 1
ATOM 5317 C CA . GLY A 1 680 ? 12.550 -16.958 -4.287 1.00 93.25 680 GLY A CA 1
ATOM 5318 C C . GLY A 1 680 ? 12.873 -15.816 -5.251 1.00 93.25 680 GLY A C 1
ATOM 5319 O O . GLY A 1 680 ? 14.052 -15.529 -5.439 1.00 93.25 680 GLY A O 1
ATOM 5320 N N . LYS A 1 681 ? 11.889 -15.151 -5.876 1.00 93.69 681 LYS A N 1
ATOM 5321 C CA . LYS A 1 681 ? 12.147 -13.914 -6.635 1.00 93.69 681 LYS A CA 1
ATOM 5322 C C . LYS A 1 681 ? 12.645 -12.819 -5.699 1.00 93.69 681 LYS A C 1
ATOM 5324 O O . LYS A 1 681 ? 12.338 -12.823 -4.511 1.00 93.69 681 LYS A O 1
ATOM 5329 N N . ILE A 1 682 ? 13.397 -11.869 -6.239 1.00 95.25 682 ILE A N 1
ATOM 5330 C CA . ILE A 1 682 ? 13.972 -10.784 -5.443 1.00 95.25 682 ILE A CA 1
ATOM 5331 C C . ILE A 1 682 ? 13.329 -9.463 -5.847 1.00 95.25 682 ILE A C 1
ATOM 5333 O O . ILE A 1 682 ? 13.250 -9.136 -7.037 1.00 95.25 682 ILE A O 1
ATOM 5337 N N . LYS A 1 683 ? 12.880 -8.715 -4.837 1.00 94.38 683 LYS A N 1
ATOM 5338 C CA . LYS A 1 683 ? 12.385 -7.349 -4.974 1.00 94.38 683 LYS A CA 1
ATOM 5339 C C . LYS A 1 683 ? 13.431 -6.357 -4.500 1.00 94.38 683 LYS A C 1
ATOM 5341 O O . LYS A 1 683 ? 14.017 -6.494 -3.423 1.00 94.38 683 LYS A O 1
ATOM 5346 N N . TRP A 1 684 ? 13.595 -5.328 -5.313 1.00 95.94 684 TRP A N 1
ATOM 5347 C CA . TRP A 1 684 ? 14.515 -4.226 -5.107 1.00 95.94 684 TRP A CA 1
ATOM 5348 C C . TRP A 1 684 ? 13.705 -2.929 -5.069 1.00 95.94 684 TRP A C 1
ATOM 5350 O O . TRP A 1 684 ? 12.615 -2.851 -5.646 1.00 95.94 684 TRP A O 1
ATOM 5360 N N . GLY A 1 685 ? 14.194 -1.903 -4.383 1.00 95.00 685 GLY A N 1
ATOM 5361 C CA . GLY A 1 685 ? 13.484 -0.631 -4.388 1.00 95.00 685 GLY A CA 1
ATOM 5362 C C . GLY A 1 685 ? 14.177 0.499 -3.651 1.00 95.00 685 GLY A C 1
ATOM 5363 O O . GLY A 1 685 ? 15.031 0.270 -2.792 1.00 95.00 685 GLY A O 1
ATOM 5364 N N . THR A 1 686 ? 13.722 1.707 -3.976 1.00 96.31 686 THR A N 1
ATOM 5365 C CA . THR A 1 686 ? 13.921 2.961 -3.238 1.00 96.31 686 THR A CA 1
ATOM 5366 C C . THR A 1 686 ? 12.582 3.688 -3.080 1.00 96.31 686 THR A C 1
ATOM 5368 O O . THR A 1 686 ? 11.604 3.319 -3.729 1.00 96.31 686 THR A O 1
ATOM 5371 N N . CYS A 1 687 ? 12.531 4.734 -2.260 1.00 95.19 687 CYS A N 1
ATOM 5372 C CA . CYS A 1 687 ? 11.432 5.700 -2.268 1.00 95.19 687 CYS A CA 1
ATOM 5373 C C . CYS A 1 687 ? 11.969 7.125 -2.434 1.00 95.19 687 CYS A C 1
ATOM 5375 O O . CYS A 1 687 ? 13.033 7.484 -1.915 1.00 95.19 687 CYS A O 1
ATOM 5377 N N . TYR A 1 688 ? 11.200 7.961 -3.127 1.00 93.19 688 TYR A N 1
ATOM 5378 C CA . TYR A 1 688 ? 11.455 9.394 -3.270 1.00 93.19 688 TYR A CA 1
ATOM 5379 C C . TYR A 1 688 ? 10.147 10.164 -3.123 1.00 93.19 688 TYR A C 1
ATOM 5381 O O . TYR A 1 688 ? 9.103 9.680 -3.552 1.00 93.19 688 TYR A O 1
ATOM 5389 N N . GLY A 1 689 ? 10.174 11.347 -2.503 1.00 90.50 689 GLY A N 1
ATOM 5390 C CA . GLY A 1 689 ? 8.937 12.102 -2.261 1.00 90.50 689 GLY A CA 1
ATOM 5391 C C . GLY A 1 689 ? 7.877 11.227 -1.573 1.00 90.50 689 GLY A C 1
ATOM 5392 O O . GLY A 1 689 ? 8.120 10.710 -0.487 1.00 90.50 689 GLY A O 1
ATOM 5393 N N . ILE A 1 690 ? 6.711 11.037 -2.181 1.00 90.75 690 ILE A N 1
ATOM 5394 C CA . ILE A 1 690 ? 5.666 10.113 -1.690 1.00 90.75 690 ILE A CA 1
ATOM 5395 C C . ILE A 1 690 ? 5.532 8.842 -2.550 1.00 90.75 690 ILE A C 1
ATOM 5397 O O . ILE A 1 690 ? 4.544 8.121 -2.458 1.00 90.75 690 ILE A O 1
ATOM 5401 N N . THR A 1 691 ? 6.517 8.572 -3.406 1.00 90.06 691 THR A N 1
ATOM 5402 C CA . THR A 1 691 ? 6.489 7.483 -4.387 1.00 90.06 691 THR A CA 1
ATOM 5403 C C . THR A 1 691 ? 7.317 6.293 -3.910 1.00 90.06 691 THR A C 1
ATOM 5405 O O . THR A 1 691 ? 8.514 6.424 -3.635 1.00 90.06 691 THR A O 1
ATOM 5408 N N . GLU A 1 692 ? 6.686 5.120 -3.866 1.00 90.56 692 GLU A N 1
ATOM 5409 C CA . GLU A 1 692 ? 7.378 3.832 -3.814 1.00 90.56 692 GLU A CA 1
ATOM 5410 C C . GLU A 1 692 ? 7.929 3.504 -5.210 1.00 90.56 692 GLU A C 1
ATOM 5412 O O . GLU A 1 692 ? 7.180 3.457 -6.184 1.00 90.56 692 GLU A O 1
ATOM 5417 N N . TYR A 1 693 ? 9.238 3.275 -5.328 1.00 91.44 693 TYR A N 1
ATOM 5418 C CA . TYR A 1 693 ? 9.884 2.991 -6.609 1.00 91.44 693 TYR A CA 1
ATOM 5419 C C . TYR A 1 693 ? 10.599 1.646 -6.568 1.00 91.44 693 TYR A C 1
ATOM 5421 O O . TYR A 1 693 ? 11.713 1.510 -6.053 1.00 91.44 693 TYR A O 1
ATOM 5429 N N . SER A 1 694 ? 9.933 0.628 -7.105 1.00 90.50 694 SER A N 1
ATOM 5430 C CA . SER A 1 694 ? 10.400 -0.752 -7.056 1.00 90.50 694 SER A CA 1
ATOM 5431 C C . SER A 1 694 ? 10.650 -1.349 -8.434 1.00 90.50 694 SER A C 1
ATOM 5433 O O . SER A 1 694 ? 10.049 -0.948 -9.431 1.00 90.50 694 SER A O 1
ATOM 5435 N N . TRP A 1 695 ? 11.565 -2.314 -8.468 1.00 92.38 695 TRP A N 1
ATOM 5436 C CA . TRP A 1 695 ? 11.860 -3.141 -9.632 1.00 92.38 695 TRP A CA 1
ATOM 5437 C C . TRP A 1 695 ? 12.192 -4.561 -9.174 1.00 92.38 695 TRP A C 1
ATOM 5439 O O . TRP A 1 695 ? 12.541 -4.802 -8.014 1.00 92.38 695 TRP A O 1
ATOM 5449 N N . GLN A 1 696 ? 12.072 -5.525 -10.080 1.00 91.44 696 GLN A N 1
ATOM 5450 C CA . GLN A 1 696 ? 12.208 -6.941 -9.744 1.00 91.44 696 GLN A CA 1
ATOM 5451 C C . GLN A 1 696 ? 13.088 -7.692 -10.740 1.00 91.44 696 GLN A C 1
ATOM 5453 O O . GLN A 1 696 ? 13.153 -7.365 -11.926 1.00 91.44 696 GLN A O 1
ATOM 5458 N N . GLY A 1 697 ? 13.757 -8.731 -10.243 1.00 91.19 697 GLY A N 1
ATOM 5459 C CA . GLY A 1 697 ? 14.553 -9.642 -11.059 1.00 91.19 697 GLY A CA 1
ATOM 5460 C C . GLY A 1 697 ? 15.575 -10.419 -10.237 1.00 91.19 697 GLY A C 1
ATOM 5461 O O . GLY A 1 697 ? 15.929 -10.029 -9.125 1.00 91.19 697 GLY A O 1
ATOM 5462 N N . GLY A 1 698 ? 16.040 -11.535 -10.793 1.00 93.12 698 GLY A N 1
ATOM 5463 C CA . GLY A 1 698 ? 16.871 -12.502 -10.081 1.00 93.12 698 GLY A CA 1
ATOM 5464 C C . GLY A 1 698 ? 16.060 -13.498 -9.255 1.00 93.12 698 GLY A C 1
ATOM 5465 O O . GLY A 1 698 ? 14.862 -13.329 -9.012 1.00 93.12 698 GLY A O 1
ATOM 5466 N N . LYS A 1 699 ? 16.735 -14.572 -8.847 1.00 93.56 699 LYS A N 1
ATOM 5467 C CA . LYS A 1 699 ? 16.171 -15.637 -8.023 1.00 93.56 699 LYS A CA 1
ATOM 5468 C C . LYS A 1 699 ? 17.192 -16.037 -6.969 1.00 93.56 699 LYS A C 1
ATOM 5470 O O . LYS A 1 699 ? 18.350 -16.283 -7.298 1.00 93.56 699 LYS A O 1
ATOM 5475 N N . ALA A 1 700 ? 16.762 -16.091 -5.718 1.00 92.88 700 ALA A N 1
ATOM 5476 C CA . ALA A 1 700 ? 17.590 -16.538 -4.618 1.00 92.88 700 ALA A CA 1
ATOM 5477 C C . ALA A 1 700 ? 17.922 -18.032 -4.765 1.00 92.88 700 ALA A C 1
ATOM 5479 O O . ALA A 1 700 ? 17.051 -18.836 -5.114 1.00 92.88 700 ALA A O 1
ATOM 5480 N N . SER A 1 701 ? 19.175 -18.396 -4.483 1.00 92.06 701 SER A N 1
ATOM 5481 C CA . SER A 1 701 ? 19.617 -19.794 -4.430 1.00 92.06 701 SER A CA 1
ATOM 5482 C C . SER A 1 701 ? 19.730 -20.237 -2.975 1.00 92.06 701 SER A C 1
ATOM 5484 O O . SER A 1 701 ? 20.539 -19.703 -2.215 1.00 92.06 701 SER A O 1
ATOM 5486 N N . VAL A 1 702 ? 18.878 -21.179 -2.569 1.00 94.44 702 VAL A N 1
ATOM 5487 C CA . VAL A 1 702 ? 18.875 -21.740 -1.210 1.00 94.44 702 VAL A CA 1
ATOM 5488 C C . VAL A 1 702 ? 20.038 -22.718 -1.073 1.00 94.44 702 VAL A C 1
ATOM 5490 O O . VAL A 1 702 ? 20.222 -23.585 -1.921 1.00 94.44 702 VAL A O 1
ATOM 5493 N N . GLY A 1 703 ? 20.813 -22.590 0.001 1.00 94.62 703 GLY A N 1
ATOM 5494 C CA . GLY A 1 703 ? 21.980 -23.427 0.279 1.00 94.62 703 GLY A CA 1
ATOM 5495 C C . GLY A 1 703 ? 23.286 -22.948 -0.363 1.00 94.62 703 GLY A C 1
ATOM 5496 O O . GLY A 1 703 ? 24.353 -23.402 0.057 1.00 94.62 703 GLY A O 1
ATOM 5497 N N . ASP A 1 704 ? 23.239 -21.985 -1.287 1.00 95.56 704 ASP A N 1
ATOM 5498 C CA . ASP A 1 704 ? 24.423 -21.414 -1.935 1.00 95.56 704 ASP A CA 1
ATOM 5499 C C . ASP A 1 704 ? 24.763 -20.024 -1.400 1.00 95.56 704 ASP A C 1
ATOM 5501 O O . ASP A 1 704 ? 23.904 -19.245 -0.993 1.00 95.56 704 ASP A O 1
ATOM 5505 N N . TRP A 1 705 ? 26.049 -19.683 -1.442 1.00 95.81 705 TRP A N 1
ATOM 5506 C CA . TRP A 1 705 ? 26.509 -18.336 -1.133 1.00 95.81 705 TRP A CA 1
ATOM 5507 C C . TRP A 1 705 ? 26.338 -17.410 -2.332 1.00 95.81 705 TRP A C 1
ATOM 5509 O O . TRP A 1 705 ? 27.024 -17.568 -3.341 1.00 95.81 705 TRP A O 1
ATOM 5519 N N . VAL A 1 706 ? 25.508 -16.383 -2.175 1.00 97.62 706 VAL A N 1
ATOM 5520 C CA . VAL A 1 706 ? 25.247 -15.375 -3.205 1.00 97.62 706 VAL A CA 1
ATOM 5521 C C . VAL A 1 706 ? 25.513 -13.980 -2.648 1.00 97.62 706 VAL A C 1
ATOM 5523 O O . VAL A 1 706 ? 25.082 -13.649 -1.541 1.00 97.62 706 VAL A O 1
ATOM 5526 N N . GLN A 1 707 ? 26.244 -13.163 -3.407 1.00 97.69 707 GLN A N 1
ATOM 5527 C CA . GLN A 1 707 ? 26.389 -11.737 -3.114 1.00 97.69 707 GLN A CA 1
ATOM 5528 C C . GLN A 1 707 ? 25.250 -10.974 -3.795 1.00 97.69 707 GLN A C 1
ATOM 5530 O O . GLN A 1 707 ? 25.202 -10.884 -5.020 1.00 97.69 707 GLN A O 1
ATOM 5535 N N . TYR A 1 708 ? 24.322 -10.455 -3.002 1.00 98.38 708 TYR A N 1
ATOM 5536 C CA . TYR A 1 708 ? 23.201 -9.646 -3.458 1.00 98.38 708 TYR A CA 1
ATOM 5537 C C . TYR A 1 708 ? 23.579 -8.171 -3.381 1.00 98.38 708 TYR A C 1
ATOM 5539 O O . TYR A 1 708 ? 23.955 -7.684 -2.313 1.00 98.38 708 TYR A O 1
ATOM 5547 N N . SER A 1 709 ? 23.455 -7.463 -4.502 1.00 98.12 709 SER A N 1
ATOM 5548 C CA . SER A 1 709 ? 23.818 -6.047 -4.596 1.00 98.12 709 SER A CA 1
ATOM 5549 C C . SER A 1 709 ? 22.681 -5.250 -5.222 1.00 98.12 709 SER A C 1
ATOM 5551 O O . SER A 1 709 ? 22.211 -5.599 -6.302 1.00 98.12 709 SER A O 1
ATOM 5553 N N . SER A 1 710 ? 22.271 -4.162 -4.569 1.00 97.88 710 SER A N 1
ATOM 5554 C CA . SER A 1 710 ? 21.294 -3.199 -5.090 1.00 97.88 710 SER A CA 1
ATOM 5555 C C . SER A 1 710 ? 21.951 -1.837 -5.180 1.00 97.88 710 SER A C 1
ATOM 5557 O O . SER A 1 710 ? 22.376 -1.294 -4.160 1.00 97.88 710 SER A O 1
ATOM 5559 N N . THR A 1 711 ? 22.014 -1.275 -6.380 1.00 97.88 711 THR A N 1
ATOM 5560 C CA . THR A 1 711 ? 22.639 0.022 -6.629 1.00 97.88 711 THR A CA 1
ATOM 5561 C C . THR A 1 711 ? 21.663 0.960 -7.323 1.00 97.88 711 THR A C 1
ATOM 5563 O O . THR A 1 711 ? 20.916 0.535 -8.201 1.00 97.88 711 THR A O 1
ATOM 5566 N N . PHE A 1 712 ? 21.626 2.227 -6.921 1.00 98.19 712 PHE A N 1
ATOM 5567 C CA . PHE A 1 712 ? 20.683 3.209 -7.452 1.00 98.19 712 PHE A CA 1
ATOM 5568 C C . PHE A 1 712 ? 21.295 4.610 -7.459 1.00 98.19 712 PHE A C 1
ATOM 5570 O O . PHE A 1 712 ? 21.938 4.997 -6.488 1.00 98.19 712 PHE A O 1
ATOM 5577 N N . ASP A 1 713 ? 21.045 5.391 -8.512 1.00 96.69 713 ASP A N 1
ATOM 5578 C CA . ASP A 1 713 ? 21.158 6.852 -8.470 1.00 96.69 713 ASP A CA 1
ATOM 5579 C C . ASP A 1 713 ? 20.012 7.515 -9.236 1.00 96.69 713 ASP A C 1
ATOM 5581 O O . ASP A 1 713 ? 19.395 6.915 -10.118 1.00 96.69 713 ASP A O 1
ATOM 5585 N N . LYS A 1 714 ? 19.746 8.782 -8.919 1.00 95.94 714 LYS A N 1
ATOM 5586 C CA . LYS A 1 714 ? 18.633 9.530 -9.509 1.00 95.94 714 LYS A CA 1
ATOM 5587 C C . LYS A 1 714 ? 18.732 9.683 -11.026 1.00 95.94 714 LYS A C 1
ATOM 5589 O O . LYS A 1 714 ? 17.716 9.651 -11.705 1.00 95.94 714 LYS A O 1
ATOM 5594 N N . LYS A 1 715 ? 19.936 9.842 -11.570 1.00 93.69 715 LYS A N 1
ATOM 5595 C CA . LYS A 1 715 ? 20.164 10.133 -12.990 1.00 93.69 715 LYS A CA 1
ATOM 5596 C C . LYS A 1 715 ? 20.014 8.890 -13.863 1.00 93.69 715 LYS A C 1
ATOM 5598 O O . LYS A 1 715 ? 19.468 8.978 -14.957 1.00 93.69 715 LYS A O 1
ATOM 5603 N N . THR A 1 716 ? 20.554 7.761 -13.418 1.00 91.81 716 THR A N 1
ATOM 5604 C CA . THR A 1 716 ? 20.704 6.544 -14.229 1.00 91.81 716 THR A CA 1
ATOM 5605 C C . THR A 1 716 ? 19.870 5.369 -13.727 1.00 91.81 716 THR A C 1
ATOM 5607 O O . THR A 1 716 ? 19.856 4.326 -14.374 1.00 91.81 716 THR A O 1
ATOM 5610 N N . GLY A 1 717 ? 19.172 5.518 -12.601 1.00 93.69 717 GLY A N 1
ATOM 5611 C CA . GLY A 1 717 ? 18.237 4.525 -12.083 1.00 93.69 717 GLY A CA 1
ATOM 5612 C C . GLY A 1 717 ? 18.885 3.400 -11.295 1.00 93.69 717 GLY A C 1
ATOM 5613 O O . GLY A 1 717 ? 20.018 3.518 -10.814 1.00 93.69 717 GLY A O 1
ATOM 5614 N N . GLY A 1 718 ? 18.148 2.303 -11.149 1.00 94.94 718 GLY A N 1
ATOM 5615 C CA . GLY A 1 718 ? 18.535 1.138 -10.358 1.00 94.94 718 GLY A CA 1
ATOM 5616 C C . GLY A 1 718 ? 19.167 0.030 -11.196 1.00 94.94 718 GLY A C 1
ATOM 5617 O O . GLY A 1 718 ? 18.768 -0.198 -12.333 1.00 94.94 718 GLY A O 1
ATOM 5618 N N . ALA A 1 719 ? 20.131 -0.686 -10.624 1.00 96.38 719 ALA A N 1
ATOM 5619 C CA . ALA A 1 719 ? 20.620 -1.963 -11.129 1.00 96.38 719 ALA A CA 1
ATOM 5620 C C . ALA A 1 719 ? 20.815 -2.932 -9.959 1.00 96.38 719 ALA A C 1
ATOM 5622 O O . ALA A 1 719 ? 21.245 -2.535 -8.874 1.00 96.38 719 ALA A O 1
ATOM 5623 N N . SER A 1 720 ? 20.513 -4.206 -10.182 1.00 97.75 720 SER A N 1
ATOM 5624 C CA . SER A 1 720 ? 20.646 -5.238 -9.158 1.00 97.75 720 SER A CA 1
ATOM 5625 C C . SER A 1 720 ? 21.423 -6.429 -9.677 1.00 97.75 720 SER A C 1
ATOM 5627 O O . SER A 1 720 ? 21.284 -6.811 -10.841 1.00 97.75 720 SER A O 1
ATOM 5629 N N . TYR A 1 721 ? 22.218 -7.031 -8.796 1.00 98.12 721 TYR A N 1
ATOM 5630 C CA . TYR A 1 721 ? 23.130 -8.113 -9.138 1.00 98.12 721 TYR A CA 1
ATOM 5631 C C . TYR A 1 721 ? 22.982 -9.284 -8.174 1.00 98.12 721 TYR A C 1
ATOM 5633 O O . TYR A 1 721 ? 22.776 -9.104 -6.971 1.00 98.12 721 TYR A O 1
ATOM 5641 N N . CYS A 1 722 ? 23.122 -10.488 -8.720 1.00 97.69 722 CYS A N 1
ATOM 5642 C CA . CYS A 1 722 ? 23.382 -11.705 -7.962 1.00 97.69 722 CYS A CA 1
ATOM 5643 C C . CYS A 1 722 ? 24.768 -12.201 -8.375 1.00 97.69 722 CYS A C 1
ATOM 5645 O O . CYS A 1 722 ? 25.001 -12.541 -9.535 1.00 97.69 722 CYS A O 1
ATOM 5647 N N . ASN A 1 723 ? 25.707 -12.208 -7.431 1.00 96.69 723 ASN A N 1
ATOM 5648 C CA . ASN A 1 723 ? 27.133 -12.355 -7.705 1.00 96.69 723 ASN A CA 1
ATOM 5649 C C . ASN A 1 723 ? 27.608 -11.278 -8.697 1.00 96.69 723 ASN A C 1
ATOM 5651 O O . ASN A 1 723 ? 27.519 -10.087 -8.413 1.00 96.69 723 ASN A O 1
ATOM 5655 N N . LYS A 1 724 ? 28.095 -11.697 -9.867 1.00 94.62 724 LYS A N 1
ATOM 5656 C CA . LYS A 1 724 ? 28.607 -10.815 -10.925 1.00 94.62 724 LYS A CA 1
ATOM 5657 C C . LYS A 1 724 ? 27.574 -10.508 -12.008 1.00 94.62 724 LYS A C 1
ATOM 5659 O O . LYS A 1 724 ? 27.859 -9.719 -12.899 1.00 94.62 724 LYS A O 1
ATOM 5664 N N . GLU A 1 725 ? 26.409 -11.149 -11.968 1.00 95.94 725 GLU A N 1
ATOM 5665 C CA . GLU A 1 725 ? 25.413 -11.047 -13.031 1.00 95.94 725 GLU A CA 1
ATOM 5666 C C . GLU A 1 725 ? 24.370 -9.990 -12.690 1.00 95.94 725 GLU A C 1
ATOM 5668 O O . GLU A 1 725 ? 23.766 -10.026 -11.615 1.00 95.94 725 GLU A O 1
ATOM 5673 N N . LYS A 1 726 ? 24.142 -9.052 -13.615 1.00 95.81 726 LYS A N 1
ATOM 5674 C CA . LYS A 1 726 ? 23.038 -8.096 -13.522 1.00 95.81 726 LYS A CA 1
ATOM 5675 C C . LYS A 1 726 ? 21.723 -8.829 -13.776 1.00 95.81 726 LYS A C 1
ATOM 5677 O O . LYS A 1 726 ? 21.525 -9.388 -14.851 1.00 95.81 726 LYS A O 1
ATOM 5682 N N . VAL A 1 727 ? 20.823 -8.804 -12.800 1.00 95.81 727 VAL A N 1
ATOM 5683 C CA . VAL A 1 727 ? 19.555 -9.551 -12.830 1.00 95.81 727 VAL A CA 1
ATOM 5684 C C . VAL A 1 727 ? 18.322 -8.665 -12.978 1.00 95.81 727 VAL A C 1
ATOM 5686 O O . VAL A 1 727 ? 17.255 -9.165 -13.328 1.00 95.81 727 VAL A O 1
ATOM 5689 N N . ALA A 1 728 ? 18.447 -7.368 -12.694 1.00 93.38 728 ALA A N 1
ATOM 5690 C CA . ALA A 1 728 ? 17.355 -6.407 -12.800 1.00 93.38 728 ALA A CA 1
ATOM 5691 C C . ALA A 1 728 ? 17.895 -4.989 -13.019 1.00 93.38 728 ALA A C 1
ATOM 5693 O O . ALA A 1 728 ? 19.003 -4.670 -12.580 1.00 93.38 728 ALA A O 1
ATOM 5694 N N . GLU A 1 729 ? 17.104 -4.132 -13.661 1.00 92.94 729 GLU A N 1
ATOM 5695 C CA . GLU A 1 729 ? 17.401 -2.707 -13.812 1.00 92.94 729 GLU A CA 1
ATOM 5696 C C . GLU A 1 729 ? 16.125 -1.882 -14.000 1.00 92.94 729 GLU A C 1
ATOM 5698 O O . GLU A 1 729 ? 15.089 -2.410 -14.405 1.00 92.94 729 GLU A O 1
ATOM 5703 N N . THR A 1 730 ? 16.219 -0.587 -13.710 1.00 91.25 730 THR A N 1
ATOM 5704 C CA . THR A 1 730 ? 15.148 0.394 -13.909 1.00 91.25 730 THR A CA 1
ATOM 5705 C C . THR A 1 730 ? 15.734 1.773 -14.226 1.00 91.25 730 THR A C 1
ATOM 5707 O O . THR A 1 730 ? 16.904 2.029 -13.932 1.00 91.25 730 THR A O 1
ATOM 5710 N N . ILE A 1 731 ? 14.940 2.669 -14.819 1.00 90.38 731 ILE A N 1
ATOM 5711 C CA . ILE A 1 731 ? 15.382 4.014 -15.217 1.00 90.38 731 ILE A CA 1
ATOM 5712 C C . ILE A 1 731 ? 15.523 4.972 -14.018 1.00 90.38 731 ILE A C 1
ATOM 5714 O O . ILE A 1 731 ? 15.140 4.649 -12.890 1.00 90.38 731 ILE A O 1
ATOM 5718 N N . GLY A 1 732 ? 16.137 6.136 -14.258 1.00 91.12 732 GLY A N 1
ATOM 5719 C CA . GLY A 1 732 ? 16.291 7.208 -13.270 1.00 91.12 732 GLY A CA 1
ATOM 5720 C C . GLY A 1 732 ? 14.972 7.879 -12.882 1.00 91.12 732 GLY A C 1
ATOM 5721 O O . GLY A 1 732 ? 13.940 7.668 -13.511 1.00 91.12 732 GLY A O 1
ATOM 5722 N N . ILE A 1 733 ? 15.037 8.724 -11.856 1.00 91.56 733 ILE A N 1
ATOM 5723 C CA . ILE A 1 733 ? 13.910 9.501 -11.323 1.00 91.56 733 ILE A CA 1
ATOM 5724 C C . ILE A 1 733 ? 14.183 11.006 -11.493 1.00 91.56 733 ILE A C 1
ATOM 5726 O O . ILE A 1 733 ? 15.330 11.406 -11.721 1.00 91.56 733 ILE A O 1
ATOM 5730 N N . PRO A 1 734 ? 13.176 11.887 -11.357 1.00 89.00 734 PRO A N 1
ATOM 5731 C CA . PRO A 1 734 ? 13.391 13.324 -11.493 1.00 89.00 734 PRO A CA 1
ATOM 5732 C C . PRO A 1 734 ? 14.474 13.870 -10.541 1.00 89.00 734 PRO A C 1
ATOM 5734 O O . PRO A 1 734 ? 14.453 13.656 -9.328 1.00 89.00 734 PRO A O 1
ATOM 5737 N N . MET A 1 735 ? 15.420 14.650 -11.081 1.00 90.81 735 MET A N 1
ATOM 5738 C CA . MET A 1 735 ? 16.571 15.172 -10.321 1.00 90.81 735 MET A CA 1
ATOM 5739 C C . MET A 1 735 ? 16.197 16.130 -9.178 1.00 90.81 735 MET A C 1
ATOM 5741 O O . MET A 1 735 ? 17.026 16.355 -8.297 1.00 90.81 735 MET A O 1
ATOM 5745 N N . GLY A 1 736 ? 14.972 16.661 -9.151 1.00 88.75 736 GLY A N 1
ATOM 5746 C CA . GLY A 1 736 ? 14.453 17.492 -8.057 1.00 88.75 736 GLY A CA 1
ATOM 5747 C C . GLY A 1 736 ? 13.957 16.703 -6.839 1.00 88.75 736 GLY A C 1
ATOM 5748 O O . GLY A 1 736 ? 13.960 17.238 -5.739 1.00 88.75 736 GLY A O 1
ATOM 5749 N N . GLU A 1 737 ? 13.615 15.421 -6.998 1.00 88.69 737 GLU A N 1
ATOM 5750 C CA . GLU A 1 737 ? 12.903 14.652 -5.965 1.00 88.69 737 GLU A CA 1
ATOM 5751 C C . GLU A 1 737 ? 13.841 14.048 -4.906 1.00 88.69 737 GLU A C 1
ATOM 5753 O O . GLU A 1 737 ? 14.730 13.270 -5.259 1.00 88.69 737 GLU A O 1
ATOM 5758 N N . PRO A 1 738 ? 13.716 14.371 -3.609 1.00 92.31 738 PRO A N 1
ATOM 5759 C CA . PRO A 1 738 ? 14.620 13.840 -2.593 1.00 92.31 738 PRO A CA 1
ATOM 5760 C C . PRO A 1 738 ? 14.386 12.343 -2.348 1.00 92.31 738 PRO A C 1
ATOM 5762 O O . PRO A 1 738 ? 13.243 11.892 -2.243 1.00 92.31 738 PRO A O 1
ATOM 5765 N N . LEU A 1 739 ? 15.478 11.584 -2.193 1.00 96.12 739 LEU A N 1
ATOM 5766 C CA . LEU A 1 739 ? 15.419 10.210 -1.688 1.00 96.12 739 LEU A CA 1
ATOM 5767 C C . LEU A 1 739 ? 14.990 10.203 -0.217 1.00 96.12 739 LEU A C 1
ATOM 5769 O O . LEU A 1 739 ? 15.383 11.076 0.561 1.00 96.12 739 LEU A O 1
ATOM 5773 N N . ARG A 1 740 ? 14.201 9.202 0.179 1.00 94.25 740 ARG A N 1
ATOM 5774 C CA . ARG A 1 740 ? 13.704 9.072 1.553 1.00 94.25 740 ARG A CA 1
ATOM 5775 C C . ARG A 1 740 ? 14.700 8.344 2.441 1.00 94.25 740 ARG A C 1
ATOM 5777 O O . ARG A 1 740 ? 14.664 7.128 2.539 1.00 94.25 740 ARG A O 1
ATOM 5784 N N . ASN A 1 741 ? 15.561 9.098 3.124 1.00 94.88 741 ASN A N 1
ATOM 5785 C CA . ASN A 1 741 ? 16.548 8.540 4.058 1.00 94.88 741 ASN A CA 1
ATOM 5786 C C . ASN A 1 741 ? 15.943 7.889 5.302 1.00 94.88 741 ASN A C 1
ATOM 5788 O O . ASN A 1 741 ? 16.561 6.979 5.862 1.00 94.88 741 ASN A O 1
ATOM 5792 N N . TRP A 1 742 ? 14.766 8.371 5.718 1.00 92.75 742 TRP A N 1
ATOM 5793 C CA . TRP A 1 742 ? 14.121 7.997 6.971 1.00 92.75 742 TRP A CA 1
ATOM 5794 C C . TRP A 1 742 ? 15.081 8.154 8.159 1.00 92.75 742 TRP A C 1
ATOM 5796 O O . TRP A 1 742 ? 15.534 7.177 8.762 1.00 92.75 742 TRP A O 1
ATOM 5806 N N . GLU A 1 743 ? 15.447 9.406 8.440 1.00 94.50 743 GLU A N 1
ATOM 5807 C CA . GLU A 1 743 ? 16.344 9.767 9.534 1.00 94.50 743 GLU A CA 1
ATOM 5808 C C . GLU A 1 743 ? 15.807 9.256 10.882 1.00 94.50 743 GLU A C 1
ATOM 5810 O O . GLU A 1 743 ? 14.606 9.267 11.152 1.00 94.50 743 GLU A O 1
ATOM 5815 N N . GLY A 1 744 ? 16.709 8.775 11.735 1.00 92.88 744 GLY A N 1
ATOM 5816 C CA . GLY A 1 744 ? 16.386 8.121 13.001 1.00 92.88 744 GLY A CA 1
ATOM 5817 C C . GLY A 1 744 ? 16.069 6.625 12.887 1.00 92.88 744 GLY A C 1
ATOM 5818 O O . GLY A 1 744 ? 15.991 5.960 13.921 1.00 92.88 744 GLY A O 1
ATOM 5819 N N . LEU A 1 745 ? 15.929 6.065 11.676 1.00 93.69 745 LEU A N 1
ATOM 5820 C CA . LEU A 1 745 ? 15.659 4.635 11.493 1.00 93.69 745 LEU A CA 1
ATOM 5821 C C . LEU A 1 745 ? 16.906 3.816 11.135 1.00 93.69 745 LEU A C 1
ATOM 5823 O O . LEU A 1 745 ? 17.648 4.196 10.219 1.00 93.69 745 LEU A O 1
ATOM 5827 N N . PRO A 1 746 ? 17.107 2.655 11.790 1.00 95.44 746 PRO A N 1
ATOM 5828 C CA . PRO A 1 746 ? 18.239 1.783 11.509 1.00 95.44 746 PRO A CA 1
ATOM 5829 C C . PRO A 1 746 ? 18.261 1.234 10.078 1.00 95.44 746 PRO A C 1
ATOM 5831 O O . PRO A 1 746 ? 17.236 1.112 9.404 1.00 95.44 746 PRO A O 1
ATOM 5834 N N . LEU A 1 747 ? 19.455 0.831 9.650 1.00 97.88 747 LEU A N 1
ATOM 5835 C CA . LEU A 1 747 ? 19.648 -0.101 8.544 1.00 97.88 747 LEU A CA 1
ATOM 5836 C C . LEU A 1 747 ? 19.632 -1.528 9.116 1.00 97.88 747 LEU A C 1
ATOM 5838 O O . LEU A 1 747 ? 20.432 -1.865 9.990 1.00 97.88 747 LEU A O 1
ATOM 5842 N N . PHE A 1 748 ? 18.725 -2.364 8.624 1.00 97.44 748 PHE A N 1
ATOM 5843 C CA . PHE A 1 748 ? 18.533 -3.737 9.076 1.00 97.44 748 PHE A CA 1
ATOM 5844 C C . PHE A 1 748 ? 19.048 -4.759 8.066 1.00 97.44 748 PHE A C 1
ATOM 5846 O O . PHE A 1 748 ? 18.915 -4.582 6.853 1.00 97.44 748 PHE A O 1
ATOM 5853 N N . VAL A 1 749 ? 19.560 -5.874 8.587 1.00 98.12 749 VAL A N 1
ATOM 5854 C CA . VAL A 1 749 ? 19.809 -7.114 7.844 1.00 98.12 749 VAL A CA 1
ATOM 5855 C C . VAL A 1 749 ? 19.163 -8.268 8.599 1.00 98.12 749 VAL A C 1
ATOM 5857 O O . VAL A 1 749 ? 19.424 -8.473 9.784 1.00 98.12 749 VAL A O 1
ATOM 5860 N N . GLY A 1 750 ? 18.309 -9.012 7.900 1.00 95.94 750 GLY A N 1
ATOM 5861 C CA . GLY A 1 750 ? 17.568 -10.150 8.433 1.00 95.94 750 GLY A CA 1
ATOM 5862 C C . GLY A 1 750 ? 16.276 -9.822 9.174 1.00 95.94 750 GLY A C 1
ATOM 5863 O O . GLY A 1 750 ? 15.582 -10.740 9.602 1.00 95.94 750 GLY A O 1
ATOM 5864 N N . TYR A 1 751 ? 15.911 -8.541 9.263 1.00 94.88 751 TYR A N 1
ATOM 5865 C CA . TYR A 1 751 ? 14.669 -8.082 9.878 1.00 94.88 751 TYR A CA 1
ATOM 5866 C C . TYR A 1 751 ? 14.088 -6.844 9.179 1.00 94.88 751 TYR A C 1
ATOM 5868 O O . TYR A 1 751 ? 14.832 -5.984 8.712 1.00 94.88 751 TYR A O 1
ATOM 5876 N N . SER A 1 752 ? 12.760 -6.736 9.113 1.00 94.69 752 SER A N 1
ATOM 5877 C CA . SER A 1 752 ? 12.044 -5.499 8.778 1.00 94.69 752 SER A CA 1
ATOM 5878 C C . SER A 1 752 ? 10.580 -5.599 9.209 1.00 94.69 752 SER A C 1
ATOM 5880 O O . SER A 1 752 ? 10.041 -6.701 9.331 1.00 94.69 752 SER A O 1
ATOM 5882 N N . TYR A 1 753 ? 9.915 -4.463 9.415 1.00 93.50 753 TYR A N 1
ATOM 5883 C CA . TYR A 1 753 ? 8.455 -4.449 9.499 1.00 93.50 753 TYR A CA 1
ATOM 5884 C C . TYR A 1 753 ? 7.837 -4.554 8.102 1.00 93.50 753 TYR A C 1
ATOM 5886 O O . TYR A 1 753 ? 8.462 -4.182 7.108 1.00 93.50 753 TYR A O 1
ATOM 5894 N N . ILE A 1 754 ? 6.604 -5.046 8.022 1.00 90.19 754 ILE A N 1
ATOM 5895 C CA . ILE A 1 754 ? 5.857 -5.158 6.766 1.00 90.19 754 ILE A CA 1
ATOM 5896 C C . ILE A 1 754 ? 4.382 -4.821 6.997 1.00 90.19 754 ILE A C 1
ATOM 5898 O O . ILE A 1 754 ? 3.818 -5.169 8.035 1.00 90.19 754 ILE A O 1
ATOM 5902 N N . GLY A 1 755 ? 3.785 -4.104 6.046 1.00 84.62 755 GLY A N 1
ATOM 5903 C CA . GLY A 1 755 ? 2.438 -3.538 6.153 1.00 84.62 755 GLY A CA 1
ATOM 5904 C C . GLY A 1 755 ? 2.418 -2.012 6.124 1.00 84.62 755 GLY A C 1
ATOM 5905 O O . GLY A 1 755 ? 3.475 -1.369 6.076 1.00 84.62 755 GLY A O 1
ATOM 5906 N N . HIS A 1 756 ? 1.208 -1.453 6.167 1.00 81.81 756 HIS A N 1
ATOM 5907 C CA . HIS A 1 756 ? 0.970 -0.015 6.323 1.00 81.81 756 HIS A CA 1
ATOM 5908 C C . HIS A 1 756 ? 1.338 0.469 7.723 1.00 81.81 756 HIS A C 1
ATOM 5910 O O . HIS A 1 756 ? 1.281 -0.289 8.690 1.00 81.81 756 HIS A O 1
ATOM 5916 N N . ILE A 1 757 ? 1.703 1.745 7.851 1.00 85.56 757 ILE A N 1
ATOM 5917 C CA . ILE A 1 757 ? 2.042 2.322 9.150 1.00 85.56 757 ILE A CA 1
ATOM 5918 C C . ILE A 1 757 ? 0.755 2.583 9.931 1.00 85.56 757 ILE A C 1
ATOM 5920 O O . ILE A 1 757 ? -0.053 3.428 9.555 1.00 85.56 757 ILE A O 1
ATOM 5924 N N . ILE A 1 758 ? 0.600 1.900 11.064 1.00 82.25 758 ILE A N 1
ATOM 5925 C CA . ILE A 1 758 ? -0.484 2.167 12.008 1.00 82.25 758 ILE A CA 1
ATOM 5926 C C . ILE A 1 758 ? -0.057 3.342 12.883 1.00 82.25 758 ILE A C 1
ATOM 5928 O O . ILE A 1 758 ? 0.951 3.272 13.594 1.00 82.25 758 ILE A O 1
ATOM 5932 N N . LYS A 1 759 ? -0.816 4.438 12.823 1.00 78.81 759 LYS A N 1
ATOM 5933 C CA . LYS A 1 759 ? -0.464 5.713 13.459 1.00 78.81 759 LYS A CA 1
ATOM 5934 C C . LYS A 1 759 ? -0.352 5.596 14.981 1.00 78.81 759 LYS A C 1
ATOM 5936 O O . LYS A 1 759 ? 0.529 6.210 15.574 1.00 78.81 759 LYS A O 1
ATOM 5941 N N . GLU A 1 760 ? -1.213 4.793 15.595 1.00 74.38 760 GLU A N 1
ATOM 5942 C CA . GLU A 1 760 ? -1.324 4.589 17.041 1.00 74.38 760 GLU A CA 1
ATOM 5943 C C . GLU A 1 760 ? -0.080 3.917 17.634 1.00 74.38 760 GLU A C 1
ATOM 5945 O O . GLU A 1 760 ? 0.324 4.245 18.749 1.00 74.38 760 GLU A O 1
ATOM 5950 N N . ILE A 1 761 ? 0.549 3.007 16.882 1.00 76.50 761 ILE A N 1
ATOM 5951 C CA . ILE A 1 761 ? 1.754 2.274 17.310 1.00 76.50 761 ILE A CA 1
ATOM 5952 C C . ILE A 1 761 ? 3.031 2.729 16.585 1.00 76.50 761 ILE A C 1
ATOM 5954 O O . ILE A 1 761 ? 4.121 2.268 16.923 1.00 76.50 761 ILE A O 1
ATOM 5958 N N . GLY A 1 762 ? 2.917 3.621 15.594 1.00 80.75 762 GLY A N 1
ATOM 5959 C CA . GLY A 1 762 ? 4.034 4.208 14.847 1.00 80.75 762 GLY A CA 1
ATOM 5960 C C . GLY A 1 762 ? 4.798 3.229 13.951 1.00 80.75 762 GLY A C 1
ATOM 5961 O O . GLY A 1 762 ? 5.947 3.492 13.597 1.00 80.75 762 GLY A O 1
ATOM 5962 N N . ARG A 1 763 ? 4.201 2.080 13.616 1.00 86.06 763 ARG A N 1
ATOM 5963 C CA . ARG A 1 763 ? 4.820 1.032 12.795 1.00 86.06 763 ARG A CA 1
ATOM 5964 C C . ARG A 1 763 ? 3.775 0.114 12.152 1.00 86.06 763 ARG A C 1
ATOM 5966 O O . ARG A 1 763 ? 2.622 0.131 12.576 1.00 86.06 763 ARG A O 1
ATOM 5973 N N . PRO A 1 764 ? 4.166 -0.727 11.184 1.00 88.44 764 PRO A N 1
ATOM 5974 C CA . PRO A 1 764 ? 3.302 -1.789 10.693 1.00 88.44 764 PRO A CA 1
ATOM 5975 C C . PRO A 1 764 ? 2.961 -2.848 11.738 1.00 88.44 764 PRO A C 1
ATOM 5977 O O . PRO A 1 764 ? 3.704 -3.049 12.705 1.00 88.44 764 PRO A O 1
ATOM 5980 N N . LYS A 1 765 ? 1.846 -3.552 11.507 1.00 86.62 765 LYS A N 1
ATOM 5981 C CA . LYS A 1 765 ? 1.364 -4.658 12.350 1.00 86.62 765 LYS A CA 1
ATOM 5982 C C . LYS A 1 765 ? 2.348 -5.823 12.382 1.00 86.62 765 LYS A C 1
ATOM 5984 O O . LYS A 1 765 ? 2.644 -6.346 13.458 1.00 86.62 765 LYS A O 1
ATOM 5989 N N . TYR A 1 766 ? 2.843 -6.210 11.209 1.00 89.75 766 TYR A N 1
ATOM 5990 C CA . TYR A 1 766 ? 3.634 -7.417 11.015 1.00 89.75 766 TYR A CA 1
ATOM 5991 C C . TYR A 1 766 ? 5.131 -7.118 10.914 1.00 89.75 766 TYR A C 1
ATOM 5993 O O . TYR A 1 766 ? 5.573 -5.985 10.698 1.00 89.75 766 TYR A O 1
ATOM 6001 N N . PHE A 1 767 ? 5.922 -8.177 11.041 1.00 92.25 767 PHE A N 1
ATOM 6002 C CA . PHE A 1 767 ? 7.349 -8.176 10.756 1.00 92.25 767 PHE A CA 1
ATOM 6003 C C . PHE A 1 767 ? 7.696 -9.377 9.875 1.00 92.25 767 PHE A C 1
ATOM 6005 O O . PHE A 1 767 ? 6.944 -10.345 9.790 1.00 92.25 767 PHE A O 1
ATOM 6012 N N . THR A 1 768 ? 8.840 -9.298 9.209 1.00 93.00 768 THR A N 1
ATOM 6013 C CA . THR A 1 768 ? 9.406 -10.376 8.399 1.00 93.00 768 THR A CA 1
ATOM 6014 C C . THR A 1 768 ? 10.872 -10.568 8.767 1.00 93.00 768 THR A C 1
ATOM 6016 O O . THR A 1 768 ? 11.567 -9.615 9.140 1.00 93.00 768 THR A O 1
ATOM 6019 N N . HIS A 1 769 ? 11.335 -11.813 8.702 1.00 93.88 769 HIS A N 1
ATOM 6020 C CA . HIS A 1 769 ? 12.682 -12.217 9.089 1.00 93.88 769 HIS A CA 1
ATOM 6021 C C . HIS A 1 769 ? 13.364 -12.978 7.948 1.00 93.88 769 HIS A C 1
ATOM 6023 O O . HIS A 1 769 ? 12.713 -13.418 7.004 1.00 93.88 769 HIS A O 1
ATOM 6029 N N . LEU A 1 770 ? 14.687 -13.120 8.004 1.00 94.88 770 LEU A N 1
ATOM 6030 C CA . LEU A 1 770 ? 15.458 -13.891 7.029 1.00 94.88 770 LEU A CA 1
ATOM 6031 C C . LEU A 1 770 ? 16.165 -15.056 7.718 1.00 94.88 770 LEU A C 1
ATOM 6033 O O . LEU A 1 770 ? 16.999 -14.836 8.593 1.00 94.88 770 LEU A O 1
ATOM 6037 N N . SER A 1 771 ? 15.918 -16.280 7.248 1.00 94.81 771 SER A N 1
ATOM 6038 C CA . SER A 1 771 ? 16.714 -17.441 7.650 1.00 94.81 771 SER A CA 1
ATOM 6039 C C . SER A 1 771 ? 17.936 -17.594 6.741 1.00 94.81 771 SER A C 1
ATOM 6041 O O . SER A 1 771 ? 17.846 -18.130 5.630 1.00 94.81 771 SER A O 1
ATOM 6043 N N . ALA A 1 772 ? 19.091 -17.096 7.187 1.00 96.44 772 ALA A N 1
ATOM 6044 C CA . ALA A 1 772 ? 20.311 -17.106 6.384 1.00 96.44 772 ALA A CA 1
ATOM 6045 C C . ALA A 1 772 ? 21.597 -17.011 7.210 1.00 96.44 772 ALA A C 1
ATOM 6047 O O . ALA A 1 772 ? 21.627 -16.517 8.335 1.00 96.44 772 ALA A O 1
ATOM 6048 N N . LYS A 1 773 ? 22.702 -17.419 6.585 1.00 96.69 773 LYS A N 1
ATOM 6049 C CA . LYS A 1 773 ? 24.068 -17.140 7.036 1.00 96.69 773 LYS A CA 1
ATOM 6050 C C . LYS A 1 773 ? 24.565 -15.885 6.332 1.00 96.69 773 LYS A C 1
ATOM 6052 O O . LYS A 1 773 ? 24.520 -15.836 5.106 1.00 96.69 773 LYS A O 1
ATOM 6057 N N . ILE A 1 774 ? 25.071 -14.906 7.074 1.00 97.56 774 ILE A N 1
ATOM 6058 C CA . ILE A 1 774 ? 25.542 -13.620 6.543 1.00 97.56 774 ILE A CA 1
ATOM 6059 C C . ILE A 1 774 ? 27.044 -13.483 6.780 1.00 97.56 774 ILE A C 1
ATOM 6061 O O . ILE A 1 774 ? 27.489 -13.570 7.922 1.00 97.56 774 ILE A O 1
ATOM 6065 N N . SER A 1 775 ? 27.827 -13.259 5.721 1.00 96.25 775 SER A N 1
ATOM 6066 C CA . SER A 1 775 ? 29.294 -13.123 5.811 1.00 96.25 775 SER A CA 1
ATOM 6067 C C . SER A 1 775 ? 29.839 -11.772 5.357 1.00 96.25 775 SER A C 1
ATOM 6069 O O . SER A 1 775 ? 31.030 -11.508 5.502 1.00 96.25 775 SER A O 1
ATOM 6071 N N . GLN A 1 776 ? 29.007 -10.926 4.752 1.00 96.69 776 GLN A N 1
ATOM 6072 C CA . GLN A 1 776 ? 29.416 -9.596 4.312 1.00 96.69 776 GLN A CA 1
ATOM 6073 C C . GLN A 1 776 ? 28.215 -8.659 4.313 1.00 96.69 776 GLN A C 1
ATOM 6075 O O . GLN A 1 776 ? 27.158 -9.017 3.799 1.00 96.69 776 GLN A O 1
ATOM 6080 N N . ILE A 1 777 ? 28.410 -7.458 4.852 1.00 98.44 777 ILE A N 1
ATOM 6081 C CA . ILE A 1 777 ? 27.464 -6.344 4.786 1.00 98.44 777 ILE A CA 1
ATOM 6082 C C . ILE A 1 777 ? 28.267 -5.105 4.403 1.00 98.44 777 ILE A C 1
ATOM 6084 O O . ILE A 1 777 ? 29.250 -4.780 5.080 1.00 98.44 777 ILE A O 1
ATOM 6088 N N . ARG A 1 778 ? 27.861 -4.431 3.321 1.00 98.38 778 ARG A N 1
ATOM 6089 C CA . ARG A 1 778 ? 28.398 -3.124 2.926 1.00 98.38 778 ARG A CA 1
ATOM 6090 C C . ARG A 1 778 ? 27.297 -2.162 2.504 1.00 98.38 778 ARG A C 1
ATOM 6092 O O . ARG A 1 778 ? 26.319 -2.579 1.887 1.00 98.38 778 ARG A O 1
ATOM 6099 N N . PHE A 1 779 ? 27.495 -0.879 2.786 1.00 98.44 779 PHE A N 1
ATOM 6100 C CA . PHE A 1 779 ? 26.622 0.197 2.318 1.00 98.44 779 PHE A CA 1
ATOM 6101 C C . PHE A 1 779 ? 27.458 1.389 1.845 1.00 98.44 779 PHE A C 1
ATOM 6103 O O . PHE A 1 779 ? 28.313 1.875 2.586 1.00 98.44 779 PHE A O 1
ATOM 6110 N N . TYR A 1 780 ? 27.209 1.850 0.622 1.00 98.19 780 TYR A N 1
ATOM 6111 C CA . TYR A 1 780 ? 27.854 3.002 -0.005 1.00 98.19 780 TYR A CA 1
ATOM 6112 C C . TYR A 1 780 ? 26.834 4.118 -0.230 1.00 98.19 780 TYR A C 1
ATOM 6114 O O . TYR A 1 780 ? 25.682 3.855 -0.577 1.00 98.19 780 TYR A O 1
ATOM 6122 N N . LYS A 1 781 ? 27.283 5.369 -0.120 1.00 97.06 781 LYS A N 1
ATOM 6123 C CA . LYS A 1 781 ? 26.474 6.577 -0.366 1.00 97.06 781 LYS A CA 1
ATOM 6124 C C . LYS A 1 781 ? 26.335 6.959 -1.845 1.00 97.06 781 LYS A C 1
ATOM 6126 O O . LYS A 1 781 ? 25.865 8.052 -2.157 1.00 97.06 781 LYS A O 1
ATOM 6131 N N . THR A 1 782 ? 26.802 6.101 -2.746 1.00 96.56 782 THR A N 1
ATOM 6132 C CA . THR A 1 782 ? 26.836 6.325 -4.193 1.00 96.56 782 THR A CA 1
ATOM 6133 C C . THR A 1 782 ? 26.504 5.040 -4.949 1.00 96.56 782 THR A C 1
ATOM 6135 O O . THR A 1 782 ? 26.583 3.931 -4.404 1.00 96.56 782 THR A O 1
ATOM 6138 N N . LYS A 1 783 ? 26.090 5.190 -6.212 1.00 96.75 783 LYS A N 1
ATOM 6139 C CA . LYS A 1 783 ? 25.866 4.065 -7.124 1.00 96.75 783 LYS A CA 1
ATOM 6140 C C . LYS A 1 783 ? 27.210 3.516 -7.600 1.00 96.75 783 LYS A C 1
ATOM 6142 O O . LYS A 1 783 ? 28.012 4.267 -8.147 1.00 96.75 783 LYS A O 1
ATOM 6147 N N . LEU A 1 784 ? 27.432 2.219 -7.417 1.00 97.12 784 LEU A N 1
ATOM 6148 C CA . LEU A 1 784 ? 28.595 1.513 -7.940 1.00 97.12 784 LEU A CA 1
ATOM 6149 C C . LEU A 1 784 ? 28.321 0.999 -9.357 1.00 97.12 784 LEU A C 1
ATOM 6151 O O . LEU A 1 784 ? 27.222 0.547 -9.683 1.00 97.12 784 LEU A O 1
ATOM 6155 N N . SER A 1 785 ? 29.346 1.045 -10.199 1.00 95.19 785 SER A N 1
ATOM 6156 C CA . SER A 1 785 ? 29.328 0.450 -11.534 1.00 95.19 785 SER A CA 1
ATOM 6157 C C . SER A 1 785 ? 29.425 -1.078 -11.481 1.00 95.19 785 SER A C 1
ATOM 6159 O O . SER A 1 785 ? 29.900 -1.665 -10.509 1.00 95.19 785 SER A O 1
ATOM 6161 N N . GLU A 1 786 ? 29.038 -1.741 -12.571 1.00 95.31 786 GLU A N 1
ATOM 6162 C CA . GLU A 1 786 ? 29.152 -3.200 -12.713 1.00 95.31 786 GLU A CA 1
ATOM 6163 C C . GLU A 1 786 ? 30.590 -3.704 -12.490 1.00 95.31 786 GLU A C 1
ATOM 6165 O O . GLU A 1 786 ? 30.800 -4.717 -11.820 1.00 95.31 786 GLU A O 1
ATOM 6170 N N . SER A 1 787 ? 31.598 -2.972 -12.979 1.00 95.62 787 SER A N 1
ATOM 6171 C CA . SER A 1 787 ? 33.009 -3.311 -12.754 1.00 95.62 787 SER A CA 1
ATOM 6172 C C . SER A 1 787 ? 33.411 -3.258 -11.282 1.00 95.62 787 SER A C 1
ATOM 6174 O O . SER A 1 787 ? 34.220 -4.070 -10.845 1.00 95.62 787 SER A O 1
ATOM 6176 N N . GLU A 1 788 ? 32.841 -2.333 -10.514 1.00 96.38 788 GLU A N 1
ATOM 6177 C CA . GLU A 1 788 ? 33.151 -2.165 -9.091 1.00 96.38 788 GLU A CA 1
ATOM 6178 C C . GLU A 1 788 ? 32.433 -3.213 -8.241 1.00 96.38 788 GLU A C 1
ATOM 6180 O O . GLU A 1 788 ? 33.025 -3.753 -7.311 1.00 96.38 788 GLU A O 1
ATOM 6185 N N . ILE A 1 789 ? 31.196 -3.578 -8.603 1.00 96.81 789 ILE A N 1
ATOM 6186 C CA . ILE A 1 789 ? 30.501 -4.730 -8.008 1.00 96.81 789 ILE A CA 1
ATOM 6187 C C . ILE A 1 789 ? 31.313 -6.010 -8.227 1.00 96.81 789 ILE A C 1
ATOM 6189 O O . ILE A 1 789 ? 31.541 -6.773 -7.288 1.00 96.81 789 ILE A O 1
ATOM 6193 N N . LYS A 1 790 ? 31.806 -6.222 -9.451 1.00 96.31 790 LYS A N 1
ATOM 6194 C CA . LYS A 1 790 ? 32.649 -7.373 -9.778 1.00 96.31 790 LYS A CA 1
ATOM 6195 C C . LYS A 1 790 ? 33.956 -7.388 -8.979 1.00 96.31 790 LYS A C 1
ATOM 6197 O O . LYS A 1 790 ? 34.338 -8.446 -8.487 1.00 96.31 790 LYS A O 1
ATOM 6202 N N . ASP A 1 791 ? 34.610 -6.239 -8.821 1.00 96.00 791 ASP A N 1
ATOM 6203 C CA . ASP A 1 791 ? 35.827 -6.124 -8.012 1.00 96.00 791 ASP A CA 1
ATOM 6204 C C . ASP A 1 791 ? 35.577 -6.484 -6.538 1.00 96.00 791 ASP A C 1
ATOM 6206 O O . ASP A 1 791 ? 36.319 -7.276 -5.960 1.00 96.00 791 ASP A O 1
ATOM 6210 N N . ILE A 1 792 ? 34.482 -5.995 -5.943 1.00 96.00 792 ILE A N 1
ATOM 6211 C CA . ILE A 1 792 ? 34.100 -6.335 -4.561 1.00 96.00 792 ILE A CA 1
ATOM 6212 C C . ILE A 1 792 ? 33.796 -7.834 -4.415 1.00 96.00 792 ILE A C 1
ATOM 6214 O O . ILE A 1 792 ? 34.131 -8.430 -3.387 1.00 96.00 792 ILE A O 1
ATOM 6218 N N . TYR A 1 793 ? 33.167 -8.449 -5.419 1.00 96.00 793 TYR A N 1
ATOM 6219 C CA . TYR A 1 793 ? 32.908 -9.889 -5.441 1.00 96.00 793 TYR A CA 1
ATOM 6220 C C . TYR A 1 793 ? 34.204 -10.711 -5.480 1.00 96.00 793 TYR A C 1
ATOM 6222 O O . TYR A 1 793 ? 34.348 -11.668 -4.719 1.00 96.00 793 TYR A O 1
ATOM 6230 N N . ASP A 1 794 ? 35.143 -10.342 -6.356 1.00 95.94 794 ASP A N 1
ATOM 6231 C CA . ASP A 1 794 ? 36.409 -11.060 -6.533 1.00 95.94 794 ASP A CA 1
ATOM 6232 C C . ASP A 1 794 ? 37.392 -10.781 -5.360 1.00 95.94 794 ASP A C 1
ATOM 6234 O O . ASP A 1 794 ? 38.227 -11.631 -5.037 1.00 95.94 794 ASP A O 1
ATOM 6238 N N . HIS A 1 795 ? 37.252 -9.647 -4.650 1.00 94.38 795 HIS A N 1
ATOM 6239 C CA . HIS A 1 795 ? 38.120 -9.221 -3.538 1.00 94.38 795 HIS A CA 1
ATOM 6240 C C . HIS A 1 795 ? 37.360 -8.819 -2.244 1.00 94.38 795 HIS A C 1
ATOM 6242 O O . HIS A 1 795 ? 37.535 -7.709 -1.727 1.00 94.38 795 HIS A O 1
ATOM 6248 N N . PRO A 1 796 ? 36.578 -9.714 -1.608 1.00 91.12 796 PRO A N 1
ATOM 6249 C CA . PRO A 1 796 ? 35.641 -9.353 -0.529 1.00 91.12 796 PRO A CA 1
ATOM 6250 C C . PRO A 1 796 ? 36.257 -8.830 0.770 1.00 91.12 796 PRO A C 1
ATOM 6252 O O . PRO A 1 796 ? 35.545 -8.242 1.593 1.00 91.12 796 PRO A O 1
ATOM 6255 N N . ASN A 1 797 ? 37.557 -9.053 0.962 1.00 90.31 797 ASN A N 1
ATOM 6256 C CA . ASN A 1 797 ? 38.319 -8.619 2.133 1.00 90.31 797 ASN A CA 1
ATOM 6257 C C . ASN A 1 797 ? 39.081 -7.301 1.897 1.00 90.31 797 ASN A C 1
ATOM 6259 O O . ASN A 1 797 ? 39.820 -6.863 2.774 1.00 90.31 797 ASN A O 1
ATOM 6263 N N . GLN A 1 798 ? 38.928 -6.672 0.728 1.00 92.75 798 GLN A N 1
ATOM 6264 C CA . GLN A 1 798 ? 39.530 -5.377 0.402 1.00 92.75 798 GLN A CA 1
ATOM 6265 C C . GLN A 1 798 ? 38.475 -4.265 0.422 1.00 92.75 798 GLN A C 1
ATOM 6267 O O . GLN A 1 798 ? 37.296 -4.515 0.176 1.00 92.75 798 GLN A O 1
ATOM 6272 N N . VAL A 1 799 ? 38.886 -3.022 0.686 1.00 90.38 799 VAL A N 1
ATOM 6273 C CA . VAL A 1 799 ? 37.976 -1.856 0.736 1.00 90.38 799 VAL A CA 1
ATOM 6274 C C . VAL A 1 799 ? 37.217 -1.666 -0.592 1.00 90.38 799 VAL A C 1
ATOM 6276 O O . VAL A 1 799 ? 36.027 -1.349 -0.581 1.00 90.38 799 VAL A O 1
ATOM 6279 N N . GLY A 1 800 ? 37.876 -1.929 -1.726 1.00 87.31 800 GLY A N 1
ATOM 6280 C CA . GLY A 1 800 ? 37.384 -1.613 -3.074 1.00 87.31 800 GLY A CA 1
ATOM 6281 C C . GLY A 1 800 ? 37.688 -0.164 -3.487 1.00 87.31 800 GLY A C 1
ATOM 6282 O O . GLY A 1 800 ? 38.165 0.639 -2.682 1.00 87.31 800 GLY A O 1
ATOM 6283 N N . SER A 1 801 ? 37.419 0.183 -4.748 1.00 80.19 801 SER A N 1
ATOM 6284 C CA . SER A 1 801 ? 37.796 1.472 -5.363 1.00 80.19 801 SER A CA 1
ATOM 6285 C C . SER A 1 801 ? 37.082 2.714 -4.796 1.00 80.19 801 SER A C 1
ATOM 6287 O O . SER A 1 801 ? 37.667 3.795 -4.813 1.00 80.19 801 SER A O 1
ATOM 6289 N N . ASN A 1 802 ? 35.870 2.583 -4.237 1.00 86.56 802 ASN A N 1
ATOM 6290 C CA . ASN A 1 802 ? 35.067 3.700 -3.696 1.00 86.56 802 ASN A CA 1
ATOM 6291 C C . ASN A 1 802 ? 35.046 3.766 -2.163 1.00 86.56 802 ASN A C 1
ATOM 6293 O O . ASN A 1 802 ? 34.010 4.014 -1.545 1.00 86.56 802 ASN A O 1
ATOM 6297 N N . GLY A 1 803 ? 36.196 3.548 -1.523 1.00 87.25 803 GLY A N 1
ATOM 6298 C CA . GLY A 1 803 ? 36.305 3.550 -0.059 1.00 87.25 803 GLY A CA 1
ATOM 6299 C C . GLY A 1 803 ? 35.856 4.850 0.628 1.00 87.25 803 GLY A C 1
ATOM 6300 O O . GLY A 1 803 ? 35.425 4.804 1.773 1.00 87.25 803 GLY A O 1
ATOM 6301 N N . ASN A 1 804 ? 35.901 6.000 -0.054 1.00 90.19 804 ASN A N 1
ATOM 6302 C CA . ASN A 1 804 ? 35.475 7.281 0.529 1.00 90.19 804 ASN A CA 1
ATOM 6303 C C . ASN A 1 804 ? 33.960 7.358 0.782 1.00 90.19 804 ASN A C 1
ATOM 6305 O O . ASN A 1 804 ? 33.542 7.979 1.763 1.00 90.19 804 ASN A O 1
ATOM 6309 N N . ASP A 1 805 ? 33.169 6.719 -0.085 1.00 94.31 805 ASP A N 1
ATOM 6310 C CA . ASP A 1 805 ? 31.705 6.686 -0.010 1.00 94.31 805 ASP A CA 1
ATOM 6311 C C . ASP A 1 805 ? 31.179 5.459 0.747 1.00 94.31 805 ASP A C 1
ATOM 6313 O O . ASP A 1 805 ? 29.971 5.340 0.964 1.00 94.31 805 ASP A O 1
ATOM 6317 N N . LEU A 1 806 ? 32.069 4.548 1.155 1.00 97.44 806 LEU A N 1
ATOM 6318 C CA . LEU A 1 806 ? 31.748 3.400 1.994 1.00 97.44 806 LEU A CA 1
ATOM 6319 C C . LEU A 1 806 ? 31.366 3.891 3.394 1.00 97.44 806 LEU A C 1
ATOM 6321 O O . LEU A 1 806 ? 32.191 4.445 4.120 1.00 97.44 806 LEU A O 1
ATOM 6325 N N . ALA A 1 807 ? 30.105 3.691 3.766 1.00 97.62 807 ALA A N 1
ATOM 6326 C CA . ALA A 1 807 ? 29.564 4.096 5.058 1.00 97.62 807 ALA A CA 1
ATOM 6327 C C . ALA A 1 807 ? 29.443 2.929 6.042 1.00 97.62 807 ALA A C 1
ATOM 6329 O O . ALA A 1 807 ? 29.541 3.142 7.243 1.00 97.62 807 ALA A O 1
ATOM 6330 N N . VAL A 1 808 ? 29.254 1.699 5.561 1.00 98.38 808 VAL A N 1
ATOM 6331 C CA . VAL A 1 808 ? 29.226 0.499 6.412 1.00 98.38 808 VAL A CA 1
ATOM 6332 C C . VAL A 1 808 ? 30.096 -0.568 5.789 1.00 98.38 808 VAL A C 1
ATOM 6334 O O . VAL A 1 808 ? 29.919 -0.882 4.614 1.00 98.38 808 VAL A O 1
ATOM 6337 N N . TRP A 1 809 ? 30.966 -1.182 6.586 1.00 97.81 809 TRP A N 1
ATOM 6338 C CA . TRP A 1 809 ? 31.594 -2.454 6.251 1.00 97.81 809 TRP A CA 1
ATOM 6339 C C . TRP A 1 809 ? 31.828 -3.275 7.517 1.00 97.81 809 TRP A C 1
ATOM 6341 O O . TRP A 1 809 ? 32.763 -3.023 8.270 1.00 97.81 809 TRP A O 1
ATOM 6351 N N . LEU A 1 810 ? 30.968 -4.261 7.769 1.00 97.88 810 LEU A N 1
ATOM 6352 C CA . LEU A 1 810 ? 30.988 -4.983 9.044 1.00 97.88 810 LEU A CA 1
ATOM 6353 C C . LEU A 1 810 ? 32.056 -6.081 9.096 1.00 97.88 810 LEU A C 1
ATOM 6355 O O . LEU A 1 810 ? 32.206 -6.871 8.160 1.00 97.88 810 LEU A O 1
ATOM 6359 N N . ASN A 1 811 ? 32.759 -6.154 10.229 1.00 95.50 811 ASN A N 1
ATOM 6360 C CA . ASN A 1 811 ? 33.782 -7.152 10.512 1.00 95.50 811 ASN A CA 1
ATOM 6361 C C . ASN A 1 811 ? 33.245 -8.292 11.385 1.00 95.50 811 ASN A C 1
ATOM 6363 O O . ASN A 1 811 ? 33.301 -8.233 12.610 1.00 95.50 811 ASN A O 1
ATOM 6367 N N . PHE A 1 812 ? 32.812 -9.389 10.768 1.00 94.62 812 PHE A N 1
ATOM 6368 C CA . PHE A 1 812 ? 32.334 -10.575 11.494 1.00 94.62 812 PHE A CA 1
ATOM 6369 C C . PHE A 1 812 ? 33.427 -11.321 12.288 1.00 94.62 812 PHE A C 1
ATOM 6371 O O . PHE A 1 812 ? 33.116 -12.283 12.985 1.00 94.62 812 PHE A O 1
ATOM 6378 N N . ARG A 1 813 ? 34.700 -10.907 12.188 1.00 92.00 813 ARG A N 1
ATOM 6379 C CA . ARG A 1 813 ? 35.812 -11.430 13.004 1.00 92.00 813 ARG A CA 1
ATOM 6380 C C . ARG A 1 813 ? 36.073 -10.608 14.268 1.00 92.00 813 ARG A C 1
ATOM 6382 O O . ARG A 1 813 ? 36.834 -11.062 15.115 1.00 92.00 813 ARG A O 1
ATOM 6389 N N . ASP A 1 814 ? 35.480 -9.422 14.381 1.00 93.12 814 ASP A N 1
ATOM 6390 C CA . ASP A 1 814 ? 35.678 -8.496 15.498 1.00 93.12 814 ASP A CA 1
ATOM 6391 C C . ASP A 1 814 ? 34.320 -8.091 16.080 1.00 93.12 814 ASP A C 1
ATOM 6393 O O . ASP A 1 814 ? 33.661 -7.148 15.624 1.00 93.12 814 ASP A O 1
ATOM 6397 N N . ILE A 1 815 ? 33.881 -8.883 17.059 1.00 96.00 815 ILE A N 1
ATOM 6398 C CA . ILE A 1 815 ? 32.637 -8.678 17.796 1.00 96.00 815 ILE A CA 1
ATOM 6399 C C . ILE A 1 815 ? 33.004 -8.327 19.237 1.00 96.00 815 ILE A C 1
ATOM 6401 O O . ILE A 1 815 ? 33.502 -9.166 19.989 1.00 96.00 815 ILE A O 1
ATOM 6405 N N . GLU A 1 816 ? 32.746 -7.083 19.631 1.00 97.12 816 GLU A N 1
ATOM 6406 C CA . GLU A 1 816 ? 32.914 -6.629 21.006 1.00 97.12 816 GLU A CA 1
ATOM 6407 C C . GLU A 1 816 ? 31.766 -7.172 21.860 1.00 97.12 816 GLU A C 1
ATOM 6409 O O . GLU A 1 816 ? 30.593 -6.924 21.584 1.00 97.12 816 GLU A O 1
ATOM 6414 N N . THR A 1 817 ? 32.103 -7.915 22.912 1.00 96.88 817 THR A N 1
ATOM 6415 C CA . THR A 1 817 ? 31.125 -8.525 23.826 1.00 96.88 817 THR A CA 1
ATOM 6416 C C . THR A 1 817 ? 31.145 -7.931 25.232 1.00 96.88 817 THR A C 1
ATOM 6418 O O . THR A 1 817 ? 30.312 -8.300 26.064 1.00 96.88 817 THR A O 1
ATOM 6421 N N . ARG A 1 818 ? 32.080 -7.011 25.500 1.00 97.75 818 ARG A N 1
ATOM 6422 C CA . ARG A 1 818 ? 32.241 -6.340 26.791 1.00 97.75 818 ARG A CA 1
ATOM 6423 C C . ARG A 1 818 ? 31.594 -4.957 26.774 1.00 97.75 818 ARG A C 1
ATOM 6425 O O . ARG A 1 818 ? 31.873 -4.153 25.889 1.00 97.75 818 ARG A O 1
ATOM 6432 N N . GLY A 1 819 ? 30.768 -4.667 27.772 1.00 97.25 819 GLY A N 1
ATOM 6433 C CA . GLY A 1 819 ? 30.132 -3.365 27.981 1.00 97.25 819 GLY A CA 1
ATOM 6434 C C . GLY A 1 819 ? 30.264 -2.897 29.426 1.00 97.25 819 GLY A C 1
ATOM 6435 O O . GLY A 1 819 ? 30.449 -3.704 30.331 1.00 97.25 819 GLY A O 1
ATOM 6436 N N . ILE A 1 820 ? 30.191 -1.590 29.659 1.00 97.81 820 ILE A N 1
ATOM 6437 C CA . ILE A 1 820 ? 30.219 -0.990 30.995 1.00 97.81 820 ILE A CA 1
ATOM 6438 C C . ILE A 1 820 ? 29.072 0.006 31.110 1.00 97.81 820 ILE A C 1
ATOM 6440 O O . ILE A 1 820 ? 28.964 0.924 30.301 1.00 97.81 820 ILE A O 1
ATOM 6444 N N . HIS A 1 821 ? 28.269 -0.136 32.159 1.00 98.06 821 HIS A N 1
ATOM 6445 C CA . HIS A 1 821 ? 27.295 0.862 32.591 1.00 98.06 821 HIS A CA 1
ATOM 6446 C C . HIS A 1 821 ? 27.704 1.439 33.943 1.00 98.06 821 HIS A C 1
ATOM 6448 O O . HIS A 1 821 ? 28.163 0.718 34.826 1.00 98.06 821 HIS A O 1
ATOM 6454 N N . LYS A 1 822 ? 27.554 2.746 34.117 1.00 97.25 822 LYS A N 1
ATOM 6455 C CA . LYS A 1 822 ? 27.810 3.454 35.368 1.00 97.25 822 LYS A CA 1
ATOM 6456 C C . LYS A 1 822 ? 26.566 4.243 35.731 1.00 97.25 822 LYS A C 1
ATOM 6458 O O . LYS A 1 822 ? 26.216 5.168 35.011 1.00 97.25 822 LYS A O 1
ATOM 6463 N N . THR A 1 823 ? 25.931 3.921 36.855 1.00 97.44 823 THR A N 1
ATOM 6464 C CA . THR A 1 823 ? 24.814 4.732 37.357 1.00 97.44 823 THR A CA 1
ATOM 6465 C C . THR A 1 823 ? 25.293 6.131 37.744 1.00 97.44 823 THR A C 1
ATOM 6467 O O . THR A 1 823 ? 26.465 6.337 38.079 1.00 97.44 823 THR A O 1
ATOM 6470 N N . GLU A 1 824 ? 24.371 7.086 37.788 1.00 95.88 824 GLU A N 1
ATOM 6471 C CA . GLU A 1 824 ? 24.618 8.373 38.421 1.00 95.88 824 GLU A CA 1
ATOM 6472 C C . GLU A 1 824 ? 24.921 8.211 39.919 1.00 95.88 824 GLU A C 1
ATOM 6474 O O . GLU A 1 824 ? 24.586 7.200 40.552 1.00 95.88 824 GLU A O 1
ATOM 6479 N N . TRP A 1 825 ? 25.535 9.237 40.507 1.00 96.12 825 TRP A N 1
ATOM 6480 C CA . TRP A 1 825 ? 25.586 9.359 41.956 1.00 96.12 825 TRP A CA 1
ATOM 6481 C C . TRP A 1 825 ? 24.200 9.687 42.490 1.00 96.12 825 TRP A C 1
ATOM 6483 O O . TRP A 1 825 ? 23.581 10.672 42.093 1.00 96.12 825 TRP A O 1
ATOM 6493 N N . ARG A 1 826 ? 23.706 8.872 43.423 1.00 94.81 826 ARG A N 1
ATOM 6494 C CA . ARG A 1 826 ? 22.357 9.045 43.962 1.00 94.81 826 ARG A CA 1
ATOM 6495 C C . ARG A 1 826 ? 22.374 9.103 45.484 1.00 94.81 826 ARG A C 1
ATOM 6497 O O . ARG A 1 826 ? 23.065 8.329 46.150 1.00 94.81 826 ARG A O 1
ATOM 6504 N N . ARG A 1 827 ? 21.603 10.040 46.041 1.00 93.06 827 ARG A N 1
ATOM 6505 C CA . ARG A 1 827 ? 21.339 10.131 47.484 1.00 93.06 827 ARG A CA 1
ATOM 6506 C C . ARG A 1 827 ? 20.108 9.295 47.845 1.00 93.06 827 ARG A C 1
ATOM 6508 O O . ARG A 1 827 ? 19.175 9.246 47.045 1.00 93.06 827 ARG A O 1
ATOM 6515 N N . PRO A 1 828 ? 20.038 8.709 49.055 1.00 92.94 828 PRO A N 1
ATOM 6516 C CA . PRO A 1 828 ? 18.839 7.995 49.497 1.00 92.94 828 PRO A CA 1
ATOM 6517 C C . PRO A 1 828 ? 17.591 8.864 49.628 1.00 92.94 828 PRO A C 1
ATOM 6519 O O . PRO A 1 828 ? 16.485 8.365 49.460 1.00 92.94 828 PRO A O 1
ATOM 6522 N N . VAL A 1 829 ? 17.755 10.142 49.964 1.00 89.38 829 VAL A N 1
ATOM 6523 C CA . VAL A 1 829 ? 16.678 11.134 50.058 1.00 89.38 829 VAL A CA 1
ATOM 6524 C C . VAL A 1 829 ? 17.232 12.516 49.727 1.00 89.38 829 VAL A C 1
ATOM 6526 O O . VAL A 1 829 ? 18.443 12.750 49.749 1.00 89.38 829 VAL A O 1
ATOM 6529 N N . MET A 1 830 ? 16.328 13.446 49.443 1.00 87.50 830 MET A N 1
ATOM 6530 C CA . MET A 1 830 ? 16.661 14.850 49.246 1.00 87.50 830 MET A CA 1
ATOM 6531 C C . MET A 1 830 ? 17.206 15.459 50.547 1.00 87.50 830 MET A C 1
ATOM 6533 O O . MET A 1 830 ? 16.640 15.259 51.621 1.00 87.50 830 MET A O 1
ATOM 6537 N N . PHE A 1 831 ? 18.305 16.205 50.446 1.00 84.81 831 PHE A N 1
ATOM 6538 C CA . PHE A 1 831 ? 18.968 16.835 51.586 1.00 84.81 831 PHE A CA 1
ATOM 6539 C C . PHE A 1 831 ? 19.267 18.297 51.268 1.00 84.81 831 PHE A C 1
ATOM 6541 O O . PHE A 1 831 ? 20.021 18.588 50.338 1.00 84.81 831 PHE A O 1
ATOM 6548 N N . TYR A 1 832 ? 18.670 19.192 52.054 1.00 85.62 832 TYR A N 1
ATOM 6549 C CA . TYR A 1 832 ? 18.868 20.634 51.979 1.00 85.62 832 TYR A CA 1
ATOM 6550 C C . TYR A 1 832 ? 19.748 21.073 53.149 1.00 85.62 832 TYR A C 1
ATOM 6552 O O . TYR A 1 832 ? 19.239 21.214 54.263 1.00 85.62 832 TYR A O 1
ATOM 6560 N N . PRO A 1 833 ? 21.061 21.244 52.931 1.00 84.56 833 PRO A N 1
ATOM 6561 C CA . PRO A 1 833 ? 21.956 21.635 54.002 1.00 84.56 833 PRO A CA 1
ATOM 6562 C C . PRO A 1 833 ? 21.670 23.076 54.432 1.00 84.56 833 PRO A C 1
ATOM 6564 O O . PRO A 1 833 ? 21.484 23.965 53.599 1.00 84.56 833 PRO A O 1
ATOM 6567 N N . SER A 1 834 ? 21.696 23.327 55.737 1.00 88.25 834 SER A N 1
ATOM 6568 C CA . SER A 1 834 ? 21.583 24.676 56.301 1.00 88.25 834 SER A CA 1
ATOM 6569 C C . SER A 1 834 ? 22.848 25.507 56.037 1.00 88.25 834 SER A C 1
ATOM 6571 O O . SER A 1 834 ? 22.810 26.736 56.057 1.00 88.25 834 SER A O 1
ATOM 6573 N N . TYR A 1 835 ? 23.983 24.848 55.777 1.00 85.75 835 TYR A N 1
ATOM 6574 C CA . TYR A 1 835 ? 25.274 25.460 55.454 1.00 85.75 835 TYR A CA 1
ATOM 6575 C C . TYR A 1 835 ? 26.070 24.588 54.473 1.00 85.75 835 TYR A C 1
ATOM 6577 O O . TYR A 1 835 ? 25.982 23.368 54.501 1.00 85.75 835 TYR A O 1
ATOM 6585 N N . LYS A 1 836 ? 26.902 25.200 53.616 1.00 78.00 836 LYS A N 1
ATOM 6586 C CA . LYS A 1 836 ? 27.577 24.512 52.490 1.00 78.00 836 LYS A CA 1
ATOM 6587 C C . LYS A 1 836 ? 28.434 23.293 52.871 1.00 78.00 836 LYS A C 1
ATOM 6589 O O . LYS A 1 836 ? 28.700 22.464 52.011 1.00 78.00 836 LYS A O 1
ATOM 6594 N N . THR A 1 837 ? 28.898 23.198 54.116 1.00 82.69 837 THR A N 1
ATOM 6595 C CA . THR A 1 837 ? 29.745 22.095 54.601 1.00 82.69 837 THR A CA 1
ATOM 6596 C C . THR A 1 837 ? 28.967 20.980 55.301 1.00 82.69 837 THR A C 1
ATOM 6598 O O . THR A 1 837 ? 29.574 19.993 55.718 1.00 82.69 837 THR A O 1
ATOM 6601 N N . GLU A 1 838 ? 27.649 21.119 55.462 1.00 88.31 838 GLU A N 1
ATOM 6602 C CA . GLU A 1 838 ? 26.825 20.098 56.102 1.00 88.31 838 GLU A CA 1
ATOM 6603 C C . GLU A 1 838 ? 26.755 18.843 55.231 1.00 88.31 838 GLU A C 1
ATOM 6605 O O . GLU A 1 838 ? 26.560 18.924 54.017 1.00 88.31 838 GLU A O 1
ATOM 6610 N N . LYS A 1 839 ? 26.908 17.674 55.861 1.00 87.81 839 LYS A N 1
ATOM 6611 C CA . LYS A 1 839 ? 26.856 16.378 55.185 1.00 87.81 839 LYS A CA 1
ATOM 6612 C C . LYS A 1 839 ? 25.844 15.458 55.850 1.00 87.81 839 LYS A C 1
ATOM 6614 O O . LYS A 1 839 ? 25.841 15.331 57.074 1.00 87.81 839 LYS A O 1
ATOM 6619 N N . GLN A 1 840 ? 25.072 14.733 55.046 1.00 91.19 840 GLN A N 1
ATOM 6620 C CA . GLN A 1 840 ? 24.191 13.669 55.524 1.00 91.19 840 GLN A CA 1
ATOM 6621 C C . GLN A 1 840 ? 24.807 12.298 55.213 1.00 91.19 840 GLN A C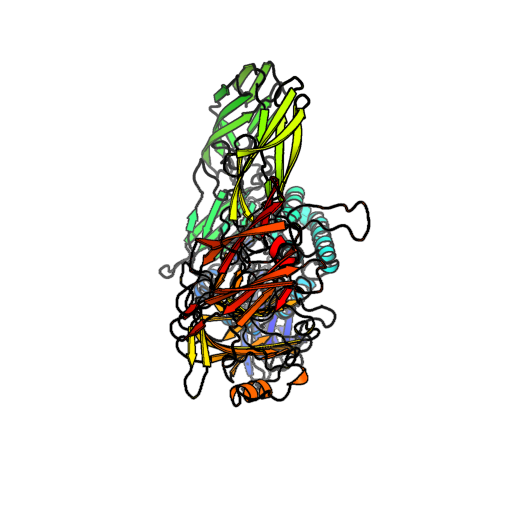 1
ATOM 6623 O O . GLN A 1 840 ? 24.725 11.811 54.090 1.00 91.19 840 GLN A O 1
ATOM 6628 N N . LEU A 1 841 ? 25.467 11.687 56.203 1.00 94.69 841 LEU A N 1
ATOM 6629 C CA . LEU A 1 841 ? 26.240 10.455 56.009 1.00 94.69 841 LEU A CA 1
ATOM 6630 C C . LEU A 1 841 ? 25.398 9.198 56.273 1.00 94.69 841 LEU A C 1
ATOM 6632 O O . LEU A 1 841 ? 25.152 8.825 57.423 1.00 94.69 841 LEU A O 1
ATOM 6636 N N . TRP A 1 842 ? 25.011 8.520 55.199 1.00 96.62 842 TRP A N 1
ATOM 6637 C CA . TRP A 1 842 ? 24.230 7.290 55.210 1.00 96.62 842 TRP A CA 1
ATOM 6638 C C . TRP A 1 842 ? 25.116 6.061 55.401 1.00 96.62 842 TRP A C 1
ATOM 6640 O O . TRP A 1 842 ? 26.204 5.966 54.838 1.00 96.62 842 TRP A O 1
ATOM 6650 N N . GLY A 1 843 ? 24.644 5.099 56.194 1.00 96.31 843 GLY A N 1
ATOM 6651 C CA . GLY A 1 843 ? 25.181 3.743 56.208 1.00 96.31 843 GLY A CA 1
ATOM 6652 C C . GLY A 1 843 ? 24.418 2.876 55.216 1.00 96.31 843 GLY A C 1
ATOM 6653 O O . GLY A 1 843 ? 23.260 2.546 55.468 1.00 96.31 843 GLY A O 1
ATOM 6654 N N . PHE A 1 844 ? 25.058 2.497 54.116 1.00 96.81 844 PHE A N 1
ATOM 6655 C CA . PHE A 1 844 ? 24.497 1.566 53.138 1.00 96.81 844 PHE A CA 1
ATOM 6656 C C . PHE A 1 844 ? 24.627 0.139 53.668 1.00 96.81 844 PHE A C 1
ATOM 6658 O O . PHE A 1 844 ? 25.681 -0.228 54.176 1.00 96.81 844 PHE A O 1
ATOM 6665 N N . LYS A 1 845 ? 23.535 -0.629 53.649 1.00 95.25 845 LYS A N 1
ATOM 6666 C CA . LYS A 1 845 ? 23.458 -1.935 54.323 1.00 95.25 845 LYS A CA 1
ATOM 6667 C C . LYS A 1 845 ? 23.324 -3.084 53.353 1.00 95.25 845 LYS A C 1
ATOM 6669 O O . LYS A 1 845 ? 24.074 -4.045 53.436 1.00 95.25 845 LYS A O 1
ATOM 6674 N N . THR A 1 846 ? 22.390 -2.978 52.423 1.00 96.50 846 THR A N 1
ATOM 6675 C CA . THR A 1 846 ? 22.077 -4.071 51.508 1.00 96.50 846 THR A CA 1
ATOM 6676 C C . THR A 1 846 ? 21.984 -3.558 50.087 1.00 96.50 846 THR A C 1
ATOM 6678 O O . THR A 1 846 ? 21.461 -2.471 49.849 1.00 96.50 846 THR A O 1
ATOM 6681 N N . LEU A 1 847 ? 22.459 -4.368 49.147 1.00 96.62 847 LEU A N 1
ATOM 6682 C CA . LEU A 1 847 ? 22.168 -4.249 47.726 1.00 96.62 847 LEU A CA 1
ATOM 6683 C C . LEU A 1 847 ? 21.386 -5.493 47.310 1.00 96.62 847 LEU A C 1
ATOM 6685 O O . LEU A 1 847 ? 21.914 -6.599 47.361 1.00 96.62 847 LEU A O 1
ATOM 6689 N N . SER A 1 848 ? 20.127 -5.323 46.924 1.00 96.50 848 SER A N 1
ATOM 6690 C CA . SER A 1 848 ? 19.340 -6.373 46.275 1.00 96.50 848 SER A CA 1
ATOM 6691 C C . SER A 1 848 ? 19.410 -6.193 44.765 1.00 96.50 848 SER A C 1
ATOM 6693 O O . SER A 1 848 ? 19.278 -5.069 44.280 1.00 96.50 848 SER A O 1
ATOM 6695 N N . ILE A 1 849 ? 19.631 -7.285 44.044 1.00 96.00 849 ILE A N 1
ATOM 6696 C CA . ILE A 1 849 ? 19.765 -7.308 42.587 1.00 96.00 849 ILE A CA 1
ATOM 6697 C C . ILE A 1 849 ? 18.797 -8.337 42.007 1.00 96.00 849 ILE A C 1
ATOM 6699 O O . ILE A 1 849 ? 18.574 -9.384 42.618 1.00 96.00 849 ILE A O 1
ATOM 6703 N N . ASP A 1 850 ? 18.263 -8.040 40.827 1.00 95.81 850 ASP A N 1
ATOM 6704 C CA . ASP A 1 850 ? 17.520 -8.965 39.969 1.00 95.81 850 ASP A CA 1
ATOM 6705 C C . ASP A 1 850 ? 18.193 -8.976 38.587 1.00 95.81 850 ASP A C 1
ATOM 6707 O O . ASP A 1 850 ? 18.229 -7.942 37.913 1.00 95.81 850 ASP A O 1
ATOM 6711 N N . ALA A 1 851 ? 18.792 -10.102 38.193 1.00 96.50 851 ALA A N 1
ATOM 6712 C CA . ALA A 1 851 ? 19.539 -10.235 36.941 1.00 96.50 851 ALA A CA 1
ATOM 6713 C C . ALA A 1 851 ? 19.368 -11.632 36.328 1.00 96.50 851 ALA A C 1
ATOM 6715 O O . ALA A 1 851 ? 19.250 -12.617 37.054 1.00 96.50 851 ALA A O 1
ATOM 6716 N N . THR A 1 852 ? 19.425 -11.726 35.002 1.00 97.12 852 THR A N 1
ATOM 6717 C CA . THR A 1 852 ? 19.484 -12.994 34.266 1.00 97.12 852 THR A CA 1
ATOM 6718 C C . THR A 1 852 ? 20.871 -13.142 33.654 1.00 97.12 852 THR A C 1
ATOM 6720 O O . THR A 1 852 ? 21.284 -12.333 32.830 1.00 97.12 852 THR A O 1
ATOM 6723 N N . ILE A 1 853 ? 21.615 -14.168 34.060 1.00 96.44 853 ILE A N 1
ATOM 6724 C CA . ILE A 1 853 ? 23.007 -14.390 33.651 1.00 96.44 853 ILE A CA 1
ATOM 6725 C C . ILE A 1 853 ? 23.104 -15.792 33.041 1.00 96.44 853 ILE A C 1
ATOM 6727 O O . ILE A 1 853 ? 23.217 -16.773 33.783 1.00 96.44 853 ILE A O 1
ATOM 6731 N N . PRO A 1 854 ? 23.009 -15.913 31.704 1.00 94.31 854 PRO A N 1
ATOM 6732 C CA . PRO A 1 854 ? 23.173 -17.187 31.016 1.00 94.31 854 PRO A CA 1
ATOM 6733 C C . PRO A 1 854 ? 24.553 -17.811 31.244 1.00 94.31 854 PRO A C 1
ATOM 6735 O O . PRO A 1 854 ? 25.535 -17.117 31.528 1.00 94.31 854 PRO A O 1
ATOM 6738 N N . GLU A 1 855 ? 24.654 -19.126 31.040 1.00 87.38 855 GLU A N 1
ATOM 6739 C CA . GLU A 1 855 ? 25.946 -19.816 31.045 1.00 87.38 855 GLU A CA 1
ATOM 6740 C C . GLU A 1 855 ? 26.924 -19.152 30.055 1.00 87.38 855 GLU A C 1
ATOM 6742 O O . GLU A 1 855 ? 26.523 -18.674 28.994 1.00 87.38 855 GLU A O 1
ATOM 6747 N N . LYS A 1 856 ? 28.221 -19.129 30.395 1.00 87.19 856 LYS A N 1
ATOM 6748 C CA . LYS A 1 856 ? 29.305 -18.479 29.621 1.00 87.19 856 LYS A CA 1
ATOM 6749 C C . LYS A 1 856 ? 29.267 -16.938 29.580 1.00 87.19 856 LYS A C 1
ATOM 6751 O O . LYS A 1 856 ? 30.052 -16.347 28.842 1.00 87.19 856 LYS A O 1
ATOM 6756 N N . THR A 1 857 ? 28.413 -16.290 30.371 1.00 96.00 857 THR A N 1
ATOM 6757 C CA . THR A 1 857 ? 28.388 -14.825 30.553 1.00 96.00 857 THR A CA 1
ATOM 6758 C C . THR A 1 857 ? 28.715 -14.445 31.996 1.00 96.00 857 THR A C 1
ATOM 6760 O O . THR A 1 857 ? 28.660 -15.298 32.883 1.00 96.00 857 THR A O 1
ATOM 6763 N N . CYS A 1 858 ? 29.057 -13.179 32.252 1.00 96.00 858 CYS A N 1
ATOM 6764 C CA . CYS A 1 858 ? 29.170 -12.680 33.623 1.00 96.00 858 CYS A CA 1
ATOM 6765 C C . CYS A 1 858 ? 28.807 -11.197 33.759 1.00 96.00 858 CYS A C 1
ATOM 6767 O O . CYS A 1 858 ? 28.931 -10.415 32.811 1.00 96.00 858 CYS A O 1
ATOM 6769 N N . LEU A 1 859 ? 28.374 -10.821 34.967 1.00 97.38 859 LEU A N 1
ATOM 6770 C CA . LEU A 1 859 ? 28.187 -9.435 35.391 1.00 97.38 859 LEU A CA 1
ATOM 6771 C C . LEU A 1 859 ? 29.060 -9.158 36.612 1.00 97.38 859 LEU A C 1
ATOM 6773 O O . LEU A 1 859 ? 28.903 -9.804 37.649 1.00 97.38 859 LEU A O 1
ATOM 6777 N N . LYS A 1 860 ? 29.947 -8.170 36.509 1.00 97.00 860 LYS A N 1
ATOM 6778 C CA . LYS A 1 860 ? 30.775 -7.713 37.633 1.00 97.00 860 LYS A CA 1
ATOM 6779 C C . LYS A 1 860 ? 30.347 -6.323 38.043 1.00 97.00 860 LYS A C 1
ATOM 6781 O O . LYS A 1 860 ? 30.156 -5.468 37.183 1.00 97.00 860 LYS A O 1
ATOM 6786 N N . VAL A 1 861 ? 30.204 -6.087 39.340 1.00 97.38 861 VAL A N 1
ATOM 6787 C CA . VAL A 1 861 ? 29.812 -4.778 39.860 1.00 97.38 861 VAL A CA 1
ATOM 6788 C C . VAL A 1 861 ? 30.852 -4.227 40.816 1.00 97.38 861 VAL A C 1
ATOM 6790 O O . VAL A 1 861 ? 31.392 -4.943 41.655 1.00 97.38 861 VAL A O 1
ATOM 6793 N N . VAL A 1 862 ? 31.077 -2.920 40.723 1.00 97.94 862 VAL A N 1
ATOM 6794 C CA . VAL A 1 862 ? 31.836 -2.133 41.692 1.00 97.94 862 VAL A CA 1
ATOM 6795 C C . VAL A 1 862 ? 30.885 -1.116 42.307 1.00 97.94 862 VAL A C 1
ATOM 6797 O O . VAL A 1 862 ? 30.421 -0.189 41.639 1.00 97.94 862 VAL A O 1
ATOM 6800 N N . ILE A 1 863 ? 30.589 -1.292 43.590 1.00 97.88 863 ILE A N 1
ATOM 6801 C CA . ILE A 1 863 ? 29.738 -0.389 44.364 1.00 97.88 863 ILE A CA 1
ATOM 6802 C C . ILE A 1 863 ? 30.640 0.659 44.996 1.00 97.88 863 ILE A C 1
ATOM 6804 O O . ILE A 1 863 ? 31.590 0.317 45.697 1.00 97.88 863 ILE A O 1
ATOM 6808 N N . GLN A 1 864 ? 30.356 1.930 44.740 1.00 98.19 864 GLN A N 1
ATOM 6809 C CA . GLN A 1 864 ? 31.199 3.046 45.155 1.00 98.19 864 GLN A CA 1
ATOM 6810 C C . GLN A 1 864 ? 30.386 4.040 45.966 1.00 98.19 864 GLN A C 1
ATOM 6812 O O . GLN A 1 864 ? 29.239 4.329 45.628 1.00 98.19 864 GLN A O 1
ATOM 6817 N N . VAL A 1 865 ? 30.994 4.600 47.008 1.00 98.00 865 VAL A N 1
ATOM 6818 C CA . VAL A 1 865 ? 30.392 5.657 47.827 1.00 98.00 865 VAL A CA 1
ATOM 6819 C C . VAL A 1 865 ? 31.211 6.940 47.748 1.00 98.00 865 VAL A C 1
ATOM 6821 O O . VAL A 1 865 ? 32.426 6.900 47.554 1.00 98.00 865 VAL A O 1
ATOM 6824 N N . SER A 1 866 ? 30.552 8.089 47.886 1.00 97.19 866 SER A N 1
ATOM 6825 C CA . SER A 1 866 ? 31.189 9.407 47.797 1.00 97.19 866 SER A CA 1
ATOM 6826 C C . SER A 1 866 ? 30.533 10.420 48.733 1.00 97.19 866 SER A C 1
ATOM 6828 O O . SER A 1 866 ? 29.357 10.308 49.091 1.00 97.19 866 SER A O 1
ATOM 6830 N N . ASP A 1 867 ? 31.308 11.423 49.141 1.00 94.62 867 ASP A N 1
ATOM 6831 C CA . ASP A 1 867 ? 30.797 12.587 49.860 1.00 94.62 867 ASP A CA 1
ATOM 6832 C C . ASP A 1 867 ? 30.511 13.781 48.932 1.00 94.62 867 ASP A C 1
ATOM 6834 O O . ASP A 1 867 ? 29.817 14.696 49.373 1.00 94.62 867 ASP A O 1
ATOM 6838 N N . ASP A 1 868 ? 31.040 13.803 47.707 1.00 92.12 868 ASP A N 1
ATOM 6839 C CA . ASP A 1 868 ? 31.094 14.987 46.832 1.00 92.12 868 ASP A CA 1
ATOM 6840 C C . ASP A 1 868 ? 30.752 14.720 45.353 1.00 92.12 868 ASP A C 1
ATOM 6842 O O . ASP A 1 868 ? 30.732 15.666 44.580 1.00 92.12 868 ASP A O 1
ATOM 6846 N N . GLU A 1 869 ? 30.460 13.470 44.967 1.00 94.06 869 GLU A N 1
ATOM 6847 C CA . GLU A 1 869 ? 30.181 13.028 43.582 1.00 94.06 869 GLU A CA 1
ATOM 6848 C C . GLU A 1 869 ? 31.398 13.057 42.635 1.00 94.06 869 GLU A C 1
ATOM 6850 O O . GLU A 1 869 ? 31.339 12.558 41.509 1.00 94.06 869 GLU A O 1
ATOM 6855 N N . GLU A 1 870 ? 32.542 13.549 43.099 1.00 92.06 870 GLU A N 1
ATOM 6856 C CA . GLU A 1 870 ? 33.766 13.667 42.306 1.00 92.06 870 GLU A CA 1
ATOM 6857 C C . GLU A 1 870 ? 34.774 12.580 42.691 1.00 92.06 870 GLU A C 1
ATOM 6859 O O . GLU A 1 870 ? 35.345 11.905 41.830 1.00 92.06 870 GLU A O 1
ATOM 6864 N N . SER A 1 871 ? 34.955 12.359 43.994 1.00 94.06 871 SER A N 1
ATOM 6865 C CA . SER A 1 871 ? 35.922 11.423 44.553 1.00 94.06 871 SER A CA 1
ATOM 6866 C C . SER A 1 871 ? 35.250 10.158 45.092 1.00 94.06 871 SER A C 1
ATOM 6868 O O . SER A 1 871 ? 34.220 10.199 45.769 1.00 94.06 871 SER A O 1
ATOM 6870 N N . VAL A 1 872 ? 35.835 8.995 44.792 1.00 97.12 872 VAL A N 1
ATOM 6871 C CA . VAL A 1 872 ? 35.414 7.722 45.395 1.00 97.12 872 VAL A CA 1
ATOM 6872 C C . VAL A 1 872 ? 36.024 7.637 46.789 1.00 97.12 872 VAL A C 1
ATOM 6874 O O . VAL A 1 872 ? 37.244 7.637 46.939 1.00 97.12 872 VAL A O 1
ATOM 6877 N N . LYS A 1 873 ? 35.165 7.571 47.806 1.00 97.19 873 LYS A N 1
ATOM 6878 C CA . LYS A 1 873 ? 35.556 7.497 49.217 1.00 97.19 873 LYS A CA 1
ATOM 6879 C C . LYS A 1 873 ? 35.883 6.073 49.654 1.00 97.19 873 LYS A C 1
ATOM 6881 O O . LYS A 1 873 ? 36.803 5.878 50.439 1.00 97.19 873 LYS A O 1
ATOM 6886 N N . ASP A 1 874 ? 35.096 5.110 49.182 1.00 97.94 874 ASP A N 1
ATOM 6887 C CA . ASP A 1 874 ? 35.253 3.681 49.457 1.00 97.94 874 ASP A CA 1
ATOM 6888 C C . ASP A 1 874 ? 34.535 2.857 48.374 1.00 97.94 874 ASP A C 1
ATOM 6890 O O . ASP A 1 874 ? 33.648 3.378 47.681 1.00 97.94 874 ASP A O 1
ATOM 6894 N N . SER A 1 875 ? 34.916 1.589 48.205 1.00 97.31 875 SER A N 1
ATOM 6895 C CA . SER A 1 875 ? 34.318 0.706 47.201 1.00 97.31 875 SER A CA 1
ATOM 6896 C C . SER A 1 875 ? 34.441 -0.779 47.525 1.00 97.31 875 SER A C 1
ATOM 6898 O O . SER A 1 875 ? 35.438 -1.212 48.095 1.00 97.31 875 SER A O 1
ATOM 6900 N N . ILE A 1 876 ? 33.478 -1.568 47.051 1.00 97.00 876 ILE A N 1
ATOM 6901 C CA . ILE A 1 876 ? 33.520 -3.033 47.072 1.00 97.00 876 ILE A CA 1
ATOM 6902 C C . ILE A 1 876 ? 33.201 -3.581 45.679 1.00 97.00 876 ILE A C 1
ATOM 6904 O O . ILE A 1 876 ? 32.317 -3.069 44.992 1.00 97.00 876 ILE A O 1
ATOM 6908 N N . GLU A 1 877 ? 33.929 -4.616 45.270 1.00 96.88 877 GLU A N 1
ATOM 6909 C CA . GLU A 1 877 ? 33.726 -5.329 44.009 1.00 96.88 877 GLU A CA 1
ATOM 6910 C C . GLU A 1 877 ? 33.167 -6.728 44.273 1.00 96.88 877 GLU A C 1
ATOM 6912 O O . GLU A 1 877 ? 33.552 -7.396 45.236 1.00 96.88 877 GLU A O 1
ATOM 6917 N N . THR A 1 878 ? 32.244 -7.171 43.424 1.00 95.44 878 THR A N 1
ATOM 6918 C CA . THR A 1 878 ? 31.664 -8.512 43.495 1.00 95.44 878 THR A CA 1
ATOM 6919 C C . THR A 1 878 ? 31.121 -8.948 42.134 1.00 95.44 878 THR A C 1
ATOM 6921 O O . THR A 1 878 ? 30.768 -8.121 41.292 1.00 95.44 878 THR A O 1
ATOM 6924 N N . GLU A 1 879 ? 31.070 -10.257 41.907 1.00 95.69 879 GLU A N 1
ATOM 6925 C CA . GLU A 1 879 ? 30.478 -10.857 40.712 1.00 95.69 879 GLU A CA 1
ATOM 6926 C C . GLU A 1 879 ? 29.060 -11.333 41.032 1.00 95.69 879 GLU A C 1
ATOM 6928 O O . GLU A 1 879 ? 28.806 -11.909 42.091 1.00 95.69 879 GLU A O 1
ATOM 6933 N N . LEU A 1 880 ? 28.120 -11.047 40.135 1.00 95.69 880 LEU A N 1
ATOM 6934 C CA . LEU A 1 880 ? 26.706 -11.308 40.360 1.00 95.69 880 LEU A CA 1
ATOM 6935 C C . LEU A 1 880 ? 26.342 -12.761 40.029 1.00 95.69 880 LEU A C 1
ATOM 6937 O O . LEU A 1 880 ? 26.803 -13.318 39.036 1.00 95.69 880 LEU A O 1
ATOM 6941 N N . MET A 1 881 ? 25.444 -13.346 40.823 1.00 94.12 881 MET A N 1
ATOM 6942 C CA . MET A 1 881 ? 24.807 -14.627 40.513 1.00 94.12 881 MET A CA 1
ATOM 6943 C C . MET A 1 881 ? 23.529 -14.439 39.686 1.00 94.12 881 MET A C 1
ATOM 6945 O O . MET A 1 881 ? 22.871 -13.401 39.765 1.00 94.12 881 MET A O 1
ATOM 6949 N N . ASN A 1 882 ? 23.161 -15.472 38.923 1.00 96.06 882 ASN A N 1
ATOM 6950 C CA . ASN A 1 882 ? 21.897 -15.517 38.191 1.00 96.06 882 ASN A CA 1
ATOM 6951 C C . ASN A 1 882 ? 20.690 -15.497 39.151 1.00 96.06 882 ASN A C 1
ATOM 6953 O O . ASN A 1 882 ? 20.657 -16.240 40.135 1.00 96.06 882 ASN A O 1
ATOM 6957 N N . GLY A 1 883 ? 19.673 -14.705 38.820 1.00 95.31 883 GLY A N 1
ATOM 6958 C CA . GLY A 1 883 ? 18.443 -14.536 39.584 1.00 95.31 883 GLY A CA 1
ATOM 6959 C C . GLY A 1 883 ? 18.508 -13.418 40.627 1.00 95.31 883 GLY A C 1
ATOM 6960 O O . GLY A 1 883 ? 19.302 -12.479 40.545 1.00 95.31 883 GLY A O 1
ATOM 6961 N N . LYS A 1 884 ? 17.625 -13.513 41.626 1.00 96.12 884 LYS A N 1
ATOM 6962 C CA . LYS A 1 884 ? 17.551 -12.542 42.722 1.00 96.12 884 LYS A CA 1
ATOM 6963 C C . LYS A 1 884 ? 18.583 -12.853 43.795 1.00 96.12 884 LYS A C 1
ATOM 6965 O O . LYS A 1 884 ? 18.640 -13.974 44.294 1.00 96.12 884 LYS A O 1
ATOM 6970 N N . GLN A 1 885 ? 19.323 -11.837 44.218 1.00 95.62 885 GLN A N 1
ATOM 6971 C CA . GLN A 1 885 ? 20.314 -11.948 45.288 1.00 95.62 885 GLN A CA 1
ATOM 6972 C C . GLN A 1 885 ? 20.349 -10.687 46.151 1.00 95.62 885 GLN A C 1
ATOM 6974 O O . GLN A 1 885 ? 19.964 -9.601 45.714 1.00 95.62 885 GLN A O 1
ATOM 6979 N N . THR A 1 886 ? 20.843 -10.827 47.378 1.00 96.38 886 THR A N 1
ATOM 6980 C CA . THR A 1 886 ? 21.087 -9.708 48.289 1.00 96.38 886 THR A CA 1
ATOM 6981 C C . THR A 1 886 ? 22.512 -9.790 48.811 1.00 96.38 886 THR A C 1
ATOM 6983 O O . THR A 1 886 ? 22.928 -10.823 49.327 1.00 96.38 886 THR A O 1
ATOM 6986 N N . ILE A 1 887 ? 23.242 -8.688 48.688 1.00 95.62 887 ILE A N 1
ATOM 6987 C CA . ILE A 1 887 ? 24.641 -8.550 49.085 1.00 95.62 887 ILE A CA 1
ATOM 6988 C C . ILE A 1 887 ? 24.705 -7.593 50.277 1.00 95.62 887 ILE A C 1
ATOM 6990 O O . ILE A 1 887 ? 24.106 -6.513 50.243 1.00 95.62 887 ILE A O 1
ATOM 6994 N N . ASP A 1 888 ? 25.413 -7.990 51.337 1.00 95.69 888 ASP A N 1
ATOM 6995 C CA . ASP A 1 888 ? 25.723 -7.102 52.459 1.00 95.69 888 ASP A CA 1
ATOM 6996 C C . ASP A 1 888 ? 26.852 -6.152 52.054 1.00 95.69 888 ASP A C 1
ATOM 6998 O O . ASP A 1 888 ? 27.962 -6.572 51.732 1.00 95.69 888 ASP A O 1
ATOM 7002 N N . ILE A 1 889 ? 26.549 -4.859 52.070 1.00 97.06 889 ILE A N 1
ATOM 7003 C CA . ILE A 1 889 ? 27.479 -3.781 51.720 1.00 97.06 889 ILE A CA 1
ATOM 7004 C C . ILE A 1 889 ? 27.784 -2.888 52.930 1.00 97.06 889 ILE A C 1
ATOM 7006 O O . ILE A 1 889 ? 28.337 -1.801 52.779 1.00 97.06 889 ILE A O 1
ATOM 7010 N N . SER A 1 890 ? 27.468 -3.355 54.145 1.00 95.25 890 SER A N 1
ATOM 7011 C CA . SER A 1 890 ? 27.670 -2.633 55.411 1.00 95.25 890 SER A CA 1
ATOM 7012 C C . SER A 1 890 ? 29.126 -2.306 55.731 1.00 95.25 890 SER A C 1
ATOM 7014 O O . SER A 1 890 ? 29.369 -1.501 56.632 1.00 95.25 890 SER A O 1
ATOM 7016 N N . VAL A 1 891 ? 30.071 -2.943 55.034 1.00 95.00 891 VAL A N 1
ATOM 7017 C CA . VAL A 1 891 ? 31.509 -2.677 55.152 1.00 95.00 891 VAL A CA 1
ATOM 7018 C C . VAL A 1 891 ? 31.900 -1.312 54.575 1.00 95.00 891 VAL A C 1
ATOM 7020 O O . VAL A 1 891 ? 32.900 -0.750 55.011 1.00 95.00 891 VAL A O 1
ATOM 7023 N N . LEU A 1 892 ? 31.096 -0.760 53.655 1.00 96.75 892 LEU A N 1
ATOM 7024 C CA . LEU A 1 892 ? 31.361 0.538 53.041 1.00 96.75 892 LEU A CA 1
ATOM 7025 C C . LEU A 1 892 ? 31.323 1.668 54.075 1.00 96.75 892 LEU A C 1
ATOM 7027 O O . LEU A 1 892 ? 30.422 1.748 54.921 1.00 96.75 892 LEU A O 1
ATOM 7031 N N . LEU A 1 893 ? 32.270 2.601 53.965 1.00 97.50 893 LEU A N 1
ATOM 7032 C CA . LEU A 1 893 ? 32.260 3.826 54.759 1.00 97.50 893 LEU A CA 1
ATOM 7033 C C . LEU A 1 893 ? 30.954 4.612 54.566 1.00 97.50 893 LEU A C 1
ATOM 7035 O O . LEU A 1 893 ? 30.411 4.719 53.466 1.00 97.50 893 LEU A O 1
ATOM 7039 N N . LYS A 1 894 ? 30.470 5.241 55.645 1.00 96.75 894 LYS A N 1
ATOM 7040 C CA . LYS A 1 894 ? 29.294 6.118 55.561 1.00 96.75 894 LYS A CA 1
ATOM 7041 C C . LYS A 1 894 ? 29.566 7.288 54.619 1.00 96.75 894 LYS A C 1
ATOM 7043 O O . LYS A 1 894 ? 30.602 7.948 54.751 1.00 96.75 894 LYS A O 1
ATOM 7048 N N . ALA A 1 895 ? 28.622 7.596 53.738 1.00 96.88 895 ALA A N 1
ATOM 7049 C CA . ALA A 1 895 ? 28.794 8.630 52.720 1.00 96.88 895 ALA A CA 1
ATOM 7050 C C . ALA A 1 895 ? 27.467 9.295 52.336 1.00 96.88 895 ALA A C 1
ATOM 7052 O O . ALA A 1 895 ? 26.402 8.866 52.781 1.00 96.88 895 ALA A O 1
ATOM 7053 N N . GLN A 1 896 ? 27.527 10.351 51.526 1.00 95.19 896 GLN A N 1
ATOM 7054 C CA . GLN A 1 896 ? 26.327 11.058 51.064 1.00 95.19 896 GLN A CA 1
ATOM 7055 C C . GLN A 1 896 ? 25.690 10.403 49.833 1.00 95.19 896 GLN A C 1
ATOM 7057 O O . GLN A 1 896 ? 24.468 10.427 49.688 1.00 95.19 896 GLN A O 1
ATOM 7062 N N . PHE A 1 897 ? 26.512 9.809 48.969 1.00 96.62 897 PHE A N 1
ATOM 7063 C CA . PHE A 1 897 ? 26.115 9.277 47.671 1.00 96.62 897 PHE A CA 1
ATOM 7064 C C . PHE A 1 897 ? 26.606 7.850 47.479 1.00 96.62 897 PHE A C 1
ATOM 7066 O O . PHE A 1 897 ? 27.622 7.443 48.047 1.00 96.62 897 PHE A O 1
ATOM 7073 N N . ILE A 1 898 ? 25.905 7.127 46.614 1.00 97.62 898 ILE A N 1
ATOM 7074 C CA . ILE A 1 898 ? 26.290 5.805 46.133 1.00 97.62 898 ILE A CA 1
ATOM 7075 C C . ILE A 1 898 ? 26.086 5.727 44.618 1.00 97.62 898 ILE A C 1
ATOM 7077 O O . ILE A 1 898 ? 25.171 6.358 44.086 1.00 97.62 898 ILE A O 1
ATOM 7081 N N . ARG A 1 899 ? 26.942 4.967 43.935 1.00 97.50 899 ARG A N 1
ATOM 7082 C CA . ARG A 1 899 ? 26.775 4.571 42.531 1.00 97.50 899 ARG A CA 1
ATOM 7083 C C . ARG A 1 899 ? 27.248 3.138 42.321 1.00 97.50 899 ARG A C 1
ATOM 7085 O O . ARG A 1 899 ? 28.025 2.614 43.124 1.00 97.50 899 ARG A O 1
ATOM 7092 N N . ILE A 1 900 ? 26.827 2.534 41.218 1.00 97.94 900 ILE A N 1
ATOM 7093 C CA . ILE A 1 900 ? 27.229 1.186 40.818 1.00 97.94 900 ILE A CA 1
ATOM 7094 C C . ILE A 1 900 ? 27.828 1.254 39.412 1.00 97.94 900 ILE A C 1
ATOM 7096 O O . ILE A 1 900 ? 27.217 1.792 38.489 1.00 97.94 900 ILE A O 1
ATOM 7100 N N . VAL A 1 901 ? 29.033 0.709 39.250 1.00 98.00 901 VAL A N 1
ATOM 7101 C CA . VAL A 1 901 ? 29.646 0.456 37.940 1.00 98.00 901 VAL A CA 1
ATOM 7102 C C . VAL A 1 901 ? 29.467 -1.021 37.629 1.00 98.00 901 VAL A C 1
ATOM 7104 O O . VAL A 1 901 ? 29.916 -1.854 38.405 1.00 98.00 901 VAL A O 1
ATOM 7107 N N . THR A 1 902 ? 28.814 -1.344 36.520 1.00 98.19 902 THR A N 1
ATOM 7108 C CA . THR A 1 902 ? 28.500 -2.712 36.099 1.00 98.19 902 THR A CA 1
ATOM 7109 C C . THR A 1 902 ? 29.219 -3.023 34.797 1.00 98.19 902 THR A C 1
ATOM 7111 O O . THR A 1 902 ? 29.043 -2.317 33.809 1.00 98.19 902 THR A O 1
ATOM 7114 N N . GLU A 1 903 ? 30.003 -4.090 34.781 1.00 98.25 903 GLU A N 1
ATOM 7115 C CA . GLU A 1 903 ? 30.617 -4.646 33.584 1.00 98.25 903 GLU A CA 1
ATOM 7116 C C . GLU A 1 903 ? 29.805 -5.846 33.089 1.00 98.25 903 GLU A C 1
ATOM 7118 O O . GLU A 1 903 ? 29.595 -6.812 33.824 1.00 98.25 903 GLU A O 1
ATOM 7123 N N . PHE A 1 904 ? 29.379 -5.777 31.831 1.00 98.06 904 PHE A N 1
ATOM 7124 C CA . PHE A 1 904 ? 28.672 -6.817 31.099 1.00 98.06 904 PHE A CA 1
ATOM 7125 C C . PHE A 1 904 ? 29.662 -7.589 30.235 1.00 98.06 904 PHE A C 1
ATOM 7127 O O . PHE A 1 904 ? 30.355 -6.986 29.418 1.00 98.06 904 PHE A O 1
ATOM 7134 N N . ASN A 1 905 ? 29.698 -8.914 30.369 1.00 97.50 905 ASN A N 1
ATOM 7135 C CA . ASN A 1 905 ? 30.488 -9.788 29.506 1.00 97.50 905 ASN A CA 1
ATOM 7136 C C . ASN A 1 905 ? 29.575 -10.811 28.826 1.00 97.50 905 ASN A C 1
ATOM 7138 O O . ASN A 1 905 ? 29.132 -11.780 29.446 1.00 97.50 905 ASN A O 1
ATOM 7142 N N . SER A 1 906 ? 29.297 -10.571 27.546 1.00 97.25 906 SER A N 1
ATOM 7143 C CA . SER A 1 906 ? 28.497 -11.450 26.686 1.00 97.25 906 SER A CA 1
ATOM 7144 C C . SER A 1 906 ? 29.369 -12.497 25.985 1.00 97.25 906 SER A C 1
ATOM 7146 O O . SER A 1 906 ? 30.599 -12.396 25.965 1.00 97.25 906 SER A O 1
ATOM 7148 N N . SER A 1 907 ? 28.739 -13.491 25.361 1.00 95.88 907 SER A N 1
ATOM 7149 C CA . SER A 1 907 ? 29.424 -14.546 24.610 1.00 95.88 907 SER A CA 1
ATOM 7150 C C . SER A 1 907 ? 28.756 -14.782 23.259 1.00 95.88 907 SER A C 1
ATOM 7152 O O . SER A 1 907 ? 27.536 -14.886 23.187 1.00 95.88 907 SER A O 1
ATOM 7154 N N . VAL A 1 908 ? 29.551 -14.880 22.192 1.00 94.94 908 VAL A N 1
ATOM 7155 C CA . VAL A 1 908 ? 29.089 -15.194 20.832 1.00 94.94 908 VAL A CA 1
ATOM 7156 C C . VAL A 1 908 ? 29.878 -16.405 20.341 1.00 94.94 908 VAL A C 1
ATOM 7158 O O . VAL A 1 908 ? 31.095 -16.323 20.174 1.00 94.94 908 VAL A O 1
ATOM 7161 N N . THR A 1 909 ? 29.207 -17.543 20.153 1.00 92.88 909 THR A N 1
ATOM 7162 C CA . THR A 1 909 ? 29.846 -18.831 19.831 1.00 92.88 909 THR A CA 1
ATOM 7163 C C . THR A 1 909 ? 29.113 -19.572 18.699 1.00 92.88 909 THR A C 1
ATOM 7165 O O . THR A 1 909 ? 28.023 -19.156 18.288 1.00 92.88 909 THR A O 1
ATOM 7168 N N . PRO A 1 910 ? 29.662 -20.696 18.192 1.00 91.75 910 PRO A N 1
ATOM 7169 C CA . PRO A 1 910 ? 28.958 -21.566 17.242 1.00 91.75 910 PRO A CA 1
ATOM 7170 C C . PRO A 1 910 ? 27.673 -22.206 17.788 1.00 91.75 910 PRO A C 1
ATOM 7172 O O . PRO A 1 910 ? 26.832 -22.656 17.004 1.00 91.75 910 PRO A O 1
ATOM 7175 N N . GLU A 1 911 ? 27.504 -22.253 19.114 1.00 90.62 911 GLU A N 1
ATOM 7176 C CA . GLU A 1 911 ? 26.289 -22.764 19.756 1.00 90.62 911 GLU A CA 1
ATOM 7177 C C . GLU A 1 911 ? 25.203 -21.690 19.910 1.00 90.62 911 GLU A C 1
ATOM 7179 O O . GLU A 1 911 ? 24.023 -22.032 19.944 1.00 90.62 911 GLU A O 1
ATOM 7184 N N . GLY A 1 912 ? 25.573 -20.409 20.015 1.00 91.19 912 GLY A N 1
ATOM 7185 C CA . GLY A 1 912 ? 24.630 -19.325 20.297 1.00 91.19 912 GLY A CA 1
ATOM 7186 C C . GLY A 1 912 ? 25.294 -18.016 20.704 1.00 91.19 912 GLY A C 1
ATOM 7187 O O . GLY A 1 912 ? 26.477 -17.972 21.042 1.00 91.19 912 GLY A O 1
ATOM 7188 N N . THR A 1 913 ? 24.486 -16.960 20.718 1.00 94.50 913 THR A N 1
ATOM 7189 C CA . THR A 1 913 ? 24.794 -15.706 21.409 1.00 94.50 913 THR A CA 1
ATOM 7190 C C . THR A 1 913 ? 24.090 -15.689 22.764 1.00 94.50 913 THR A C 1
ATOM 7192 O O . THR A 1 913 ? 22.884 -15.917 22.846 1.00 94.50 913 THR A O 1
ATOM 7195 N N . TYR A 1 914 ? 24.851 -15.412 23.820 1.00 95.25 914 TYR A N 1
ATOM 7196 C CA . TYR A 1 914 ? 24.410 -15.381 25.211 1.00 95.25 914 TYR A CA 1
ATOM 7197 C C . TYR A 1 914 ? 24.736 -14.017 25.810 1.00 95.25 914 TYR A C 1
ATOM 7199 O O . TYR A 1 914 ? 25.872 -13.544 25.729 1.00 95.25 914 TYR A O 1
ATOM 7207 N N . THR A 1 915 ? 23.737 -13.381 26.408 1.00 95.31 915 THR A N 1
ATOM 7208 C CA . THR A 1 915 ? 23.800 -11.978 26.819 1.00 95.31 915 THR A CA 1
ATOM 7209 C C . THR A 1 915 ? 23.211 -11.831 28.222 1.00 95.31 915 THR A C 1
ATOM 7211 O O . THR A 1 915 ? 22.089 -12.285 28.450 1.00 95.31 915 THR A O 1
ATOM 7214 N N . PRO A 1 916 ? 23.952 -11.262 29.189 1.00 96.88 916 PRO A N 1
ATOM 7215 C CA . PRO A 1 916 ? 23.426 -11.054 30.528 1.00 96.88 916 PRO A CA 1
ATOM 7216 C C . PRO A 1 916 ? 22.485 -9.843 30.565 1.00 96.88 916 PRO A C 1
ATOM 7218 O O . PRO A 1 916 ? 22.684 -8.853 29.854 1.00 96.88 916 PRO A O 1
ATOM 7221 N N . GLU A 1 917 ? 21.477 -9.920 31.425 1.00 96.12 917 GLU A N 1
ATOM 7222 C CA . GLU A 1 917 ? 20.421 -8.928 31.607 1.00 96.12 917 GLU A CA 1
ATOM 7223 C C . GLU A 1 917 ? 20.363 -8.477 33.069 1.00 96.12 917 GLU A C 1
ATOM 7225 O O . GLU A 1 917 ? 20.389 -9.288 33.992 1.00 96.12 917 GLU A O 1
ATOM 7230 N N . LEU A 1 918 ? 20.265 -7.170 33.281 1.00 96.38 918 LEU A N 1
ATOM 7231 C CA . LEU A 1 918 ? 20.121 -6.532 34.579 1.00 96.38 918 LEU A CA 1
ATOM 7232 C C . LEU A 1 918 ? 18.747 -5.865 34.650 1.00 96.38 918 LEU A C 1
ATOM 7234 O O . LEU A 1 918 ? 18.451 -4.959 33.868 1.00 96.38 918 LEU A O 1
ATOM 7238 N N . HIS A 1 919 ? 17.918 -6.299 35.597 1.00 95.12 919 HIS A N 1
ATOM 7239 C CA . HIS A 1 919 ? 16.538 -5.834 35.730 1.00 95.12 919 HIS A CA 1
ATOM 7240 C C . HIS A 1 919 ? 16.371 -4.794 36.843 1.00 95.12 919 HIS A C 1
ATOM 7242 O O . HIS A 1 919 ? 15.535 -3.901 36.726 1.00 95.12 919 HIS A O 1
ATOM 7248 N N . GLU A 1 920 ? 17.118 -4.913 37.946 1.00 95.62 920 GLU A N 1
ATOM 7249 C CA . GLU A 1 920 ? 16.934 -4.038 39.109 1.00 95.62 920 GLU A CA 1
ATOM 7250 C C . GLU A 1 920 ? 18.169 -3.977 40.019 1.00 95.62 920 GLU A C 1
ATOM 7252 O O . GLU A 1 920 ? 18.784 -5.001 40.323 1.00 95.62 920 GLU A O 1
ATOM 7257 N N . TYR A 1 921 ? 18.448 -2.781 40.542 1.00 96.69 921 TYR A N 1
ATOM 7258 C CA . TYR A 1 921 ? 19.227 -2.555 41.756 1.00 96.69 921 TYR A CA 1
ATOM 7259 C C . TYR A 1 921 ? 18.367 -1.892 42.821 1.00 96.69 921 TYR A C 1
ATOM 7261 O O . TYR A 1 921 ? 17.727 -0.877 42.559 1.00 96.69 921 TYR A O 1
ATOM 7269 N N . LYS A 1 922 ? 18.428 -2.400 44.053 1.00 96.44 922 LYS A N 1
ATOM 7270 C CA . LYS A 1 922 ? 17.732 -1.830 45.206 1.00 96.44 922 LYS A CA 1
ATOM 7271 C C . LYS A 1 922 ? 18.649 -1.745 46.422 1.00 96.44 922 LYS A C 1
ATOM 7273 O O . LYS A 1 922 ? 19.038 -2.766 46.985 1.00 96.44 922 LYS A O 1
ATOM 7278 N N . ILE A 1 923 ? 18.970 -0.530 46.856 1.00 96.31 923 ILE A N 1
ATOM 7279 C CA . ILE A 1 923 ? 19.882 -0.270 47.976 1.00 96.31 923 ILE A CA 1
ATOM 7280 C C . ILE A 1 923 ? 19.097 0.111 49.225 1.00 96.31 923 ILE A C 1
ATOM 7282 O O . ILE A 1 923 ? 18.292 1.040 49.187 1.00 96.31 923 ILE A O 1
ATOM 7286 N N . GLY A 1 924 ? 19.359 -0.567 50.342 1.00 96.50 924 GLY A N 1
ATOM 7287 C CA . GLY A 1 924 ? 18.897 -0.172 51.673 1.00 96.50 924 GLY A CA 1
ATOM 7288 C C . GLY A 1 924 ? 19.916 0.729 52.372 1.00 96.50 924 GLY A C 1
ATOM 7289 O O . GLY A 1 924 ? 21.077 0.345 52.533 1.00 96.50 924 GLY A O 1
ATOM 7290 N N . ALA A 1 925 ? 19.488 1.911 52.818 1.00 96.12 925 ALA A N 1
ATOM 7291 C CA . ALA A 1 925 ? 20.336 2.896 53.487 1.00 96.12 925 ALA A CA 1
ATOM 7292 C C . ALA A 1 925 ? 19.748 3.329 54.839 1.00 96.12 925 ALA A C 1
ATOM 7294 O O . ALA A 1 925 ? 18.532 3.456 54.989 1.00 96.12 925 ALA A O 1
ATOM 7295 N N . LEU A 1 926 ? 20.621 3.585 55.817 1.00 95.44 926 LEU A N 1
ATOM 7296 C CA . LEU A 1 926 ? 20.251 3.958 57.182 1.00 95.44 926 LEU A CA 1
ATOM 7297 C C . LEU A 1 926 ? 20.935 5.258 57.628 1.00 95.44 926 LEU A C 1
ATOM 7299 O O . LEU A 1 926 ? 22.155 5.399 57.512 1.00 95.44 926 LEU A O 1
ATOM 7303 N N . LEU A 1 927 ? 20.168 6.156 58.240 1.00 92.69 927 LEU A N 1
ATOM 7304 C CA . LEU A 1 927 ? 20.654 7.337 58.949 1.00 92.69 927 LEU A CA 1
ATOM 7305 C C . LEU A 1 927 ? 20.010 7.393 60.343 1.00 92.69 927 LEU A C 1
ATOM 7307 O O . LEU A 1 927 ? 18.882 7.853 60.513 1.00 92.69 927 LEU A O 1
ATOM 7311 N N . GLY A 1 928 ? 20.719 6.903 61.362 1.00 88.19 928 GLY A N 1
ATOM 7312 C CA . GLY A 1 928 ? 20.149 6.760 62.705 1.00 88.19 928 GLY A CA 1
ATOM 7313 C C . GLY A 1 928 ? 18.995 5.753 62.700 1.00 88.19 928 GLY A C 1
ATOM 7314 O O . GLY A 1 928 ? 19.225 4.575 62.447 1.00 88.19 928 GLY A O 1
ATOM 7315 N N . GLN A 1 929 ? 17.772 6.218 62.965 1.00 89.00 929 GLN A N 1
ATOM 7316 C CA . GLN A 1 929 ? 16.541 5.417 62.858 1.00 89.00 929 GLN A CA 1
ATOM 7317 C C . GLN A 1 929 ? 15.831 5.568 61.500 1.00 89.00 929 GLN A C 1
ATOM 7319 O O . GLN A 1 929 ? 14.871 4.851 61.231 1.00 89.00 929 GLN A O 1
ATOM 7324 N N . VAL A 1 930 ? 16.282 6.489 60.640 1.00 90.38 930 VAL A N 1
ATOM 7325 C CA . VAL A 1 930 ? 15.684 6.718 59.321 1.00 90.38 930 VAL A CA 1
ATOM 7326 C C . VAL A 1 930 ? 16.184 5.656 58.350 1.00 90.38 930 VAL A C 1
ATOM 7328 O O . VAL A 1 930 ? 17.391 5.509 58.159 1.00 90.38 930 VAL A O 1
ATOM 7331 N N . ILE A 1 931 ? 15.255 4.946 57.716 1.00 92.62 931 ILE A N 1
ATOM 7332 C CA . ILE A 1 931 ? 15.530 3.976 56.653 1.00 92.62 931 ILE A CA 1
ATOM 7333 C C . ILE A 1 931 ? 15.067 4.594 55.337 1.00 92.62 931 ILE A C 1
ATOM 7335 O O . ILE A 1 931 ? 13.964 5.132 55.261 1.00 92.62 931 ILE A O 1
ATOM 7339 N N . SER A 1 932 ? 15.898 4.505 54.305 1.00 93.62 932 SER A N 1
ATOM 7340 C CA . SER A 1 932 ? 15.515 4.854 52.938 1.00 93.62 932 SER A CA 1
ATOM 7341 C C . SER A 1 932 ? 15.962 3.772 51.961 1.00 93.62 932 SER A C 1
ATOM 7343 O O . SER A 1 932 ? 16.790 2.914 52.285 1.00 93.62 932 SER A O 1
ATOM 7345 N N . CYS A 1 933 ? 15.396 3.812 50.760 1.00 92.31 933 CYS A N 1
ATOM 7346 C CA . CYS A 1 933 ? 15.704 2.890 49.693 1.00 92.31 933 CYS A CA 1
ATOM 7347 C C . CYS A 1 933 ? 15.929 3.624 48.370 1.00 92.31 933 CYS A C 1
ATOM 7349 O O . CYS A 1 933 ? 15.160 4.508 48.007 1.00 92.31 933 CYS A O 1
ATOM 7351 N N . ILE A 1 934 ? 16.971 3.222 47.646 1.00 93.69 934 ILE A N 1
ATOM 7352 C CA . ILE A 1 934 ? 17.260 3.689 46.290 1.00 93.69 934 ILE A CA 1
ATOM 7353 C C . ILE A 1 934 ? 16.975 2.543 45.327 1.00 93.69 934 ILE A C 1
ATOM 7355 O O . ILE A 1 934 ? 17.418 1.429 45.592 1.00 93.69 934 ILE A O 1
ATOM 7359 N N . THR A 1 935 ? 16.277 2.806 44.222 1.00 93.31 935 THR A N 1
ATOM 7360 C CA . THR A 1 935 ? 15.996 1.790 43.194 1.00 93.31 935 THR A CA 1
ATOM 7361 C C . THR A 1 935 ? 16.402 2.289 41.814 1.00 93.31 935 THR A C 1
ATOM 7363 O O . THR A 1 935 ? 15.986 3.378 41.434 1.00 93.31 935 THR A O 1
ATOM 7366 N N . TRP A 1 936 ? 17.176 1.502 41.073 1.00 95.62 936 TRP A N 1
ATOM 7367 C CA . TRP A 1 936 ? 17.296 1.617 39.619 1.00 95.62 936 TRP A CA 1
ATOM 7368 C C . TRP A 1 936 ? 16.596 0.409 39.018 1.00 95.62 936 TRP A C 1
ATOM 7370 O O . TRP A 1 936 ? 16.952 -0.721 39.344 1.00 95.62 936 TRP A O 1
ATOM 7380 N N . GLY A 1 937 ? 15.591 0.627 38.182 1.00 94.00 937 GLY A N 1
ATOM 7381 C CA . GLY A 1 937 ? 14.863 -0.493 37.584 1.00 94.00 937 GLY A CA 1
ATOM 7382 C C . GLY A 1 937 ? 14.106 -0.138 36.320 1.00 94.00 937 GLY A C 1
ATOM 7383 O O . GLY A 1 937 ? 13.386 -0.978 35.797 1.00 94.00 937 GLY A O 1
ATOM 7384 N N . THR A 1 938 ? 14.229 1.095 35.835 1.00 93.94 938 THR A N 1
ATOM 7385 C CA . THR A 1 938 ? 13.557 1.587 34.632 1.00 93.94 938 THR A CA 1
ATOM 7386 C C . THR A 1 938 ? 14.579 2.155 33.657 1.00 93.94 938 THR A C 1
ATOM 7388 O O . THR A 1 938 ? 15.658 2.577 34.065 1.00 93.94 938 THR A O 1
ATOM 7391 N N . ARG A 1 939 ? 14.254 2.215 32.363 1.00 92.19 939 ARG A N 1
ATOM 7392 C CA . ARG A 1 939 ? 15.126 2.830 31.350 1.00 92.19 939 ARG A CA 1
ATOM 7393 C C . ARG A 1 939 ? 15.530 4.255 31.731 1.00 92.19 939 ARG A C 1
ATOM 7395 O O . ARG A 1 939 ? 16.711 4.574 31.677 1.00 92.19 939 ARG A O 1
ATOM 7402 N N . ALA A 1 940 ? 14.579 5.054 32.217 1.00 92.19 940 ALA A N 1
ATOM 7403 C CA . ALA A 1 940 ? 14.840 6.397 32.727 1.00 92.19 940 ALA A CA 1
ATOM 7404 C C . ALA A 1 940 ? 15.877 6.429 33.867 1.00 92.19 940 ALA A C 1
ATOM 7406 O O . ALA A 1 940 ? 16.635 7.389 33.961 1.00 92.19 940 ALA A O 1
ATOM 7407 N N . ASP A 1 941 ? 15.928 5.408 34.732 1.00 92.88 941 ASP A N 1
ATOM 7408 C CA . ASP A 1 941 ? 16.960 5.310 35.772 1.00 92.88 941 ASP A CA 1
ATOM 7409 C C . ASP A 1 941 ? 18.334 5.029 35.171 1.00 92.88 941 ASP A C 1
ATOM 7411 O O . ASP A 1 941 ? 19.314 5.679 35.524 1.00 92.88 941 ASP A O 1
ATOM 7415 N N . TRP A 1 942 ? 18.406 4.057 34.266 1.00 93.81 942 TRP A N 1
ATOM 7416 C CA . TRP A 1 942 ? 19.652 3.635 33.637 1.00 93.81 942 TRP A CA 1
ATOM 7417 C C . TRP A 1 942 ? 20.251 4.727 32.739 1.00 93.81 942 TRP A C 1
ATOM 7419 O O . TRP A 1 942 ? 21.466 4.904 32.734 1.00 93.81 942 TRP A O 1
ATOM 7429 N N . GLU A 1 943 ? 19.415 5.478 32.017 1.00 93.50 943 GLU A N 1
ATOM 7430 C CA . GLU A 1 943 ? 19.821 6.581 31.132 1.00 93.50 943 GLU A CA 1
ATOM 7431 C C . GLU A 1 943 ? 20.264 7.850 31.883 1.00 93.50 943 GLU A C 1
ATOM 7433 O O . GLU A 1 943 ? 20.838 8.743 31.266 1.00 93.50 943 GLU A O 1
ATOM 7438 N N . ASN A 1 944 ? 20.043 7.948 33.202 1.00 92.69 944 ASN A N 1
ATOM 7439 C CA . ASN A 1 944 ? 20.680 8.999 34.008 1.00 92.69 944 ASN A CA 1
ATOM 7440 C C . ASN A 1 944 ? 22.176 8.726 34.243 1.00 92.69 944 ASN A C 1
ATOM 7442 O O . ASN A 1 944 ? 22.897 9.633 34.657 1.00 92.69 944 ASN A O 1
ATOM 7446 N N . GLY A 1 945 ? 22.626 7.490 34.013 1.00 93.00 945 GLY A N 1
ATOM 7447 C CA . GLY A 1 945 ? 24.028 7.090 34.045 1.00 93.00 945 GLY A CA 1
ATOM 7448 C C . GLY A 1 945 ? 24.714 7.138 32.675 1.00 93.00 945 GLY A C 1
ATOM 7449 O O . GLY A 1 945 ? 24.150 7.594 31.685 1.00 93.00 945 GLY A O 1
ATOM 7450 N N . ASP A 1 946 ? 25.929 6.594 32.613 1.00 94.69 946 ASP A N 1
ATOM 7451 C CA . ASP A 1 946 ? 26.753 6.511 31.405 1.00 94.69 946 ASP A CA 1
ATOM 7452 C C . ASP A 1 946 ? 26.917 5.057 30.942 1.00 94.69 946 ASP A C 1
ATOM 7454 O O . ASP A 1 946 ? 27.138 4.157 31.754 1.00 94.69 946 ASP A O 1
ATOM 7458 N N . SER A 1 947 ? 26.883 4.822 29.630 1.00 94.25 947 SER A N 1
ATOM 7459 C CA . SER A 1 947 ? 27.115 3.505 29.013 1.00 94.25 947 SER A CA 1
ATOM 7460 C C . SER A 1 947 ? 28.247 3.561 27.992 1.00 94.25 947 SER A C 1
ATOM 7462 O O . SER A 1 947 ? 28.377 4.543 27.266 1.00 94.25 947 SER A O 1
ATOM 7464 N N . ASN A 1 948 ? 29.051 2.502 27.909 1.00 94.00 948 ASN A N 1
ATOM 7465 C CA . ASN A 1 948 ? 30.101 2.351 26.903 1.00 94.00 948 ASN A CA 1
ATOM 7466 C C . ASN A 1 948 ? 30.290 0.877 26.505 1.00 94.00 948 ASN A C 1
ATOM 7468 O O . ASN A 1 948 ? 30.214 -0.007 27.357 1.00 94.00 948 ASN A O 1
ATOM 7472 N N . GLY A 1 949 ? 30.606 0.613 25.237 1.00 94.38 949 GLY A N 1
ATOM 7473 C CA . GLY A 1 949 ? 30.797 -0.742 24.707 1.00 94.38 949 GLY A CA 1
ATOM 7474 C C . GLY A 1 949 ? 29.486 -1.521 24.548 1.00 94.38 949 GLY A C 1
ATOM 7475 O O . GLY A 1 949 ? 28.426 -0.933 24.345 1.00 94.38 949 GLY A O 1
ATOM 7476 N N . ALA A 1 950 ? 29.564 -2.850 24.634 1.00 95.94 950 ALA A N 1
ATOM 7477 C CA . ALA A 1 950 ? 28.480 -3.795 24.348 1.00 95.94 950 ALA A CA 1
ATOM 7478 C C . ALA A 1 950 ? 27.392 -3.854 25.442 1.00 95.94 950 ALA A C 1
ATOM 7480 O O . ALA A 1 950 ? 27.189 -4.890 26.077 1.00 95.94 950 ALA A O 1
ATOM 7481 N N . VAL A 1 951 ? 26.704 -2.737 25.700 1.00 95.75 951 VAL A N 1
ATOM 7482 C CA . VAL A 1 951 ? 25.605 -2.623 26.673 1.00 95.75 951 VAL A CA 1
ATOM 7483 C C . VAL A 1 951 ? 24.535 -1.641 26.188 1.00 95.75 951 VAL A C 1
ATOM 7485 O O . VAL A 1 951 ? 24.849 -0.605 25.608 1.00 95.75 951 VAL A O 1
ATOM 7488 N N . GLY A 1 952 ? 23.262 -1.951 26.431 1.00 93.25 952 GLY A N 1
ATOM 7489 C CA . GLY A 1 952 ? 22.147 -1.081 26.063 1.00 93.25 952 GLY A CA 1
ATOM 7490 C C . GLY A 1 952 ? 20.784 -1.727 26.299 1.00 93.25 952 GLY A C 1
ATOM 7491 O O . GLY A 1 952 ? 20.637 -2.590 27.162 1.00 93.25 952 GLY A O 1
ATOM 7492 N N . PHE A 1 953 ? 19.788 -1.313 25.518 1.00 89.38 953 PHE A N 1
ATOM 7493 C CA . PHE A 1 953 ? 18.407 -1.794 25.623 1.00 89.38 953 PHE A CA 1
ATOM 7494 C C . PHE A 1 953 ? 17.989 -2.595 24.392 1.00 89.38 953 PHE A C 1
ATOM 7496 O O . PHE A 1 953 ? 18.437 -2.335 23.267 1.00 89.38 953 PHE A O 1
ATOM 7503 N N . GLU A 1 954 ? 17.103 -3.563 24.607 1.00 85.25 954 GLU A N 1
ATOM 7504 C CA . GLU A 1 954 ? 16.360 -4.202 23.524 1.00 85.25 954 GLU A CA 1
ATOM 7505 C C . GLU A 1 954 ? 15.146 -3.350 23.146 1.00 85.25 954 GLU A C 1
ATOM 7507 O O . GLU A 1 954 ? 14.427 -2.913 24.047 1.00 85.25 954 GLU A O 1
ATOM 7512 N N . PRO A 1 955 ? 14.885 -3.113 21.848 1.00 81.00 955 PRO A N 1
ATOM 7513 C CA . PRO A 1 955 ? 13.687 -2.408 21.421 1.00 81.00 955 PRO A CA 1
ATOM 7514 C C . PRO A 1 955 ? 12.428 -3.169 21.850 1.00 81.00 955 PRO A C 1
ATOM 7516 O O . PRO A 1 955 ? 12.255 -4.344 21.509 1.00 81.00 955 PRO A O 1
ATOM 7519 N N . LEU A 1 956 ? 11.511 -2.499 22.553 1.00 75.12 956 LEU A N 1
ATOM 7520 C CA . LEU A 1 956 ? 10.223 -3.103 22.885 1.00 75.12 956 LEU A CA 1
ATOM 7521 C C . LEU A 1 956 ? 9.428 -3.492 21.646 1.00 75.12 956 LEU A C 1
ATOM 7523 O O . LEU A 1 956 ? 9.398 -2.784 20.640 1.00 75.12 956 LEU A O 1
ATOM 7527 N N . ASN A 1 957 ? 8.681 -4.588 21.787 1.00 77.75 957 ASN A N 1
ATOM 7528 C CA . ASN A 1 957 ? 7.650 -5.007 20.845 1.00 77.75 957 ASN A CA 1
ATOM 7529 C C . ASN A 1 957 ? 8.151 -5.200 19.406 1.00 77.75 957 ASN A C 1
ATOM 7531 O O . ASN A 1 957 ? 7.321 -5.249 18.507 1.00 77.75 957 ASN A O 1
ATOM 7535 N N . ARG A 1 958 ? 9.464 -5.323 19.166 1.00 84.75 958 ARG A N 1
ATOM 7536 C CA . ARG A 1 958 ? 10.034 -5.468 17.817 1.00 84.75 958 ARG A CA 1
ATOM 7537 C C . ARG A 1 958 ? 9.398 -6.644 17.067 1.00 84.75 958 ARG A C 1
ATOM 7539 O O . ARG A 1 958 ? 8.910 -6.483 15.961 1.00 84.75 958 ARG A O 1
ATOM 7546 N N . THR A 1 959 ? 9.279 -7.790 17.728 1.00 86.44 959 THR A N 1
ATOM 7547 C CA . THR A 1 959 ? 8.665 -9.016 17.190 1.00 86.44 959 THR A CA 1
ATOM 7548 C C . THR A 1 959 ? 7.199 -9.197 17.597 1.00 86.44 959 THR A C 1
ATOM 7550 O O . THR A 1 959 ? 6.635 -10.276 17.443 1.00 86.44 959 THR A O 1
ATOM 7553 N N . LYS A 1 960 ? 6.555 -8.169 18.164 1.00 85.56 960 LYS A N 1
ATOM 7554 C CA . LYS A 1 960 ? 5.153 -8.272 18.586 1.00 85.56 960 LYS A CA 1
ATOM 7555 C C . LYS A 1 960 ? 4.226 -8.064 17.389 1.00 85.56 960 LYS A C 1
ATOM 7557 O O . LYS A 1 960 ? 4.398 -7.105 16.641 1.00 85.56 960 LYS A O 1
ATOM 7562 N N . VAL A 1 961 ? 3.203 -8.897 17.265 1.00 85.00 961 VAL A N 1
ATOM 7563 C CA . VAL A 1 961 ? 2.048 -8.639 16.396 1.00 85.00 961 VAL A CA 1
ATOM 7564 C C . VAL A 1 961 ? 0.925 -8.067 17.264 1.00 85.00 961 VAL A C 1
ATOM 7566 O O . VAL A 1 961 ? 0.730 -8.513 18.396 1.00 85.00 961 VAL A O 1
ATOM 7569 N N . PHE A 1 962 ? 0.247 -7.026 16.783 1.00 78.69 962 PHE A N 1
ATOM 7570 C CA . PHE A 1 962 ? -0.872 -6.397 17.489 1.00 78.69 962 PHE A CA 1
ATOM 7571 C C . PHE A 1 962 ? -2.187 -6.772 16.800 1.00 78.69 962 PHE A C 1
ATOM 7573 O O . PHE A 1 962 ? -2.526 -6.205 15.763 1.00 78.69 962 PHE A O 1
ATOM 7580 N N . ASP A 1 963 ? -2.908 -7.740 17.367 1.00 75.31 963 ASP A N 1
ATOM 7581 C CA . ASP A 1 963 ? -4.114 -8.323 16.754 1.00 75.31 963 ASP A CA 1
ATOM 7582 C C . ASP A 1 963 ? -5.303 -7.354 16.690 1.00 75.31 963 ASP A C 1
ATOM 7584 O O . ASP A 1 963 ? -6.175 -7.507 15.842 1.00 75.31 963 ASP A O 1
ATOM 7588 N N . GLU A 1 964 ? -5.313 -6.333 17.549 1.00 68.56 964 GLU A N 1
ATOM 7589 C CA . GLU A 1 964 ? -6.363 -5.309 17.643 1.00 68.56 964 GLU A CA 1
ATOM 7590 C C . GLU A 1 964 ? -6.427 -4.349 16.442 1.00 68.56 964 GLU A C 1
ATOM 7592 O O . GLU A 1 964 ? -7.415 -3.634 16.290 1.00 68.56 964 GLU A O 1
ATOM 7597 N N . TYR A 1 965 ? -5.410 -4.348 15.574 1.00 66.94 965 TYR A N 1
ATOM 7598 C CA . TYR A 1 965 ? -5.392 -3.548 14.349 1.00 66.94 965 TYR A CA 1
ATOM 7599 C C . TYR A 1 965 ? -5.622 -4.429 13.114 1.00 66.94 965 TYR A C 1
ATOM 7601 O O . TYR A 1 965 ? -5.044 -5.514 12.975 1.00 66.94 965 TYR A O 1
ATOM 7609 N N . THR A 1 966 ? -6.447 -3.949 12.187 1.00 57.66 966 THR A N 1
ATOM 7610 C CA . THR A 1 966 ? -6.722 -4.587 10.890 1.00 57.66 966 THR A CA 1
ATOM 7611 C C . THR A 1 966 ? -5.874 -3.957 9.788 1.00 57.66 966 THR A C 1
ATOM 7613 O O . THR A 1 966 ? -5.749 -2.735 9.734 1.00 57.66 966 THR A O 1
ATOM 7616 N N . ASP A 1 967 ? -5.306 -4.780 8.905 1.00 56.28 967 ASP A N 1
ATOM 7617 C CA . ASP A 1 967 ? -4.653 -4.321 7.675 1.00 56.28 967 ASP A CA 1
ATOM 7618 C C . ASP A 1 967 ? -5.705 -4.349 6.555 1.00 56.28 967 ASP A C 1
ATOM 7620 O O . ASP A 1 967 ? -6.178 -5.414 6.184 1.00 56.28 967 ASP A O 1
ATOM 7624 N N . VAL A 1 968 ? -6.145 -3.181 6.078 1.00 47.03 968 VAL A N 1
ATOM 7625 C CA . VAL A 1 968 ? -7.337 -3.042 5.212 1.00 47.03 968 VAL A CA 1
ATOM 7626 C C . VAL A 1 968 ? -7.161 -3.729 3.848 1.00 47.03 968 VAL A C 1
ATOM 7628 O O . VAL A 1 968 ? -8.147 -4.120 3.229 1.00 47.03 968 VAL A O 1
ATOM 7631 N N . ILE A 1 969 ? -5.917 -3.926 3.394 1.00 43.25 969 ILE A N 1
ATOM 7632 C CA . ILE A 1 969 ? -5.609 -4.537 2.088 1.00 43.25 969 ILE A CA 1
ATOM 7633 C C . ILE A 1 969 ? -5.393 -6.057 2.201 1.00 43.25 969 ILE A C 1
ATOM 7635 O O . ILE A 1 969 ? -5.575 -6.787 1.229 1.00 43.25 969 ILE A O 1
ATOM 7639 N N . HIS A 1 970 ? -5.073 -6.560 3.396 1.00 37.28 970 HIS A N 1
ATOM 7640 C CA . HIS A 1 970 ? -4.948 -7.992 3.669 1.00 37.28 970 HIS A CA 1
ATOM 7641 C C . HIS A 1 970 ? -6.017 -8.385 4.680 1.00 37.28 970 HIS A C 1
ATOM 7643 O O . HIS A 1 970 ? -5.749 -8.390 5.883 1.00 37.28 970 HIS A O 1
ATOM 7649 N N . GLY A 1 971 ? -7.213 -8.664 4.146 1.00 32.81 971 GLY A N 1
ATOM 7650 C CA . GLY A 1 971 ? -8.363 -9.185 4.888 1.00 32.81 971 GLY A CA 1
ATOM 7651 C C . GLY A 1 971 ? -7.990 -10.257 5.901 1.00 32.81 971 GLY A C 1
ATOM 7652 O O . GLY A 1 971 ? -7.324 -11.240 5.500 1.00 32.81 971 GLY A O 1
#

Foldseek 3Di:
DPFQFDWLFDQFWADFAQFKIKGKTWGPDWFWKKKFKDAPPDRPDMDTWGFDFFDADDPRNRHIGMTIDIGGRHHGQGKMKMWMATPSGDIDIEIETGHHQADQKAKEKEFEQCAQLPCLVQVLVVCVVVVGQAYEYLENQHNAQLLNVCSCSNRPRVRNVCRRYHHYAYAYDRSNNHRSNCRVYLVPNLVNFPDFPVSRKGWDDGHLEIEIGDEPCLQLPQVCQQVLQVHDRDPVSVVNLVRRLVVLLVVLVDPRNLRRLAYEYGHARFCLRPRCVVRPPVSCQVSQHQEYEYEDLQKWWWFFDPPQVCGNSYITIHAHHSHDFWAEKDQDDQAAQPDLVALRTRMITHFGMWMWMDRSFKIKIWTWTDDPPDSHIDTRDMFIDTSDDWDKDWDPWDWDDDQAFQKIKIKTKIWTQDQGKGWDKWWKAKVHDTDIDQFFHDPSRTHIDIAHHGDMDMGMDMDGDPDAAWIWIDTPHDIDIGGHDADDDKDKDDWDWAQDDDLRLQKIKIKIKIFASDQAKDKDKKFKDKQNDGPDIDIDIAGHGDIDMDMDMDGHQFFDKIWIDIPHDIDIYTRFFKKWQWKWWAFPLPQGQIKTFWDKWAWDDDPPFIWTFPADPTGWIWGWFDPLLDAWFKKKKKWWKAAQAADDPPADFFQFQKWWFQFLADWQTTQWGWGAGNQQWTKTWWHWDGDTGIKTWDGDDHRDTWMWMWIAGQQAGIWIDTQLDTTITGGHHDSPIGTCRPGRTIMIGFKGAYAGQDPVVRGHQAMHGTRIITGWIWMFNHGDDSVQSNVCSVPVPDCTDPSVRISGTTDSPDMFRKKKAKFAWDFLDDDDDPDPPDFQWKQWFKKKWAKAFDPPWWKKKKKFAAAPSPDTPDIDIDIDDGGIDMDTPRVDGTYGTMMMMMMTGWDHHNVITGMMMTAKIKIWIDRPPDIGIDMRGGPSRRVNIDMDTRMDGDDPCSRPRDPPDDRSSPD

pLDDT: mean 92.81, std 7.32, range [32.81, 98.81]

Mean predicted aligned error: 9.49 Å

Radius of gyration: 35.08 Å; Cα contacts (8 Å, |Δi|>4): 2694; chains: 1; bounding box: 90×54×115 Å

Solvent-accessible surface area (backbone atoms only — not comparable to full-atom values): 49430 Å² total; per-residue (Å²): 132,86,88,66,47,47,77,73,33,61,59,30,34,35,62,73,33,37,32,34,37,30,47,30,37,28,30,78,43,81,53,62,33,38,39,31,32,29,46,95,92,42,61,84,40,74,48,82,39,63,60,42,70,44,60,60,47,88,97,33,74,82,18,41,26,36,32,70,44,76,45,66,89,46,61,51,58,36,64,34,44,37,38,40,38,34,76,67,69,54,72,52,71,39,36,39,60,31,36,48,78,73,52,78,61,48,41,36,34,36,37,14,33,28,18,72,26,70,48,28,64,64,52,32,51,53,46,70,73,66,59,46,70,32,33,40,36,25,19,18,50,21,81,51,43,27,60,51,63,64,38,45,38,67,27,37,54,74,41,47,75,42,29,34,46,42,34,45,46,80,30,46,19,76,20,33,73,25,72,58,44,36,65,75,46,40,70,55,39,39,75,75,37,53,49,51,96,84,40,63,33,37,34,50,75,59,56,56,31,22,41,37,32,34,56,34,43,42,42,61,43,41,40,43,14,7,56,39,50,77,40,79,70,51,70,70,44,52,49,51,42,53,52,50,57,51,43,54,53,53,52,50,67,30,67,68,41,65,71,23,81,40,30,37,39,34,24,9,58,24,74,88,36,70,52,37,38,71,66,42,49,67,53,39,61,76,60,62,30,34,38,37,42,18,12,81,74,55,31,23,34,38,32,40,44,79,48,68,91,54,15,46,59,28,31,39,35,23,34,9,20,26,26,54,76,24,69,41,70,43,65,62,55,81,64,39,43,70,41,89,92,40,32,32,43,50,32,38,34,27,19,26,36,36,38,38,42,37,44,90,59,36,41,35,43,35,33,25,12,41,48,97,89,50,94,63,70,43,82,50,49,78,46,40,43,38,74,63,79,69,39,75,49,76,45,78,71,45,79,49,72,42,40,76,73,22,37,38,40,41,36,30,37,40,30,22,78,28,84,20,43,30,49,53,60,45,64,35,26,52,72,78,45,81,45,82,44,38,54,28,34,45,90,97,26,38,18,43,51,71,28,50,55,70,34,70,46,82,43,33,36,73,50,73,54,84,70,68,43,82,40,44,38,34,43,90,94,44,74,48,81,48,59,28,52,86,63,89,51,76,49,68,45,79,74,45,73,46,60,42,65,70,87,35,23,33,28,39,40,36,38,34,36,40,34,29,56,29,94,53,66,50,75,48,78,46,51,39,26,50,71,90,34,79,77,48,75,45,80,47,78,38,49,47,66,33,72,48,80,50,81,48,80,46,76,55,75,52,37,46,80,41,43,39,34,46,86,89,47,75,50,79,47,68,31,52,20,55,43,31,21,38,36,29,32,39,37,72,39,77,66,72,50,40,25,41,54,37,64,51,36,21,43,47,71,62,100,87,50,37,27,40,33,20,80,53,94,66,14,31,41,39,25,65,54,52,82,74,72,56,50,72,60,23,28,24,44,37,35,32,36,26,27,74,55,67,50,55,94,93,42,54,50,51,22,17,61,37,33,24,34,70,22,74,39,63,35,31,28,19,36,36,39,34,23,36,31,54,86,28,39,29,43,38,34,37,13,36,72,48,38,60,46,56,50,64,42,52,67,68,56,68,74,39,82,41,38,40,36,45,24,28,28,36,82,70,14,36,41,29,28,55,55,78,44,77,43,30,64,37,67,43,52,68,87,85,58,52,52,34,57,48,85,84,38,38,41,22,31,19,36,44,30,30,41,52,49,38,78,93,78,74,37,30,50,42,57,23,52,30,44,28,36,40,57,40,47,37,33,29,48,41,54,66,52,72,70,54,50,38,48,39,69,78,37,74,91,50,84,56,94,61,47,89,44,31,32,31,28,54,35,74,86,45,65,45,27,53,13,38,40,32,49,44,76,42,54,63,64,92,81,84,62,95,45,97,84,61,79,67,60,32,39,44,39,36,40,36,38,35,30,47,50,45,84,85,35,50,42,39,39,38,42,34,26,12,77,75,81,79,55,80,72,40,73,54,75,52,73,64,69,65,40,77,49,75,44,82,43,57,86,48,67,64,22,42,30,37,32,47,37,38,36,29,34,28,36,76,32,72,88,30,35,36,50,30,36,43,41,36,43,38,35,39,33,34,48,92,89,48,75,41,62,41,71,40,13,22,45,39,50,57,66,63,24,51,75,46,69,8,45,46,71,78,76,79,66,68,90,51,70,55,84,92,61,81,54,89,89,62,123